Protein 7ANT (pdb70)

Structure (mmCIF, N/CA/C/O backbone):
data_7ANT
#
_entry.id   7ANT
#
_cell.length_a   72.852
_cell.length_b   98.501
_cell.length_c   112.627
_cell.angle_alpha   90.000
_cell.angle_beta   90.000
_cell.angle_gamma   90.000
#
_symmetry.space_group_name_H-M   'P 21 21 21'
#
loop_
_entity.id
_entity.type
_entity.pdbx_description
1 polymer 'Cytochrome P450'
2 non-polymer 'HEME C'
3 non-polymer 1,2-ETHANEDIOL
4 water water
#
loop_
_atom_site.group_PDB
_atom_site.id
_atom_site.type_symbol
_atom_site.label_atom_id
_atom_site.label_alt_id
_atom_site.label_comp_id
_atom_site.label_asym_id
_atom_site.label_entity_id
_atom_site.label_seq_id
_atom_site.pdbx_PDB_ins_code
_atom_site.Cartn_x
_atom_site.Cartn_y
_atom_site.Cartn_z
_atom_site.occupancy
_atom_site.B_iso_or_equiv
_atom_site.auth_seq_id
_atom_site.auth_comp_id
_atom_site.auth_asym_id
_atom_site.auth_atom_id
_atom_site.pdbx_PDB_model_num
ATOM 1 N N . TYR A 1 17 ? 44.082 -22.717 45.044 1.00 35.73 17 TYR A N 1
ATOM 2 C CA . TYR A 1 17 ? 44.018 -24.229 44.937 1.00 35.03 17 TYR A CA 1
ATOM 3 C C . TYR A 1 17 ? 42.683 -24.768 44.392 1.00 36.75 17 TYR A C 1
ATOM 4 O O . TYR A 1 17 ? 42.669 -25.964 44.038 1.00 33.80 17 TYR A O 1
ATOM 13 N N . ALA A 1 18 ? 41.612 -23.971 44.275 1.00 34.06 18 ALA A N 1
ATOM 14 C CA . ALA A 1 18 ? 40.303 -24.468 43.782 1.00 33.38 18 ALA A CA 1
ATOM 15 C C . ALA A 1 18 ? 40.255 -24.347 42.261 1.00 34.79 18 ALA A C 1
ATOM 16 O O . ALA A 1 18 ? 39.214 -24.659 41.685 1.00 37.20 18 ALA A O 1
ATOM 18 N N . ILE A 1 19 ? 41.309 -23.839 41.628 1.00 30.29 19 ILE A N 1
ATOM 19 C CA . ILE A 1 19 ? 41.333 -23.796 40.140 1.00 32.22 19 ILE A CA 1
ATOM 20 C C . ILE A 1 19 ? 42.566 -24.539 39.636 1.00 27.47 19 ILE A C 1
ATOM 21 O O . ILE A 1 19 ? 43.566 -24.664 40.333 1.00 25.49 19 ILE A O 1
ATOM 26 N N . PRO A 1 20 ? 42.472 -25.057 38.404 1.00 26.18 20 PRO A N 1
ATOM 27 C CA . PRO A 1 20 ? 43.571 -25.747 37.753 1.00 24.25 20 PRO A CA 1
ATOM 28 C C . PRO A 1 20 ? 44.795 -24.823 37.656 1.00 24.36 20 PRO A C 1
ATOM 29 O O . PRO A 1 20 ? 44.640 -23.619 37.455 1.00 23.50 20 PRO A O 1
ATOM 33 N N . LEU A 1 21 ? 45.972 -25.424 37.799 1.00 23.30 21 LEU A N 1
ATOM 34 C CA . LEU A 1 21 ? 47.295 -24.757 37.698 1.00 23.41 21 LEU A CA 1
ATOM 35 C C . LEU A 1 21 ? 47.373 -23.992 36.372 1.00 21.76 21 LEU A C 1
ATOM 36 O O . LEU A 1 21 ? 47.748 -22.787 36.353 1.00 19.69 21 LEU A O 1
ATOM 41 N N . GLU A 1 22 ? 46.926 -24.635 35.295 1.00 21.31 22 GLU A N 1
ATOM 42 C CA . GLU A 1 22 ? 47.079 -24.121 33.916 1.00 23.57 22 GLU A CA 1
ATOM 43 C C . GLU A 1 22 ? 46.206 -22.881 33.693 1.00 25.21 22 GLU A C 1
ATOM 44 O O . GLU A 1 22 ? 46.475 -22.199 32.713 1.00 27.99 22 GLU A O 1
ATOM 50 N N . ASP A 1 23 ? 45.250 -22.590 34.586 1.00 22.72 23 ASP A N 1
ATOM 51 C CA . ASP A 1 23 ? 44.303 -21.440 34.508 1.00 23.78 23 ASP A CA 1
ATOM 52 C C . ASP A 1 23 ? 44.670 -20.261 35.427 1.00 21.66 23 ASP A C 1
ATOM 53 O O . ASP A 1 23 ? 43.881 -19.313 35.480 1.00 22.32 23 ASP A O 1
ATOM 58 N N . ILE A 1 24 ? 45.758 -20.329 36.183 1.00 18.01 24 ILE A N 1
ATOM 59 C CA . ILE A 1 24 ? 46.150 -19.213 37.097 1.00 18.41 24 ILE A CA 1
ATOM 60 C C . ILE A 1 24 ? 46.627 -18.009 36.267 1.00 17.28 24 ILE A C 1
ATOM 61 O O . ILE A 1 24 ? 47.596 -18.154 35.474 1.00 19.16 24 ILE A O 1
ATOM 66 N N . ASP A 1 25 ? 45.973 -16.867 36.486 1.00 16.01 25 ASP A N 1
ATOM 67 C CA . ASP A 1 25 ? 46.313 -15.544 35.892 1.00 14.11 25 ASP A CA 1
ATOM 68 C C . ASP A 1 25 ? 46.675 -14.560 37.013 1.00 13.60 25 ASP A C 1
ATOM 69 O O . ASP A 1 25 ? 45.802 -13.816 37.474 1.00 14.07 25 ASP A O 1
ATOM 74 N N . VAL A 1 26 ? 47.937 -14.520 37.410 1.00 13.89 26 VAL A N 1
ATOM 75 C CA . VAL A 1 26 ? 48.371 -13.636 38.535 1.00 13.27 26 VAL A CA 1
ATOM 76 C C . VAL A 1 26 ? 48.327 -12.146 38.134 1.00 12.50 26 VAL A C 1
ATOM 77 O O . VAL A 1 26 ? 48.386 -11.275 39.028 1.00 12.22 26 VAL A O 1
ATOM 81 N N . SER A 1 27 ? 48.166 -11.809 36.858 1.00 11.30 27 SER A N 1
ATOM 82 C CA . SER A 1 27 ? 48.133 -10.403 36.371 1.00 11.62 27 SER A CA 1
ATOM 83 C C . SER A 1 27 ? 46.745 -9.772 36.556 1.00 10.74 27 SER A C 1
ATOM 84 O O . SER A 1 27 ? 46.623 -8.562 36.368 1.00 11.36 27 SER A O 1
ATOM 87 N N . ASN A 1 28 ? 45.723 -10.530 36.923 1.00 12.61 28 ASN A N 1
ATOM 88 C CA . ASN A 1 28 ? 44.336 -9.978 37.073 1.00 12.14 28 ASN A CA 1
ATOM 89 C C . ASN A 1 28 ? 44.372 -8.820 38.091 1.00 11.82 28 ASN A C 1
ATOM 90 O O . ASN A 1 28 ? 44.735 -9.051 39.231 1.00 11.45 28 ASN A O 1
ATOM 95 N N . PRO A 1 29 ? 44.071 -7.575 37.694 1.00 11.82 29 PRO A N 1
ATOM 96 C CA . PRO A 1 29 ? 44.285 -6.415 38.582 1.00 12.40 29 PRO A CA 1
ATOM 97 C C . PRO A 1 29 ? 43.411 -6.497 39.839 1.00 13.38 29 PRO A C 1
ATOM 98 O O . PRO A 1 29 ? 43.796 -5.944 40.869 1.00 12.97 29 PRO A O 1
ATOM 102 N N . GLU A 1 30 ? 42.261 -7.201 39.777 1.00 13.95 30 GLU A N 1
ATOM 103 C CA . GLU A 1 30 ? 41.372 -7.341 40.961 1.00 15.95 30 GLU A CA 1
ATOM 104 C C . GLU A 1 30 ? 42.116 -8.045 42.104 1.00 15.15 30 GLU A C 1
ATOM 105 O O . GLU A 1 30 ? 41.819 -7.724 43.277 1.00 15.60 30 GLU A O 1
ATOM 111 N N . LEU A 1 31 ? 43.067 -8.959 41.824 1.00 14.01 31 LEU A N 1
ATOM 112 C CA . LEU A 1 31 ? 43.829 -9.697 42.874 1.00 14.86 31 LEU A CA 1
ATOM 113 C C . LEU A 1 31 ? 44.677 -8.699 43.679 1.00 14.16 31 LEU A C 1
ATOM 114 O O . LEU A 1 31 ? 44.850 -8.893 44.879 1.00 15.11 31 LEU A O 1
ATOM 119 N N . PHE A 1 32 ? 45.227 -7.683 43.019 1.00 13.99 32 PHE A N 1
ATOM 120 C CA . PHE A 1 32 ? 46.057 -6.646 43.681 1.00 14.47 32 PHE A CA 1
ATOM 121 C C . PHE A 1 32 ? 45.155 -5.685 44.478 1.00 15.32 32 PHE A C 1
ATOM 122 O O . PHE A 1 32 ? 45.526 -5.316 45.622 1.00 16.32 32 PHE A O 1
ATOM 130 N N . ARG A 1 33 ? 44.015 -5.277 43.924 1.00 16.29 33 ARG A N 1
ATOM 131 C CA . ARG A 1 33 ? 43.080 -4.358 44.626 1.00 17.96 33 ARG A CA 1
ATOM 132 C C . ARG A 1 33 ? 42.519 -5.057 45.870 1.00 16.12 33 ARG A C 1
ATOM 133 O O . ARG A 1 33 ? 42.359 -4.374 46.900 1.00 19.39 33 ARG A O 1
ATOM 141 N N . ASP A 1 34 ? 42.277 -6.360 45.803 1.00 16.61 34 ASP A N 1
ATOM 142 C CA . ASP A 1 34 ? 41.735 -7.173 46.920 1.00 19.07 34 ASP A CA 1
ATOM 143 C C . ASP A 1 34 ? 42.815 -7.716 47.861 1.00 18.12 34 ASP A C 1
ATOM 144 O O . ASP A 1 34 ? 42.448 -8.295 48.869 1.00 19.68 34 ASP A O 1
ATOM 149 N N . ASN A 1 35 ? 44.106 -7.591 47.537 1.00 15.33 35 ASN A N 1
ATOM 150 C CA . ASN A 1 35 ? 45.226 -8.123 48.359 1.00 15.99 35 ASN A CA 1
ATOM 151 C C . ASN A 1 35 ? 45.165 -9.661 48.475 1.00 16.20 35 ASN A C 1
ATOM 152 O O . ASN A 1 35 ? 45.621 -10.207 49.487 1.00 16.72 35 ASN A O 1
ATOM 157 N N . THR A 1 36 ? 44.707 -10.348 47.416 1.00 16.85 36 THR A N 1
ATOM 158 C CA . THR A 1 36 ? 44.597 -11.833 47.362 1.00 16.83 36 THR A CA 1
ATOM 159 C C . THR A 1 36 ? 45.655 -12.433 46.422 1.00 16.84 36 THR A C 1
ATOM 160 O O . THR A 1 36 ? 45.674 -13.661 46.294 1.00 21.59 36 THR A O 1
ATOM 164 N N . MET A 1 37 ? 46.508 -11.623 45.784 1.00 14.66 37 MET A N 1
ATOM 165 C CA . MET A 1 37 ? 47.483 -12.169 44.809 1.00 15.14 37 MET A CA 1
ATOM 166 C C . MET A 1 37 ? 48.543 -13.033 45.510 1.00 13.34 37 MET A C 1
ATOM 167 O O . MET A 1 37 ? 49.049 -13.964 44.840 1.00 13.80 37 MET A O 1
ATOM 172 N N . TRP A 1 38 ? 48.835 -12.822 46.800 1.00 14.83 38 TRP A N 1
ATOM 173 C CA . TRP A 1 38 ? 49.935 -13.520 47.517 1.00 15.25 38 TRP A CA 1
ATOM 174 C C . TRP A 1 38 ? 49.808 -15.050 47.374 1.00 15.17 38 TRP A C 1
ATOM 175 O O . TRP A 1 38 ? 50.835 -15.736 47.083 1.00 15.68 38 TRP A O 1
ATOM 186 N N . GLY A 1 39 ? 48.616 -15.590 47.625 1.00 15.80 39 GLY A N 1
ATOM 187 C CA . GLY A 1 39 ? 48.394 -17.050 47.624 1.00 14.55 39 GLY A CA 1
ATOM 188 C C . GLY A 1 39 ? 48.649 -17.685 46.252 1.00 13.98 39 GLY A C 1
ATOM 189 O O . GLY A 1 39 ? 49.165 -18.831 46.194 1.00 13.71 39 GLY A O 1
ATOM 190 N N . TYR A 1 40 ? 48.318 -16.972 45.174 1.00 14.51 40 TYR A N 1
ATOM 191 C CA . TYR A 1 40 ? 48.525 -17.433 43.770 1.00 14.87 40 TYR A CA 1
ATOM 192 C C . TYR A 1 40 ? 50.029 -17.473 43.458 1.00 13.73 40 TYR A C 1
ATOM 193 O O . TYR A 1 40 ? 50.532 -18.470 42.889 1.00 13.14 40 TYR A O 1
ATOM 202 N N . PHE A 1 41 ? 50.769 -16.432 43.833 1.00 12.64 41 PHE A N 1
ATOM 203 C CA . PHE A 1 41 ? 52.246 -16.413 43.677 1.00 12.96 41 PHE A CA 1
ATOM 204 C C . PHE A 1 41 ? 52.909 -17.518 44.520 1.00 12.81 41 PHE A C 1
ATOM 205 O O . PHE A 1 41 ? 53.831 -18.140 44.030 1.00 12.09 41 PHE A O 1
ATOM 213 N N . GLU A 1 42 ? 52.462 -17.760 45.753 1.00 14.53 42 GLU A N 1
ATOM 214 C CA . GLU A 1 42 ? 53.013 -18.870 46.578 1.00 14.67 42 GLU A CA 1
ATOM 215 C C . GLU A 1 42 ? 52.832 -20.230 45.873 1.00 15.23 42 GLU A C 1
ATOM 216 O O . GLU A 1 42 ? 53.812 -21.002 45.824 1.00 16.46 42 GLU A O 1
ATOM 218 N N . ARG A 1 43 ? 51.650 -20.509 45.329 1.00 14.21 43 ARG A N 1
ATOM 219 C CA . ARG A 1 43 ? 51.384 -21.787 44.611 1.00 15.72 43 ARG A CA 1
ATOM 220 C C . ARG A 1 43 ? 52.330 -21.912 43.392 1.00 13.48 43 ARG A C 1
ATOM 221 O O . ARG A 1 43 ? 52.911 -22.933 43.214 1.00 15.14 43 ARG A O 1
ATOM 229 N N . LEU A 1 44 ? 52.498 -20.846 42.611 1.00 12.98 44 LEU A N 1
ATOM 230 C CA . LEU A 1 44 ? 53.423 -20.909 41.441 1.00 13.44 44 LEU A CA 1
ATOM 231 C C . LEU A 1 44 ? 54.875 -21.155 41.892 1.00 13.76 44 LEU A C 1
ATOM 232 O O . LEU A 1 44 ? 55.556 -21.959 41.254 1.00 13.59 44 LEU A O 1
ATOM 237 N N . ARG A 1 45 ? 55.367 -20.478 42.938 1.00 15.08 45 ARG A N 1
ATOM 238 C CA . ARG A 1 45 ? 56.757 -20.702 43.423 1.00 13.95 45 ARG A CA 1
ATOM 239 C C . ARG A 1 45 ? 56.959 -22.193 43.761 1.00 15.29 45 ARG A C 1
ATOM 240 O O . ARG A 1 45 ? 58.035 -22.737 43.485 1.00 13.48 45 ARG A O 1
ATOM 248 N N . ARG A 1 46 ? 55.962 -22.832 44.365 1.00 16.75 46 ARG A N 1
ATOM 249 C CA . ARG A 1 46 ? 56.050 -24.243 44.806 1.00 18.73 46 ARG A CA 1
ATOM 250 C C . ARG A 1 46 ? 55.892 -25.221 43.630 1.00 18.08 46 ARG A C 1
ATOM 251 O O . ARG A 1 46 ? 56.579 -26.256 43.661 1.00 19.55 46 ARG A O 1
ATOM 259 N N . GLU A 1 47 ? 54.942 -24.986 42.725 1.00 17.36 47 GLU A N 1
ATOM 260 C CA . GLU A 1 47 ? 54.450 -26.005 41.750 1.00 17.59 47 GLU A CA 1
ATOM 261 C C . GLU A 1 47 ? 54.872 -25.674 40.311 1.00 17.01 47 GLU A C 1
ATOM 262 O O . GLU A 1 47 ? 54.928 -26.608 39.508 1.00 17.40 47 GLU A O 1
ATOM 268 N N . ASP A 1 48 ? 55.076 -24.402 39.931 1.00 15.52 48 ASP A N 1
ATOM 269 C CA . ASP A 1 48 ? 55.370 -24.068 38.505 1.00 15.38 48 ASP A CA 1
ATOM 270 C C . ASP A 1 48 ? 56.040 -22.697 38.448 1.00 14.94 48 ASP A C 1
ATOM 271 O O . ASP A 1 48 ? 55.389 -21.727 38.062 1.00 14.14 48 ASP A O 1
ATOM 276 N N . PRO A 1 49 ? 57.282 -22.575 38.945 1.00 14.78 49 PRO A N 1
ATOM 277 C CA . PRO A 1 49 ? 57.890 -21.269 39.199 1.00 14.39 49 PRO A CA 1
ATOM 278 C C . PRO A 1 49 ? 58.156 -20.403 37.951 1.00 14.31 49 PRO A C 1
ATOM 279 O O . PRO A 1 49 ? 58.187 -19.193 38.115 1.00 13.21 49 PRO A O 1
ATOM 283 N N . VAL A 1 50 ? 58.320 -21.010 36.775 1.00 13.45 50 VAL A N 1
ATOM 284 C CA . VAL A 1 50 ? 58.272 -20.283 35.469 1.00 12.97 50 VAL A CA 1
ATOM 285 C C . VAL A 1 50 ? 57.014 -20.755 34.760 1.00 14.61 50 VAL A C 1
ATOM 286 O O . VAL A 1 50 ? 57.012 -21.911 34.276 1.00 13.22 50 VAL A O 1
ATOM 290 N N . HIS A 1 51 ? 55.975 -19.922 34.770 1.00 12.19 51 HIS A N 1
ATOM 291 C CA . HIS A 1 51 ? 54.590 -20.324 34.456 1.00 13.50 51 HIS A CA 1
ATOM 292 C C . HIS A 1 51 ? 54.035 -19.631 33.195 1.00 12.64 51 HIS A C 1
ATOM 293 O O . HIS A 1 51 ? 54.062 -18.402 33.169 1.00 12.15 51 HIS A O 1
ATOM 300 N N . TYR A 1 52 ? 53.476 -20.390 32.252 1.00 11.54 52 TYR A N 1
ATOM 301 C CA . TYR A 1 52 ? 52.816 -19.867 31.018 1.00 11.73 52 TYR A CA 1
ATOM 302 C C . TYR A 1 52 ? 51.341 -19.661 31.332 1.00 12.74 52 TYR A C 1
ATOM 303 O O . TYR A 1 52 ? 50.634 -20.647 31.716 1.00 12.36 52 TYR A O 1
ATOM 312 N N . CYS A 1 53 ? 50.851 -18.466 31.032 1.00 12.24 53 CYS A N 1
ATOM 313 C CA . CYS A 1 53 ? 49.416 -18.094 31.107 1.00 13.26 53 CYS A CA 1
ATOM 314 C C . CYS A 1 53 ? 48.887 -17.839 29.685 1.00 12.82 53 CYS A C 1
ATOM 315 O O . CYS A 1 53 ? 49.347 -16.906 29.033 1.00 12.32 53 CYS A O 1
ATOM 318 N N . LYS A 1 54 ? 47.930 -18.638 29.183 1.00 13.50 54 LYS A N 1
ATOM 319 C CA . LYS A 1 54 ? 47.456 -18.472 27.786 1.00 16.48 54 LYS A CA 1
ATOM 320 C C . LYS A 1 54 ? 46.404 -17.359 27.654 1.00 16.90 54 LYS A C 1
ATOM 321 O O . LYS A 1 54 ? 46.330 -16.803 26.570 1.00 17.32 54 LYS A O 1
ATOM 327 N N . ASP A 1 55 ? 45.683 -17.016 28.726 1.00 17.38 55 ASP A N 1
ATOM 328 C CA . ASP A 1 55 ? 44.461 -16.175 28.704 1.00 20.03 55 ASP A CA 1
ATOM 329 C C . ASP A 1 55 ? 44.561 -15.121 29.829 1.00 15.32 55 ASP A C 1
ATOM 330 O O . ASP A 1 55 ? 44.532 -15.520 30.993 1.00 16.43 55 ASP A O 1
ATOM 335 N N . SER A 1 56 ? 44.564 -13.831 29.490 1.00 14.96 56 SER A N 1
ATOM 336 C CA . SER A 1 56 ? 44.573 -12.720 30.491 1.00 13.75 56 SER A CA 1
ATOM 337 C C . SER A 1 56 ? 44.045 -11.447 29.825 1.00 13.40 56 SER A C 1
ATOM 338 O O . SER A 1 56 ? 43.816 -11.441 28.566 1.00 14.44 56 SER A O 1
ATOM 341 N N . LEU A 1 57 ? 43.912 -10.352 30.582 1.00 12.88 57 LEU A N 1
ATOM 342 C CA . LEU A 1 57 ? 43.544 -9.039 29.997 1.00 13.28 57 LEU A CA 1
ATOM 343 C C . LEU A 1 57 ? 44.686 -8.519 29.126 1.00 11.94 57 LEU A C 1
ATOM 344 O O . LEU A 1 57 ? 44.441 -7.549 28.372 1.00 12.31 57 LEU A O 1
ATOM 349 N N . PHE A 1 58 ? 45.878 -9.129 29.207 1.00 11.74 58 PHE A N 1
ATOM 350 C CA . PHE A 1 58 ? 47.102 -8.617 28.534 1.00 12.13 58 PHE A CA 1
ATOM 351 C C . PHE A 1 58 ? 47.609 -9.634 27.500 1.00 13.23 58 PHE A C 1
ATOM 352 O O . PHE A 1 58 ? 48.755 -9.512 27.040 1.00 14.39 58 PHE A O 1
ATOM 360 N N . GLY A 1 59 ? 46.790 -10.615 27.126 1.00 12.85 59 GLY A N 1
ATOM 361 C CA . GLY A 1 59 ? 47.207 -11.699 26.224 1.00 12.90 59 GLY A CA 1
ATOM 362 C C . GLY A 1 59 ? 48.139 -12.677 26.930 1.00 12.49 59 GLY A C 1
ATOM 363 O O . GLY A 1 59 ? 48.240 -12.651 28.165 1.00 13.22 59 GLY A O 1
ATOM 364 N N . PRO A 1 60 ? 48.765 -13.631 26.189 1.00 12.10 60 PRO A N 1
ATOM 365 C CA . PRO A 1 60 ? 49.649 -14.611 26.816 1.00 11.78 60 PRO A CA 1
ATOM 366 C C . PRO A 1 60 ? 50.999 -14.046 27.305 1.00 11.03 60 PRO A C 1
ATOM 367 O O . PRO A 1 60 ? 51.557 -13.084 26.718 1.00 12.06 60 PRO A O 1
ATOM 371 N N . TYR A 1 61 ? 51.522 -14.646 28.356 1.00 11.13 61 TYR A N 1
ATOM 372 C CA . TYR A 1 61 ? 52.781 -14.201 29.004 1.00 11.09 61 TYR A CA 1
ATOM 373 C C . TYR A 1 61 ? 53.337 -15.306 29.906 1.00 11.32 61 TYR A C 1
ATOM 374 O O . TYR A 1 61 ? 52.597 -16.132 30.468 1.00 11.04 61 TYR A O 1
ATOM 383 N N . TRP A 1 62 ? 54.642 -15.190 30.175 1.00 10.52 62 TRP A N 1
ATOM 384 C CA . TRP A 1 62 ? 55.367 -15.961 31.213 1.00 11.04 62 TRP A CA 1
ATOM 385 C C . TRP A 1 62 ? 55.439 -15.179 32.532 1.00 10.72 62 TRP A C 1
ATOM 386 O O . TRP A 1 62 ? 55.804 -13.987 32.475 1.00 10.18 62 TRP A O 1
ATOM 397 N N . SER A 1 63 ? 55.279 -15.889 33.647 1.00 10.51 63 SER A N 1
ATOM 398 C CA . SER A 1 63 ? 55.489 -15.390 35.025 1.00 10.90 63 SER A CA 1
ATOM 399 C C . SER A 1 63 ? 56.816 -15.938 35.544 1.00 11.22 63 SER A C 1
ATOM 400 O O . SER A 1 63 ? 56.930 -17.171 35.677 1.00 12.50 63 SER A O 1
ATOM 403 N N . VAL A 1 64 ? 57.738 -15.064 35.951 1.00 10.24 64 VAL A N 1
ATOM 404 C CA . VAL A 1 64 ? 59.003 -15.474 36.623 1.00 11.21 64 VAL A CA 1
ATOM 405 C C . VAL A 1 64 ? 58.854 -15.097 38.101 1.00 11.71 64 VAL A C 1
ATOM 406 O O . VAL A 1 64 ? 58.813 -13.890 38.422 1.00 12.58 64 VAL A O 1
ATOM 410 N N . THR A 1 65 ? 58.731 -16.085 38.991 1.00 11.24 65 THR A N 1
ATOM 411 C CA . THR A 1 65 ? 58.257 -15.916 40.400 1.00 11.91 65 THR A CA 1
ATOM 412 C C . THR A 1 65 ? 59.373 -16.081 41.450 1.00 12.04 65 THR A C 1
ATOM 413 O O . THR A 1 65 ? 59.176 -15.632 42.621 1.00 12.48 65 THR A O 1
ATOM 417 N N . LYS A 1 66 ? 60.525 -16.656 41.074 1.00 13.94 66 LYS A N 1
ATOM 418 C CA . LYS A 1 66 ? 61.657 -16.884 42.019 1.00 14.78 66 LYS A CA 1
ATOM 419 C C . LYS A 1 66 ? 62.754 -15.826 41.877 1.00 14.07 66 LYS A C 1
ATOM 420 O O . LYS A 1 66 ? 63.074 -15.419 40.721 1.00 12.97 66 LYS A O 1
ATOM 426 N N . PHE A 1 67 ? 63.398 -15.512 42.993 1.00 14.50 67 PHE A N 1
ATOM 427 C CA . PHE A 1 67 ? 64.477 -14.500 43.095 1.00 15.00 67 PHE A CA 1
ATOM 428 C C . PHE A 1 67 ? 65.607 -14.837 42.099 1.00 16.21 67 PHE A C 1
ATOM 429 O O . PHE A 1 67 ? 66.023 -13.963 41.320 1.00 14.13 67 PHE A O 1
ATOM 437 N N . LYS A 1 68 ? 66.104 -16.083 42.080 1.00 16.71 68 LYS A N 1
ATOM 438 C CA . LYS A 1 68 ? 67.298 -16.449 41.256 1.00 17.27 68 LYS A CA 1
ATOM 439 C C . LYS A 1 68 ? 66.948 -16.377 39.760 1.00 15.83 68 LYS A C 1
ATOM 440 O O . LYS A 1 68 ? 67.822 -16.017 38.959 1.00 15.40 68 LYS A O 1
ATOM 446 N N . ASP A 1 69 ? 65.708 -16.691 39.384 1.00 13.70 69 ASP A N 1
ATOM 447 C CA . ASP A 1 69 ? 65.283 -16.686 37.957 1.00 12.48 69 ASP A CA 1
ATOM 448 C C . ASP A 1 69 ? 65.059 -15.233 37.486 1.00 12.58 69 ASP A C 1
ATOM 449 O O . ASP A 1 69 ? 65.442 -14.929 36.334 1.00 13.38 69 ASP A O 1
ATOM 454 N N . ILE A 1 70 ? 64.583 -14.324 38.363 1.00 12.31 70 ILE A N 1
ATOM 455 C CA . ILE A 1 70 ? 64.506 -12.876 37.992 1.00 12.04 70 ILE A CA 1
ATOM 456 C C . ILE A 1 70 ? 65.930 -12.343 37.770 1.00 13.72 70 ILE A C 1
ATOM 457 O O . ILE A 1 70 ? 66.146 -11.578 36.787 1.00 13.58 70 ILE A O 1
ATOM 462 N N . MET A 1 71 ? 66.872 -12.711 38.656 1.00 14.17 71 MET A N 1
ATOM 463 C CA . MET A 1 71 ? 68.290 -12.304 38.527 1.00 14.77 71 MET A CA 1
ATOM 464 C C . MET A 1 71 ? 68.874 -12.760 37.185 1.00 15.01 71 MET A C 1
ATOM 465 O O . MET A 1 71 ? 69.572 -11.939 36.558 1.00 14.88 71 MET A O 1
ATOM 470 N N . GLN A 1 72 ? 68.564 -13.983 36.750 1.00 16.47 72 GLN A N 1
ATOM 471 C CA . GLN A 1 72 ? 69.009 -14.551 35.451 1.00 16.52 72 GLN A CA 1
ATOM 472 C C . GLN A 1 72 ? 68.463 -13.681 34.302 1.00 15.72 72 GLN A C 1
ATOM 473 O O . GLN A 1 72 ? 69.244 -13.285 33.409 1.00 17.18 72 GLN A O 1
ATOM 479 N N . VAL A 1 73 ? 67.191 -13.291 34.339 1.00 13.01 73 VAL A N 1
ATOM 480 C CA . VAL A 1 73 ? 66.606 -12.416 33.274 1.00 11.79 73 VAL A CA 1
ATOM 481 C C . VAL A 1 73 ? 67.280 -11.017 33.293 1.00 11.89 73 VAL A C 1
ATOM 482 O O . VAL A 1 73 ? 67.666 -10.530 32.190 1.00 13.20 73 VAL A O 1
ATOM 486 N N . GLU A 1 74 ? 67.358 -10.371 34.466 1.00 11.83 74 GLU A N 1
ATOM 487 C CA . GLU A 1 74 ? 67.918 -8.997 34.622 1.00 12.24 74 GLU A CA 1
ATOM 488 C C . GLU A 1 74 ? 69.329 -8.945 34.019 1.00 13.62 74 GLU A C 1
ATOM 489 O O . GLU A 1 74 ? 69.670 -7.933 33.364 1.00 14.42 74 GLU A O 1
ATOM 495 N N . THR A 1 75 ? 70.141 -9.955 34.299 1.00 13.87 75 THR A N 1
ATOM 496 C CA . THR A 1 75 ? 71.598 -9.970 33.943 1.00 14.35 75 THR A CA 1
ATOM 497 C C . THR A 1 75 ? 71.847 -10.414 32.498 1.00 15.75 75 THR A C 1
ATOM 498 O O . THR A 1 75 ? 73.059 -10.432 32.129 1.00 16.65 75 THR A O 1
ATOM 502 N N . HIS A 1 76 ? 70.822 -10.737 31.687 1.00 14.77 76 HIS A N 1
ATOM 503 C CA . HIS A 1 76 ? 70.990 -11.151 30.264 1.00 14.11 76 HIS A CA 1
ATOM 504 C C . HIS A 1 76 ? 70.145 -10.267 29.342 1.00 14.67 76 HIS A C 1
ATOM 505 O O . HIS A 1 76 ? 69.254 -10.759 28.611 1.00 12.62 76 HIS A O 1
ATOM 512 N N . PRO A 1 77 ? 70.445 -8.943 29.238 1.00 14.79 77 PRO A N 1
ATOM 513 C CA . PRO A 1 77 ? 69.723 -8.053 28.318 1.00 14.07 77 PRO A CA 1
ATOM 514 C C . PRO A 1 77 ? 69.930 -8.386 26.824 1.00 14.40 77 PRO A C 1
ATOM 515 O O . PRO A 1 77 ? 69.121 -7.978 26.024 1.00 16.43 77 PRO A O 1
ATOM 519 N N . GLU A 1 78 ? 70.975 -9.169 26.485 1.00 15.28 78 GLU A N 1
ATOM 520 C CA . GLU A 1 78 ? 71.232 -9.656 25.104 1.00 16.98 78 GLU A CA 1
ATOM 521 C C . GLU A 1 78 ? 70.215 -10.749 24.721 1.00 17.69 78 GLU A C 1
ATOM 522 O O . GLU A 1 78 ? 70.030 -10.984 23.520 1.00 17.06 78 GLU A O 1
ATOM 528 N N . ILE A 1 79 ? 69.531 -11.372 25.703 1.00 15.32 79 ILE A N 1
ATOM 529 C CA . ILE A 1 79 ? 68.436 -12.364 25.452 1.00 15.18 79 ILE A CA 1
ATOM 530 C C . ILE A 1 79 ? 67.062 -11.714 25.754 1.00 13.33 79 ILE A C 1
ATOM 531 O O . ILE A 1 79 ? 66.097 -11.938 25.030 1.00 13.27 79 ILE A O 1
ATOM 536 N N . PHE A 1 80 ? 66.973 -10.958 26.831 1.00 12.06 80 PHE A N 1
ATOM 537 C CA . PHE A 1 80 ? 65.698 -10.426 27.374 1.00 12.40 80 PHE A CA 1
ATOM 538 C C . PHE A 1 80 ? 65.720 -8.889 27.212 1.00 12.03 80 PHE A C 1
ATOM 539 O O . PHE A 1 80 ? 66.281 -8.200 28.073 1.00 13.83 80 PHE A O 1
ATOM 547 N N . SER A 1 81 ? 65.084 -8.412 26.158 1.00 12.09 81 SER A N 1
ATOM 548 C CA . SER A 1 81 ? 65.114 -6.997 25.682 1.00 12.66 81 SER A CA 1
ATOM 549 C C . SER A 1 81 ? 64.133 -6.114 26.466 1.00 12.08 81 SER A C 1
ATOM 550 O O . SER A 1 81 ? 62.974 -6.564 26.784 1.00 12.03 81 SER A O 1
ATOM 553 N N . SER A 1 82 ? 64.530 -4.839 26.679 1.00 11.88 82 SER A N 1
ATOM 554 C CA . SER A 1 82 ? 63.675 -3.752 27.234 1.00 11.73 82 SER A CA 1
ATOM 555 C C . SER A 1 82 ? 63.179 -2.809 26.137 1.00 13.05 82 SER A C 1
ATOM 556 O O . SER A 1 82 ? 62.506 -1.821 26.490 1.00 13.66 82 SER A O 1
ATOM 559 N N . GLU A 1 83 ? 63.470 -3.049 24.841 1.00 14.33 83 GLU A N 1
ATOM 560 C CA . GLU A 1 83 ? 63.268 -2.001 23.796 1.00 18.15 83 GLU A CA 1
ATOM 561 C C . GLU A 1 83 ? 61.770 -1.750 23.639 1.00 16.91 83 GLU A C 1
ATOM 562 O O . GLU A 1 83 ? 61.057 -2.722 23.408 1.00 19.53 83 GLU A O 1
ATOM 568 N N . GLY A 1 84 ? 61.299 -0.503 23.785 1.00 15.36 84 GLY A N 1
ATOM 569 C CA . GLY A 1 84 ? 59.921 -0.136 23.402 1.00 16.44 84 GLY A CA 1
ATOM 570 C C . GLY A 1 84 ? 58.854 -0.344 24.478 1.00 17.26 84 GLY A C 1
ATOM 571 O O . GLY A 1 84 ? 57.930 0.444 24.447 1.00 21.49 84 GLY A O 1
ATOM 572 N N . ASN A 1 85 ? 58.938 -1.327 25.385 1.00 16.64 85 ASN A N 1
ATOM 573 C CA . ASN A 1 85 ? 57.871 -1.530 26.412 1.00 17.80 85 ASN A CA 1
ATOM 574 C C . ASN A 1 85 ? 58.436 -2.326 27.590 1.00 14.82 85 ASN A C 1
ATOM 575 O O . ASN A 1 85 ? 59.095 -3.329 27.345 1.00 15.63 8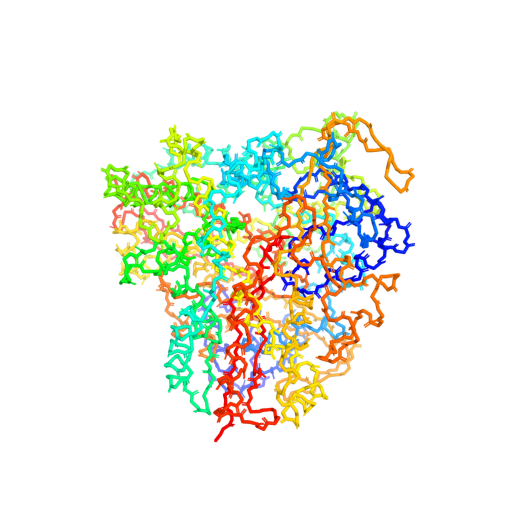5 ASN A O 1
ATOM 580 N N . ILE A 1 86 ? 58.297 -1.804 28.805 1.00 13.84 86 ILE A N 1
ATOM 581 C CA . ILE A 1 86 ? 58.830 -2.471 30.023 1.00 13.06 86 ILE A CA 1
ATOM 582 C C . ILE A 1 86 ? 57.678 -2.783 30.988 1.00 12.08 86 ILE A C 1
ATOM 583 O O . ILE A 1 86 ? 57.970 -3.130 32.169 1.00 9.99 86 ILE A O 1
ATOM 588 N N . THR A 1 87 ? 56.408 -2.780 30.544 1.00 11.95 87 THR A N 1
ATOM 589 C CA . THR A 1 87 ? 55.269 -3.251 31.402 1.00 11.79 87 THR A CA 1
ATOM 590 C C . THR A 1 87 ? 54.503 -4.360 30.674 1.00 12.24 87 THR A C 1
ATOM 591 O O . THR A 1 87 ? 54.745 -4.597 29.481 1.00 12.54 87 THR A O 1
ATOM 595 N N . ILE A 1 88 ? 53.611 -5.057 31.381 1.00 11.32 88 ILE A N 1
ATOM 596 C CA . ILE A 1 88 ? 52.740 -6.123 30.803 1.00 11.46 88 ILE A CA 1
ATOM 597 C C . ILE A 1 88 ? 51.679 -5.500 29.873 1.00 12.89 88 ILE A C 1
ATOM 598 O O . ILE A 1 88 ? 51.125 -6.218 29.026 1.00 12.86 88 ILE A O 1
ATOM 603 N N . MET A 1 89 ? 51.327 -4.229 30.104 1.00 13.75 89 MET A N 1
ATOM 604 C CA . MET A 1 89 ? 50.265 -3.495 29.349 1.00 17.60 89 MET A CA 1
ATOM 605 C C . MET A 1 89 ? 50.815 -3.196 27.947 1.00 22.56 89 MET A C 1
ATOM 606 O O . MET A 1 89 ? 51.947 -2.731 27.818 1.00 25.54 89 MET A O 1
ATOM 611 N N . GLU A 1 90 ? 50.067 -3.423 26.880 1.00 27.56 90 GLU A N 1
ATOM 612 C CA . GLU A 1 90 ? 50.710 -3.337 25.532 1.00 32.76 90 GLU A CA 1
ATOM 613 C C . GLU A 1 90 ? 50.655 -1.892 25.003 1.00 32.28 90 GLU A C 1
ATOM 614 O O . GLU A 1 90 ? 49.528 -1.429 24.808 1.00 38.18 90 GLU A O 1
ATOM 620 N N . LEU A 1 97 ? 56.886 8.612 23.431 1.00 28.62 97 LEU A N 1
ATOM 621 C CA . LEU A 1 97 ? 58.259 9.165 23.329 1.00 28.39 97 LEU A CA 1
ATOM 622 C C . LEU A 1 97 ? 59.300 8.093 23.653 1.00 24.82 97 LEU A C 1
ATOM 623 O O . LEU A 1 97 ? 59.135 7.341 24.613 1.00 25.35 97 LEU A O 1
ATOM 628 N N . PRO A 1 98 ? 60.461 8.112 22.970 1.00 23.67 98 PRO A N 1
ATOM 629 C CA . PRO A 1 98 ? 61.582 7.276 23.382 1.00 22.66 98 PRO A CA 1
ATOM 630 C C . PRO A 1 98 ? 62.115 7.635 24.785 1.00 22.11 98 PRO A C 1
ATOM 631 O O . PRO A 1 98 ? 62.127 8.793 25.181 1.00 21.26 98 PRO A O 1
ATOM 635 N N . MET A 1 99 ? 62.549 6.639 25.552 1.00 18.47 99 MET A N 1
ATOM 636 C CA . MET A 1 99 ? 63.159 6.916 26.888 1.00 16.68 99 MET A CA 1
ATOM 637 C C . MET A 1 99 ? 64.089 5.747 27.240 1.00 15.14 99 MET A C 1
ATOM 638 O O . MET A 1 99 ? 63.790 4.632 26.817 1.00 12.90 99 MET A O 1
ATOM 643 N N . PHE A 1 100 ? 65.192 6.012 27.956 1.00 13.14 100 PHE A N 1
ATOM 644 C CA . PHE A 1 100 ? 66.302 5.033 28.076 1.00 12.97 100 PHE A CA 1
ATOM 645 C C . PHE A 1 100 ? 65.942 3.824 28.954 1.00 12.25 100 PHE A C 1
ATOM 646 O O . PHE A 1 100 ? 66.636 2.791 28.837 1.00 11.72 100 PHE A O 1
ATOM 654 N N . ILE A 1 101 ? 64.878 3.863 29.755 1.00 11.81 101 ILE A N 1
ATOM 655 C CA . ILE A 1 101 ? 64.424 2.621 30.437 1.00 12.17 101 ILE A CA 1
ATOM 656 C C . ILE A 1 101 ? 63.964 1.614 29.362 1.00 11.22 101 ILE A C 1
ATOM 657 O O . ILE A 1 101 ? 64.078 0.384 29.604 1.00 11.24 101 ILE A O 1
ATOM 662 N N . ALA A 1 102 ? 63.402 2.088 28.235 1.00 11.94 102 ALA A N 1
ATOM 663 C CA . ALA A 1 102 ? 62.828 1.226 27.181 1.00 13.06 102 ALA A CA 1
ATOM 664 C C . ALA A 1 102 ? 63.777 1.208 25.990 1.00 14.28 102 ALA A C 1
ATOM 665 O O . ALA A 1 102 ? 63.333 1.326 24.842 1.00 14.34 102 ALA A O 1
ATOM 667 N N . MET A 1 103 ? 65.052 0.999 26.266 1.00 15.50 103 MET A N 1
ATOM 668 C CA . MET A 1 103 ? 66.136 0.942 25.263 1.00 14.48 103 MET A CA 1
ATOM 669 C C . MET A 1 103 ? 67.110 -0.156 25.682 1.00 14.00 103 MET A C 1
ATOM 670 O O . MET A 1 103 ? 67.326 -0.369 26.912 1.00 12.09 103 MET A O 1
ATOM 675 N N . ASP A 1 104 ? 67.734 -0.815 24.713 1.00 14.47 104 ASP A N 1
ATOM 676 C CA . ASP A 1 104 ? 68.858 -1.749 24.954 1.00 14.11 104 ASP A CA 1
ATOM 677 C C . ASP A 1 104 ? 70.212 -1.070 24.707 1.00 14.77 104 ASP A C 1
ATOM 678 O O . ASP A 1 104 ? 70.276 0.007 24.113 1.00 15.78 104 ASP A O 1
ATOM 683 N N . PRO A 1 105 ? 71.336 -1.665 25.160 1.00 15.87 105 PRO A N 1
ATOM 684 C CA . PRO A 1 105 ? 72.666 -1.162 24.773 1.00 16.69 105 PRO A CA 1
ATOM 685 C C . PRO A 1 105 ? 72.818 -1.235 23.250 1.00 19.03 105 PRO A C 1
ATOM 686 O O . PRO A 1 105 ? 72.171 -2.070 22.620 1.00 18.95 105 PRO A O 1
ATOM 690 N N . PRO A 1 106 ? 73.655 -0.382 22.597 1.00 21.69 106 PRO A N 1
ATOM 691 C CA . PRO A 1 106 ? 74.455 0.639 23.275 1.00 21.45 106 PRO A CA 1
ATOM 692 C C . PRO A 1 106 ? 73.748 1.947 23.677 1.00 19.40 106 PRO A C 1
ATOM 693 O O . PRO A 1 106 ? 74.222 2.627 24.570 1.00 18.79 106 PRO A O 1
ATOM 697 N N . LYS A 1 107 ? 72.675 2.335 23.007 1.00 16.65 107 LYS A N 1
ATOM 698 C CA . LYS A 1 107 ? 72.027 3.641 23.265 1.00 18.24 107 LYS A CA 1
ATOM 699 C C . LYS A 1 107 ? 71.588 3.763 24.738 1.00 16.77 107 LYS A C 1
ATOM 700 O O . LYS A 1 107 ? 71.748 4.838 25.322 1.00 17.24 107 LYS A O 1
ATOM 706 N N . HIS A 1 108 ? 71.094 2.693 25.356 1.00 15.32 108 HIS A N 1
ATOM 707 C CA . HIS A 1 108 ? 70.785 2.706 26.815 1.00 13.33 108 HIS A CA 1
ATOM 708 C C . HIS A 1 108 ? 71.966 3.250 27.625 1.00 13.20 108 HIS A C 1
ATOM 709 O O . HIS A 1 108 ? 71.751 4.077 28.583 1.00 14.59 108 HIS A O 1
ATOM 716 N N . ASP A 1 109 ? 73.156 2.688 27.371 1.00 13.95 109 ASP A N 1
ATOM 717 C CA . ASP A 1 109 ? 74.362 2.934 28.199 1.00 15.71 109 ASP A CA 1
ATOM 718 C C . ASP A 1 109 ? 74.858 4.380 28.031 1.00 16.30 109 ASP A C 1
ATOM 719 O O . ASP A 1 109 ? 75.243 4.972 29.061 1.00 16.70 109 ASP A O 1
ATOM 724 N N . VAL A 1 110 ? 74.784 4.923 26.825 1.00 17.15 110 VAL A N 1
ATOM 725 C CA . VAL A 1 110 ? 75.186 6.325 26.501 1.00 17.99 110 VAL A CA 1
ATOM 726 C C . VAL A 1 110 ? 74.258 7.263 27.286 1.00 17.38 110 VAL A C 1
ATOM 727 O O . VAL A 1 110 ? 74.743 8.219 27.925 1.00 16.14 110 VAL A O 1
ATOM 731 N N . GLN A 1 111 ? 72.941 7.002 27.244 1.00 14.22 111 GLN A N 1
ATOM 732 C CA . GLN A 1 111 ? 71.947 7.920 27.834 1.00 14.55 111 GLN A CA 1
ATOM 733 C C . GLN A 1 111 ? 71.990 7.827 29.356 1.00 12.61 111 GLN A C 1
ATOM 734 O O . GLN A 1 111 ? 71.859 8.867 29.997 1.00 14.04 111 GLN A O 1
ATOM 740 N N . ARG A 1 112 ? 72.178 6.622 29.908 1.00 13.12 112 ARG A N 1
ATOM 741 C CA . ARG A 1 112 ? 72.331 6.464 31.376 1.00 12.18 112 ARG A CA 1
ATOM 742 C C . ARG A 1 112 ? 73.575 7.225 31.862 1.00 11.92 112 ARG A C 1
ATOM 743 O O . ARG A 1 112 ? 73.495 7.860 32.882 1.00 11.23 112 ARG A O 1
ATOM 751 N N . MET A 1 113 ? 74.688 7.171 31.143 1.00 13.26 113 MET A N 1
ATOM 752 C CA . MET A 1 113 ? 75.912 7.885 31.597 1.00 14.40 113 MET A CA 1
ATOM 753 C C . MET A 1 113 ? 75.676 9.409 31.635 1.00 13.21 113 MET A C 1
ATOM 754 O O . MET A 1 113 ? 76.148 10.068 32.580 1.00 13.77 113 MET A O 1
ATOM 759 N N . ALA A 1 114 ? 74.858 9.970 30.736 1.00 14.14 114 ALA A N 1
ATOM 760 C CA . ALA A 1 114 ? 74.463 11.396 30.768 1.00 14.04 114 ALA A CA 1
ATOM 761 C C . ALA A 1 114 ? 73.535 11.678 31.952 1.00 13.49 114 ALA A C 1
ATOM 762 O O . ALA A 1 114 ? 73.644 12.754 32.590 1.00 12.39 114 ALA A O 1
ATOM 764 N N . VAL A 1 115 ? 72.573 10.797 32.218 1.00 12.84 115 VAL A N 1
ATOM 765 C CA . VAL A 1 115 ? 71.468 11.109 33.176 1.00 13.66 115 VAL A CA 1
ATOM 766 C C . VAL A 1 115 ? 71.849 10.807 34.632 1.00 13.04 115 VAL A C 1
ATOM 767 O O . VAL A 1 115 ? 71.364 11.559 35.559 1.00 12.45 115 VAL A O 1
ATOM 771 N N . SER A 1 116 ? 72.726 9.833 34.877 1.00 13.58 116 SER A N 1
ATOM 772 C CA . SER A 1 116 ? 73.075 9.340 36.240 1.00 14.87 116 SER A CA 1
ATOM 773 C C . SER A 1 116 ? 73.514 10.506 37.140 1.00 14.38 116 SER A C 1
ATOM 774 O O . SER A 1 116 ? 73.099 10.594 38.290 1.00 13.05 116 SER A O 1
ATOM 777 N N . PRO A 1 117 ? 74.408 11.434 36.711 1.00 13.23 117 PRO A N 1
ATOM 778 C CA . PRO A 1 117 ? 74.846 12.516 37.609 1.00 13.27 117 PRO A CA 1
ATOM 779 C C . PRO A 1 117 ? 73.751 13.517 38.018 1.00 14.67 117 PRO A C 1
ATOM 780 O O . PRO A 1 117 ? 73.882 14.101 39.082 1.00 14.98 117 PRO A O 1
ATOM 784 N N . ILE A 1 118 ? 72.691 13.665 37.218 1.00 14.27 118 ILE A N 1
ATOM 785 C CA . ILE A 1 118 ? 71.538 14.602 37.449 1.00 15.79 118 ILE A CA 1
ATOM 786 C C . ILE A 1 118 ? 70.761 14.226 38.710 1.00 14.93 118 ILE A C 1
ATOM 787 O O . ILE A 1 118 ? 70.237 15.142 39.379 1.00 15.93 118 ILE A O 1
ATOM 792 N N . VAL A 1 119 ? 70.663 12.930 39.025 1.00 13.05 119 VAL A N 1
ATOM 793 C CA . VAL A 1 119 ? 69.860 12.440 40.182 1.00 12.21 119 VAL A CA 1
ATOM 794 C C . VAL A 1 119 ? 70.734 11.853 41.286 1.00 11.85 119 VAL A C 1
ATOM 795 O O . VAL A 1 119 ? 70.191 11.165 42.178 1.00 12.26 119 VAL A O 1
ATOM 799 N N . ALA A 1 120 ? 72.043 12.109 41.265 1.00 10.56 120 ALA A N 1
ATOM 800 C CA . ALA A 1 120 ? 72.966 11.610 42.326 1.00 11.34 120 ALA A CA 1
ATOM 801 C C . ALA A 1 120 ? 72.908 12.543 43.526 1.00 12.15 120 ALA A C 1
ATOM 802 O O . ALA A 1 120 ? 73.009 13.741 43.343 1.00 13.13 120 ALA A O 1
ATOM 804 N N . PRO A 1 121 ? 72.770 12.038 44.781 1.00 11.61 121 PRO A N 1
ATOM 805 C CA . PRO A 1 121 ? 72.742 12.919 45.953 1.00 12.49 121 PRO A CA 1
ATOM 806 C C . PRO A 1 121 ? 73.928 13.908 46.066 1.00 12.62 121 PRO A C 1
ATOM 807 O O . PRO A 1 121 ? 73.746 15.023 46.524 1.00 13.26 121 PRO A O 1
ATOM 811 N N . GLU A 1 122 ? 75.103 13.494 45.602 1.00 14.08 122 GLU A N 1
ATOM 812 C CA . GLU A 1 122 ? 76.350 14.312 45.620 1.00 14.05 122 GLU A CA 1
ATOM 813 C C . GLU A 1 122 ? 76.149 15.630 44.870 1.00 13.88 122 GLU A C 1
ATOM 814 O O . GLU A 1 122 ? 76.814 16.650 45.255 1.00 15.79 122 GLU A O 1
ATOM 820 N N . ASN A 1 123 ? 75.210 15.689 43.922 1.00 12.04 123 ASN A N 1
ATOM 821 C CA . ASN A 1 123 ? 74.937 16.893 43.102 1.00 12.34 123 ASN A CA 1
ATOM 822 C C . ASN A 1 123 ? 73.688 17.648 43.597 1.00 13.42 123 ASN A C 1
ATOM 823 O O . ASN A 1 123 ? 73.320 18.612 42.907 1.00 14.77 123 ASN A O 1
ATOM 828 N N . LEU A 1 124 ? 73.078 17.275 44.732 1.00 13.62 124 LEU A N 1
ATOM 829 C CA . LEU A 1 124 ? 71.711 17.795 45.106 1.00 14.66 124 LEU A CA 1
ATOM 830 C C . LEU A 1 124 ? 71.643 18.315 46.550 1.00 15.27 124 LEU A C 1
ATOM 831 O O . LEU A 1 124 ? 70.510 18.401 47.098 1.00 14.40 124 LEU A O 1
ATOM 836 N N . ALA A 1 125 ? 72.759 18.661 47.197 1.00 16.17 125 ALA A N 1
ATOM 837 C CA . ALA A 1 125 ? 72.760 18.860 48.665 1.00 18.08 125 ALA A CA 1
ATOM 838 C C . ALA A 1 125 ? 71.894 20.070 49.023 1.00 16.92 125 ALA A C 1
ATOM 839 O O . ALA A 1 125 ? 71.114 19.967 50.020 1.00 16.50 125 ALA A O 1
ATOM 841 N N . LYS A 1 126 ? 71.988 21.165 48.264 1.00 17.37 126 LYS A N 1
ATOM 842 C CA . LYS A 1 126 ? 71.211 22.392 48.560 1.00 19.93 126 LYS A CA 1
ATOM 843 C C . LYS A 1 126 ? 69.715 22.104 48.359 1.00 16.26 126 LYS A C 1
ATOM 844 O O . LYS A 1 126 ? 68.908 22.547 49.209 1.00 15.52 126 LYS A O 1
ATOM 850 N N . LEU A 1 127 ? 69.323 21.412 47.286 1.00 14.37 127 LEU A N 1
ATOM 851 C CA . LEU A 1 127 ? 67.875 21.166 47.047 1.00 14.15 127 LEU A CA 1
ATOM 852 C C . LEU A 1 127 ? 67.361 20.196 48.111 1.00 13.67 127 LEU A C 1
ATOM 853 O O . LEU A 1 127 ? 66.177 20.346 48.496 1.00 14.10 127 LEU A O 1
ATOM 858 N N . GLU A 1 128 ? 68.164 19.240 48.573 1.00 12.97 128 GLU A N 1
ATOM 859 C CA . GLU A 1 128 ? 67.728 18.266 49.630 1.00 14.11 128 GLU A CA 1
ATOM 860 C C . GLU A 1 128 ? 67.561 18.979 50.984 1.00 14.58 128 GLU A C 1
ATOM 861 O O . GLU A 1 128 ? 66.637 18.614 51.754 1.00 13.04 128 GLU A O 1
ATOM 867 N N . GLY A 1 129 ? 68.378 19.991 51.294 1.00 16.33 129 GLY A N 1
ATOM 868 C CA . GLY A 1 129 ? 68.179 20.767 52.542 1.00 15.01 129 GLY A CA 1
ATOM 869 C C . GLY A 1 129 ? 66.869 21.552 52.478 1.00 13.72 129 GLY A C 1
ATOM 870 O O . GLY A 1 129 ? 66.099 21.596 53.450 1.00 13.96 129 GLY A O 1
ATOM 871 N N . LEU A 1 130 ? 66.544 22.058 51.306 1.00 14.14 130 LEU A N 1
ATOM 872 C CA . LEU A 1 130 ? 65.259 22.759 51.082 1.00 13.95 130 LEU A CA 1
ATOM 873 C C . LEU A 1 130 ? 64.083 21.772 51.179 1.00 13.63 130 LEU A C 1
ATOM 874 O O . LEU A 1 130 ? 63.065 22.158 51.771 1.00 12.96 130 LEU A O 1
ATOM 879 N N . ILE A 1 131 ? 64.197 20.551 50.640 1.00 13.08 131 ILE A N 1
ATOM 880 C CA . ILE A 1 131 ? 63.155 19.502 50.835 1.00 12.75 131 ILE A CA 1
ATOM 881 C C . ILE A 1 131 ? 62.924 19.226 52.320 1.00 12.29 131 ILE A C 1
ATOM 882 O O . ILE A 1 131 ? 61.738 19.080 52.750 1.00 13.08 131 ILE A O 1
ATOM 887 N N . ARG A 1 132 ? 63.974 19.125 53.131 1.00 12.68 132 ARG A N 1
ATOM 888 C CA . ARG A 1 132 ? 63.807 18.871 54.595 1.00 12.14 132 ARG A CA 1
ATOM 889 C C . ARG A 1 132 ? 63.004 20.027 55.226 1.00 13.03 132 ARG A C 1
ATOM 890 O O . ARG A 1 132 ? 62.079 19.720 55.992 1.00 13.12 132 ARG A O 1
ATOM 898 N N . GLU A 1 133 ? 63.296 21.293 54.889 1.00 14.26 133 GLU A N 1
ATOM 899 C CA . GLU A 1 133 ? 62.576 22.465 55.477 1.00 14.05 133 GLU A CA 1
ATOM 900 C C . GLU A 1 133 ? 61.095 22.409 55.068 1.00 13.30 133 GLU A C 1
ATOM 901 O O . GLU A 1 133 ? 60.204 22.606 55.944 1.00 13.65 133 GLU A O 1
ATOM 907 N N . ARG A 1 134 ? 60.828 22.147 53.782 1.00 12.23 134 ARG A N 1
ATOM 908 C CA . ARG A 1 134 ? 59.439 22.102 53.254 1.00 12.57 134 ARG A CA 1
ATOM 909 C C . ARG A 1 134 ? 58.710 20.908 53.887 1.00 12.58 134 ARG A C 1
ATOM 910 O O . ARG A 1 134 ? 57.479 21.050 54.199 1.00 13.58 134 ARG A O 1
ATOM 918 N N . THR A 1 135 ? 59.382 19.773 54.070 1.00 12.54 135 THR A N 1
ATOM 919 C CA . THR A 1 135 ? 58.790 18.567 54.721 1.00 12.60 135 THR A CA 1
ATOM 920 C C . THR A 1 135 ? 58.333 18.932 56.149 1.00 13.18 135 THR A C 1
ATOM 921 O O . THR A 1 135 ? 57.157 18.609 56.519 1.00 12.40 135 THR A O 1
ATOM 925 N N . GLY A 1 136 ? 59.210 19.543 56.935 1.00 13.21 136 GLY A N 1
ATOM 926 C CA . GLY A 1 136 ? 58.887 19.919 58.331 1.00 14.47 136 GLY A CA 1
ATOM 927 C C . GLY A 1 136 ? 57.644 20.808 58.392 1.00 14.68 136 GLY A C 1
ATOM 928 O O . GLY A 1 136 ? 56.774 20.582 59.283 1.00 14.97 136 GLY A O 1
ATOM 929 N N . ARG A 1 137 ? 57.580 21.816 57.516 1.00 14.75 137 ARG A N 1
ATOM 930 C CA . ARG A 1 137 ? 56.442 22.775 57.489 1.00 16.95 137 ARG A CA 1
ATOM 931 C C . ARG A 1 137 ? 55.140 22.023 57.191 1.00 15.36 137 ARG A C 1
ATOM 932 O O . ARG A 1 137 ? 54.126 22.309 57.859 1.00 14.13 137 ARG A O 1
ATOM 934 N N . ALA A 1 138 ? 55.179 21.102 56.225 1.00 13.92 138 ALA A N 1
ATOM 935 C CA . ALA A 1 138 ? 53.990 20.321 55.834 1.00 13.94 138 ALA A CA 1
ATOM 936 C C . ALA A 1 138 ? 53.522 19.498 57.042 1.00 13.34 138 ALA A C 1
ATOM 937 O O . ALA A 1 138 ? 52.275 19.450 57.313 1.00 13.86 138 ALA A O 1
ATOM 939 N N . LEU A 1 139 ? 54.425 18.821 57.739 1.00 11.69 139 LEU A N 1
ATOM 940 C CA . LEU A 1 139 ? 54.044 17.981 58.901 1.00 12.88 139 LEU A CA 1
ATOM 941 C C . LEU A 1 139 ? 53.484 18.878 60.035 1.00 13.93 139 LEU A C 1
ATOM 942 O O . LEU A 1 139 ? 52.544 18.442 60.712 1.00 15.32 139 LEU A O 1
ATOM 947 N N . ASP A 1 140 ? 54.008 20.097 60.201 1.00 15.02 140 ASP A N 1
ATOM 948 C CA . ASP A 1 140 ? 53.508 21.048 61.220 1.00 15.84 140 ASP A CA 1
ATOM 949 C C . ASP A 1 140 ? 52.043 21.443 60.938 1.00 17.92 140 ASP A C 1
ATOM 950 O O . ASP A 1 140 ? 51.384 21.865 61.891 1.00 20.60 140 ASP A O 1
ATOM 955 N N . GLY A 1 141 ? 51.549 21.308 59.699 1.00 16.00 141 GLY A N 1
ATOM 956 C CA . GLY A 1 141 ? 50.160 21.635 59.324 1.00 16.47 141 GLY A CA 1
ATOM 957 C C . GLY A 1 141 ? 49.187 20.466 59.402 1.00 14.80 141 GLY A C 1
ATOM 958 O O . GLY A 1 141 ? 47.949 20.688 59.075 1.00 17.33 141 GLY A O 1
ATOM 959 N N . LEU A 1 142 ? 49.594 19.266 59.810 1.00 15.25 142 LEU A N 1
ATOM 960 C CA . LEU A 1 142 ? 48.661 18.102 59.849 1.00 15.14 142 LEU A CA 1
ATOM 961 C C . LEU A 1 142 ? 47.673 18.222 61.014 1.00 17.16 142 LEU A C 1
ATOM 962 O O . LEU A 1 142 ? 48.018 18.680 62.114 1.00 17.84 142 LEU A O 1
ATOM 967 N N . PRO A 1 143 ? 46.447 17.699 60.857 1.00 18.23 143 PRO A N 1
ATOM 968 C CA . PRO A 1 143 ? 45.507 17.641 61.983 1.00 17.35 143 PRO A CA 1
ATOM 969 C C . PRO A 1 143 ? 45.978 16.624 63.018 1.00 16.94 143 PRO A C 1
ATOM 970 O O . PRO A 1 143 ? 46.608 15.649 62.656 1.00 16.63 143 PRO A O 1
ATOM 974 N N . ILE A 1 144 ? 45.667 16.908 64.276 1.00 17.60 144 ILE A N 1
ATOM 975 C CA . ILE A 1 144 ? 46.113 16.140 65.467 1.00 18.47 144 ILE A CA 1
ATOM 976 C C . ILE A 1 144 ? 44.860 15.636 66.191 1.00 17.17 144 ILE A C 1
ATOM 977 O O . ILE A 1 144 ? 43.922 16.426 66.344 1.00 19.91 144 ILE A O 1
ATOM 982 N N . ASN A 1 145 ? 44.871 14.384 66.634 1.00 16.50 145 ASN A N 1
ATOM 983 C CA . ASN A 1 145 ? 43.766 13.712 67.372 1.00 16.08 145 ASN A CA 1
ATOM 984 C C . ASN A 1 145 ? 42.498 13.698 66.493 1.00 18.40 145 ASN A C 1
ATOM 985 O O . ASN A 1 145 ? 41.359 13.755 67.037 1.00 19.82 145 ASN A O 1
ATOM 990 N N . GLU A 1 146 ? 42.654 13.660 65.156 1.00 17.57 146 GLU A N 1
ATOM 991 C CA . GLU A 1 146 ? 41.546 13.730 64.168 1.00 18.94 146 GLU A CA 1
ATOM 992 C C . GLU A 1 146 ? 41.886 12.760 63.020 1.00 19.48 146 GLU A C 1
ATOM 993 O O . GLU A 1 146 ? 43.021 12.781 62.529 1.00 22.44 146 GLU A O 1
ATOM 999 N N . THR A 1 147 ? 40.958 11.916 62.611 1.00 16.23 147 THR A N 1
ATOM 1000 C CA . THR A 1 147 ? 41.221 10.936 61.525 1.00 15.03 147 THR A CA 1
ATOM 1001 C C . THR A 1 147 ? 41.298 11.691 60.191 1.00 14.36 147 THR A C 1
ATOM 1002 O O . THR A 1 147 ? 40.462 12.567 59.910 1.00 13.02 147 THR A O 1
ATOM 1006 N N . PHE A 1 148 ? 42.326 11.415 59.386 1.00 13.70 148 PHE A N 1
ATOM 1007 C CA . PHE A 1 148 ? 42.497 12.026 58.053 1.00 13.01 148 PHE A CA 1
ATOM 1008 C C . PHE A 1 148 ? 43.030 10.949 57.115 1.00 12.46 148 PHE A C 1
ATOM 1009 O O . PHE A 1 148 ? 43.461 9.864 57.608 1.00 11.80 148 PHE A O 1
ATOM 1017 N N . ASP A 1 149 ? 43.033 11.275 55.830 1.00 13.74 149 ASP A N 1
ATOM 1018 C CA . ASP A 1 149 ? 43.560 10.372 54.769 1.00 13.88 149 ASP A CA 1
ATOM 1019 C C . ASP A 1 149 ? 45.056 10.655 54.612 1.00 13.26 149 ASP A C 1
ATOM 1020 O O . ASP A 1 149 ? 45.364 11.694 54.049 1.00 13.06 149 ASP A O 1
ATOM 1025 N N . TRP A 1 150 ? 45.904 9.752 55.086 1.00 12.91 150 TRP A N 1
ATOM 1026 C CA . TRP A 1 150 ? 47.385 9.870 55.001 1.00 12.98 150 TRP A CA 1
ATOM 1027 C C . TRP A 1 150 ? 47.836 10.005 53.541 1.00 13.00 150 TRP A C 1
ATOM 1028 O O . TRP A 1 150 ? 48.822 10.719 53.275 1.00 11.42 150 TRP A O 1
ATOM 1039 N N . VAL A 1 151 ? 47.185 9.306 52.614 1.00 11.46 151 VAL A N 1
ATOM 1040 C CA . VAL A 1 151 ? 47.635 9.307 51.198 1.00 11.96 151 VAL A CA 1
ATOM 1041 C C . VAL A 1 151 ? 47.493 10.720 50.615 1.00 11.88 151 VAL A C 1
ATOM 1042 O O . VAL A 1 151 ? 48.405 11.192 49.951 1.00 12.64 151 VAL A O 1
ATOM 1046 N N . LYS A 1 152 ? 46.395 11.401 50.917 1.00 12.23 152 LYS A N 1
ATOM 1047 C CA . LYS A 1 152 ? 46.168 12.777 50.432 1.00 14.30 152 LYS A CA 1
ATOM 1048 C C . LYS A 1 152 ? 47.065 13.767 51.190 1.00 14.13 152 LYS A C 1
ATOM 1049 O O . LYS A 1 152 ? 47.762 14.542 50.506 1.00 15.14 152 LYS A O 1
ATOM 1055 N N . LEU A 1 153 ? 47.019 13.803 52.524 1.00 12.59 153 LEU A N 1
ATOM 1056 C CA . LEU A 1 153 ? 47.635 14.930 53.277 1.00 14.70 153 LEU A CA 1
ATOM 1057 C C . LEU A 1 153 ? 49.137 14.759 53.447 1.00 13.08 153 LEU A C 1
ATOM 1058 O O . LEU A 1 153 ? 49.797 15.792 53.672 1.00 11.44 153 LEU A O 1
ATOM 1063 N N . VAL A 1 154 ? 49.673 13.534 53.346 1.00 12.03 154 VAL A N 1
ATOM 1064 C CA . VAL A 1 154 ? 51.140 13.293 53.563 1.00 11.80 154 VAL A CA 1
ATOM 1065 C C . VAL A 1 154 ? 51.760 12.742 52.271 1.00 12.36 154 VAL A C 1
ATOM 1066 O O . VAL A 1 154 ? 52.585 13.444 51.668 1.00 12.59 154 VAL A O 1
ATOM 1070 N N . SER A 1 155 ? 51.378 11.565 51.818 1.00 10.91 155 SER A N 1
ATOM 1071 C CA . SER A 1 155 ? 52.181 10.883 50.752 1.00 10.45 155 SER A CA 1
ATOM 1072 C C . SER A 1 155 ? 52.129 11.661 49.413 1.00 10.90 155 SER A C 1
ATOM 1073 O O . SER A 1 155 ? 53.186 11.982 48.826 1.00 11.44 155 SER A O 1
ATOM 1076 N N . ILE A 1 156 ? 50.937 11.957 48.902 1.00 10.62 156 ILE A N 1
ATOM 1077 C CA . ILE A 1 156 ? 50.803 12.721 47.630 1.00 11.17 156 ILE A CA 1
ATOM 1078 C C . ILE A 1 156 ? 51.362 14.138 47.874 1.00 11.40 156 ILE A C 1
ATOM 1079 O O . ILE A 1 156 ? 52.137 14.670 47.015 1.00 12.36 156 ILE A O 1
ATOM 1084 N N . ASN A 1 157 ? 50.978 14.781 48.962 1.00 11.05 157 ASN A N 1
ATOM 1085 C CA . ASN A 1 157 ? 51.406 16.176 49.257 1.00 11.95 157 ASN A CA 1
ATOM 1086 C C . ASN A 1 157 ? 52.946 16.278 49.203 1.00 11.54 157 ASN A C 1
ATOM 1087 O O . ASN A 1 157 ? 53.488 17.090 48.420 1.00 11.56 157 ASN A O 1
ATOM 1092 N N . LEU A 1 158 ? 53.643 15.532 50.052 1.00 12.55 158 LEU A N 1
ATOM 1093 C CA . LEU A 1 158 ? 55.122 15.605 50.196 1.00 14.03 158 LEU A CA 1
ATOM 1094 C C . LEU A 1 158 ? 55.823 15.161 48.896 1.00 14.37 158 LEU A C 1
ATOM 1095 O O . LEU A 1 158 ? 56.833 15.780 48.544 1.00 11.79 158 LEU A O 1
ATOM 1100 N N . THR A 1 159 ? 55.378 14.094 48.231 1.00 12.83 159 THR A N 1
ATOM 1101 C CA . THR A 1 159 ? 56.053 13.607 46.990 1.00 11.97 159 THR A CA 1
ATOM 1102 C C . THR A 1 159 ? 55.967 14.698 45.913 1.00 12.09 159 THR A C 1
ATOM 1103 O O . THR A 1 159 ? 56.952 14.935 45.211 1.00 11.93 159 THR A O 1
ATOM 1107 N N . THR A 1 160 ? 54.815 15.339 45.756 1.00 11.85 160 THR A N 1
ATOM 1108 C CA . THR A 1 160 ? 54.595 16.444 44.795 1.00 13.25 160 THR A CA 1
ATOM 1109 C C . THR A 1 160 ? 55.502 17.633 45.190 1.00 12.70 160 THR A C 1
ATOM 1110 O O . THR A 1 160 ? 56.144 18.224 44.304 1.00 12.76 160 THR A O 1
ATOM 1114 N N . GLN A 1 161 ? 55.591 17.977 46.476 1.00 12.46 161 GLN A N 1
ATOM 1115 C CA . GLN A 1 161 ? 56.465 19.114 46.913 1.00 12.94 161 GLN A CA 1
ATOM 1116 C C . GLN A 1 161 ? 57.935 18.779 46.595 1.00 11.94 161 GLN A C 1
ATOM 1117 O O . GLN A 1 161 ? 58.666 19.671 46.103 1.00 12.80 161 GLN A O 1
ATOM 1123 N N . MET A 1 162 ? 58.356 17.531 46.803 1.00 10.90 162 MET A N 1
ATOM 1124 C CA . MET A 1 162 ? 59.762 17.105 46.500 1.00 12.70 162 MET A CA 1
ATOM 1125 C C . MET A 1 162 ? 60.050 17.213 44.987 1.00 13.06 162 MET A C 1
ATOM 1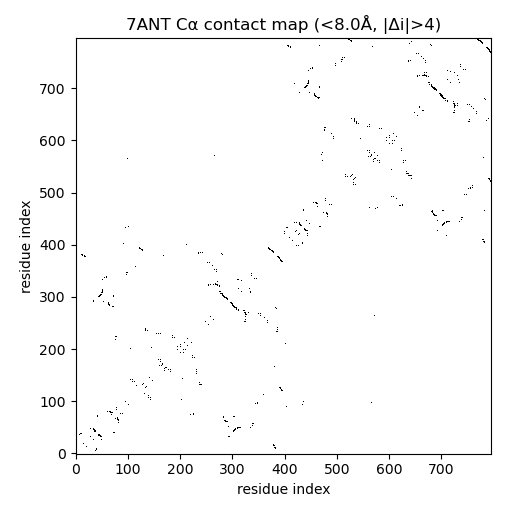126 O O . MET A 1 162 ? 61.066 17.824 44.616 1.00 13.37 162 MET A O 1
ATOM 1131 N N . LEU A 1 163 ? 59.184 16.682 44.121 1.00 12.57 163 LEU A N 1
ATOM 1132 C CA . LEU A 1 163 ? 59.366 16.757 42.644 1.00 14.33 163 LEU A CA 1
ATOM 1133 C C . LEU A 1 163 ? 59.343 18.224 42.199 1.00 12.98 163 LEU A C 1
ATOM 1134 O O . LEU A 1 163 ? 60.190 18.646 41.396 1.00 13.37 163 LEU A O 1
ATOM 1139 N N . ALA A 1 164 ? 58.406 19.013 42.727 1.00 13.15 164 ALA A N 1
ATOM 1140 C CA . ALA A 1 164 ? 58.304 20.437 42.329 1.00 12.70 164 ALA A CA 1
ATOM 1141 C C . ALA A 1 164 ? 59.591 21.161 42.758 1.00 13.08 164 ALA A C 1
ATOM 1142 O O . ALA A 1 164 ? 60.020 22.077 42.015 1.00 13.56 164 ALA A O 1
ATOM 1144 N N . THR A 1 165 ? 60.162 20.836 43.924 1.00 11.60 165 THR A N 1
ATOM 1145 C CA . THR A 1 165 ? 61.449 21.431 44.378 1.00 12.09 165 THR A CA 1
ATOM 1146 C C . THR A 1 165 ? 62.600 21.014 43.425 1.00 12.00 165 THR A C 1
ATOM 1147 O O . THR A 1 165 ? 63.327 21.919 42.926 1.00 14.17 165 THR A O 1
ATOM 1151 N N . LEU A 1 166 ? 62.752 19.708 43.148 1.00 12.28 166 LEU A N 1
ATOM 1152 C CA . LEU A 1 166 ? 63.907 19.229 42.323 1.00 12.93 166 LEU A CA 1
ATOM 1153 C C . LEU A 1 166 ? 63.831 19.851 40.922 1.00 13.84 166 LEU A C 1
ATOM 1154 O O . LEU A 1 166 ? 64.902 20.158 40.333 1.00 12.76 166 LEU A O 1
ATOM 1159 N N . PHE A 1 167 ? 62.627 19.991 40.355 1.00 13.20 167 PHE A N 1
ATOM 1160 C CA . PHE A 1 167 ? 62.447 20.431 38.949 1.00 14.93 167 PHE A CA 1
ATOM 1161 C C . PHE A 1 167 ? 62.124 21.930 38.872 1.00 14.46 167 PHE A C 1
ATOM 1162 O O . PHE A 1 167 ? 61.927 22.414 37.751 1.00 14.79 167 PHE A O 1
ATOM 1170 N N . ASP A 1 168 ? 62.124 22.657 40.002 1.00 15.07 168 ASP A N 1
ATOM 1171 C CA . ASP A 1 168 ? 61.610 24.061 40.094 1.00 15.65 168 ASP A CA 1
ATOM 1172 C C . ASP A 1 168 ? 60.350 24.192 39.210 1.00 14.65 168 ASP A C 1
ATOM 1173 O O . ASP A 1 168 ? 60.298 25.072 38.318 1.00 16.38 168 ASP A O 1
ATOM 1178 N N . PHE A 1 169 ? 59.366 23.324 39.433 1.00 13.63 169 PHE A N 1
ATOM 1179 C CA . PHE A 1 169 ? 58.100 23.279 38.666 1.00 15.22 169 PHE A CA 1
ATOM 1180 C C . PHE A 1 169 ? 57.205 24.421 39.182 1.00 16.26 169 PHE A C 1
ATOM 1181 O O . PHE A 1 169 ? 57.103 24.605 40.393 1.00 17.88 169 PHE A O 1
ATOM 1189 N N . PRO A 1 170 ? 56.494 25.186 38.303 1.00 16.14 170 PRO A N 1
ATOM 1190 C CA . PRO A 1 170 ? 55.596 26.254 38.769 1.00 16.27 170 PRO A CA 1
ATOM 1191 C C . PRO A 1 170 ? 54.646 25.773 39.883 1.00 17.48 170 PRO A C 1
ATOM 1192 O O . PRO A 1 170 ? 53.824 24.892 39.667 1.00 16.01 170 PRO A O 1
ATOM 1196 N N . TRP A 1 171 ? 54.790 26.351 41.076 1.00 16.22 171 TRP A N 1
ATOM 1197 C CA . TRP A 1 171 ? 54.206 25.819 42.323 1.00 16.27 171 TRP A CA 1
ATOM 1198 C C . TRP A 1 171 ? 52.672 25.753 42.229 1.00 17.07 171 TRP A C 1
ATOM 1199 O O . TRP A 1 171 ? 52.100 24.763 42.710 1.00 16.96 171 TRP A O 1
ATOM 1210 N N . GLU A 1 172 ? 52.016 26.726 41.599 1.00 16.59 172 GLU A N 1
ATOM 1211 C CA . GLU A 1 172 ? 50.534 26.750 41.522 1.00 20.22 172 GLU A CA 1
ATOM 1212 C C . GLU A 1 172 ? 50.007 25.618 40.625 1.00 19.92 172 GLU A C 1
ATOM 1213 O O . GLU A 1 172 ? 48.796 25.265 40.761 1.00 18.24 172 GLU A O 1
ATOM 1219 N N . ASP A 1 173 ? 50.853 25.100 39.728 1.00 18.86 173 ASP A N 1
ATOM 1220 C CA . ASP A 1 173 ? 50.495 24.023 38.771 1.00 18.77 173 ASP A CA 1
ATOM 1221 C C . ASP A 1 173 ? 50.965 22.642 39.262 1.00 18.18 173 ASP A C 1
ATOM 1222 O O . ASP A 1 173 ? 50.867 21.688 38.472 1.00 16.34 173 ASP A O 1
ATOM 1227 N N . ARG A 1 174 ? 51.393 22.471 40.511 1.00 17.54 174 ARG A N 1
ATOM 1228 C CA . ARG A 1 174 ? 52.077 21.207 40.939 1.00 18.42 174 ARG A CA 1
ATOM 1229 C C . ARG A 1 174 ? 51.142 19.979 40.888 1.00 17.17 174 ARG A C 1
ATOM 1230 O O . ARG A 1 174 ? 51.667 18.843 40.690 1.00 17.97 174 ARG A O 1
ATOM 1238 N N . ALA A 1 175 ? 49.820 20.136 41.025 1.00 17.42 175 ALA A N 1
ATOM 1239 C CA . ALA A 1 175 ? 48.857 19.005 40.920 1.00 18.28 175 ALA A CA 1
ATOM 1240 C C . ALA A 1 175 ? 48.950 18.340 39.538 1.00 18.08 175 ALA A C 1
ATOM 1241 O O . ALA A 1 175 ? 48.524 17.174 39.432 1.00 16.96 175 ALA A O 1
ATOM 1243 N N . LYS A 1 176 ? 49.424 19.043 38.508 1.00 15.87 176 LYS A N 1
ATOM 1244 C CA . LYS A 1 176 ? 49.614 18.469 37.144 1.00 17.04 176 LYS A CA 1
ATOM 1245 C C . LYS A 1 176 ? 50.611 17.302 37.191 1.00 17.34 176 LYS A C 1
ATOM 1246 O O . LYS A 1 176 ? 50.431 16.339 36.418 1.00 16.00 176 LYS A O 1
ATOM 1252 N N . LEU A 1 177 ? 51.589 17.337 38.107 1.00 16.40 177 LEU A N 1
ATOM 1253 C CA . LEU A 1 177 ? 52.560 16.217 38.292 1.00 16.92 177 LEU A CA 1
ATOM 1254 C C . LEU A 1 177 ? 51.830 14.926 38.692 1.00 17.89 177 LEU A C 1
ATOM 1255 O O . LEU A 1 177 ? 52.127 13.852 38.067 1.00 19.61 177 LEU A O 1
ATOM 1260 N N . THR A 1 178 ? 50.932 14.997 39.680 1.00 20.04 178 THR A N 1
ATOM 1261 C CA . THR A 1 178 ? 50.092 13.841 40.107 1.00 22.49 178 THR A CA 1
ATOM 1262 C C . THR A 1 178 ? 49.246 13.335 38.925 1.00 20.16 178 THR A C 1
ATOM 1263 O O . THR A 1 178 ? 49.164 12.106 38.723 1.00 19.20 178 THR A O 1
ATOM 1267 N N . ARG A 1 179 ? 48.598 14.247 38.194 1.00 19.08 179 ARG A N 1
ATOM 1268 C CA . ARG A 1 179 ? 47.697 13.884 37.081 1.00 18.13 179 ARG A CA 1
ATOM 1269 C C . ARG A 1 179 ? 48.503 13.141 36.017 1.00 17.05 179 ARG A C 1
ATOM 1270 O O . ARG A 1 179 ? 48.038 12.069 35.522 1.00 15.73 179 ARG A O 1
ATOM 1278 N N . TRP A 1 180 ? 49.654 13.689 35.616 1.00 17.19 180 TRP A N 1
ATOM 1279 C CA . TRP A 1 180 ? 50.482 13.081 34.550 1.00 17.53 180 TRP A CA 1
ATOM 1280 C C . TRP A 1 180 ? 50.943 11.694 34.997 1.00 18.36 180 TRP A C 1
ATOM 1281 O O . TRP A 1 180 ? 50.953 10.779 34.119 1.00 15.40 180 TRP A O 1
ATOM 1292 N N . SER A 1 181 ? 51.343 11.535 36.271 1.00 16.56 181 SER A N 1
ATOM 1293 C CA . SER A 1 181 ? 51.705 10.228 36.879 1.00 17.04 181 SER A CA 1
ATOM 1294 C C . SER A 1 181 ? 50.545 9.237 36.710 1.00 17.85 181 SER A C 1
ATOM 1295 O O . SER A 1 181 ? 50.775 8.098 36.228 1.00 18.42 181 SER A O 1
ATOM 1298 N N . ASP A 1 182 ? 49.330 9.616 37.126 1.00 17.43 182 ASP A N 1
ATOM 1299 C CA . ASP A 1 182 ? 48.140 8.734 37.050 1.00 16.90 182 ASP A CA 1
ATOM 1300 C C . ASP A 1 182 ? 47.927 8.337 35.580 1.00 15.84 182 ASP A C 1
ATOM 1301 O O . ASP A 1 182 ? 47.661 7.137 35.282 1.00 19.09 182 ASP A O 1
ATOM 1306 N N . VAL A 1 183 ? 48.016 9.281 34.663 1.00 15.50 183 VAL A N 1
ATOM 1307 C CA . VAL A 1 183 ? 47.640 9.018 33.257 1.00 18.42 183 VAL A CA 1
ATOM 1308 C C . VAL A 1 183 ? 48.672 8.070 32.637 1.00 18.27 183 VAL A C 1
ATOM 1309 O O . VAL A 1 183 ? 48.286 7.253 31.760 1.00 19.54 183 VAL A O 1
ATOM 1313 N N . ALA A 1 184 ? 49.941 8.189 33.025 1.00 17.59 184 ALA A N 1
ATOM 1314 C CA . ALA A 1 184 ? 51.032 7.375 32.453 1.00 19.45 184 ALA A CA 1
ATOM 1315 C C . ALA A 1 184 ? 50.789 5.877 32.687 1.00 20.46 184 ALA A C 1
ATOM 1316 O O . ALA A 1 184 ? 51.071 5.120 31.768 1.00 23.08 184 ALA A O 1
ATOM 1318 N N . THR A 1 185 ? 50.280 5.468 33.853 1.00 20.78 185 THR A N 1
ATOM 1319 C CA . THR A 1 185 ? 50.235 4.046 34.280 1.00 22.14 185 THR A CA 1
ATOM 1320 C C . THR A 1 185 ? 48.804 3.499 34.252 1.00 20.74 185 THR A C 1
ATOM 1321 O O . THR A 1 185 ? 48.652 2.287 34.272 1.00 20.42 185 THR A O 1
ATOM 1325 N N . ALA A 1 186 ? 47.769 4.337 34.218 1.00 19.93 186 ALA A N 1
ATOM 1326 C CA . ALA A 1 186 ? 46.387 3.876 34.493 1.00 20.67 186 ALA A CA 1
ATOM 1327 C C . ALA A 1 186 ? 45.896 2.898 33.419 1.00 20.73 186 ALA A C 1
ATOM 1328 O O . ALA A 1 186 ? 46.174 3.094 32.222 1.00 20.58 186 ALA A O 1
ATOM 1330 N N . LEU A 1 187 ? 45.146 1.889 33.845 1.00 22.04 187 LEU A N 1
ATOM 1331 C CA . LEU A 1 187 ? 44.331 1.062 32.910 1.00 19.84 187 LEU A CA 1
ATOM 1332 C C . LEU A 1 187 ? 43.156 1.936 32.442 1.00 23.61 187 LEU A C 1
ATOM 1333 O O . LEU A 1 187 ? 42.680 2.798 33.233 1.00 20.81 187 LEU A O 1
ATOM 1338 N N . VAL A 1 188 ? 42.628 1.713 31.238 1.00 23.96 188 VAL A N 1
ATOM 1339 C CA . VAL A 1 188 ? 41.360 2.394 30.806 1.00 25.68 188 VAL A CA 1
ATOM 1340 C C . VAL A 1 188 ? 40.201 1.975 31.721 1.00 23.28 188 VAL A C 1
ATOM 1341 O O . VAL A 1 188 ? 40.157 0.784 32.098 1.00 25.35 188 VAL A O 1
ATOM 1345 N N . GLY A 1 189 ? 39.297 2.910 32.051 1.00 24.31 189 GLY A N 1
ATOM 1346 C CA . GLY A 1 189 ? 38.022 2.641 32.746 1.00 24.72 189 GLY A CA 1
ATOM 1347 C C . GLY A 1 189 ? 38.168 2.465 34.252 1.00 29.95 189 GLY A C 1
ATOM 1348 O O . GLY A 1 189 ? 37.265 1.828 34.841 1.00 32.43 189 GLY A O 1
ATOM 1349 N N . THR A 1 190 ? 39.213 3.002 34.888 1.00 29.49 190 THR A N 1
ATOM 1350 C CA . THR A 1 190 ? 39.356 2.972 36.372 1.00 30.03 190 THR A CA 1
ATOM 1351 C C . THR A 1 190 ? 39.002 4.321 37.010 1.00 31.75 190 THR A C 1
ATOM 1352 O O . THR A 1 190 ? 39.136 4.424 38.257 1.00 33.63 190 THR A O 1
ATOM 1356 N N . GLY A 1 191 ? 38.637 5.325 36.209 1.00 29.60 191 GLY A N 1
ATOM 1357 C CA . GLY A 1 191 ? 38.295 6.675 36.700 1.00 32.40 191 GLY A CA 1
ATOM 1358 C C . GLY A 1 191 ? 39.329 7.745 36.364 1.00 27.91 191 GLY A C 1
ATOM 1359 O O . GLY A 1 191 ? 39.091 8.912 36.743 1.00 29.04 191 GLY A O 1
ATOM 1360 N N . ILE A 1 192 ? 40.441 7.383 35.712 1.00 24.98 192 ILE A N 1
ATOM 1361 C CA . ILE A 1 192 ? 41.507 8.334 35.274 1.00 25.69 192 ILE A CA 1
ATOM 1362 C C . ILE A 1 192 ? 41.338 8.696 33.783 1.00 25.32 192 ILE A C 1
ATOM 1363 O O . ILE A 1 192 ? 41.232 9.908 33.479 1.00 24.08 192 ILE A O 1
ATOM 1368 N N . ILE A 1 193 ? 41.340 7.707 32.885 1.00 23.04 193 ILE A N 1
ATOM 1369 C CA . ILE A 1 193 ? 41.081 7.889 31.423 1.00 24.09 193 ILE A CA 1
ATOM 1370 C C . ILE A 1 193 ? 39.918 6.987 30.993 1.00 27.46 193 ILE A C 1
ATOM 1371 O O . ILE A 1 193 ? 39.775 5.866 31.550 1.00 26.83 193 ILE A O 1
ATOM 1376 N N . ASP A 1 194 ? 39.164 7.453 29.999 1.00 29.96 194 ASP A N 1
ATOM 1377 C CA . ASP A 1 194 ? 38.033 6.721 29.377 1.00 31.79 194 ASP A CA 1
ATOM 1378 C C . ASP A 1 194 ? 38.448 5.951 28.138 1.00 31.19 194 ASP A C 1
ATOM 1379 O O . ASP A 1 194 ? 37.608 5.166 27.669 1.00 35.18 194 ASP A O 1
ATOM 1384 N N . SER A 1 195 ? 39.625 6.236 27.581 1.00 30.49 195 SER A N 1
ATOM 1385 C CA . SER A 1 195 ? 40.105 5.714 26.276 1.00 31.05 195 SER A CA 1
ATOM 1386 C C . SER A 1 195 ? 41.604 5.971 26.138 1.00 31.36 195 SER A C 1
ATOM 1387 O O . SER A 1 195 ? 42.141 6.867 26.850 1.00 29.08 195 SER A O 1
ATOM 1390 N N . GLU A 1 196 ? 42.234 5.262 25.211 1.00 27.88 196 GLU A N 1
ATOM 1391 C CA . GLU A 1 196 ? 43.634 5.517 24.811 1.00 31.66 196 GLU A CA 1
ATOM 1392 C C . GLU A 1 196 ? 43.726 6.873 24.096 1.00 33.77 196 GLU A C 1
ATOM 1393 O O . GLU A 1 196 ? 44.779 7.486 24.166 1.00 32.48 196 GLU A O 1
ATOM 1399 N N . GLU A 1 197 ? 42.663 7.324 23.434 1.00 35.49 197 GLU A N 1
ATOM 1400 C CA . GLU A 1 197 ? 42.619 8.659 22.775 1.00 37.08 197 GLU A CA 1
ATOM 1401 C C . GLU A 1 197 ? 42.780 9.758 23.843 1.00 31.52 197 GLU A C 1
ATOM 1402 O O . GLU A 1 197 ? 43.584 10.713 23.641 1.00 30.26 197 GLU A O 1
ATOM 1408 N N . GLN A 1 198 ? 42.059 9.647 24.962 1.00 28.79 198 GLN A N 1
ATOM 1409 C CA . GLN A 1 198 ? 42.175 10.592 26.096 1.00 27.82 198 GLN A CA 1
ATOM 1410 C C . GLN A 1 198 ? 43.603 10.504 26.665 1.00 29.42 198 GLN A C 1
ATOM 1411 O O . GLN A 1 198 ? 44.149 11.558 27.012 1.00 30.28 198 GLN A O 1
ATOM 1417 N N . ARG A 1 199 ? 44.175 9.311 26.815 1.00 24.79 199 ARG A N 1
ATOM 1418 C CA . ARG A 1 199 ? 45.543 9.163 27.400 1.00 24.73 199 ARG A CA 1
ATOM 1419 C C . ARG A 1 199 ? 46.537 9.947 26.532 1.00 29.17 199 ARG A C 1
ATOM 1420 O O . ARG A 1 199 ? 47.367 10.699 27.080 1.00 25.98 199 ARG A O 1
ATOM 1428 N N . MET A 1 200 ? 46.464 9.791 25.215 1.00 31.99 200 MET A N 1
ATOM 1429 C CA . MET A 1 200 ? 47.370 10.451 24.238 1.00 34.80 200 MET A CA 1
ATOM 1430 C C . MET A 1 200 ? 47.161 11.981 24.258 1.00 30.66 200 MET A C 1
ATOM 1431 O O . MET A 1 200 ? 48.171 12.718 24.175 1.00 30.90 200 MET A O 1
ATOM 1436 N N . GLU A 1 201 ? 45.913 12.454 24.380 1.00 29.87 201 GLU A N 1
ATOM 1437 C CA . GLU A 1 201 ? 45.610 13.916 24.405 1.00 27.63 201 GLU A CA 1
ATOM 1438 C C . GLU A 1 201 ? 46.224 14.503 25.691 1.00 27.03 201 GLU A C 1
ATOM 1439 O O . GLU A 1 201 ? 46.838 15.592 25.650 1.00 26.01 201 GLU A O 1
ATOM 1441 N N . GLU A 1 202 ? 46.104 13.811 26.824 1.00 24.09 202 GLU A N 1
ATOM 1442 C CA . GLU A 1 202 ? 46.675 14.362 28.087 1.00 23.97 202 GLU A CA 1
ATOM 1443 C C . GLU A 1 202 ? 48.199 14.320 28.025 1.00 24.16 202 GLU A C 1
ATOM 1444 O O . GLU A 1 202 ? 48.840 15.276 28.492 1.00 23.95 202 GLU A O 1
ATOM 1450 N N . LEU A 1 203 ? 48.804 13.283 27.453 1.00 25.09 203 LEU A N 1
ATOM 1451 C CA . LEU A 1 203 ? 50.290 13.195 27.480 1.00 28.14 203 LEU A CA 1
ATOM 1452 C C . LEU A 1 203 ? 50.886 14.180 26.463 1.00 25.73 203 LEU A C 1
ATOM 1453 O O . LEU A 1 203 ? 51.977 14.711 26.738 1.00 20.31 203 LEU A O 1
ATOM 1458 N N . LYS A 1 204 ? 50.133 14.516 25.409 1.00 25.82 204 LYS A N 1
ATOM 1459 C CA . LYS A 1 204 ? 50.492 15.622 24.495 1.00 27.55 204 LYS A CA 1
ATOM 1460 C C . LYS A 1 204 ? 50.610 16.912 25.308 1.00 24.41 204 LYS A C 1
ATOM 1461 O O . LYS A 1 204 ? 51.571 17.673 25.050 1.00 24.26 204 LYS A O 1
ATOM 1467 N N . GLY A 1 205 ? 49.670 17.162 26.228 1.00 21.27 205 GLY A N 1
ATOM 1468 C CA . GLY A 1 205 ? 49.656 18.354 27.098 1.00 22.42 205 GLY A CA 1
ATOM 1469 C C . GLY A 1 205 ? 50.914 18.402 27.953 1.00 21.20 205 GLY A C 1
ATOM 1470 O O . GLY A 1 205 ? 51.505 19.504 28.139 1.00 23.27 205 GLY A O 1
ATOM 1471 N N . CYS A 1 206 ? 51.315 17.243 28.481 1.00 21.86 206 CYS A N 1
ATOM 1472 C CA . CYS A 1 206 ? 52.533 17.095 29.321 1.00 18.93 206 CYS A CA 1
ATOM 1473 C C . CYS A 1 206 ? 53.764 17.499 28.497 1.00 18.57 206 CYS A C 1
ATOM 1474 O O . CYS A 1 206 ? 54.589 18.329 28.962 1.00 17.03 206 CYS A O 1
ATOM 1477 N N . VAL A 1 207 ? 53.907 16.940 27.302 1.00 18.06 207 VAL A N 1
ATOM 1478 C CA . VAL A 1 207 ? 55.065 17.227 26.404 1.00 17.46 207 VAL A CA 1
ATOM 1479 C C . VAL A 1 207 ? 55.073 18.736 26.094 1.00 18.02 207 VAL A C 1
ATOM 1480 O O . VAL A 1 207 ? 56.152 19.362 26.152 1.00 18.18 207 VAL A O 1
ATOM 1484 N N . GLN A 1 208 ? 53.908 19.333 25.842 1.00 18.35 208 GLN A N 1
ATOM 1485 C CA . GLN A 1 208 ? 53.799 20.782 25.494 1.00 17.89 208 GLN A CA 1
ATOM 1486 C C . GLN A 1 208 ? 54.270 21.646 26.680 1.00 17.12 208 GLN A C 1
ATOM 1487 O O . GLN A 1 208 ? 55.041 22.575 26.475 1.00 17.88 208 GLN A O 1
ATOM 1493 N N . TYR A 1 209 ? 53.844 21.321 27.897 1.00 14.70 209 TYR A N 1
ATOM 1494 C CA . TYR A 1 209 ? 54.211 22.044 29.138 1.00 15.48 209 TYR A CA 1
ATOM 1495 C C . TYR A 1 209 ? 55.738 21.950 29.370 1.00 16.66 209 TYR A C 1
ATOM 1496 O O . TYR A 1 209 ? 56.404 22.982 29.541 1.00 17.15 209 TYR A O 1
ATOM 1505 N N . MET A 1 210 ? 56.314 20.746 29.346 1.00 16.38 210 MET A N 1
ATOM 1506 C CA . MET A 1 210 ? 57.774 20.519 29.565 1.00 17.58 210 MET A CA 1
ATOM 1507 C C . MET A 1 210 ? 58.594 21.213 28.465 1.00 17.25 210 MET A C 1
ATOM 1508 O O . MET A 1 210 ? 59.729 21.721 28.791 1.00 18.34 210 MET A O 1
ATOM 1513 N N . THR A 1 211 ? 58.081 21.261 27.228 1.00 17.36 211 THR A N 1
ATOM 1514 C CA . THR A 1 211 ? 58.769 21.965 26.104 1.00 17.92 211 THR A CA 1
ATOM 1515 C C . THR A 1 211 ? 58.887 23.472 26.439 1.00 18.25 211 THR A C 1
ATOM 1516 O O . THR A 1 211 ? 59.967 24.067 26.194 1.00 21.08 211 THR A O 1
ATOM 1520 N N . ARG A 1 212 ? 57.828 24.079 27.003 1.00 20.03 212 ARG A N 1
ATOM 1521 C CA . ARG A 1 212 ? 57.853 25.513 27.382 1.00 21.07 212 ARG A CA 1
ATOM 1522 C C . ARG A 1 212 ? 58.924 25.707 28.458 1.00 21.46 212 ARG A C 1
ATOM 1523 O O . ARG A 1 212 ? 59.688 26.682 28.375 1.00 19.18 212 ARG A O 1
ATOM 1531 N N . LEU A 1 213 ? 59.010 24.793 29.437 1.00 19.00 213 LEU A N 1
ATOM 1532 C CA . LEU A 1 213 ? 59.995 24.942 30.536 1.00 19.08 213 LEU A CA 1
ATOM 1533 C C . LEU A 1 213 ? 61.406 24.798 29.954 1.00 18.33 213 LEU A C 1
ATOM 1534 O O . LEU A 1 213 ? 62.325 25.573 30.383 1.00 18.99 213 LEU A O 1
ATOM 1539 N N . TRP A 1 214 ? 61.599 23.838 29.041 1.00 18.24 214 TRP A N 1
ATOM 1540 C CA . TRP A 1 214 ? 62.911 23.646 28.369 1.00 19.04 214 TRP A CA 1
ATOM 1541 C C . TRP A 1 214 ? 63.316 24.960 27.674 1.00 20.43 214 TRP A C 1
ATOM 1542 O O . TRP A 1 214 ? 64.418 25.496 27.929 1.00 20.59 214 TRP A O 1
ATOM 1553 N N . ASN A 1 215 ? 62.391 25.520 26.911 1.00 22.60 215 ASN A N 1
ATOM 1554 C CA . ASN A 1 215 ? 62.626 26.764 26.120 1.00 24.55 215 ASN A CA 1
ATOM 1555 C C . ASN A 1 215 ? 62.917 27.954 27.043 1.00 27.00 215 ASN A C 1
ATOM 1556 O O . ASN A 1 215 ? 63.752 28.773 26.662 1.00 26.95 215 ASN A O 1
ATOM 1561 N N . GLU A 1 216 ? 62.300 28.017 28.220 1.00 26.09 216 GLU A N 1
ATOM 1562 C CA . GLU A 1 216 ? 62.509 29.129 29.186 1.00 25.36 216 GLU A CA 1
ATOM 1563 C C . GLU A 1 216 ? 63.847 28.978 29.902 1.00 27.53 216 GLU A C 1
ATOM 1564 O O . GLU A 1 216 ? 64.312 29.989 30.431 1.00 28.92 216 GLU A O 1
ATOM 1570 N N . ARG A 1 217 ? 64.485 27.807 29.871 1.00 24.71 217 ARG A N 1
ATOM 1571 C CA . ARG A 1 217 ? 65.705 27.583 30.684 1.00 24.38 217 ARG A CA 1
ATOM 1572 C C . ARG A 1 217 ? 66.948 27.411 29.815 1.00 25.10 217 ARG A C 1
ATOM 1573 O O . ARG A 1 217 ? 68.024 27.615 30.369 1.00 26.08 217 ARG A O 1
ATOM 1581 N N . VAL A 1 218 ? 66.820 27.142 28.510 1.00 27.38 218 VAL A N 1
ATOM 1582 C CA . VAL A 1 218 ? 68.010 26.815 27.667 1.00 30.39 218 VAL A CA 1
ATOM 1583 C C . VAL A 1 218 ? 68.783 28.093 27.269 1.00 31.35 218 VAL A C 1
ATOM 1584 O O . VAL A 1 218 ? 70.013 28.012 27.175 1.00 31.85 218 VAL A O 1
ATOM 1588 N N . ASN A 1 219 ? 68.114 29.237 27.096 1.00 35.82 219 ASN A N 1
ATOM 1589 C CA . ASN A 1 219 ? 68.750 30.482 26.567 1.00 41.71 219 ASN A CA 1
ATOM 1590 C C . ASN A 1 219 ? 69.096 31.455 27.705 1.00 43.76 219 ASN A C 1
ATOM 1591 O O . ASN A 1 219 ? 69.489 32.597 27.409 1.00 42.07 219 ASN A O 1
ATOM 1596 N N . VAL A 1 220 ? 68.996 31.004 28.957 1.00 39.64 220 VAL A N 1
ATOM 1597 C CA . VAL A 1 220 ? 69.282 31.788 30.191 1.00 42.06 220 VAL A CA 1
ATOM 1598 C C . VAL A 1 220 ? 70.354 31.016 30.966 1.00 40.86 220 VAL A C 1
ATOM 1599 O O . VAL A 1 220 ? 70.557 29.837 30.684 1.00 35.38 220 VAL A O 1
ATOM 1603 N N . PRO A 1 221 ? 71.123 31.650 31.886 1.00 43.04 221 PRO A N 1
ATOM 1604 C CA . PRO A 1 221 ? 72.052 30.916 32.754 1.00 48.46 221 PRO A CA 1
ATOM 1605 C C . PRO A 1 221 ? 71.360 29.835 33.588 1.00 47.84 221 PRO A C 1
ATOM 1606 O O . PRO A 1 221 ? 70.211 30.021 33.986 1.00 41.84 221 PRO A O 1
ATOM 1610 N N . PRO A 1 222 ? 72.038 28.709 33.926 1.00 47.19 222 PRO A N 1
ATOM 1611 C CA . PRO A 1 222 ? 71.355 27.535 34.459 1.00 52.00 222 PRO A CA 1
ATOM 1612 C C . PRO A 1 222 ? 70.650 27.872 35.778 1.00 57.13 222 PRO A C 1
ATOM 1613 O O . PRO A 1 222 ? 69.488 28.228 35.711 1.00 66.57 222 PRO A O 1
ATOM 1617 N N . GLY A 1 223 ? 71.329 27.769 36.917 1.00 53.20 223 GLY A N 1
ATOM 1618 C CA . GLY A 1 223 ? 70.647 27.734 38.220 1.00 48.06 223 GLY A CA 1
ATOM 1619 C C . GLY A 1 223 ? 70.176 26.335 38.573 1.00 41.98 223 GLY A C 1
ATOM 1620 O O . GLY A 1 223 ? 70.299 25.404 37.759 1.00 35.15 223 GLY A O 1
ATOM 1621 N N . ASN A 1 224 ? 69.636 26.202 39.773 1.00 35.64 224 ASN A N 1
ATOM 1622 C CA . ASN A 1 224 ? 69.691 24.940 40.538 1.00 34.68 224 ASN A CA 1
ATOM 1623 C C . ASN A 1 224 ? 68.324 24.274 40.414 1.00 27.95 224 ASN A C 1
ATOM 1624 O O . ASN A 1 224 ? 67.468 24.478 41.288 1.00 25.55 224 ASN A O 1
ATOM 1629 N N . ASP A 1 225 ? 68.123 23.518 39.341 1.00 20.47 225 ASP A N 1
ATOM 1630 C CA . ASP A 1 225 ? 66.990 22.573 39.191 1.00 18.03 225 ASP A CA 1
ATOM 1631 C C . ASP A 1 225 ? 67.365 21.577 38.095 1.00 15.84 225 ASP A C 1
ATOM 1632 O O . ASP A 1 225 ? 68.260 21.907 37.310 1.00 16.21 225 ASP A O 1
ATOM 1637 N N . LEU A 1 226 ? 66.683 20.442 38.006 1.00 15.78 226 LEU A N 1
ATOM 1638 C CA . LEU A 1 226 ? 67.052 19.336 37.075 1.00 15.32 226 LEU A CA 1
ATOM 1639 C C . LEU A 1 226 ? 66.781 19.720 35.627 1.00 16.40 226 LEU A C 1
ATOM 1640 O O . LEU A 1 226 ? 67.487 19.155 34.759 1.00 15.21 226 LEU A O 1
ATOM 1645 N N . ILE A 1 227 ? 65.778 20.568 35.340 1.00 14.54 227 ILE A N 1
ATOM 1646 C CA . ILE A 1 227 ? 65.487 20.969 33.925 1.00 16.05 227 ILE A CA 1
ATOM 1647 C C . ILE A 1 227 ? 66.646 21.845 33.426 1.00 14.85 227 ILE A C 1
ATOM 1648 O O . ILE A 1 227 ? 67.173 21.539 32.327 1.00 16.22 227 ILE A O 1
ATOM 1653 N N . SER A 1 228 ? 67.099 22.825 34.217 1.00 17.00 228 SER A N 1
ATOM 1654 C CA . SER A 1 228 ? 68.273 23.681 33.883 1.00 18.93 228 SER A CA 1
ATOM 1655 C C . SER A 1 228 ? 69.518 22.822 33.703 1.00 18.35 228 SER A C 1
ATOM 1656 O O . SER A 1 228 ? 70.262 23.026 32.725 1.00 19.08 228 SER A O 1
ATOM 1659 N N . MET A 1 229 ? 69.750 21.878 34.606 1.00 18.83 229 MET A N 1
ATOM 1660 C CA . MET A 1 229 ? 70.943 20.993 34.522 1.00 19.62 229 MET A CA 1
ATOM 1661 C C . MET A 1 229 ? 70.898 20.217 33.201 1.00 18.41 229 MET A C 1
ATOM 1662 O O . MET A 1 229 ? 71.951 20.169 32.519 1.00 19.20 229 MET A O 1
ATOM 1667 N N . MET A 1 230 ? 69.778 19.581 32.847 1.00 16.04 230 MET A N 1
ATOM 1668 C CA . MET A 1 230 ? 69.710 18.778 31.602 1.00 17.44 230 MET A CA 1
ATOM 1669 C C . MET A 1 230 ? 69.886 19.711 30.380 1.00 17.04 230 MET A C 1
ATOM 1670 O O . MET A 1 230 ? 70.639 19.311 29.445 1.00 17.34 230 MET A O 1
ATOM 1675 N N . ALA A 1 231 ? 69.269 20.899 30.388 1.00 16.55 231 ALA A N 1
ATOM 1676 C CA . ALA A 1 231 ? 69.264 21.855 29.258 1.00 16.93 231 ALA A CA 1
ATOM 1677 C C . ALA A 1 231 ? 70.681 22.375 28.966 1.00 20.50 231 ALA A C 1
ATOM 1678 O O . ALA A 1 231 ? 70.907 22.820 27.835 1.00 19.44 231 ALA A O 1
ATOM 1680 N N . HIS A 1 232 ? 71.564 22.356 29.958 1.00 17.90 232 HIS A N 1
ATOM 1681 C CA . HIS A 1 232 ? 72.949 22.886 29.840 1.00 20.55 232 HIS A CA 1
ATOM 1682 C C . HIS A 1 232 ? 73.990 21.771 29.833 1.00 23.19 232 HIS A C 1
ATOM 1683 O O . HIS A 1 232 ? 75.199 22.121 29.841 1.00 23.24 232 HIS A O 1
ATOM 1690 N N . THR A 1 233 ? 73.585 20.499 29.857 1.00 17.84 233 THR A N 1
ATOM 1691 C CA . THR A 1 233 ? 74.560 19.376 29.848 1.00 18.61 233 THR A CA 1
ATOM 1692 C C . THR A 1 233 ? 74.992 19.082 28.406 1.00 17.25 233 THR A C 1
ATOM 1693 O O . THR A 1 233 ? 74.148 18.657 27.611 1.00 16.92 233 THR A O 1
ATOM 1697 N N . GLU A 1 234 ? 76.287 19.244 28.119 1.00 17.24 234 GLU A N 1
ATOM 1698 C CA . GLU A 1 234 ? 76.810 19.141 26.730 1.00 19.74 234 GLU A CA 1
ATOM 1699 C C . GLU A 1 234 ? 76.435 17.775 26.149 1.00 18.87 234 GLU A C 1
ATOM 1700 O O . GLU A 1 234 ? 76.009 17.711 24.969 1.00 18.28 234 GLU A O 1
ATOM 1706 N N . SER A 1 235 ? 76.552 16.696 26.928 1.00 17.16 235 SER A N 1
ATOM 1707 C CA . SER A 1 235 ? 76.343 15.320 26.396 1.00 18.54 235 SER A CA 1
ATOM 1708 C C . SER A 1 235 ? 74.892 15.118 25.926 1.00 19.67 235 SER A C 1
ATOM 1709 O O . SER A 1 235 ? 74.643 14.257 25.024 1.00 22.05 235 SER A O 1
ATOM 1712 N N . MET A 1 236 ? 73.955 15.902 26.454 1.00 18.71 236 MET A N 1
ATOM 1713 C CA . MET A 1 236 ? 72.525 15.710 26.099 1.00 19.63 236 MET A CA 1
ATOM 1714 C C . MET A 1 236 ? 72.170 16.399 24.778 1.00 23.17 236 MET A C 1
ATOM 1715 O O . MET A 1 236 ? 71.038 16.183 24.336 1.00 20.39 236 MET A O 1
ATOM 1720 N N . ARG A 1 237 ? 73.122 17.079 24.122 1.00 26.54 237 ARG A N 1
ATOM 1721 C CA . ARG A 1 237 ? 72.946 17.599 22.732 1.00 32.42 237 ARG A CA 1
ATOM 1722 C C . ARG A 1 237 ? 72.940 16.449 21.732 1.00 30.62 237 ARG A C 1
ATOM 1723 O O . ARG A 1 237 ? 72.410 16.655 20.652 1.00 32.90 237 ARG A O 1
ATOM 1727 N N . ASN A 1 238 ? 73.445 15.277 22.107 1.00 30.11 238 ASN A N 1
ATOM 1728 C CA . ASN A 1 238 ? 73.492 14.074 21.240 1.00 32.26 238 ASN A CA 1
ATOM 1729 C C . ASN A 1 238 ? 72.198 13.245 21.363 1.00 33.40 238 ASN A C 1
ATOM 1730 O O . ASN A 1 238 ? 72.111 12.247 20.640 1.00 43.94 238 ASN A O 1
ATOM 1735 N N . MET A 1 239 ? 71.227 13.633 22.211 1.00 29.21 239 MET A N 1
ATOM 1736 C CA . MET A 1 239 ? 69.843 13.093 22.214 1.00 25.15 239 MET A CA 1
ATOM 1737 C C . MET A 1 239 ? 69.047 13.869 21.156 1.00 24.60 239 MET A C 1
ATOM 1738 O O . MET A 1 239 ? 69.309 15.091 20.974 1.00 23.93 239 MET A O 1
ATOM 1743 N N . THR A 1 240 ? 68.092 13.219 20.497 1.00 24.81 240 THR A N 1
ATOM 1744 C CA . THR A 1 240 ? 67.053 13.931 19.710 1.00 25.55 240 THR A CA 1
ATOM 1745 C C . THR A 1 240 ? 66.144 14.705 20.665 1.00 24.75 240 THR A C 1
ATOM 1746 O O . THR A 1 240 ? 66.083 14.395 21.865 1.00 19.99 240 THR A O 1
ATOM 1750 N N . PRO A 1 241 ? 65.399 15.739 20.187 1.00 21.48 241 PRO A N 1
ATOM 1751 C CA . PRO A 1 241 ? 64.438 16.421 21.051 1.00 22.27 241 PRO A CA 1
ATOM 1752 C C . PRO A 1 241 ? 63.406 15.443 21.636 1.00 20.20 241 PRO A C 1
ATOM 1753 O O . PRO A 1 241 ? 63.006 15.623 22.758 1.00 17.38 241 PRO A O 1
ATOM 1757 N N . GLU A 1 242 ? 62.985 14.436 20.851 1.00 20.93 242 GLU A N 1
ATOM 1758 C CA . GLU A 1 242 ? 62.029 13.375 21.304 1.00 21.45 242 GLU A CA 1
ATOM 1759 C C . GLU A 1 242 ? 62.615 12.582 22.498 1.00 20.41 242 GLU A C 1
ATOM 1760 O O . GLU A 1 242 ? 61.871 12.347 23.478 1.00 18.47 242 GLU A O 1
ATOM 1766 N N . GLU A 1 243 ? 63.885 12.187 22.416 1.00 19.74 243 GLU A N 1
ATOM 1767 C CA . GLU A 1 243 ? 64.583 11.418 23.479 1.00 18.59 243 GLU A CA 1
ATOM 1768 C C . GLU A 1 243 ? 64.785 12.317 24.713 1.00 18.37 243 GLU A C 1
ATOM 1769 O O . GLU A 1 243 ? 64.612 11.829 25.836 1.00 18.36 243 GLU A O 1
ATOM 1775 N N . PHE A 1 244 ? 65.205 13.570 24.527 1.00 16.77 244 PHE A N 1
ATOM 1776 C CA . PHE A 1 244 ? 65.402 14.557 25.626 1.00 17.46 244 PHE A CA 1
ATOM 1777 C C . PHE A 1 244 ? 64.093 14.714 26.399 1.00 17.36 244 PHE A C 1
ATOM 1778 O O . PHE A 1 244 ? 64.093 14.538 27.632 1.00 18.39 244 PHE A O 1
ATOM 1786 N N . LEU A 1 245 ? 62.979 14.992 25.706 1.00 17.73 245 LEU A N 1
ATOM 1787 C CA . LEU A 1 245 ? 61.642 15.141 26.352 1.00 18.10 245 LEU A CA 1
ATOM 1788 C C . LEU A 1 245 ? 61.200 13.811 26.999 1.00 17.04 245 LEU A C 1
ATOM 1789 O O . LEU A 1 245 ? 60.668 13.841 28.137 1.00 17.13 245 LEU A O 1
ATOM 1794 N N . GLY A 1 246 ? 61.387 12.682 26.313 1.00 17.10 246 GLY A N 1
ATOM 1795 C CA . GLY A 1 246 ? 61.051 11.352 26.861 1.00 15.09 246 GLY A CA 1
ATOM 1796 C C . GLY A 1 246 ? 61.796 11.077 28.151 1.00 14.72 246 GLY A C 1
ATOM 1797 O O . GLY A 1 246 ? 61.150 10.637 29.147 1.00 13.94 246 GLY A O 1
ATOM 1798 N N . ASN A 1 247 ? 63.089 11.415 28.200 1.00 14.93 247 ASN A N 1
ATOM 1799 C CA . ASN A 1 247 ? 63.935 11.184 29.404 1.00 14.20 247 ASN A CA 1
ATOM 1800 C C . ASN A 1 247 ? 63.515 12.157 30.524 1.00 14.65 247 ASN A C 1
ATOM 1801 O O . ASN A 1 247 ? 63.489 11.726 31.696 1.00 14.69 247 ASN A O 1
ATOM 1806 N N . LEU A 1 248 ? 63.203 13.416 30.194 1.00 16.10 248 LEU A N 1
ATOM 1807 C CA . LEU A 1 248 ? 62.719 14.408 31.199 1.00 16.81 248 LEU A CA 1
ATOM 1808 C C . LEU A 1 248 ? 61.428 13.907 31.847 1.00 16.12 248 LEU A C 1
ATOM 1809 O O . LEU A 1 248 ? 61.314 13.912 33.106 1.00 15.85 248 LEU A O 1
ATOM 1814 N N . ILE A 1 249 ? 60.475 13.432 31.049 1.00 14.92 249 ILE A N 1
ATOM 1815 C CA . ILE A 1 249 ? 59.173 12.950 31.575 1.00 16.22 249 ILE A CA 1
ATOM 1816 C C . ILE A 1 249 ? 59.371 11.644 32.362 1.00 14.52 249 ILE A C 1
ATOM 1817 O O . ILE A 1 249 ? 58.714 11.517 33.412 1.00 15.33 249 ILE A O 1
ATOM 1822 N N . LEU A 1 250 ? 60.271 10.731 31.924 1.00 12.49 250 LEU A N 1
ATOM 1823 C CA . LEU A 1 250 ? 60.606 9.529 32.726 1.00 12.69 250 LEU A CA 1
ATOM 1824 C C . LEU A 1 250 ? 61.054 9.955 34.132 1.00 13.77 250 LEU A C 1
ATOM 1825 O O . LEU A 1 250 ? 60.633 9.319 35.130 1.00 11.64 250 LEU A O 1
ATOM 1830 N N . LEU A 1 251 ? 61.887 10.987 34.233 1.00 16.01 251 LEU A N 1
ATOM 1831 C CA . LEU A 1 251 ? 62.434 11.426 35.541 1.00 17.80 251 LEU A CA 1
ATOM 1832 C C . LEU A 1 251 ? 61.330 12.002 36.434 1.00 21.90 251 LEU A C 1
ATOM 1833 O O . LEU A 1 251 ? 61.361 11.706 37.663 1.00 23.66 251 LEU A O 1
ATOM 1838 N N . ILE A 1 252 ? 60.378 12.758 35.893 1.00 24.25 252 ILE A N 1
ATOM 1839 C CA . ILE A 1 252 ? 59.245 13.244 36.748 1.00 32.21 252 ILE A CA 1
ATOM 1840 C C . ILE A 1 252 ? 58.365 12.067 37.206 1.00 31.85 252 ILE A C 1
ATOM 1841 O O . ILE A 1 252 ? 58.121 11.933 38.429 1.00 38.20 252 ILE A O 1
ATOM 1846 N N . VAL A 1 253 ? 57.914 11.222 36.284 1.00 28.13 253 VAL A N 1
ATOM 1847 C CA . VAL A 1 253 ? 56.970 10.111 36.600 1.00 26.71 253 VAL A CA 1
ATOM 1848 C C . VAL A 1 253 ? 57.661 8.994 37.416 1.00 26.53 253 VAL A C 1
ATOM 1849 O O . VAL A 1 253 ? 57.000 8.396 38.293 1.00 23.47 253 VAL A O 1
ATOM 1853 N N . GLY A 1 254 ? 58.907 8.630 37.113 1.00 22.22 254 GLY A N 1
ATOM 1854 C CA . GLY A 1 254 ? 59.582 7.465 37.726 1.00 20.58 254 GLY A CA 1
ATOM 1855 C C . GLY A 1 254 ? 59.679 7.534 39.236 1.00 20.43 254 GLY A C 1
ATOM 1856 O O . GLY A 1 254 ? 59.741 6.433 39.874 1.00 21.89 254 GLY A O 1
ATOM 1857 N N . GLY A 1 255 ? 59.814 8.743 39.801 1.00 17.17 255 GLY A N 1
ATOM 1858 C CA . GLY A 1 255 ? 59.987 8.889 41.258 1.00 17.99 255 GLY A CA 1
ATOM 1859 C C . GLY A 1 255 ? 58.701 9.277 41.963 1.00 18.07 255 GLY A C 1
ATOM 1860 O O . GLY A 1 255 ? 58.751 9.546 43.190 1.00 22.36 255 GLY A O 1
ATOM 1861 N N . ASN A 1 256 ? 57.562 9.293 41.261 1.00 14.02 256 ASN A N 1
ATOM 1862 C CA . ASN A 1 256 ? 56.323 9.834 41.884 1.00 11.90 256 ASN A CA 1
ATOM 1863 C C . ASN A 1 256 ? 55.610 8.706 42.611 1.00 11.85 256 ASN A C 1
ATOM 1864 O O . ASN A 1 256 ? 55.696 8.619 43.867 1.00 12.09 256 ASN A O 1
ATOM 1869 N N . ASP A 1 257 ? 54.919 7.804 41.902 1.00 11.47 257 ASP A N 1
ATOM 1870 C CA . ASP A 1 257 ? 54.057 6.843 42.636 1.00 11.03 257 ASP A CA 1
ATOM 1871 C C . ASP A 1 257 ? 54.910 5.938 43.520 1.00 10.71 257 ASP A C 1
ATOM 1872 O O . ASP A 1 257 ? 54.406 5.481 44.587 1.00 10.25 257 ASP A O 1
ATOM 1877 N N . THR A 1 258 ? 56.129 5.603 43.118 1.00 10.53 258 THR A N 1
ATOM 1878 C CA . THR A 1 258 ? 57.039 4.737 43.934 1.00 10.53 258 THR A CA 1
ATOM 1879 C C . THR A 1 258 ? 57.360 5.310 45.326 1.00 10.13 258 THR A C 1
ATOM 1880 O O . THR A 1 258 ? 57.206 4.580 46.310 1.00 10.60 258 THR A O 1
ATOM 1884 N N . THR A 1 259 ? 57.740 6.581 45.407 1.00 10.90 259 THR A N 1
ATOM 1885 C CA . THR A 1 259 ? 58.008 7.282 46.685 1.00 10.15 259 THR A CA 1
ATOM 1886 C C . THR A 1 259 ? 56.694 7.375 47.476 1.00 10.41 259 THR A C 1
ATOM 1887 O O . THR A 1 259 ? 56.689 7.112 48.710 1.00 11.42 259 THR A O 1
ATOM 1891 N N . ARG A 1 260 ? 55.620 7.758 46.789 1.00 10.82 260 ARG A N 1
ATOM 1892 C CA . ARG A 1 260 ? 54.288 7.959 47.406 1.00 10.87 260 ARG A CA 1
ATOM 1893 C C . ARG A 1 260 ? 53.878 6.676 48.138 1.00 10.66 260 ARG A C 1
ATOM 1894 O O . ARG A 1 260 ? 53.530 6.687 49.336 1.00 11.16 260 ARG A O 1
ATOM 1902 N N . ASN A 1 261 ? 53.907 5.549 47.439 1.00 10.39 261 ASN A N 1
ATOM 1903 C CA . ASN A 1 261 ? 53.432 4.269 48.017 1.00 10.15 261 ASN A CA 1
ATOM 1904 C C . ASN A 1 261 ? 54.437 3.668 49.006 1.00 10.51 261 ASN A C 1
ATOM 1905 O O . ASN A 1 261 ? 53.971 2.935 49.928 1.00 11.20 261 ASN A O 1
ATOM 1910 N N . SER A 1 262 ? 55.726 4.028 48.959 1.00 10.86 262 SER A N 1
ATOM 1911 C CA . SER A 1 262 ? 56.697 3.709 50.040 1.00 11.04 262 SER A CA 1
ATOM 1912 C C . SER A 1 262 ? 56.400 4.537 51.311 1.00 11.55 262 SER A C 1
ATOM 1913 O O . SER A 1 262 ? 56.509 3.993 52.430 1.00 12.30 262 SER A O 1
ATOM 1916 N N . MET A 1 263 ? 56.039 5.807 51.177 1.00 12.22 263 MET A N 1
ATOM 1917 C CA . MET A 1 263 ? 55.634 6.661 52.322 1.00 12.57 263 MET A CA 1
ATOM 1918 C C . MET A 1 263 ? 54.408 6.041 53.022 1.00 12.66 263 MET A C 1
ATOM 1919 O O . MET A 1 263 ? 54.380 5.953 54.287 1.00 13.32 263 MET A O 1
ATOM 1924 N N . THR A 1 264 ? 53.406 5.618 52.262 1.00 11.69 264 THR A N 1
ATOM 1925 C CA . THR A 1 264 ? 52.166 5.048 52.833 1.00 11.77 264 THR A CA 1
ATOM 1926 C C . THR A 1 264 ? 52.470 3.670 53.446 1.00 11.29 264 THR A C 1
ATOM 1927 O O . THR A 1 264 ? 52.079 3.410 54.635 1.00 11.36 264 THR A O 1
ATOM 1931 N N . GLY A 1 265 ? 53.158 2.789 52.693 1.00 11.94 265 GLY A N 1
ATOM 1932 C CA . GLY A 1 265 ? 53.468 1.409 53.113 1.00 11.24 265 GLY A CA 1
ATOM 1933 C C . GLY A 1 265 ? 54.178 1.334 54.466 1.00 11.60 265 GLY A C 1
ATOM 1934 O O . GLY A 1 265 ? 53.873 0.429 55.258 1.00 11.79 265 GLY A O 1
ATOM 1935 N N . GLY A 1 266 ? 55.153 2.228 54.721 1.00 11.88 266 GLY A N 1
ATOM 1936 C CA . GLY A 1 266 ? 55.913 2.172 55.983 1.00 11.97 266 GLY A CA 1
ATOM 1937 C C . GLY A 1 266 ? 55.023 2.342 57.211 1.00 12.63 266 GLY A C 1
ATOM 1938 O O . GLY A 1 266 ? 55.213 1.630 58.205 1.00 12.67 266 GLY A O 1
ATOM 1939 N N . VAL A 1 267 ? 54.094 3.269 57.146 1.00 12.80 267 VAL A N 1
ATOM 1940 C CA . VAL A 1 267 ? 53.140 3.510 58.271 1.00 12.43 267 VAL A CA 1
ATOM 1941 C C . VAL A 1 267 ? 52.292 2.251 58.463 1.00 12.82 267 VAL A C 1
ATOM 1942 O O . VAL A 1 267 ? 52.083 1.795 59.630 1.00 12.28 267 VAL A O 1
ATOM 1946 N N . LEU A 1 268 ? 51.801 1.649 57.377 1.00 11.98 268 LEU A N 1
ATOM 1947 C CA . LEU A 1 268 ? 50.975 0.430 57.536 1.00 13.03 268 LEU A CA 1
ATOM 1948 C C . LEU A 1 268 ? 51.821 -0.707 58.156 1.00 13.03 268 LEU A C 1
ATOM 1949 O O . LEU A 1 268 ? 51.314 -1.395 59.103 1.00 15.32 268 LEU A O 1
ATOM 1954 N N . ALA A 1 269 ? 53.036 -0.943 57.668 1.00 12.06 269 ALA A N 1
ATOM 1955 C CA . ALA A 1 269 ? 53.911 -2.042 58.125 1.00 12.58 269 ALA A CA 1
ATOM 1956 C C . ALA A 1 269 ? 54.190 -1.892 59.631 1.00 11.52 269 ALA A C 1
ATOM 1957 O O . ALA A 1 269 ? 54.125 -2.927 60.350 1.00 13.27 269 ALA A O 1
ATOM 1959 N N . LEU A 1 270 ? 54.469 -0.678 60.108 1.00 12.23 270 LEU A N 1
ATOM 1960 C CA . LEU A 1 270 ? 54.737 -0.403 61.555 1.00 12.64 270 LEU A CA 1
ATOM 1961 C C . LEU A 1 270 ? 53.486 -0.649 62.409 1.00 12.98 270 LEU A C 1
ATOM 1962 O O . LEU A 1 270 ? 53.655 -1.208 63.503 1.00 14.88 270 LEU A O 1
ATOM 1967 N N . ASN A 1 271 ? 52.289 -0.327 61.911 1.00 14.70 271 ASN A N 1
ATOM 1968 C CA . ASN A 1 271 ? 51.006 -0.617 62.601 1.00 15.36 271 ASN A CA 1
ATOM 1969 C C . ASN A 1 271 ? 50.691 -2.128 62.639 1.00 17.15 271 ASN A C 1
ATOM 1970 O O . ASN A 1 271 ? 50.191 -2.636 63.710 1.00 19.88 271 ASN A O 1
ATOM 1975 N N . GLU A 1 272 ? 50.988 -2.879 61.578 1.00 14.38 272 GLU A N 1
ATOM 1976 C CA . GLU A 1 272 ? 50.713 -4.333 61.520 1.00 15.84 272 GLU A CA 1
ATOM 1977 C C . GLU A 1 272 ? 51.769 -5.066 62.357 1.00 16.97 272 GLU A C 1
ATOM 1978 O O . GLU A 1 272 ? 51.536 -6.261 62.715 1.00 17.74 272 GLU A O 1
ATOM 1984 N N . ASN A 1 273 ? 52.884 -4.393 62.697 1.00 18.00 273 ASN A N 1
ATOM 1985 C CA . ASN A 1 273 ? 54.026 -5.033 63.385 1.00 17.46 273 ASN A CA 1
ATOM 1986 C C . ASN A 1 273 ? 54.456 -4.188 64.573 1.00 18.92 273 ASN A C 1
ATOM 1987 O O . ASN A 1 273 ? 55.554 -3.632 64.581 1.00 18.60 273 ASN A O 1
ATOM 1992 N N . PRO A 1 274 ? 53.636 -4.092 65.645 1.00 20.01 274 PRO A N 1
ATOM 1993 C CA . PRO A 1 274 ? 53.931 -3.185 66.759 1.00 19.39 274 PRO A CA 1
ATOM 1994 C C . PRO A 1 274 ? 55.273 -3.415 67.482 1.00 17.68 274 PRO A C 1
ATOM 1995 O O . PRO A 1 274 ? 55.779 -2.424 67.978 1.00 17.45 274 PRO A O 1
ATOM 1999 N N . ASP A 1 275 ? 55.843 -4.623 67.496 1.00 19.36 275 ASP A N 1
ATOM 2000 C CA . ASP A 1 275 ? 57.185 -4.834 68.127 1.00 20.15 275 ASP A CA 1
ATOM 2001 C C . ASP A 1 275 ? 58.235 -4.076 67.304 1.00 19.09 275 ASP A C 1
ATOM 2002 O O . ASP A 1 275 ? 59.222 -3.591 67.896 1.00 20.35 275 ASP A O 1
ATOM 2007 N N . GLU A 1 276 ? 58.028 -3.916 65.986 1.00 18.44 276 GLU A N 1
ATOM 2008 C CA . GLU A 1 276 ? 58.994 -3.147 65.144 1.00 16.79 276 GLU A CA 1
ATOM 2009 C C . GLU A 1 276 ? 58.825 -1.653 65.412 1.00 16.15 276 GLU A C 1
ATOM 2010 O O . GLU A 1 276 ? 59.832 -0.917 65.378 1.00 18.36 276 GLU A O 1
ATOM 2016 N N . TYR A 1 277 ? 57.618 -1.170 65.662 1.00 16.52 277 TYR A N 1
ATOM 2017 C CA . TYR A 1 277 ? 57.362 0.256 65.988 1.00 15.00 277 TYR A CA 1
ATOM 2018 C C . TYR A 1 277 ? 58.069 0.566 67.327 1.00 16.24 277 TYR A C 1
ATOM 2019 O O . TYR A 1 277 ? 58.775 1.572 67.475 1.00 14.61 277 TYR A O 1
ATOM 2028 N N . ARG A 1 278 ? 57.985 -0.336 68.303 1.00 18.35 278 ARG A N 1
ATOM 2029 C CA . ARG A 1 278 ? 58.708 -0.136 69.586 1.00 19.95 278 ARG A CA 1
ATOM 2030 C C . ARG A 1 278 ? 60.229 -0.099 69.361 1.00 20.60 278 ARG A C 1
ATOM 2031 O O . ARG A 1 278 ? 60.906 0.782 69.971 1.00 21.38 278 ARG A O 1
ATOM 2039 N N . LYS A 1 279 ? 60.772 -1.037 68.570 1.00 20.01 279 LYS A N 1
ATOM 2040 C CA . LYS A 1 279 ? 62.232 -1.103 68.242 1.00 19.59 279 LYS A CA 1
ATOM 2041 C C . LYS A 1 279 ? 62.692 0.226 67.628 1.00 19.18 279 LYS A C 1
ATOM 2042 O O . LYS A 1 279 ? 63.743 0.750 68.066 1.00 17.16 279 LYS A O 1
ATOM 2048 N N . LEU A 1 280 ? 61.923 0.782 66.678 1.00 18.57 280 LEU A N 1
ATOM 2049 C CA . LEU A 1 280 ? 62.268 2.060 65.991 1.00 18.56 280 LEU A CA 1
ATOM 2050 C C . LEU A 1 280 ? 62.374 3.199 67.015 1.00 17.10 280 LEU A C 1
ATOM 2051 O O . LEU A 1 280 ? 63.364 3.943 66.986 1.00 18.38 280 LEU A O 1
ATOM 2056 N N . CYS A 1 281 ? 61.340 3.379 67.844 1.00 16.36 281 CYS A N 1
ATOM 2057 C CA . CYS A 1 281 ? 61.250 4.519 68.776 1.00 17.02 281 CYS A CA 1
ATOM 2058 C C . CYS A 1 281 ? 62.377 4.431 69.819 1.00 17.96 281 CYS A C 1
ATOM 2059 O O . CYS A 1 281 ? 62.900 5.528 70.235 1.00 17.86 281 CYS A O 1
ATOM 2062 N N . ALA A 1 282 ? 62.766 3.215 70.222 1.00 19.63 282 ALA A N 1
ATOM 2063 C CA . ALA A 1 282 ? 63.840 3.003 71.223 1.00 20.88 282 ALA A CA 1
ATOM 2064 C C . ALA A 1 282 ? 65.209 3.299 70.611 1.00 23.59 282 ALA A C 1
ATOM 2065 O O . ALA A 1 282 ? 66.127 3.682 71.357 1.00 21.73 282 ALA A O 1
ATOM 2067 N N . ASN A 1 283 ? 65.357 3.125 69.304 1.00 20.73 283 ASN A N 1
ATOM 2068 C CA . ASN A 1 283 ? 66.636 3.352 68.585 1.00 20.97 283 ASN A CA 1
ATOM 2069 C C . ASN A 1 283 ? 66.358 3.968 67.207 1.00 19.57 283 ASN A C 1
ATOM 2070 O O . ASN A 1 283 ? 66.406 3.264 66.191 1.00 15.67 283 ASN A O 1
ATOM 2075 N N . PRO A 1 284 ? 66.131 5.301 67.131 1.00 19.00 284 PRO A N 1
ATOM 2076 C CA . PRO A 1 284 ? 65.867 5.977 65.847 1.00 18.07 284 PRO A CA 1
ATOM 2077 C C . PRO A 1 284 ? 66.954 5.839 64.764 1.00 19.19 284 PRO A C 1
ATOM 2078 O O . PRO A 1 284 ? 66.684 6.061 63.569 1.00 15.07 284 PRO A O 1
ATOM 2082 N N . ALA A 1 285 ? 68.186 5.450 65.144 1.00 18.11 285 ALA A N 1
ATOM 2083 C CA . ALA A 1 285 ? 69.241 5.204 64.146 1.00 18.46 285 ALA A CA 1
ATOM 2084 C C . ALA A 1 285 ? 68.827 4.019 63.246 1.00 16.98 285 ALA A C 1
ATOM 2085 O O . ALA A 1 285 ? 69.389 3.926 62.139 1.00 17.15 285 ALA A O 1
ATOM 2087 N N . LEU A 1 286 ? 67.865 3.170 63.658 1.00 14.53 286 LEU A N 1
ATOM 2088 C CA . LEU A 1 286 ? 67.385 2.031 62.822 1.00 15.25 286 LEU A CA 1
ATOM 2089 C C . LEU A 1 286 ? 66.624 2.527 61.578 1.00 14.96 286 LEU A C 1
ATOM 2090 O O . LEU A 1 286 ? 66.368 1.662 60.720 1.00 14.02 286 LEU A O 1
ATOM 2095 N N . ILE A 1 287 ? 66.342 3.819 61.428 1.00 14.42 287 ILE A N 1
ATOM 2096 C CA . ILE A 1 287 ? 65.880 4.370 60.118 1.00 14.99 287 ILE A CA 1
ATOM 2097 C C . ILE A 1 287 ? 66.793 3.846 58.987 1.00 15.70 287 ILE A C 1
ATOM 2098 O O . ILE A 1 287 ? 66.271 3.531 57.882 1.00 14.22 287 ILE A O 1
ATOM 2103 N N . ALA A 1 288 ? 68.112 3.761 59.214 1.00 14.07 288 ALA A N 1
ATOM 2104 C CA . ALA A 1 288 ? 69.083 3.299 58.196 1.00 15.76 288 ALA A CA 1
ATOM 2105 C C . ALA A 1 288 ? 68.724 1.918 57.627 1.00 15.58 288 ALA A C 1
ATOM 2106 O O . ALA A 1 288 ? 68.831 1.774 56.401 1.00 17.81 288 ALA A O 1
ATOM 2108 N N . SER A 1 289 ? 68.372 0.940 58.475 1.00 15.32 289 SER A N 1
ATOM 2109 C CA . SER A 1 289 ? 68.037 -0.450 58.068 1.00 14.04 289 SER A CA 1
ATOM 2110 C C . SER A 1 289 ? 66.517 -0.579 57.788 1.00 14.34 289 SER A C 1
ATOM 2111 O O . SER A 1 289 ? 66.147 -1.511 57.058 1.00 13.80 289 SER A O 1
ATOM 2114 N N . MET A 1 290 ? 65.693 0.325 58.308 1.00 12.99 290 MET A N 1
ATOM 2115 C CA . MET A 1 290 ? 64.211 0.253 58.126 1.00 14.02 290 MET A CA 1
ATOM 2116 C C . MET A 1 290 ? 63.842 0.671 56.697 1.00 12.60 290 MET A C 1
ATOM 2117 O O . MET A 1 290 ? 62.965 0.000 56.115 1.00 12.43 290 MET A O 1
ATOM 2122 N N . VAL A 1 291 ? 64.398 1.765 56.164 1.00 12.59 291 VAL A N 1
ATOM 2123 C CA . VAL A 1 291 ? 63.946 2.298 54.846 1.00 13.04 291 VAL A CA 1
ATOM 2124 C C . VAL A 1 291 ? 64.104 1.244 53.745 1.00 12.75 291 VAL A C 1
ATOM 2125 O O . VAL A 1 291 ? 63.122 1.020 53.010 1.00 12.83 291 VAL A O 1
ATOM 2129 N N . PRO A 1 292 ? 65.266 0.564 53.537 1.00 11.28 292 PRO A N 1
ATOM 2130 C CA . PRO A 1 292 ? 65.362 -0.530 52.572 1.00 12.20 292 PRO A CA 1
ATOM 2131 C C . PRO A 1 292 ? 64.352 -1.658 52.813 1.00 12.89 292 PRO A C 1
ATOM 2132 O O . PRO A 1 292 ? 63.795 -2.165 51.813 1.00 12.12 292 PRO A O 1
ATOM 2136 N N . GLU A 1 293 ? 64.022 -1.965 54.074 1.00 13.73 293 GLU A N 1
ATOM 2137 C CA . GLU A 1 293 ? 63.026 -3.018 54.409 1.00 13.41 293 GLU A CA 1
ATOM 2138 C C . GLU A 1 293 ? 61.598 -2.559 54.040 1.00 13.95 293 GLU A C 1
ATOM 2139 O O . GLU A 1 293 ? 60.816 -3.391 53.552 1.00 12.91 293 GLU A O 1
ATOM 2145 N N . ILE A 1 294 ? 61.258 -1.283 54.224 1.00 12.17 294 ILE A N 1
ATOM 2146 C CA . ILE A 1 294 ? 59.957 -0.721 53.735 1.00 11.67 294 ILE A CA 1
ATOM 2147 C C . ILE A 1 294 ? 59.885 -0.906 52.206 1.00 11.48 294 ILE A C 1
ATOM 2148 O O . ILE A 1 294 ? 58.820 -1.340 51.700 1.00 10.51 294 ILE A O 1
ATOM 2153 N N . VAL A 1 295 ? 60.960 -0.601 51.475 1.00 11.80 295 VAL A N 1
ATOM 2154 C CA . VAL A 1 295 ? 60.926 -0.712 49.993 1.00 12.21 295 VAL A CA 1
ATOM 2155 C C . VAL A 1 295 ? 60.798 -2.190 49.581 1.00 11.39 295 VAL A C 1
ATOM 2156 O O . VAL A 1 295 ? 59.996 -2.470 48.654 1.00 11.01 295 VAL A O 1
ATOM 2160 N N . ARG A 1 296 ? 61.448 -3.128 50.281 1.00 11.29 296 ARG A N 1
ATOM 2161 C CA . ARG A 1 296 ? 61.277 -4.574 49.991 1.00 11.26 296 ARG A CA 1
ATOM 2162 C C . ARG A 1 296 ? 59.825 -5.002 50.295 1.00 11.36 296 ARG A C 1
ATOM 2163 O O . ARG A 1 296 ? 59.190 -5.619 49.402 1.00 11.26 296 ARG A O 1
ATOM 2171 N N . TRP A 1 297 ? 59.342 -4.695 51.514 1.00 11.60 297 TRP A N 1
ATOM 2172 C CA . TRP A 1 297 ? 58.006 -5.143 52.004 1.00 11.23 297 TRP A CA 1
ATOM 2173 C C . TRP A 1 297 ? 56.910 -4.589 51.086 1.00 11.74 297 TRP A C 1
ATOM 2174 O O . TRP A 1 297 ? 55.978 -5.353 50.766 1.00 11.63 297 TRP A O 1
ATOM 2185 N N . GLN A 1 298 ? 57.021 -3.315 50.696 1.00 10.99 298 GLN A N 1
ATOM 2186 C CA . GLN A 1 298 ? 56.006 -2.653 49.822 1.00 11.21 298 GLN A CA 1
ATOM 2187 C C . GLN A 1 298 ? 56.070 -3.186 48.379 1.00 11.26 298 GLN A C 1
ATOM 2188 O O . GLN A 1 298 ? 55.002 -3.395 47.769 1.00 11.76 298 GLN A O 1
ATOM 2194 N N . THR A 1 299 ? 57.251 -3.289 47.782 1.00 11.38 299 THR A N 1
ATOM 2195 C CA . THR A 1 299 ? 57.469 -3.599 46.343 1.00 10.84 299 THR A CA 1
ATOM 2196 C C . THR A 1 299 ? 56.590 -2.681 45.493 1.00 11.00 299 THR A C 1
ATOM 2197 O O . THR A 1 299 ? 55.654 -3.176 44.830 1.00 11.73 299 THR A O 1
ATOM 2201 N N . PRO A 1 300 ? 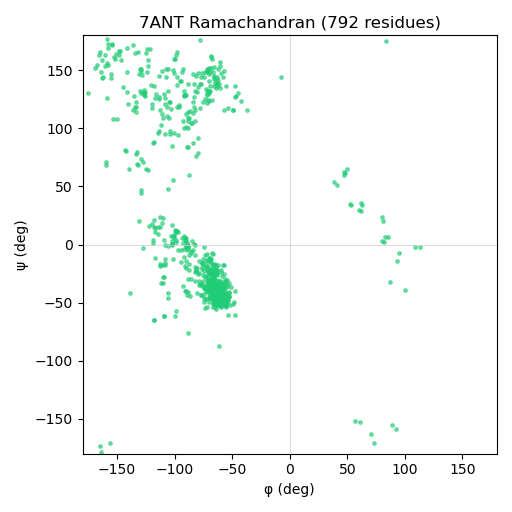56.838 -1.339 45.509 1.00 10.85 300 PRO A N 1
ATOM 2202 C CA . PRO A 1 300 ? 55.949 -0.356 44.862 1.00 11.35 300 PRO A CA 1
ATOM 2203 C C . PRO A 1 300 ? 55.664 -0.602 43.372 1.00 10.48 300 PRO A C 1
ATOM 2204 O O . PRO A 1 300 ? 54.543 -0.262 42.901 1.00 10.45 300 PRO A O 1
ATOM 2208 N N . LEU A 1 301 ? 56.618 -1.179 42.624 1.00 9.53 301 LEU A N 1
ATOM 2209 C CA . LEU A 1 301 ? 56.347 -1.681 41.248 1.00 9.92 301 LEU A CA 1
ATOM 2210 C C . LEU A 1 301 ? 56.422 -3.207 41.309 1.00 9.53 301 LEU A C 1
ATOM 2211 O O . LEU A 1 301 ? 57.493 -3.781 41.607 1.00 9.11 301 LEU A O 1
ATOM 2216 N N . ALA A 1 302 ? 55.290 -3.866 41.118 1.00 9.45 302 ALA A N 1
ATOM 2217 C CA . ALA A 1 302 ? 55.127 -5.323 41.321 1.00 10.01 302 ALA A CA 1
ATOM 2218 C C . ALA A 1 302 ? 55.905 -6.123 40.266 1.00 9.97 302 ALA A C 1
ATOM 2219 O O . ALA A 1 302 ? 56.263 -7.270 40.566 1.00 11.40 302 ALA A O 1
ATOM 2221 N N . HIS A 1 303 ? 56.097 -5.573 39.080 1.00 9.20 303 HIS A N 1
ATOM 2222 C CA . HIS A 1 303 ? 56.885 -6.229 38.013 1.00 8.36 303 HIS A CA 1
ATOM 2223 C C . HIS A 1 303 ? 57.639 -5.223 37.122 1.00 8.82 303 HIS A C 1
ATOM 2224 O O . HIS A 1 303 ? 57.316 -4.044 37.087 1.00 8.41 303 HIS A O 1
ATOM 2231 N N . MET A 1 304 ? 58.561 -5.762 36.336 1.00 8.94 304 MET A N 1
ATOM 2232 C CA . MET A 1 304 ? 59.021 -5.164 35.048 1.00 9.23 304 MET A CA 1
ATOM 2233 C C . MET A 1 304 ? 58.962 -6.257 33.973 1.00 8.77 304 MET A C 1
ATOM 2234 O O . MET A 1 304 ? 59.032 -7.451 34.328 1.00 10.31 304 MET A O 1
ATOM 2239 N N . ARG A 1 305 ? 58.742 -5.848 32.725 1.00 8.93 305 ARG A N 1
ATOM 2240 C CA . ARG A 1 305 ? 58.583 -6.736 31.554 1.00 8.87 305 ARG A CA 1
ATOM 2241 C C . ARG A 1 305 ? 59.805 -6.721 30.648 1.00 9.32 305 ARG A C 1
ATOM 2242 O O . ARG A 1 305 ? 60.481 -5.677 30.505 1.00 9.18 305 ARG A O 1
ATOM 2250 N N . ARG A 1 306 ? 60.012 -7.864 29.975 1.00 8.88 306 ARG A N 1
ATOM 2251 C CA . ARG A 1 306 ? 61.044 -8.043 28.924 1.00 9.26 306 ARG A CA 1
ATOM 2252 C C . ARG A 1 306 ? 60.373 -8.759 27.753 1.00 9.90 306 ARG A C 1
ATOM 2253 O O . ARG A 1 306 ? 59.235 -9.266 27.884 1.00 10.90 306 ARG A O 1
ATOM 2261 N N . THR A 1 307 ? 61.046 -8.738 26.598 1.00 10.67 307 THR A N 1
ATOM 2262 C CA . THR A 1 307 ? 60.620 -9.488 25.388 1.00 10.94 307 THR A CA 1
ATOM 2263 C C . THR A 1 307 ? 61.809 -10.341 24.907 1.00 11.43 307 THR A C 1
ATOM 2264 O O . THR A 1 307 ? 62.932 -9.788 24.747 1.00 10.74 307 THR A O 1
ATOM 2268 N N . ALA A 1 308 ? 61.587 -11.642 24.658 1.00 10.60 308 ALA A N 1
ATOM 2269 C CA . ALA A 1 308 ? 62.710 -12.550 24.311 1.00 11.40 308 ALA A CA 1
ATOM 2270 C C . ALA A 1 308 ? 63.209 -12.226 22.894 1.00 11.21 308 ALA A C 1
ATOM 2271 O O . ALA A 1 308 ? 62.389 -12.145 21.966 1.00 12.93 308 ALA A O 1
ATOM 2273 N N . LEU A 1 309 ? 64.529 -12.027 22.725 1.00 13.15 309 LEU A N 1
ATOM 2274 C CA . LEU A 1 309 ? 65.152 -11.779 21.392 1.00 14.62 309 LEU A CA 1
ATOM 2275 C C . LEU A 1 309 ? 65.577 -13.091 20.723 1.00 15.10 309 LEU A C 1
ATOM 2276 O O . LEU A 1 309 ? 65.924 -13.058 19.520 1.00 16.93 309 LEU A O 1
ATOM 2281 N N . GLN A 1 310 ? 65.628 -14.186 21.478 1.00 15.44 310 GLN A N 1
ATOM 2282 C CA . GLN A 1 310 ? 66.031 -15.514 20.972 1.00 18.04 310 GLN A CA 1
ATOM 2283 C C . GLN A 1 310 ? 65.239 -16.564 21.737 1.00 16.90 310 GLN A C 1
ATOM 2284 O O . GLN A 1 310 ? 64.863 -16.299 22.903 1.00 17.18 310 GLN A O 1
ATOM 2290 N N . ASP A 1 311 ? 65.119 -17.751 21.158 1.00 16.37 311 ASP A N 1
ATOM 2291 C CA . ASP A 1 311 ? 64.625 -18.930 21.901 1.00 16.45 311 ASP A CA 1
ATOM 2292 C C . ASP A 1 311 ? 65.647 -19.187 23.011 1.00 17.27 311 ASP A C 1
ATOM 2293 O O . ASP A 1 311 ? 66.829 -19.130 22.758 1.00 17.09 311 ASP A O 1
ATOM 2298 N N . THR A 1 312 ? 65.176 -19.464 24.209 1.00 14.98 312 THR A N 1
ATOM 2299 C CA . THR A 1 312 ? 66.056 -19.652 25.391 1.00 16.00 312 THR A CA 1
ATOM 2300 C C . THR A 1 312 ? 65.412 -20.621 26.401 1.00 15.99 312 THR A C 1
ATOM 2301 O O . THR A 1 312 ? 64.208 -20.842 26.352 1.00 19.06 312 THR A O 1
ATOM 2305 N N . GLU A 1 313 ? 66.195 -21.139 27.339 1.00 15.25 313 GLU A N 1
ATOM 2306 C CA . GLU A 1 313 ? 65.732 -21.949 28.495 1.00 15.12 313 GLU A CA 1
ATOM 2307 C C . GLU A 1 313 ? 65.792 -21.112 29.771 1.00 14.98 313 GLU A C 1
ATOM 2308 O O . GLU A 1 313 ? 66.846 -20.479 30.003 1.00 15.60 313 GLU A O 1
ATOM 2314 N N . LEU A 1 314 ? 64.732 -21.106 30.585 1.00 13.79 314 LEU A N 1
ATOM 2315 C CA . LEU A 1 314 ? 64.686 -20.349 31.870 1.00 15.25 314 LEU A CA 1
ATOM 2316 C C . LEU A 1 314 ? 63.959 -21.228 32.900 1.00 14.51 314 LEU A C 1
ATOM 2317 O O . LEU A 1 314 ? 62.796 -21.557 32.650 1.00 14.86 314 LEU A O 1
ATOM 2322 N N . GLY A 1 315 ? 64.601 -21.571 34.016 1.00 17.45 315 GLY A N 1
ATOM 2323 C CA . GLY A 1 315 ? 63.958 -22.355 35.094 1.00 20.47 315 GLY A CA 1
ATOM 2324 C C . GLY A 1 315 ? 63.301 -23.638 34.610 1.00 22.61 315 GLY A C 1
ATOM 2325 O O . GLY A 1 315 ? 62.212 -23.980 35.138 1.00 25.50 315 GLY A O 1
ATOM 2326 N N . GLY A 1 316 ? 63.880 -24.294 33.610 1.00 21.74 316 GLY A N 1
ATOM 2327 C CA . GLY A 1 316 ? 63.353 -25.552 33.058 1.00 22.40 316 GLY A CA 1
ATOM 2328 C C . GLY A 1 316 ? 62.288 -25.365 31.989 1.00 21.82 316 GLY A C 1
ATOM 2329 O O . GLY A 1 316 ? 61.724 -26.397 31.571 1.00 24.41 316 GLY A O 1
ATOM 2330 N N . LYS A 1 317 ? 62.004 -24.134 31.532 1.00 16.46 317 LYS A N 1
ATOM 2331 C CA . LYS A 1 317 ? 60.961 -23.876 30.511 1.00 15.62 317 LYS A CA 1
ATOM 2332 C C . LYS A 1 317 ? 61.583 -23.372 29.210 1.00 13.88 317 LYS A C 1
ATOM 2333 O O . LYS A 1 317 ? 62.577 -22.663 29.255 1.00 14.26 317 LYS A O 1
ATOM 2339 N N . SER A 1 318 ? 60.999 -23.764 28.087 1.00 13.63 318 SER A N 1
ATOM 2340 C CA . SER A 1 318 ? 61.333 -23.301 26.724 1.00 14.96 318 SER A CA 1
ATOM 2341 C C . SER A 1 318 ? 60.630 -21.960 26.438 1.00 15.39 318 SER A C 1
ATOM 2342 O O . SER A 1 318 ? 59.406 -21.954 26.222 1.00 16.42 318 SER A O 1
ATOM 2345 N N . ILE A 1 319 ? 61.391 -20.875 26.436 1.00 14.81 319 ILE A N 1
ATOM 2346 C CA . ILE A 1 319 ? 60.880 -19.528 26.043 1.00 13.69 319 ILE A CA 1
ATOM 2347 C C . ILE A 1 319 ? 61.119 -19.304 24.537 1.00 13.69 319 ILE A C 1
ATOM 2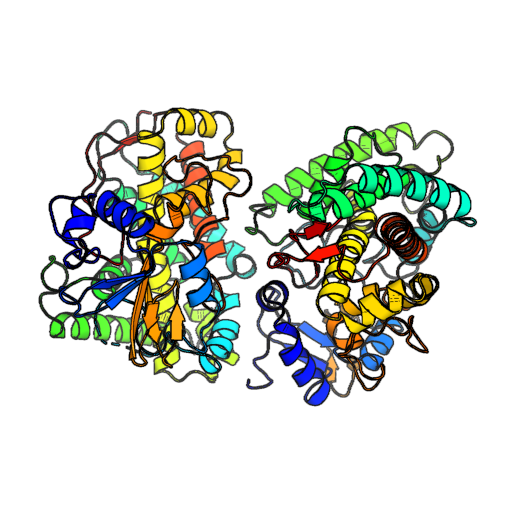348 O O . ILE A 1 319 ? 62.267 -19.513 24.091 1.00 13.60 319 ILE A O 1
ATOM 2353 N N . ARG A 1 320 ? 60.110 -18.856 23.802 1.00 13.59 320 ARG A N 1
ATOM 2354 C CA . ARG A 1 320 ? 60.286 -18.585 22.359 1.00 15.64 320 ARG A CA 1
ATOM 2355 C C . ARG A 1 320 ? 60.643 -17.101 22.102 1.00 15.20 320 ARG A C 1
ATOM 2356 O O . ARG A 1 320 ? 60.208 -16.256 22.799 1.00 11.64 320 ARG A O 1
ATOM 2364 N N . LYS A 1 321 ? 61.429 -16.858 21.055 1.00 15.49 321 LYS A N 1
ATOM 2365 C CA . LYS A 1 321 ? 61.652 -15.490 20.517 1.00 14.49 321 LYS A CA 1
ATOM 2366 C C . LYS A 1 321 ? 60.313 -14.768 20.348 1.00 14.52 321 LYS A C 1
ATOM 2367 O O . LYS A 1 321 ? 59.386 -15.362 19.751 1.00 14.27 321 LYS A O 1
ATOM 2373 N N . GLY A 1 322 ? 60.202 -13.561 20.920 1.00 12.39 322 GLY A N 1
ATOM 2374 C CA . GLY A 1 322 ? 59.017 -12.709 20.852 1.00 11.99 322 GLY A CA 1
ATOM 2375 C C . GLY A 1 322 ? 58.103 -12.877 22.059 1.00 11.32 322 GLY A C 1
ATOM 2376 O O . GLY A 1 322 ? 57.184 -12.047 22.186 1.00 11.83 322 GLY A O 1
ATOM 2377 N N . ASP A 1 323 ? 58.357 -13.835 22.955 1.00 11.22 323 ASP A N 1
ATOM 2378 C CA . ASP A 1 323 ? 57.451 -14.044 24.116 1.00 10.64 323 ASP A CA 1
ATOM 2379 C C . ASP A 1 323 ? 57.564 -12.870 25.110 1.00 10.49 323 ASP A C 1
ATOM 2380 O O . ASP A 1 323 ? 58.670 -12.302 25.309 1.00 9.13 323 ASP A O 1
ATOM 2385 N N . LYS A 1 324 ? 56.438 -12.562 25.761 1.00 10.29 324 LYS A N 1
ATOM 2386 C CA . LYS A 1 324 ? 56.381 -11.565 26.884 1.00 10.79 324 LYS A CA 1
ATOM 2387 C C . LYS A 1 324 ? 56.770 -12.240 28.197 1.00 10.11 324 LYS A C 1
ATOM 2388 O O . LYS A 1 324 ? 56.142 -13.266 28.563 1.00 11.70 324 LYS A O 1
ATOM 2394 N N . VAL A 1 325 ? 57.803 -11.712 28.859 1.00 9.58 325 VAL A N 1
ATOM 2395 C CA . VAL A 1 325 ? 58.414 -12.328 30.074 1.00 9.68 325 VAL A CA 1
ATOM 2396 C C . VAL A 1 325 ? 58.279 -11.322 31.218 1.00 9.81 325 VAL A C 1
ATOM 2397 O O . VAL A 1 325 ? 58.907 -10.212 31.160 1.00 10.51 325 VAL A O 1
ATOM 2401 N N . ILE A 1 326 ? 57.536 -11.711 32.248 1.00 9.88 326 ILE A N 1
ATOM 2402 C CA . ILE A 1 326 ? 57.214 -10.827 33.397 1.00 9.15 326 ILE A CA 1
ATOM 2403 C C . ILE A 1 326 ? 58.067 -11.199 34.612 1.00 10.16 326 ILE A C 1
ATOM 2404 O O . ILE A 1 326 ? 57.917 -12.317 35.180 1.00 9.32 326 ILE A O 1
ATOM 2409 N N . MET A 1 327 ? 58.926 -10.261 35.044 1.00 10.94 327 MET A N 1
ATOM 2410 C CA . MET A 1 327 ? 59.678 -10.398 36.301 1.00 10.07 327 MET A CA 1
ATOM 2411 C C . MET A 1 327 ? 58.824 -9.906 37.490 1.00 10.35 327 MET A C 1
ATOM 2412 O O . MET A 1 327 ? 58.748 -8.665 37.729 1.00 9.09 327 MET A O 1
ATOM 2417 N N . TRP A 1 328 ? 58.292 -10.834 38.287 1.00 9.53 328 TRP A N 1
ATOM 2418 C CA . TRP A 1 328 ? 57.398 -10.482 39.411 1.00 9.60 328 TRP A CA 1
ATOM 2419 C C . TRP A 1 328 ? 58.220 -10.228 40.683 1.00 9.81 328 TRP A C 1
ATOM 2420 O O . TRP A 1 328 ? 58.305 -11.116 41.552 1.00 9.90 328 TRP A O 1
ATOM 2431 N N . TYR A 1 329 ? 58.739 -9.028 40.834 1.00 9.74 329 TYR A N 1
ATOM 2432 C CA . TYR A 1 329 ? 59.434 -8.605 42.076 1.00 9.49 329 TYR A CA 1
ATOM 2433 C C . TYR A 1 329 ? 58.547 -8.837 43.307 1.00 10.09 329 TYR A C 1
ATOM 2434 O O . TYR A 1 329 ? 59.080 -9.160 44.349 1.00 10.61 329 TYR A O 1
ATOM 2443 N N . VAL A 1 330 ? 57.227 -8.645 43.180 1.00 10.03 330 VAL A N 1
ATOM 2444 C CA . VAL A 1 330 ? 56.291 -8.895 44.310 1.00 10.47 330 VAL A CA 1
ATOM 2445 C C . VAL A 1 330 ? 56.458 -10.341 44.840 1.00 10.76 330 VAL A C 1
ATOM 2446 O O . VAL A 1 330 ? 56.343 -10.529 46.077 1.00 11.83 330 VAL A O 1
ATOM 2450 N N . SER A 1 331 ? 56.759 -11.318 43.974 1.00 10.07 331 SER A N 1
ATOM 2451 C CA . SER A 1 331 ? 56.960 -12.729 44.400 1.00 10.97 331 SER A CA 1
ATOM 2452 C C . SER A 1 331 ? 58.421 -12.976 44.798 1.00 11.59 331 SER A C 1
ATOM 2453 O O . SER A 1 331 ? 58.676 -13.661 45.816 1.00 11.54 331 SER A O 1
ATOM 2456 N N . GLY A 1 332 ? 59.381 -12.427 44.051 1.00 10.32 332 GLY A N 1
ATOM 2457 C CA . GLY A 1 332 ? 60.799 -12.636 44.348 1.00 10.63 332 GLY A CA 1
ATOM 2458 C C . GLY A 1 332 ? 61.191 -12.107 45.729 1.00 11.64 332 GLY A C 1
ATOM 2459 O O . GLY A 1 332 ? 62.051 -12.786 46.440 1.00 12.61 332 GLY A O 1
ATOM 2460 N N . ASN A 1 333 ? 60.603 -10.982 46.148 1.00 10.57 333 ASN A N 1
ATOM 2461 C CA . ASN A 1 333 ? 60.862 -10.360 47.484 1.00 12.23 333 ASN A CA 1
ATOM 2462 C C . ASN A 1 333 ? 60.280 -11.206 48.631 1.00 12.55 333 ASN A C 1
ATOM 2463 O O . ASN A 1 333 ? 60.587 -10.881 49.795 1.00 15.42 333 ASN A O 1
ATOM 2468 N N . ARG A 1 334 ? 59.431 -12.184 48.324 1.00 13.56 334 ARG A N 1
ATOM 2469 C CA . ARG A 1 334 ? 58.856 -13.134 49.332 1.00 15.30 334 ARG A CA 1
ATOM 2470 C C . ARG A 1 334 ? 59.398 -14.565 49.156 1.00 16.99 334 ARG A C 1
ATOM 2471 O O . ARG A 1 334 ? 58.768 -15.496 49.705 1.00 16.02 334 ARG A O 1
ATOM 2479 N N . ASP A 1 335 ? 60.516 -14.746 48.468 1.00 16.16 335 ASP A N 1
ATOM 2480 C CA . ASP A 1 335 ? 61.096 -16.077 48.118 1.00 16.70 335 ASP A CA 1
ATOM 2481 C C . ASP A 1 335 ? 62.013 -16.523 49.253 1.00 17.34 335 ASP A C 1
ATOM 2482 O O . ASP A 1 335 ? 63.108 -15.968 49.407 1.00 16.32 335 ASP A O 1
ATOM 2487 N N . PRO A 1 336 ? 61.624 -17.549 50.064 1.00 18.85 336 PRO A N 1
ATOM 2488 C CA . PRO A 1 336 ? 62.443 -17.950 51.213 1.00 22.02 336 PRO A CA 1
ATOM 2489 C C . PRO A 1 336 ? 63.762 -18.617 50.843 1.00 23.32 336 PRO A C 1
ATOM 2490 O O . PRO A 1 336 ? 64.606 -18.742 51.733 1.00 23.80 336 PRO A O 1
ATOM 2494 N N . GLU A 1 337 ? 63.923 -18.986 49.563 1.00 21.35 337 GLU A N 1
ATOM 2495 C CA . GLU A 1 337 ? 65.205 -19.499 49.041 1.00 24.63 337 GLU A CA 1
ATOM 2496 C C . GLU A 1 337 ? 66.272 -18.396 49.078 1.00 23.39 337 GLU A C 1
ATOM 2497 O O . GLU A 1 337 ? 67.476 -18.746 49.163 1.00 23.45 337 GLU A O 1
ATOM 2503 N N . ALA A 1 338 ? 65.873 -17.121 48.971 1.00 19.19 338 ALA A N 1
ATOM 2504 C CA . ALA A 1 338 ? 66.798 -15.980 48.853 1.00 20.12 338 ALA A CA 1
ATOM 2505 C C . ALA A 1 338 ? 66.789 -15.119 50.118 1.00 17.83 338 ALA A C 1
ATOM 2506 O O . ALA A 1 338 ? 67.819 -14.526 50.429 1.00 20.94 338 ALA A O 1
ATOM 2508 N N . ILE A 1 339 ? 65.651 -15.002 50.812 1.00 17.77 339 ILE A N 1
ATOM 2509 C CA . ILE A 1 339 ? 65.468 -14.067 51.957 1.00 18.76 339 ILE A CA 1
ATOM 2510 C C . ILE A 1 339 ? 64.958 -14.876 53.157 1.00 19.20 339 ILE A C 1
ATOM 2511 O O . ILE A 1 339 ? 63.909 -15.526 53.021 1.00 19.64 339 ILE A O 1
ATOM 2516 N N . GLU A 1 340 ? 65.595 -14.751 54.320 1.00 21.77 340 GLU A N 1
ATOM 2517 C CA . GLU A 1 340 ? 65.175 -15.443 55.569 1.00 23.73 340 GLU A CA 1
ATOM 2518 C C . GLU A 1 340 ? 63.859 -14.826 56.085 1.00 22.96 340 GLU A C 1
ATOM 2519 O O . GLU A 1 340 ? 63.766 -13.567 56.198 1.00 20.08 340 GLU A O 1
ATOM 2525 N N . ASN A 1 341 ? 62.869 -15.664 56.392 1.00 21.57 341 ASN A N 1
ATOM 2526 C CA . ASN A 1 341 ? 61.559 -15.228 56.959 1.00 22.65 341 ASN A CA 1
ATOM 2527 C C . ASN A 1 341 ? 61.025 -14.056 56.126 1.00 23.63 341 ASN A C 1
ATOM 2528 O O . ASN A 1 341 ? 60.716 -12.975 56.621 1.00 21.53 341 ASN A O 1
ATOM 2533 N N . PRO A 1 342 ? 60.771 -14.303 54.827 1.00 18.65 342 PRO A N 1
ATOM 2534 C CA . PRO A 1 342 ? 60.526 -13.221 53.867 1.00 19.85 342 PRO A CA 1
ATOM 2535 C C . PRO A 1 342 ? 59.185 -12.499 54.083 1.00 19.45 342 PRO A C 1
ATOM 2536 O O . PRO A 1 342 ? 59.028 -11.368 53.682 1.00 18.70 342 PRO A O 1
ATOM 2540 N N . ASP A 1 343 ? 58.195 -13.142 54.698 1.00 19.30 343 ASP A N 1
ATOM 2541 C CA . ASP A 1 343 ? 56.861 -12.501 54.880 1.00 20.55 343 ASP A CA 1
ATOM 2542 C C . ASP A 1 343 ? 56.805 -11.728 56.206 1.00 21.51 343 ASP A C 1
ATOM 2543 O O . ASP A 1 343 ? 55.757 -11.116 56.440 1.00 21.73 343 ASP A O 1
ATOM 2548 N N . ALA A 1 344 ? 57.902 -11.662 56.977 1.00 19.32 344 ALA A N 1
ATOM 2549 C CA . ALA A 1 344 ? 58.004 -10.809 58.186 1.00 20.23 344 ALA A CA 1
ATOM 2550 C C . ALA A 1 344 ? 58.658 -9.454 57.844 1.00 20.05 344 ALA A C 1
ATOM 2551 O O . ALA A 1 344 ? 59.651 -9.422 57.092 1.00 21.16 344 ALA A O 1
ATOM 2553 N N . PHE A 1 345 ? 58.144 -8.394 58.450 1.00 17.53 345 PHE A N 1
ATOM 2554 C CA . PHE A 1 345 ? 58.703 -7.023 58.427 1.00 17.02 345 PHE A CA 1
ATOM 2555 C C . PHE A 1 345 ? 59.687 -6.913 59.597 1.00 17.34 345 PHE A C 1
ATOM 2556 O O . PHE A 1 345 ? 59.234 -7.008 60.776 1.00 18.29 345 PHE A O 1
ATOM 2564 N N . ILE A 1 346 ? 60.980 -6.757 59.302 1.00 16.50 346 ILE A N 1
ATOM 2565 C CA . ILE A 1 346 ? 62.072 -6.764 60.324 1.00 17.08 346 ILE A CA 1
ATOM 2566 C C . ILE A 1 346 ? 62.991 -5.580 60.022 1.00 16.10 346 ILE A C 1
ATOM 2567 O O . ILE A 1 346 ? 63.596 -5.570 58.936 1.00 14.95 346 ILE A O 1
ATOM 2572 N N . ILE A 1 347 ? 63.043 -4.593 60.911 1.00 15.19 347 ILE A N 1
ATOM 2573 C CA . ILE A 1 347 ? 63.656 -3.273 60.570 1.00 15.90 347 ILE A CA 1
ATOM 2574 C C . ILE A 1 347 ? 65.167 -3.281 60.859 1.00 16.40 347 ILE A C 1
ATOM 2575 O O . ILE A 1 347 ? 65.805 -2.267 60.515 1.00 15.74 347 ILE A O 1
ATOM 2580 N N . ASP A 1 348 ? 65.722 -4.371 61.407 1.00 16.09 348 ASP A N 1
ATOM 2581 C CA . ASP A 1 348 ? 67.183 -4.470 61.706 1.00 17.17 348 ASP A CA 1
ATOM 2582 C C . ASP A 1 348 ? 67.759 -5.769 61.118 1.00 19.51 348 ASP A C 1
ATOM 2583 O O . ASP A 1 348 ? 68.573 -6.426 61.810 1.00 19.13 348 ASP A O 1
ATOM 2588 N N . ARG A 1 349 ? 67.422 -6.127 59.871 1.00 16.99 349 ARG A N 1
ATOM 2589 C CA . ARG A 1 349 ? 68.046 -7.267 59.152 1.00 19.01 349 ARG A CA 1
ATOM 2590 C C . ARG A 1 349 ? 69.546 -6.996 58.971 1.00 19.61 349 ARG A C 1
ATOM 2591 O O . ARG A 1 349 ? 69.951 -5.816 58.875 1.00 18.40 349 ARG A O 1
ATOM 2599 N N . ALA A 1 350 ? 70.363 -8.058 58.911 1.00 23.55 350 ALA A N 1
ATOM 2600 C CA . ALA A 1 350 ? 71.836 -7.963 58.741 1.00 24.71 350 ALA A CA 1
ATOM 2601 C C . ALA A 1 350 ? 72.169 -7.394 57.357 1.00 25.67 350 ALA A C 1
ATOM 2602 O O . ALA A 1 350 ? 73.098 -6.542 57.276 1.00 25.26 350 ALA A O 1
ATOM 2604 N N . LYS A 1 351 ? 71.397 -7.770 56.325 1.00 24.77 351 LYS A N 1
ATOM 2605 C CA . LYS A 1 351 ? 71.621 -7.279 54.940 1.00 26.06 351 LYS A CA 1
ATOM 2606 C C . LYS A 1 351 ? 70.315 -6.738 54.357 1.00 23.61 351 LYS A C 1
ATOM 2607 O O . LYS A 1 351 ? 69.712 -7.347 53.461 1.00 22.60 351 LYS A O 1
ATOM 2613 N N . PRO A 1 352 ? 69.867 -5.553 54.820 1.00 19.90 352 PRO A N 1
ATOM 2614 C CA . PRO A 1 352 ? 68.545 -5.040 54.451 1.00 18.33 352 PRO A CA 1
ATOM 2615 C C . PRO A 1 352 ? 68.419 -4.640 52.969 1.00 17.47 352 PRO A C 1
ATOM 2616 O O . PRO A 1 352 ? 67.288 -4.458 52.476 1.00 16.26 352 PRO A O 1
ATOM 2620 N N . ARG A 1 353 ? 69.528 -4.495 52.256 1.00 17.58 353 ARG A N 1
ATOM 2621 C CA . ARG A 1 353 ? 69.490 -4.091 50.816 1.00 18.61 353 ARG A CA 1
ATOM 2622 C C . ARG A 1 353 ? 69.418 -5.314 49.885 1.00 16.12 353 ARG A C 1
ATOM 2623 O O . ARG A 1 353 ? 69.395 -5.085 48.647 1.00 14.76 353 ARG A O 1
ATOM 2631 N N . HIS A 1 354 ? 69.290 -6.528 50.432 1.00 15.06 354 HIS A N 1
ATOM 2632 C CA . HIS A 1 354 ? 69.112 -7.784 49.652 1.00 16.38 354 HIS A CA 1
ATOM 2633 C C . HIS A 1 354 ? 67.650 -7.936 49.186 1.00 14.01 354 HIS A C 1
ATOM 2634 O O . HIS A 1 354 ? 66.918 -8.729 49.756 1.00 14.98 354 HIS A O 1
ATOM 2641 N N . HIS A 1 355 ? 67.251 -7.234 48.115 1.00 11.80 355 HIS A N 1
ATOM 2642 C CA . HIS A 1 355 ? 65.856 -7.263 47.582 1.00 12.00 355 HIS A CA 1
ATOM 2643 C C . HIS A 1 355 ? 65.858 -6.827 46.111 1.00 12.08 355 HIS A C 1
ATOM 2644 O O . HIS A 1 355 ? 66.911 -6.278 45.652 1.00 12.11 355 HIS A O 1
ATOM 2651 N N . LEU A 1 356 ? 64.699 -6.953 45.460 1.00 11.21 356 LEU A N 1
ATOM 2652 C CA . LEU A 1 356 ? 64.552 -6.739 43.994 1.00 12.46 356 LEU A CA 1
ATOM 2653 C C . LEU A 1 356 ? 63.618 -5.552 43.694 1.00 9.73 356 LEU A C 1
ATOM 2654 O O . LEU A 1 356 ? 63.318 -5.333 42.522 1.00 9.65 356 LEU A O 1
ATOM 2659 N N . SER A 1 357 ? 63.290 -4.691 44.647 1.00 9.50 357 SER A N 1
ATOM 2660 C CA . SER A 1 357 ? 62.338 -3.567 44.377 1.00 9.98 357 SER A CA 1
ATOM 2661 C C . SER A 1 357 ? 62.902 -2.502 43.414 1.00 9.55 357 SER A C 1
ATOM 2662 O O . SER A 1 357 ? 62.101 -1.794 42.754 1.00 10.40 357 SER A O 1
ATOM 2665 N N . PHE A 1 358 ? 64.228 -2.339 43.381 1.00 10.15 358 PHE A N 1
ATOM 2666 C CA . PHE A 1 358 ? 64.930 -1.463 42.407 1.00 11.14 358 PHE A CA 1
ATOM 2667 C C . PHE A 1 358 ? 65.483 -2.262 41.210 1.00 10.63 358 PHE A C 1
ATOM 2668 O O . PHE A 1 358 ? 66.230 -1.692 40.421 1.00 10.76 358 PHE A O 1
ATOM 2676 N N . GLY A 1 359 ? 65.095 -3.522 41.058 1.00 10.76 359 GLY A N 1
ATOM 2677 C CA . GLY A 1 359 ? 65.687 -4.417 40.059 1.00 12.05 359 GLY A CA 1
ATOM 2678 C C . GLY A 1 359 ? 67.156 -4.629 40.276 1.00 12.40 359 GLY A C 1
ATOM 2679 O O . GLY A 1 359 ? 67.641 -4.574 41.432 1.00 12.74 359 GLY A O 1
ATOM 2680 N N . PHE A 1 360 ? 67.849 -4.913 39.190 1.00 12.08 360 PHE A N 1
ATOM 2681 C CA . PHE A 1 360 ? 69.254 -5.368 39.212 1.00 14.74 360 PHE A CA 1
ATOM 2682 C C . PHE A 1 360 ? 69.814 -5.307 37.797 1.00 14.35 360 PHE A C 1
ATOM 2683 O O . PHE A 1 360 ? 69.047 -5.347 36.830 1.00 14.08 360 PHE A O 1
ATOM 2691 N N . GLY A 1 361 ? 71.137 -5.160 37.670 1.00 15.87 361 GLY A N 1
ATOM 2692 C CA . GLY A 1 361 ? 71.781 -5.138 36.338 1.00 16.31 361 GLY A CA 1
ATOM 2693 C C . GLY A 1 361 ? 71.861 -3.740 35.731 1.00 15.11 361 GLY A C 1
ATOM 2694 O O . GLY A 1 361 ? 71.877 -2.743 36.489 1.00 14.58 361 GLY A O 1
ATOM 2695 N N . ILE A 1 362 ? 71.932 -3.653 34.390 1.00 13.46 362 ILE A N 1
ATOM 2696 C CA . ILE A 1 362 ? 72.205 -2.360 33.694 1.00 14.54 362 ILE A CA 1
ATOM 2697 C C . ILE A 1 362 ? 71.045 -1.388 33.923 1.00 14.05 362 ILE A C 1
ATOM 2698 O O . ILE A 1 362 ? 71.314 -0.181 33.790 1.00 13.71 362 ILE A O 1
ATOM 2703 N N . HIS A 1 363 ? 69.817 -1.872 34.181 1.00 12.89 363 HIS A N 1
ATOM 2704 C CA . HIS A 1 363 ? 68.639 -0.967 34.350 1.00 13.88 363 HIS A CA 1
ATOM 2705 C C . HIS A 1 363 ? 68.323 -0.711 35.834 1.00 14.23 363 HIS A C 1
ATOM 2706 O O . HIS A 1 363 ? 67.297 -0.031 36.077 1.00 14.10 363 HIS A O 1
ATOM 2713 N N . ARG A 1 364 ? 69.106 -1.240 36.788 1.00 12.42 364 ARG A N 1
ATOM 2714 C CA . ARG A 1 364 ? 68.867 -1.024 38.247 1.00 14.23 364 ARG A CA 1
ATOM 2715 C C . ARG A 1 364 ? 68.571 0.464 38.497 1.00 12.87 364 ARG A C 1
ATOM 2716 O O . ARG A 1 364 ? 69.296 1.341 37.953 1.00 11.03 364 ARG A O 1
ATOM 2724 N N . CYS A 1 365 ? 67.497 0.769 39.225 1.00 11.44 365 CYS A N 1
ATOM 2725 C CA . CYS A 1 365 ? 67.022 2.155 39.457 1.00 10.94 365 CYS A CA 1
ATOM 2726 C C . CYS A 1 365 ? 68.169 3.170 39.624 1.00 11.42 365 CYS A C 1
ATOM 2727 O O . CYS A 1 365 ? 68.912 3.116 40.616 1.00 11.64 365 CYS A O 1
ATOM 2730 N N . VAL A 1 366 ? 68.261 4.117 38.689 1.00 10.94 366 VAL A N 1
ATOM 2731 C CA . VAL A 1 366 ? 69.303 5.183 38.692 1.00 12.11 366 VAL A CA 1
ATOM 2732 C C . VAL A 1 366 ? 69.024 6.193 39.817 1.00 10.83 366 VAL A C 1
ATOM 2733 O O . VAL A 1 366 ? 69.975 6.838 40.277 1.00 12.43 366 VAL A O 1
ATOM 2737 N N . GLY A 1 367 ? 67.764 6.299 40.266 1.00 10.72 367 GLY A N 1
ATOM 2738 C CA . GLY A 1 367 ? 67.296 7.156 41.369 1.00 10.74 367 GLY A CA 1
ATOM 2739 C C . GLY A 1 367 ? 67.295 6.514 42.754 1.00 10.62 367 GLY A C 1
ATOM 2740 O O . GLY A 1 367 ? 66.798 7.144 43.666 1.00 11.59 367 GLY A O 1
ATOM 2741 N N . ASN A 1 368 ? 67.792 5.306 42.952 1.00 11.65 368 ASN A N 1
ATOM 2742 C CA . ASN A 1 368 ? 67.565 4.538 44.197 1.00 12.17 368 ASN A CA 1
ATOM 2743 C C . ASN A 1 368 ? 68.145 5.294 45.418 1.00 10.42 368 ASN A C 1
ATOM 2744 O O . ASN A 1 368 ? 67.486 5.311 46.471 1.00 10.12 368 ASN A O 1
ATOM 2749 N N . ARG A 1 369 ? 69.347 5.864 45.326 1.00 10.23 369 ARG A N 1
ATOM 2750 C CA . ARG A 1 369 ? 69.962 6.507 46.521 1.00 10.61 369 ARG A CA 1
ATOM 2751 C C . ARG A 1 369 ? 69.199 7.807 46.834 1.00 10.98 369 ARG A C 1
ATOM 2752 O O . ARG A 1 369 ? 68.966 8.124 48.031 1.00 10.37 369 ARG A O 1
ATOM 2760 N N . LEU A 1 370 ? 68.748 8.545 45.812 1.00 11.01 370 LEU A N 1
ATOM 2761 C CA . LEU A 1 370 ? 67.912 9.750 46.056 1.00 11.55 370 LEU A CA 1
ATOM 2762 C C . LEU A 1 370 ? 66.557 9.364 46.695 1.00 11.62 370 LEU A C 1
ATOM 2763 O O . LEU A 1 370 ? 66.100 10.075 47.631 1.00 11.62 370 LEU A O 1
ATOM 2768 N N . ALA A 1 371 ? 65.938 8.285 46.199 1.00 10.89 371 ALA A N 1
ATOM 2769 C CA . ALA A 1 371 ? 64.616 7.852 46.705 1.00 11.34 371 ALA A CA 1
ATOM 2770 C C . ALA A 1 371 ? 64.720 7.463 48.175 1.00 11.14 371 ALA A C 1
ATOM 2771 O O . ALA A 1 371 ? 63.886 7.946 48.989 1.00 11.46 371 ALA A O 1
ATOM 2773 N N . GLU A 1 372 ? 65.733 6.674 48.541 1.00 11.33 372 GLU A N 1
ATOM 2774 C CA . GLU A 1 372 ? 65.905 6.295 49.951 1.00 11.55 372 GLU A CA 1
ATOM 2775 C C . GLU A 1 372 ? 66.244 7.534 50.807 1.00 11.90 372 GLU A C 1
ATOM 2776 O O . GLU A 1 372 ? 65.838 7.564 51.966 1.00 11.63 372 GLU A O 1
ATOM 2782 N N . LEU A 1 373 ? 67.011 8.488 50.303 1.00 12.09 373 LEU A N 1
ATOM 2783 C CA . LEU A 1 373 ? 67.324 9.698 51.110 1.00 13.52 373 LEU A CA 1
ATOM 2784 C C . LEU A 1 373 ? 66.018 10.440 51.463 1.00 13.11 373 LEU A C 1
ATOM 2785 O O . LEU A 1 373 ? 65.907 10.925 52.529 1.00 12.24 373 LEU A O 1
ATOM 2790 N N . GLN A 1 374 ? 65.128 10.571 50.500 1.00 12.50 374 GLN A N 1
ATOM 2791 C CA . GLN A 1 374 ? 63.829 11.262 50.733 1.00 12.64 374 GLN A CA 1
ATOM 2792 C C . GLN A 1 374 ? 63.067 10.532 51.851 1.00 11.28 374 GLN A C 1
ATOM 2793 O O . GLN A 1 374 ? 62.471 11.213 52.751 1.00 10.71 374 GLN A O 1
ATOM 2799 N N . LEU A 1 375 ? 63.011 9.209 51.792 1.00 10.45 375 LEU A N 1
ATOM 2800 C CA . LEU A 1 375 ? 62.264 8.388 52.796 1.00 10.77 375 LEU A CA 1
ATOM 2801 C C . LEU A 1 375 ? 62.927 8.477 54.186 1.00 11.73 375 LEU A C 1
ATOM 2802 O O . LEU A 1 375 ? 62.211 8.569 55.204 1.00 12.35 375 LEU A O 1
ATOM 2807 N N . ARG A 1 376 ? 64.245 8.569 54.244 1.00 10.65 376 ARG A N 1
ATOM 2808 C CA . ARG A 1 376 ? 64.891 8.800 55.560 1.00 10.96 376 ARG A CA 1
ATOM 2809 C C . ARG A 1 376 ? 64.580 10.218 56.089 1.00 11.34 376 ARG A C 1
ATOM 2810 O O . ARG A 1 376 ? 64.368 10.344 57.265 1.00 11.03 376 ARG A O 1
ATOM 2818 N N . ILE A 1 377 ? 64.609 11.244 55.240 1.00 11.24 377 ILE A N 1
ATOM 2819 C CA . ILE A 1 377 ? 64.270 12.640 55.673 1.00 11.52 377 ILE A CA 1
ATOM 2820 C C . ILE A 1 377 ? 62.862 12.611 56.306 1.00 12.38 377 ILE A C 1
ATOM 2821 O O . ILE A 1 377 ? 62.673 13.168 57.401 1.00 10.96 377 ILE A O 1
ATOM 2826 N N . VAL A 1 378 ? 61.891 11.977 55.646 1.00 11.25 378 VAL A N 1
ATOM 2827 C CA . VAL A 1 378 ? 60.497 11.928 56.156 1.00 10.36 378 VAL A CA 1
ATOM 2828 C C . VAL A 1 378 ? 60.466 11.264 57.543 1.00 10.68 378 VAL A C 1
ATOM 2829 O O . VAL A 1 378 ? 59.805 11.847 58.442 1.00 11.99 378 VAL A O 1
ATOM 2833 N N . TRP A 1 379 ? 61.082 10.094 57.729 1.00 11.35 379 TRP A N 1
ATOM 2834 C CA . TRP A 1 379 ? 61.088 9.367 59.034 1.00 12.23 379 TRP A CA 1
ATOM 2835 C C . TRP A 1 379 ? 61.827 10.184 60.106 1.00 14.43 379 TRP A C 1
ATOM 2836 O O . TRP A 1 379 ? 61.349 10.210 61.244 1.00 13.88 379 TRP A O 1
ATOM 2847 N N . GLU A 1 380 ? 62.919 10.880 59.769 1.00 13.81 380 GLU A N 1
ATOM 2848 C CA . GLU A 1 380 ? 63.621 11.716 60.780 1.00 14.67 380 GLU A CA 1
ATOM 2849 C C . GLU A 1 380 ? 62.674 12.805 61.264 1.00 13.87 380 GLU A C 1
ATOM 2850 O O . GLU A 1 380 ? 62.579 12.983 62.493 1.00 14.01 380 GLU A O 1
ATOM 2856 N N . GLU A 1 381 ? 61.976 13.476 60.348 1.00 12.89 381 GLU A N 1
ATOM 2857 C CA . GLU A 1 381 ? 61.085 14.614 60.675 1.00 13.02 381 GLU A CA 1
ATOM 2858 C C . GLU A 1 381 ? 59.811 14.115 61.386 1.00 13.16 381 GLU A C 1
ATOM 2859 O O . GLU A 1 381 ? 59.261 14.847 62.232 1.00 13.58 381 GLU A O 1
ATOM 2865 N N . LEU A 1 382 ? 59.300 12.939 61.061 1.00 13.21 382 LEU A N 1
ATOM 2866 C CA . LEU A 1 382 ? 58.124 12.352 61.775 1.00 13.82 382 LEU A CA 1
ATOM 2867 C C . LEU A 1 382 ? 58.504 12.072 63.251 1.00 14.82 382 LEU A C 1
ATOM 2868 O O . LEU A 1 382 ? 57.738 12.461 64.172 1.00 14.99 382 LEU A O 1
ATOM 2873 N N . LEU A 1 383 ? 59.642 11.424 63.495 1.00 15.16 383 LEU A N 1
ATOM 2874 C CA . LEU A 1 383 ? 60.036 10.990 64.868 1.00 16.28 383 LEU A CA 1
ATOM 2875 C C . LEU A 1 383 ? 60.455 12.219 65.689 1.00 15.94 383 LEU A C 1
ATOM 2876 O O . LEU A 1 383 ? 60.348 12.170 66.958 1.00 16.48 383 LEU A O 1
ATOM 2881 N N . LYS A 1 384 ? 60.935 13.281 65.041 1.00 15.64 384 LYS A N 1
ATOM 2882 C CA . LYS A 1 384 ? 61.250 14.559 65.745 1.00 17.70 384 LYS A CA 1
ATOM 2883 C C . LYS A 1 384 ? 59.972 15.089 66.420 1.00 19.21 384 LYS A C 1
ATOM 2884 O O . LYS A 1 384 ? 60.057 15.641 67.520 1.00 19.43 384 LYS A O 1
ATOM 2890 N N . ARG A 1 385 ? 58.818 14.963 65.766 1.00 16.02 385 ARG A N 1
ATOM 2891 C CA . ARG A 1 385 ? 57.543 15.549 66.247 1.00 15.51 385 ARG A CA 1
ATOM 2892 C C . ARG A 1 385 ? 56.777 14.531 67.090 1.00 15.66 385 ARG A C 1
ATOM 2893 O O . ARG A 1 385 ? 56.076 14.960 68.042 1.00 15.46 385 ARG A O 1
ATOM 2901 N N . TRP A 1 386 ? 56.845 13.253 66.739 1.00 13.90 386 TRP A N 1
ATOM 2902 C CA . TRP A 1 386 ? 56.038 12.150 67.311 1.00 15.71 386 TRP A CA 1
ATOM 2903 C C . TRP A 1 386 ? 56.953 10.985 67.630 1.00 16.20 386 TRP A C 1
ATOM 2904 O O . TRP A 1 386 ? 57.057 10.019 66.863 1.00 14.40 386 TRP A O 1
ATOM 2915 N N . PRO A 1 387 ? 57.702 11.062 68.760 1.00 16.17 387 PRO A N 1
ATOM 2916 C CA . PRO A 1 387 ? 58.758 10.089 69.032 1.00 16.11 387 PRO A CA 1
ATOM 2917 C C . PRO A 1 387 ? 58.372 8.751 69.684 1.00 17.70 387 PRO A C 1
ATOM 2918 O O . PRO A 1 387 ? 59.226 7.893 69.766 1.00 19.07 387 PRO A O 1
ATOM 2922 N N . ASN A 1 388 ? 57.106 8.562 70.071 1.00 18.40 388 ASN A N 1
ATOM 2923 C CA . ASN A 1 388 ? 56.683 7.433 70.948 1.00 18.29 388 ASN A CA 1
ATOM 2924 C C . ASN A 1 388 ? 55.910 6.397 70.138 1.00 19.17 388 ASN A C 1
ATOM 2925 O O . ASN A 1 388 ? 55.210 6.733 69.186 1.00 19.06 388 ASN A O 1
ATOM 2930 N N . PRO A 1 389 ? 55.962 5.113 70.543 1.00 17.71 389 PRO A N 1
ATOM 2931 C CA . PRO A 1 389 ? 55.337 4.044 69.768 1.00 19.78 389 PRO A CA 1
ATOM 2932 C C . PRO A 1 389 ? 53.810 4.182 69.742 1.00 19.16 389 PRO A C 1
ATOM 2933 O O . PRO A 1 389 ? 53.194 4.468 70.762 1.00 22.33 389 PRO A O 1
ATOM 2937 N N . GLY A 1 390 ? 53.218 3.984 68.560 1.00 19.82 390 GLY A N 1
ATOM 2938 C CA . GLY A 1 390 ? 51.760 4.045 68.340 1.00 18.72 390 GLY A CA 1
ATOM 2939 C C . GLY A 1 390 ? 51.198 5.444 68.168 1.00 17.84 390 GLY A C 1
ATOM 2940 O O . GLY A 1 390 ? 49.970 5.536 68.053 1.00 19.08 390 GLY A O 1
ATOM 2941 N N . GLN A 1 391 ? 51.987 6.531 68.168 1.00 15.60 391 GLN A N 1
ATOM 2942 C CA . GLN A 1 391 ? 51.431 7.897 67.963 1.00 14.87 391 GLN A CA 1
ATOM 2943 C C . GLN A 1 391 ? 50.881 8.062 66.539 1.00 15.44 391 GLN A C 1
ATOM 2944 O O . GLN A 1 391 ? 49.864 8.786 66.365 1.00 15.40 391 GLN A O 1
ATOM 2950 N N . ILE A 1 392 ? 51.499 7.415 65.546 1.00 13.70 392 ILE A N 1
ATOM 2951 C CA . ILE A 1 392 ? 50.984 7.432 64.145 1.00 14.83 392 ILE A CA 1
ATOM 2952 C C . ILE A 1 392 ? 50.157 6.158 63.906 1.00 14.08 392 ILE A C 1
ATOM 2953 O O . ILE A 1 392 ? 50.751 5.084 63.621 1.00 15.37 392 ILE A O 1
ATOM 2958 N N . GLU A 1 393 ? 48.843 6.263 64.098 1.00 13.15 393 GLU A N 1
ATOM 2959 C CA . GLU A 1 393 ? 47.940 5.097 64.237 1.00 14.49 393 GLU A CA 1
ATOM 2960 C C . GLU A 1 393 ? 47.042 4.932 63.000 1.00 13.42 393 GLU A C 1
ATOM 2961 O O . GLU A 1 393 ? 46.258 5.827 62.683 1.00 12.82 393 GLU A O 1
ATOM 2967 N N . VAL A 1 394 ? 47.149 3.781 62.345 1.00 13.35 394 VAL A N 1
ATOM 2968 C CA . VAL A 1 394 ? 46.195 3.380 61.272 1.00 13.90 394 VAL A CA 1
ATOM 2969 C C . VAL A 1 394 ? 44.893 2.998 61.987 1.00 13.73 394 VAL A C 1
ATOM 2970 O O . VAL A 1 394 ? 44.940 2.207 62.956 1.00 13.85 394 VAL A O 1
ATOM 2974 N N . VAL A 1 395 ? 43.792 3.629 61.581 1.00 13.90 395 VAL A N 1
ATOM 2975 C CA . VAL A 1 395 ? 42.461 3.419 62.217 1.00 14.27 395 VAL A CA 1
ATOM 2976 C C . VAL A 1 395 ? 41.446 2.870 61.217 1.00 15.88 395 VAL A C 1
ATOM 2977 O O . VAL A 1 395 ? 40.287 2.610 61.676 1.00 17.66 395 VAL A O 1
ATOM 2981 N N . GLY A 1 396 ? 41.817 2.615 59.958 1.00 16.68 396 GLY A N 1
ATOM 2982 C CA . GLY A 1 396 ? 40.875 1.996 59.006 1.00 17.06 396 GLY A CA 1
ATOM 2983 C C . GLY A 1 396 ? 41.587 1.239 57.895 1.00 17.72 396 GLY A C 1
ATOM 2984 O O . GLY A 1 396 ? 42.821 1.298 57.822 1.00 17.76 396 GLY A O 1
ATOM 2985 N N . ALA A 1 397 ? 40.866 0.502 57.061 1.00 17.16 397 ALA A N 1
ATOM 2986 C CA . ALA A 1 397 ? 41.521 -0.345 56.041 1.00 18.80 397 ALA A CA 1
ATOM 2987 C C . ALA A 1 397 ? 41.995 0.548 54.896 1.00 19.28 397 ALA A C 1
ATOM 2988 O O . ALA A 1 397 ? 41.336 1.533 54.561 1.00 17.35 397 ALA A O 1
ATOM 2990 N N . PRO A 1 398 ? 43.150 0.261 54.268 1.00 17.23 398 PRO A N 1
ATOM 2991 C CA . PRO A 1 398 ? 43.509 0.969 53.047 1.00 19.32 398 PRO A CA 1
ATOM 2992 C C . PRO A 1 398 ? 42.648 0.561 51.846 1.00 16.28 398 PRO A C 1
ATOM 2993 O O . PRO A 1 398 ? 42.172 -0.538 51.810 1.00 17.73 398 PRO A O 1
ATOM 2997 N N . GLU A 1 399 ? 42.403 1.482 50.930 1.00 17.78 399 GLU A N 1
ATOM 2998 C CA . GLU A 1 399 ? 41.912 1.153 49.572 1.00 18.27 399 GLU A CA 1
ATOM 2999 C C . GLU A 1 399 ? 43.136 0.995 48.667 1.00 16.97 399 GLU A C 1
ATOM 3000 O O . GLU A 1 399 ? 44.002 1.875 48.696 1.00 15.03 399 GLU A O 1
ATOM 3006 N N . ARG A 1 400 ? 43.231 -0.116 47.959 1.00 15.90 400 ARG A N 1
ATOM 3007 C CA . ARG A 1 400 ? 44.429 -0.410 47.120 1.00 15.34 400 ARG A CA 1
ATOM 3008 C C . ARG A 1 400 ? 44.155 -0.078 45.649 1.00 15.54 400 ARG A C 1
ATOM 3009 O O . ARG A 1 400 ? 42.985 -0.058 45.223 1.00 16.41 400 ARG A O 1
ATOM 3017 N N . VAL A 1 401 ? 45.215 0.117 44.870 1.00 14.28 401 VAL A N 1
ATOM 3018 C CA . VAL A 1 401 ? 45.179 0.511 43.437 1.00 13.73 401 VAL A CA 1
ATOM 3019 C C . VAL A 1 401 ? 44.825 -0.707 42.570 1.00 12.70 401 VAL A C 1
ATOM 3020 O O . VAL A 1 401 ? 45.356 -1.807 42.824 1.00 13.95 401 VAL A O 1
ATOM 3024 N N . LEU A 1 402 ? 43.971 -0.499 41.580 1.00 12.56 402 LEU A N 1
ATOM 3025 C CA . LEU A 1 402 ? 43.624 -1.526 40.556 1.00 11.74 402 LEU A CA 1
ATOM 3026 C C . LEU A 1 402 ? 44.664 -1.531 39.404 1.00 11.35 402 LEU A C 1
ATOM 3027 O O . LEU A 1 402 ? 44.492 -0.862 38.332 1.00 12.33 402 LEU A O 1
ATOM 3032 N N . SER A 1 403 ? 45.729 -2.305 39.592 1.00 10.98 403 SER A N 1
ATOM 3033 C CA . SER A 1 403 ? 46.888 -2.362 38.672 1.00 11.35 403 SER A CA 1
ATOM 3034 C C . SER A 1 403 ? 47.699 -3.624 38.966 1.00 11.88 403 SER A C 1
ATOM 3035 O O . SER A 1 403 ? 47.880 -3.965 40.130 1.00 12.88 403 SER A O 1
ATOM 3038 N N . PRO A 1 404 ? 48.275 -4.293 37.931 1.00 11.13 404 PRO A N 1
ATOM 3039 C CA . PRO A 1 404 ? 49.274 -5.329 38.131 1.00 11.70 404 PRO A CA 1
ATOM 3040 C C . PRO A 1 404 ? 50.709 -4.773 38.151 1.00 11.29 404 PRO A C 1
ATOM 3041 O O . PRO A 1 404 ? 51.652 -5.532 38.369 1.00 11.18 404 PRO A O 1
ATOM 3045 N N . PHE A 1 405 ? 50.858 -3.465 37.956 1.00 10.43 405 PHE A N 1
ATOM 3046 C CA . PHE A 1 405 ? 52.163 -2.752 37.858 1.00 9.64 405 PHE A CA 1
ATOM 3047 C C . PHE A 1 405 ? 52.398 -1.884 39.089 1.00 9.97 405 PHE A C 1
ATOM 3048 O O . PHE A 1 405 ? 53.365 -2.081 39.825 1.00 9.70 405 PHE A O 1
ATOM 3056 N N . VAL A 1 406 ? 51.532 -0.923 39.320 1.00 11.26 406 VAL A N 1
ATOM 3057 C CA . VAL A 1 406 ? 51.611 -0.052 40.522 1.00 10.81 406 VAL A CA 1
ATOM 3058 C C . VAL A 1 406 ? 50.963 -0.792 41.686 1.00 11.11 406 VAL A C 1
ATOM 3059 O O . VAL A 1 406 ? 49.741 -1.033 41.653 1.00 11.66 406 VAL A O 1
ATOM 3063 N N . LYS A 1 407 ? 51.762 -1.103 42.703 1.00 11.56 407 LYS A N 1
ATOM 3064 C CA . LYS A 1 407 ? 51.309 -1.793 43.925 1.00 11.02 407 LYS A CA 1
ATOM 3065 C C . LYS A 1 407 ? 51.218 -0.740 45.038 1.00 11.24 407 LYS A C 1
ATOM 3066 O O . LYS A 1 407 ? 52.259 -0.354 45.615 1.00 11.08 407 LYS A O 1
ATOM 3072 N N . GLY A 1 408 ? 50.031 -0.203 45.242 1.00 11.54 408 GLY A N 1
ATOM 3073 C CA . GLY A 1 408 ? 49.910 1.031 46.033 1.00 11.21 408 GLY A CA 1
ATOM 3074 C C . GLY A 1 408 ? 48.537 1.231 46.664 1.00 11.51 408 GLY A C 1
ATOM 3075 O O . GLY A 1 408 ? 47.700 0.311 46.684 1.00 11.32 408 GLY A O 1
ATOM 3076 N N . TYR A 1 409 ? 48.353 2.422 47.224 1.00 11.27 409 TYR A N 1
ATOM 3077 C CA . TYR A 1 409 ? 47.182 2.778 48.064 1.00 11.77 409 TYR A CA 1
ATOM 3078 C C . TYR A 1 409 ? 46.545 4.083 47.586 1.00 12.52 409 TYR A C 1
ATOM 3079 O O . TYR A 1 409 ? 47.227 5.061 47.431 1.00 11.74 409 TYR A O 1
ATOM 3088 N N . GLU A 1 410 ? 45.217 4.060 47.411 1.00 12.57 410 GLU A N 1
ATOM 3089 C CA . GLU A 1 410 ? 44.389 5.227 47.052 1.00 13.37 410 GLU A CA 1
ATOM 3090 C C . GLU A 1 410 ? 44.082 6.014 48.339 1.00 12.68 410 GLU A C 1
ATOM 3091 O O . GLU A 1 410 ? 43.843 7.215 48.236 1.00 13.25 410 GLU A O 1
ATOM 3097 N N . SER A 1 411 ? 43.972 5.339 49.486 1.00 13.47 411 SER A N 1
ATOM 3098 C CA . SER A 1 411 ? 43.645 5.986 50.779 1.00 13.53 411 SER A CA 1
ATOM 3099 C C . SER A 1 411 ? 44.121 5.118 51.946 1.00 12.69 411 SER A C 1
ATOM 3100 O O . SER A 1 411 ? 44.294 3.900 51.801 1.00 13.48 411 SER A O 1
ATOM 3103 N N . LEU A 1 412 ? 44.370 5.772 53.084 1.00 12.73 412 LEU A N 1
ATOM 3104 C CA . LEU A 1 412 ? 44.711 5.117 54.373 1.00 12.31 412 LEU A CA 1
ATOM 3105 C C . LEU A 1 412 ? 44.290 6.021 55.522 1.00 12.96 412 LEU A C 1
ATOM 3106 O O . LEU A 1 412 ? 44.946 7.045 55.769 1.00 13.56 412 LEU A O 1
ATOM 3111 N N . PRO A 1 413 ? 43.229 5.683 56.272 1.00 13.14 413 PRO A N 1
ATOM 3112 C CA . PRO A 1 413 ? 42.832 6.483 57.444 1.00 12.63 413 PRO A CA 1
ATOM 3113 C C . PRO A 1 413 ? 43.828 6.331 58.612 1.00 11.99 413 PRO A C 1
ATOM 3114 O O . PRO A 1 413 ? 44.119 5.225 59.082 1.00 12.59 413 PRO A O 1
ATOM 3118 N N . VAL A 1 414 ? 44.333 7.493 59.043 1.00 12.66 414 VAL A N 1
ATOM 3119 C CA . VAL A 1 414 ? 45.338 7.634 60.131 1.00 13.78 414 VAL A CA 1
ATOM 3120 C C . VAL A 1 414 ? 44.844 8.702 61.119 1.00 13.86 414 VAL A C 1
ATOM 3121 O O . VAL A 1 414 ? 44.264 9.694 60.674 1.00 15.32 414 VAL A O 1
ATOM 3125 N N . ARG A 1 415 ? 45.175 8.501 62.399 1.00 14.50 415 ARG A N 1
ATOM 3126 C CA . ARG A 1 415 ? 45.034 9.505 63.479 1.00 15.16 415 ARG A CA 1
ATOM 3127 C C . ARG A 1 415 ? 46.385 9.680 64.177 1.00 15.83 415 ARG A C 1
ATOM 3128 O O . ARG A 1 415 ? 47.013 8.666 64.518 1.00 16.62 415 ARG A O 1
ATOM 3136 N N . ILE A 1 416 ? 46.825 10.928 64.360 1.00 15.30 416 ILE A N 1
ATOM 3137 C CA . ILE A 1 416 ? 48.076 11.180 65.129 1.00 15.72 416 ILE A CA 1
ATOM 3138 C C . ILE A 1 416 ? 47.673 11.503 66.576 1.00 15.68 416 ILE A C 1
ATOM 3139 O O . ILE A 1 416 ? 46.943 12.489 66.771 1.00 16.35 416 ILE A O 1
ATOM 3144 N N . ASN A 1 417 ? 48.117 10.676 67.517 1.00 17.45 417 ASN A N 1
ATOM 3145 C CA . ASN A 1 417 ? 47.776 10.795 68.967 1.00 17.32 417 ASN A CA 1
ATOM 3146 C C . ASN A 1 417 ? 48.879 11.653 69.619 1.00 18.09 417 ASN A C 1
ATOM 3147 O O . ASN A 1 417 ? 49.993 11.121 69.806 1.00 19.99 417 ASN A O 1
ATOM 3152 N N . ALA A 1 418 ? 48.644 12.941 69.864 1.00 16.14 418 ALA A N 1
ATOM 3153 C CA . ALA A 1 418 ? 49.702 13.841 70.406 1.00 17.41 418 ALA A CA 1
ATOM 3154 C C . ALA A 1 418 ? 49.147 14.975 71.299 1.00 19.12 418 ALA A C 1
ATOM 3155 O O . ALA A 1 418 ? 47.900 14.955 71.397 1.00 20.73 418 ALA A O 1
ATOM 3157 N N . ILE B 1 19 ? 79.735 7.454 23.908 1.00 46.34 19 ILE B N 1
ATOM 3158 C CA . ILE B 1 19 ? 80.240 6.956 22.592 1.00 46.63 19 ILE B CA 1
ATOM 3159 C C . ILE B 1 19 ? 80.782 8.111 21.740 1.00 44.27 19 ILE B C 1
ATOM 3160 O O . ILE B 1 19 ? 81.814 7.921 21.103 1.00 40.00 19 ILE B O 1
ATOM 3165 N N . PRO B 1 20 ? 80.221 9.345 21.696 1.00 34.60 20 PRO B N 1
ATOM 3166 C CA . PRO B 1 20 ? 81.073 10.507 21.419 1.00 30.16 20 PRO B CA 1
ATOM 3167 C C . PRO B 1 20 ? 82.105 10.650 22.555 1.00 30.02 20 PRO B C 1
ATOM 3168 O O . PRO B 1 20 ? 81.765 10.421 23.713 1.00 26.72 20 PRO B O 1
ATOM 3172 N N . LEU B 1 21 ? 83.346 10.972 22.177 1.00 28.06 21 LEU B N 1
ATOM 3173 C CA . LEU B 1 21 ? 84.540 11.002 23.067 1.00 32.72 21 LEU B CA 1
ATOM 3174 C C . LEU B 1 21 ? 84.220 11.994 24.192 1.00 33.81 21 LEU B C 1
ATOM 3175 O O . LEU B 1 21 ? 84.434 11.684 25.408 1.00 30.31 21 LEU B O 1
ATOM 3180 N N . GLU B 1 22 ? 83.646 13.135 23.802 1.00 34.07 22 GLU B N 1
ATOM 3181 C CA . GLU B 1 22 ? 83.426 14.314 24.666 1.00 37.62 22 GLU B CA 1
ATOM 3182 C C . GLU B 1 22 ? 82.428 13.967 25.774 1.00 36.43 22 GLU B C 1
ATOM 3183 O O . GLU B 1 22 ? 82.405 14.734 26.751 1.00 43.51 22 GLU B O 1
ATOM 3185 N N . ASP B 1 23 ? 81.649 12.879 25.631 1.00 35.14 23 ASP B N 1
ATOM 3186 C CA . ASP B 1 23 ? 80.573 12.440 26.556 1.00 32.15 23 ASP B CA 1
ATOM 3187 C C . ASP B 1 23 ? 80.961 11.260 27.480 1.00 27.35 23 ASP B C 1
ATOM 3188 O O . ASP B 1 23 ? 80.088 10.662 28.116 1.00 27.95 23 ASP B O 1
ATOM 3193 N N . ILE B 1 24 ? 82.202 10.831 27.505 1.00 22.87 24 ILE B N 1
ATOM 3194 C CA . ILE B 1 24 ? 82.588 9.692 28.390 1.00 19.79 24 ILE B CA 1
ATOM 3195 C C . ILE B 1 24 ? 82.786 10.224 29.825 1.00 16.29 24 ILE B C 1
ATOM 3196 O O . ILE B 1 24 ? 83.584 11.191 29.952 1.00 15.31 24 ILE B O 1
ATOM 3201 N N . ASP B 1 25 ? 82.197 9.568 30.840 1.00 14.92 25 ASP B N 1
ATOM 3202 C CA . ASP B 1 25 ? 82.471 9.856 32.295 1.00 12.89 25 ASP B CA 1
ATOM 3203 C C . ASP B 1 25 ? 83.044 8.606 32.977 1.00 12.50 25 ASP B C 1
ATOM 3204 O O . ASP B 1 25 ? 82.257 7.821 33.562 1.00 11.79 25 ASP B O 1
ATOM 3209 N N . VAL B 1 26 ? 84.371 8.428 32.934 1.00 11.83 26 VAL B N 1
ATOM 3210 C CA . VAL B 1 26 ? 85.021 7.202 33.477 1.00 12.28 26 VAL B CA 1
ATOM 3211 C C . VAL B 1 26 ? 84.902 7.109 35.012 1.00 12.19 26 VAL B C 1
ATOM 3212 O O . VAL B 1 26 ? 85.100 5.981 35.549 1.00 12.31 26 VAL B O 1
ATOM 3216 N N . SER B 1 27 ? 84.588 8.206 35.692 1.00 11.78 27 SER B N 1
ATOM 3217 C CA . SER B 1 27 ? 84.520 8.259 37.168 1.00 10.59 27 SER B CA 1
ATOM 3218 C C . SER B 1 27 ? 83.209 7.659 37.702 1.00 10.97 27 SER B C 1
ATOM 3219 O O . SER B 1 27 ? 83.099 7.532 38.926 1.00 11.05 27 SER B O 1
ATOM 3222 N N . ASN B 1 28 ? 82.194 7.442 36.872 1.00 10.47 28 ASN B N 1
ATOM 3223 C CA . ASN B 1 28 ? 80.873 6.964 37.360 1.00 11.97 28 ASN B CA 1
ATOM 3224 C C . ASN B 1 28 ? 81.073 5.693 38.195 1.00 11.06 28 ASN B C 1
ATOM 3225 O O . ASN B 1 28 ? 81.618 4.721 37.694 1.00 11.12 28 ASN B O 1
ATOM 3230 N N . PRO B 1 29 ? 80.738 5.704 39.501 1.00 11.17 29 PRO B N 1
ATOM 3231 C CA . PRO B 1 29 ? 81.066 4.571 40.374 1.00 12.03 29 PRO B CA 1
ATOM 3232 C C . PRO B 1 29 ? 80.324 3.290 39.956 1.00 12.47 29 PRO B C 1
ATOM 3233 O O . PRO B 1 29 ? 80.757 2.250 40.308 1.00 12.58 29 PRO B O 1
ATOM 3237 N N . GLU B 1 30 ? 79.201 3.385 39.220 1.00 13.92 30 GLU B N 1
ATOM 3238 C CA . GLU B 1 30 ? 78.502 2.162 38.708 1.00 16.26 30 GLU B CA 1
ATOM 3239 C C . GLU B 1 30 ? 79.438 1.344 37.817 1.00 15.93 30 GLU B C 1
ATOM 3240 O O . GLU B 1 30 ? 79.320 0.100 37.819 1.00 16.48 30 GLU B O 1
ATOM 3246 N N . LEU B 1 31 ? 80.335 1.987 37.049 1.00 15.63 31 LEU B N 1
ATOM 3247 C CA . LEU B 1 31 ? 81.303 1.280 36.169 1.00 15.88 31 LEU B CA 1
ATOM 3248 C C . LEU B 1 31 ? 82.229 0.399 37.007 1.00 15.74 31 LEU B C 1
ATOM 3249 O O . LEU B 1 31 ? 82.628 -0.684 36.523 1.00 15.62 31 LEU B O 1
ATOM 3254 N N . PHE B 1 32 ? 82.585 0.834 38.207 1.00 14.41 32 PHE B N 1
ATOM 3255 C CA . PHE B 1 32 ? 83.465 0.071 39.124 1.00 13.98 32 PHE B CA 1
ATOM 3256 C C . PHE B 1 32 ? 82.659 -1.054 39.785 1.00 15.66 32 PHE B C 1
ATOM 3257 O O . PHE B 1 32 ? 83.175 -2.184 39.865 1.00 18.14 32 PHE B O 1
ATOM 3265 N N . ARG B 1 33 ? 81.438 -0.783 40.230 1.00 17.27 33 ARG B N 1
ATOM 3266 C CA . ARG B 1 33 ? 80.598 -1.834 40.866 1.00 18.61 33 ARG B CA 1
ATOM 3267 C C . ARG B 1 33 ? 80.284 -2.940 39.847 1.00 20.13 33 ARG B C 1
ATOM 3268 O O . ARG B 1 33 ? 80.222 -4.130 40.242 1.00 17.63 33 ARG B O 1
ATOM 3276 N N . ASP B 1 34 ? 80.112 -2.576 38.573 1.00 16.79 34 ASP B N 1
ATOM 3277 C CA . ASP B 1 34 ? 79.709 -3.546 37.519 1.00 18.65 34 ASP B CA 1
ATOM 3278 C C . ASP B 1 34 ? 80.915 -4.106 36.791 1.00 19.56 34 ASP B C 1
ATOM 3279 O O . ASP B 1 34 ? 80.699 -5.009 35.979 1.00 21.81 34 ASP B O 1
ATOM 3284 N N . ASN B 1 35 ? 82.146 -3.639 37.067 1.00 18.24 35 ASN B N 1
ATOM 3285 C CA . ASN B 1 35 ? 83.378 -4.129 36.399 1.00 19.64 35 ASN B CA 1
ATOM 3286 C C . ASN B 1 35 ? 83.339 -3.860 34.873 1.00 19.11 35 ASN B C 1
ATOM 3287 O O . ASN B 1 35 ? 83.863 -4.702 34.084 1.00 18.29 35 ASN B O 1
ATOM 3292 N N . THR B 1 36 ? 82.762 -2.737 34.459 1.00 18.03 36 THR B N 1
ATOM 3293 C CA . THR B 1 36 ? 82.616 -2.330 33.026 1.00 19.85 36 THR B CA 1
ATOM 3294 C C . THR B 1 36 ? 83.437 -1.076 32.700 1.00 18.43 36 THR B C 1
ATOM 3295 O O . THR B 1 36 ? 83.264 -0.527 31.607 1.00 17.78 36 THR B O 1
ATOM 3299 N N . MET B 1 37 ? 84.297 -0.602 33.594 1.00 18.67 37 MET B N 1
ATOM 3300 C CA . MET B 1 37 ? 85.081 0.631 33.281 1.00 20.93 37 MET B CA 1
ATOM 3301 C C . MET B 1 37 ? 86.152 0.369 32.192 1.00 18.31 37 MET B C 1
ATOM 3302 O O . MET B 1 37 ? 86.565 1.327 31.510 1.00 16.16 37 MET B O 1
ATOM 3307 N N . TRP B 1 38 ? 86.582 -0.872 31.993 1.00 18.54 38 TRP B N 1
ATOM 3308 C CA . TRP B 1 38 ? 87.801 -1.202 31.186 1.00 19.51 38 TRP B CA 1
ATOM 3309 C C . TRP B 1 38 ? 87.706 -0.633 29.755 1.00 18.90 38 TRP B C 1
ATOM 3310 O O . TRP B 1 38 ? 88.688 -0.005 29.270 1.00 20.00 38 TRP B O 1
ATOM 3321 N N . GLY B 1 39 ? 86.563 -0.836 29.101 1.00 16.54 39 GLY B N 1
ATOM 3322 C CA . GLY B 1 39 ? 86.335 -0.384 27.713 1.00 16.34 39 GLY B CA 1
ATOM 3323 C C . GLY B 1 39 ? 86.462 1.122 27.528 1.00 17.19 39 GLY B C 1
ATOM 3324 O O . GLY B 1 39 ? 87.044 1.583 26.509 1.00 18.18 39 GLY B O 1
ATOM 3325 N N . TYR B 1 40 ? 85.965 1.895 28.490 1.00 15.67 40 TYR B N 1
ATOM 3326 C CA . TYR B 1 40 ? 85.992 3.383 28.446 1.00 14.88 40 TYR B CA 1
ATOM 3327 C C . TYR B 1 40 ? 87.452 3.858 28.602 1.00 14.63 40 TYR B C 1
ATOM 3328 O O . TYR B 1 40 ? 87.920 4.792 27.905 1.00 15.19 40 TYR B O 1
ATOM 3337 N N . PHE B 1 41 ? 88.190 3.270 29.552 1.00 12.69 41 PHE B N 1
ATOM 3338 C CA . PHE B 1 41 ? 89.627 3.601 29.745 1.00 13.00 41 PHE B CA 1
ATOM 3339 C C . PHE B 1 41 ? 90.440 3.240 28.496 1.00 14.35 41 PHE B C 1
ATOM 3340 O O . PHE B 1 41 ? 91.359 4.012 28.108 1.00 15.42 41 PHE B O 1
ATOM 3348 N N . GLU B 1 42 ? 90.181 2.098 27.882 1.00 15.74 42 GLU B N 1
ATOM 3349 C CA . GLU B 1 42 ? 90.898 1.725 26.631 1.00 17.23 42 GLU B CA 1
ATOM 3350 C C . GLU B 1 42 ? 90.656 2.766 25.530 1.00 17.93 42 GLU B C 1
ATOM 3351 O O . GLU B 1 42 ? 91.634 3.171 24.886 1.00 17.68 42 GLU B O 1
ATOM 3357 N N . ARG B 1 43 ? 89.423 3.205 25.332 1.00 17.21 43 ARG B N 1
ATOM 3358 C CA . ARG B 1 43 ? 89.109 4.226 24.288 1.00 20.97 43 ARG B CA 1
ATOM 3359 C C . ARG B 1 43 ? 89.863 5.532 24.583 1.00 18.84 43 ARG B C 1
ATOM 3360 O O . ARG B 1 43 ? 90.464 6.094 23.653 1.00 19.78 43 ARG B O 1
ATOM 3368 N N . LEU B 1 44 ? 89.944 5.990 25.840 1.00 15.47 44 LEU B N 1
ATOM 3369 C CA . LEU B 1 44 ? 90.698 7.239 26.152 1.00 15.39 44 LEU B CA 1
ATOM 3370 C C . LEU B 1 44 ? 92.199 7.047 25.891 1.00 15.04 44 LEU B C 1
ATOM 3371 O O . LEU B 1 44 ? 92.843 7.943 25.300 1.00 14.76 44 LEU B O 1
ATOM 3376 N N . ARG B 1 45 ? 92.789 5.941 26.334 1.00 15.47 45 ARG B N 1
ATOM 3377 C CA . ARG B 1 45 ? 94.241 5.669 26.096 1.00 17.02 45 ARG B CA 1
ATOM 3378 C C . ARG B 1 45 ? 94.561 5.789 24.588 1.00 17.92 45 ARG B C 1
ATOM 3379 O O . ARG B 1 45 ? 95.612 6.369 24.253 1.00 17.31 45 ARG B O 1
ATOM 3387 N N . ARG B 1 46 ? 93.696 5.268 23.727 1.00 17.68 46 ARG B N 1
ATOM 3388 C CA . ARG B 1 46 ? 93.942 5.206 22.263 1.00 22.07 46 ARG B CA 1
ATOM 3389 C C . ARG B 1 46 ? 93.641 6.530 21.568 1.00 19.92 46 ARG B C 1
ATOM 3390 O O . ARG B 1 46 ? 94.375 6.871 20.645 1.00 19.40 46 ARG B O 1
ATOM 3398 N N . GLU B 1 47 ? 92.551 7.208 21.932 1.00 18.40 47 GLU B N 1
ATOM 3399 C CA . GLU B 1 47 ? 91.979 8.362 21.173 1.00 22.16 47 GLU B CA 1
ATOM 3400 C C . GLU B 1 47 ? 92.173 9.705 21.889 1.00 23.14 47 GLU B C 1
ATOM 3401 O O . GLU B 1 47 ? 92.245 10.710 21.185 1.00 22.81 47 GLU B O 1
ATOM 3407 N N . ASP B 1 48 ? 92.265 9.763 23.227 1.00 19.76 48 ASP B N 1
ATOM 3408 C CA . ASP B 1 48 ? 92.387 11.082 23.920 1.00 18.50 48 ASP B CA 1
ATOM 3409 C C . ASP B 1 48 ? 92.975 10.862 25.306 1.00 17.64 48 ASP B C 1
ATOM 3410 O O . ASP B 1 48 ? 92.250 10.883 26.294 1.00 16.29 48 ASP B O 1
ATOM 3415 N N . PRO B 1 49 ? 94.270 10.508 25.399 1.00 16.54 49 PRO B N 1
ATOM 3416 C CA . PRO B 1 49 ? 94.835 9.998 26.652 1.00 15.76 49 PRO B CA 1
ATOM 3417 C C . PRO B 1 49 ? 94.889 10.983 27.821 1.00 15.64 49 PRO B C 1
ATOM 3418 O O . PRO B 1 49 ? 94.987 10.534 28.907 1.00 13.98 49 PRO B O 1
ATOM 3422 N N . VAL B 1 50 ? 94.877 12.276 27.540 1.00 14.16 50 VAL B N 1
ATOM 3423 C CA . VAL B 1 50 ? 94.725 13.364 28.562 1.00 13.97 50 VAL B CA 1
ATOM 3424 C C . VAL B 1 50 ? 93.381 14.042 28.248 1.00 13.88 50 VAL B C 1
ATOM 3425 O O . VAL B 1 50 ? 93.306 14.822 27.271 1.00 16.37 50 VAL B O 1
ATOM 3429 N N . HIS B 1 51 ? 92.327 13.630 28.937 1.00 12.09 51 HIS B N 1
ATOM 3430 C CA . HIS B 1 51 ? 90.912 13.849 28.546 1.00 12.20 51 HIS B CA 1
ATOM 3431 C C . HIS B 1 51 ? 90.180 14.714 29.587 1.00 13.57 51 HIS B C 1
ATOM 3432 O O . HIS B 1 51 ? 90.192 14.358 30.756 1.00 13.06 51 HIS B O 1
ATOM 3439 N N . TYR B 1 52 ? 89.564 15.814 29.133 1.00 12.62 52 TYR B N 1
ATOM 3440 C CA . TYR B 1 52 ? 88.741 16.689 29.995 1.00 11.98 52 TYR B CA 1
ATOM 3441 C C . TYR B 1 52 ? 87.285 16.209 29.982 1.00 12.05 52 TYR B C 1
ATOM 3442 O O . TYR B 1 52 ? 86.676 16.039 28.886 1.00 14.82 52 TYR B O 1
ATOM 3451 N N . CYS B 1 53 ? 86.709 16.028 31.184 1.00 12.44 53 CYS B N 1
ATOM 3452 C CA . CYS B 1 53 ? 85.279 15.691 31.398 1.00 12.53 53 CYS B CA 1
ATOM 3453 C C . CYS B 1 53 ? 84.564 16.860 32.101 1.00 13.87 53 CYS B C 1
ATOM 3454 O O . CYS B 1 53 ? 85.029 17.287 33.162 1.00 12.05 53 CYS B O 1
ATOM 3457 N N . LYS B 1 54 ? 83.447 17.365 31.554 1.00 13.40 54 LYS B N 1
ATOM 3458 C CA . LYS B 1 54 ? 82.771 18.550 32.112 1.00 13.58 54 LYS B CA 1
ATOM 3459 C C . LYS B 1 54 ? 81.755 18.181 33.195 1.00 12.91 54 LYS B C 1
ATOM 3460 O O . LYS B 1 54 ? 81.543 19.038 34.066 1.00 15.19 54 LYS B O 1
ATOM 3466 N N . ASP B 1 55 ? 81.139 17.004 33.146 1.00 12.83 55 ASP B N 1
ATOM 3467 C CA . ASP B 1 55 ? 79.959 16.653 33.978 1.00 13.68 55 ASP B CA 1
ATOM 3468 C C . ASP B 1 55 ? 80.125 15.254 34.567 1.00 12.14 55 ASP B C 1
ATOM 3469 O O . ASP B 1 55 ? 80.392 14.282 33.819 1.00 12.82 55 ASP B O 1
ATOM 3474 N N . SER B 1 56 ? 79.960 15.142 35.882 1.00 11.23 56 SER B N 1
ATOM 3475 C CA . SER B 1 56 ? 80.117 13.871 36.621 1.00 10.30 56 SER B CA 1
ATOM 3476 C C . SER B 1 56 ? 79.479 13.988 38.010 1.00 10.70 56 SER B C 1
ATOM 3477 O O . SER B 1 56 ? 78.943 15.070 38.317 1.00 11.51 56 SER B O 1
ATOM 3480 N N . LEU B 1 57 ? 79.547 12.945 38.829 1.00 10.65 57 LEU B N 1
ATOM 3481 C CA . LEU B 1 57 ? 79.170 13.052 40.271 1.00 10.87 57 LEU B CA 1
ATOM 3482 C C . LEU B 1 57 ? 80.094 14.045 41.008 1.00 11.51 57 LEU B C 1
ATOM 3483 O O . LEU B 1 57 ? 79.759 14.461 42.129 1.00 11.66 57 LEU B O 1
ATOM 3488 N N . PHE B 1 58 ? 81.256 14.370 40.420 1.00 11.25 58 PHE B N 1
ATOM 3489 C CA . PHE B 1 58 ? 82.411 15.002 41.094 1.00 10.25 58 PHE B CA 1
ATOM 3490 C C . PHE B 1 58 ? 82.795 16.317 40.420 1.00 10.67 58 PHE B C 1
ATOM 3491 O O . PHE B 1 58 ? 83.907 16.836 40.641 1.00 9.96 58 PHE B O 1
ATOM 3499 N N . GLY B 1 59 ? 81.918 16.873 39.592 1.00 10.40 59 GLY B N 1
ATOM 3500 C CA . GLY B 1 59 ? 82.266 18.059 38.787 1.00 11.49 59 GLY B CA 1
ATOM 3501 C C . GLY B 1 59 ? 83.269 17.777 37.661 1.00 11.21 59 GLY B C 1
ATOM 3502 O O . GLY B 1 59 ? 83.525 16.626 37.309 1.00 12.47 59 GLY B O 1
ATOM 3503 N N . PRO B 1 60 ? 83.908 18.837 37.101 1.00 11.07 60 PRO B N 1
ATOM 3504 C CA . PRO B 1 60 ? 84.874 18.659 35.999 1.00 10.94 60 PRO B CA 1
ATOM 3505 C C . PRO B 1 60 ? 86.245 18.133 36.438 1.00 10.11 60 PRO B C 1
ATOM 3506 O O . PRO B 1 60 ? 86.723 18.465 37.526 1.00 10.11 60 PRO B O 1
ATOM 3510 N N . TYR B 1 61 ? 86.894 17.347 35.584 1.00 10.56 61 TYR B N 1
ATOM 3511 C CA . TYR B 1 61 ? 88.241 16.799 35.897 1.00 11.10 61 TYR B CA 1
ATOM 3512 C C . TYR B 1 61 ? 88.959 16.364 34.627 1.00 10.98 61 TYR B C 1
ATOM 3513 O O . TYR B 1 61 ? 88.322 15.936 33.643 1.00 10.41 61 TYR B O 1
ATOM 3522 N N . TRP B 1 62 ? 90.289 16.392 34.699 1.00 11.12 62 TRP B N 1
ATOM 3523 C CA . TRP B 1 62 ? 91.192 15.759 33.699 1.00 11.17 62 TRP B CA 1
ATOM 3524 C C . TRP B 1 62 ? 91.453 14.306 34.093 1.00 11.60 62 TRP B C 1
ATOM 3525 O O . TRP B 1 62 ? 91.663 14.033 35.288 1.00 12.61 62 TRP B O 1
ATOM 3536 N N . SER B 1 63 ? 91.447 13.415 33.110 1.00 10.99 63 SER B N 1
ATOM 3537 C CA . SER B 1 63 ? 91.828 11.986 33.242 1.00 11.15 63 SER B CA 1
ATOM 3538 C C . SER B 1 63 ? 93.212 11.795 32.618 1.00 11.71 63 SER B C 1
ATOM 3539 O O . SER B 1 63 ? 93.338 12.044 31.382 1.00 12.42 63 SER B O 1
ATOM 3542 N N . VAL B 1 64 ? 94.172 11.289 33.394 1.00 10.54 64 VAL B N 1
ATOM 3543 C CA . VAL B 1 64 ? 95.513 10.871 32.905 1.00 12.50 64 VAL B CA 1
ATOM 3544 C C . VAL B 1 64 ? 95.542 9.333 32.853 1.00 11.33 64 VAL B C 1
ATOM 3545 O O . VAL B 1 64 ? 95.445 8.691 33.906 1.00 12.08 64 VAL B O 1
ATOM 3549 N N . THR B 1 65 ? 95.539 8.750 31.650 1.00 11.33 65 THR B N 1
ATOM 3550 C CA . THR B 1 65 ? 95.159 7.320 31.416 1.00 13.26 65 THR B CA 1
ATOM 3551 C C . THR B 1 65 ? 96.347 6.435 31.004 1.00 13.79 65 THR B C 1
ATOM 3552 O O . THR B 1 65 ? 96.211 5.192 31.145 1.00 15.18 65 THR B O 1
ATOM 3556 N N . LYS B 1 66 ? 97.463 7.013 30.558 1.00 13.00 66 LYS B N 1
ATOM 3557 C CA . LYS B 1 66 ? 98.677 6.284 30.109 1.00 13.81 66 LYS B CA 1
ATOM 3558 C C . LYS B 1 66 ? 99.710 6.224 31.238 1.00 13.02 66 LYS B C 1
ATOM 3559 O O . LYS B 1 66 ? 99.916 7.237 31.972 1.00 13.13 66 LYS B O 1
ATOM 3565 N N . PHE B 1 67 ? 100.423 5.102 31.298 1.00 13.60 67 PHE B N 1
ATOM 3566 C CA . PHE B 1 67 ? 101.503 4.839 32.261 1.00 14.25 67 PHE B CA 1
ATOM 3567 C C . PHE B 1 67 ? 102.525 5.991 32.247 1.00 15.39 67 PHE B C 1
ATOM 3568 O O . PHE B 1 67 ? 102.878 6.528 33.329 1.00 13.99 67 PHE B O 1
ATOM 3576 N N . LYS B 1 68 ? 103.057 6.374 31.075 1.00 17.03 68 LYS B N 1
ATOM 3577 C CA . LYS B 1 68 ? 104.140 7.403 30.993 1.00 17.36 68 LYS B CA 1
ATOM 3578 C C . LYS B 1 68 ? 103.655 8.775 31.484 1.00 16.21 68 LYS B C 1
ATOM 3579 O O . LYS B 1 68 ? 104.484 9.506 32.112 1.00 15.22 68 LYS B O 1
ATOM 3585 N N . ASP B 1 69 ? 102.384 9.118 31.227 1.00 14.27 69 ASP B N 1
ATOM 3586 C CA . ASP B 1 69 ? 101.808 10.445 31.560 1.00 14.35 69 ASP B CA 1
ATOM 3587 C C . ASP B 1 69 ? 101.551 10.469 33.075 1.00 13.20 69 ASP B C 1
ATOM 3588 O O . ASP B 1 69 ? 101.811 11.522 33.696 1.00 13.43 69 ASP B O 1
ATOM 3593 N N . ILE B 1 70 ? 101.147 9.338 33.690 1.00 12.25 70 ILE B N 1
ATOM 3594 C CA . ILE B 1 70 ? 100.994 9.259 35.173 1.00 11.50 70 ILE B CA 1
ATOM 3595 C C . ILE B 1 70 ? 102.367 9.509 35.824 1.00 12.42 70 ILE B C 1
ATOM 3596 O O . ILE B 1 70 ? 102.431 10.286 36.830 1.00 11.14 70 ILE B O 1
ATOM 3601 N N . MET B 1 71 ? 103.417 8.839 35.317 1.00 13.12 71 MET B N 1
ATOM 3602 C CA . MET B 1 71 ? 104.805 9.010 35.841 1.00 14.11 71 MET B CA 1
ATOM 3603 C C . MET B 1 71 ? 105.240 10.484 35.758 1.00 13.11 71 MET B C 1
ATOM 3604 O O . MET B 1 71 ? 105.849 10.977 36.754 1.00 12.74 71 MET B O 1
ATOM 3609 N N . GLN B 1 72 ? 104.932 11.167 34.664 1.00 12.97 72 GLN B N 1
ATOM 3610 C CA . GLN B 1 72 ? 105.233 12.612 34.465 1.00 14.34 72 GLN B CA 1
ATOM 3611 C C . GLN B 1 72 ? 104.532 13.447 35.558 1.00 12.69 72 GLN B C 1
ATOM 3612 O O . GLN B 1 72 ? 105.184 14.276 36.193 1.00 13.01 72 GLN B O 1
ATOM 3618 N N . VAL B 1 73 ? 103.259 13.173 35.853 1.00 12.08 73 VAL B N 1
ATOM 3619 C CA . VAL B 1 73 ? 102.547 13.925 36.937 1.00 11.84 73 VAL B CA 1
ATOM 3620 C C . VAL B 1 73 ? 103.161 13.607 38.306 1.00 11.68 73 VAL B C 1
ATOM 3621 O O . VAL B 1 73 ? 103.406 14.576 39.099 1.00 12.56 73 VAL B O 1
ATOM 3625 N N . GLU B 1 74 ? 103.344 12.321 38.644 1.00 11.56 74 GLU B N 1
ATOM 3626 C CA . GLU B 1 74 ? 103.879 11.869 39.965 1.00 11.85 74 GLU B CA 1
ATOM 3627 C C . GLU B 1 74 ? 105.207 12.594 40.271 1.00 11.60 74 GLU B C 1
ATOM 3628 O O . GLU B 1 74 ? 105.423 13.028 41.402 1.00 13.04 74 GLU B O 1
ATOM 3634 N N . THR B 1 75 ? 106.083 12.672 39.274 1.00 12.70 75 THR B N 1
ATOM 3635 C CA . THR B 1 75 ? 107.478 13.208 39.430 1.00 14.33 75 THR B CA 1
ATOM 3636 C C . THR B 1 75 ? 107.574 14.735 39.303 1.00 15.73 75 THR B C 1
ATOM 3637 O O . THR B 1 75 ? 108.716 15.240 39.452 1.00 15.36 75 THR B O 1
ATOM 3641 N N . HIS B 1 76 ? 106.461 15.476 39.126 1.00 14.50 76 HIS B N 1
ATOM 3642 C CA . HIS B 1 76 ? 106.455 16.959 39.114 1.00 14.89 76 HIS B CA 1
ATOM 3643 C C . HIS B 1 76 ? 105.495 17.532 40.165 1.00 13.96 76 HIS B C 1
ATOM 3644 O O . HIS B 1 76 ? 104.544 18.250 39.825 1.00 12.74 76 HIS B O 1
ATOM 3651 N N . PRO B 1 77 ? 105.758 17.310 41.473 1.00 14.09 77 PRO B N 1
ATOM 3652 C CA . PRO B 1 77 ? 104.935 17.897 42.543 1.00 13.88 77 PRO B CA 1
ATOM 3653 C C . PRO B 1 77 ? 104.987 19.438 42.635 1.00 15.87 77 PRO B C 1
ATOM 3654 O O . PRO B 1 77 ? 104.077 20.020 43.225 1.00 16.31 77 PRO B O 1
ATOM 3658 N N . GLU B 1 78 ? 105.987 20.084 42.015 1.00 15.55 78 GLU B N 1
ATOM 3659 C CA . GLU B 1 78 ? 106.122 21.570 41.951 1.00 17.65 78 GLU B CA 1
ATOM 3660 C C . GLU B 1 78 ? 105.066 22.145 40.990 1.00 17.29 78 GLU B C 1
ATOM 3661 O O . GLU B 1 78 ? 104.755 23.358 41.114 1.00 17.91 78 GLU B O 1
ATOM 3667 N N . ILE B 1 79 ? 104.496 21.322 40.098 1.00 14.88 79 ILE B N 1
ATOM 3668 C CA . ILE B 1 79 ? 103.383 21.728 39.193 1.00 14.96 79 ILE B CA 1
ATOM 3669 C C . ILE B 1 79 ? 102.070 21.098 39.684 1.00 13.49 79 ILE B C 1
ATOM 3670 O O . ILE B 1 79 ? 101.035 21.810 39.708 1.00 14.01 79 ILE B O 1
ATOM 3675 N N . PHE B 1 80 ? 102.105 19.797 40.012 1.00 13.19 80 PHE B N 1
ATOM 3676 C CA . PHE B 1 80 ? 100.885 19.007 40.317 1.00 11.95 80 PHE B CA 1
ATOM 3677 C C . PHE B 1 80 ? 100.880 18.736 41.828 1.00 11.11 80 PHE B C 1
ATOM 3678 O O . PHE B 1 80 ? 101.515 17.769 42.295 1.00 12.35 80 PHE B O 1
ATOM 3686 N N . SER B 1 81 ? 100.164 19.592 42.579 1.00 10.65 81 SER B N 1
ATOM 3687 C CA . SER B 1 81 ? 100.144 19.679 44.060 1.00 11.52 81 SER B CA 1
ATOM 3688 C C . SER B 1 81 ? 99.247 18.594 44.647 1.00 11.08 81 SER B C 1
ATOM 3689 O O . SER B 1 81 ? 98.235 18.254 43.997 1.00 11.72 81 SER B O 1
ATOM 3692 N N . SER B 1 82 ? 99.613 18.112 45.847 1.00 11.30 82 SER B N 1
ATOM 3693 C CA . SER B 1 82 ? 98.790 17.170 46.638 1.00 11.40 82 SER B CA 1
ATOM 3694 C C . SER B 1 82 ? 97.938 17.895 47.707 1.00 10.99 82 SER B C 1
ATOM 3695 O O . SER B 1 82 ? 97.120 17.227 48.383 1.00 11.03 82 SER B O 1
ATOM 3698 N N . GLU B 1 83 ? 98.089 19.205 47.861 1.00 12.39 83 GLU B N 1
ATOM 3699 C CA . GLU B 1 83 ? 97.499 19.947 48.999 1.00 13.16 83 GLU B CA 1
ATOM 3700 C C . GLU B 1 83 ? 95.970 19.877 48.935 1.00 13.17 83 GLU B C 1
ATOM 3701 O O . GLU B 1 83 ? 95.417 20.144 47.870 1.00 13.44 83 GLU B O 1
ATOM 3707 N N . GLY B 1 84 ? 95.332 19.614 50.063 1.00 13.18 84 GLY B N 1
ATOM 3708 C CA . GLY B 1 84 ? 93.880 19.850 50.202 1.00 13.20 84 GLY B CA 1
ATOM 3709 C C . GLY B 1 84 ? 93.045 18.587 50.051 1.00 12.75 84 GLY B C 1
ATOM 3710 O O . GLY B 1 84 ? 92.033 18.494 50.780 1.00 15.36 84 GLY B O 1
ATOM 3711 N N . ASN B 1 85 ? 93.392 17.684 49.126 1.00 12.21 85 ASN B N 1
ATOM 3712 C CA . ASN B 1 85 ? 92.582 16.479 48.796 1.00 10.81 85 ASN B CA 1
ATOM 3713 C C . ASN B 1 85 ? 93.380 15.645 47.792 1.00 10.51 85 ASN B C 1
ATOM 3714 O O . ASN B 1 85 ? 93.837 16.253 46.781 1.00 11.19 85 ASN B O 1
ATOM 3719 N N . ILE B 1 86 ? 93.539 14.330 48.045 1.00 9.82 86 ILE B N 1
ATOM 3720 C CA . ILE B 1 86 ? 94.167 13.457 46.995 1.00 9.33 86 ILE B CA 1
ATOM 3721 C C . ILE B 1 86 ? 93.172 12.439 46.412 1.00 9.33 86 ILE B C 1
ATOM 3722 O O . ILE B 1 86 ? 93.578 11.462 45.738 1.00 7.66 86 ILE B O 1
ATOM 3727 N N . THR B 1 87 ? 91.870 12.731 46.490 1.00 9.52 87 THR B N 1
ATOM 3728 C CA . THR B 1 87 ? 90.804 11.943 45.834 1.00 8.90 87 THR B CA 1
ATOM 3729 C C . THR B 1 87 ? 89.996 12.846 44.868 1.00 8.88 87 THR B C 1
ATOM 3730 O O . THR B 1 87 ? 90.031 14.096 44.971 1.00 8.90 87 THR B O 1
ATOM 3734 N N . ILE B 1 88 ? 89.176 12.222 44.050 1.00 8.62 88 ILE B N 1
ATOM 3735 C CA . ILE B 1 88 ? 88.238 12.932 43.126 1.00 8.93 88 ILE B CA 1
ATOM 3736 C C . ILE B 1 88 ? 87.025 13.478 43.906 1.00 9.54 88 ILE B C 1
ATOM 3737 O O . ILE B 1 88 ? 86.366 14.378 43.345 1.00 9.45 88 ILE B O 1
ATOM 3742 N N . MET B 1 89 ? 86.724 12.970 45.116 1.00 9.31 89 MET B N 1
ATOM 3743 C CA . MET B 1 89 ? 85.420 13.265 45.816 1.00 9.47 89 MET B CA 1
ATOM 3744 C C . MET B 1 89 ? 85.367 14.720 46.267 1.00 11.13 89 MET B C 1
ATOM 3745 O O . MET B 1 89 ? 86.376 15.234 46.799 1.00 10.54 89 MET B O 1
ATOM 3750 N N . GLU B 1 90 ? 84.221 15.391 46.071 1.00 11.08 90 GLU B N 1
ATOM 3751 C CA . GLU B 1 90 ? 84.074 16.819 46.468 1.00 11.56 90 GLU B CA 1
ATOM 3752 C C . GLU B 1 90 ? 83.069 17.011 47.624 1.00 12.29 90 GLU B C 1
ATOM 3753 O O . GLU B 1 90 ? 83.128 18.100 48.203 1.00 13.02 90 GLU B O 1
ATOM 3759 N N . SER B 1 91 ? 82.172 16.047 47.925 1.00 11.57 91 SER B N 1
ATOM 3760 C CA . SER B 1 91 ? 81.129 16.196 48.985 1.00 11.78 91 SER B CA 1
ATOM 3761 C C . SER B 1 91 ? 81.444 15.381 50.245 1.00 12.75 91 SER B C 1
ATOM 3762 O O . SER B 1 91 ? 80.751 15.595 51.300 1.00 13.46 91 SER B O 1
ATOM 3765 N N . ASN B 1 92 ? 82.557 14.653 50.227 1.00 12.22 92 ASN B N 1
ATOM 3766 C CA . ASN B 1 92 ? 83.012 13.802 51.364 1.00 11.41 92 ASN B CA 1
ATOM 3767 C C . ASN B 1 92 ? 83.767 14.741 52.329 1.00 12.18 92 ASN B C 1
ATOM 3768 O O . ASN B 1 92 ? 84.834 15.261 51.944 1.00 12.60 92 ASN B O 1
ATOM 3773 N N . ALA B 1 93 ? 83.226 14.982 53.538 1.00 11.66 93 ALA B N 1
ATOM 3774 C CA . ALA B 1 93 ? 83.822 15.910 54.534 1.00 13.05 93 ALA B CA 1
ATOM 3775 C C . ALA B 1 93 ? 85.082 15.374 55.245 1.00 12.86 93 ALA B C 1
ATOM 3776 O O . ALA B 1 93 ? 85.761 16.178 55.926 1.00 14.89 93 ALA B O 1
ATOM 3778 N N . ALA B 1 94 ? 85.441 14.107 55.073 1.00 12.00 94 ALA B N 1
ATOM 3779 C CA . ALA B 1 94 ? 86.617 13.480 55.722 1.00 11.37 94 ALA B CA 1
ATOM 3780 C C . ALA B 1 94 ? 87.865 13.628 54.839 1.00 11.19 94 ALA B C 1
ATOM 3781 O O . ALA B 1 94 ? 89.002 13.798 55.389 1.00 10.52 94 ALA B O 1
ATOM 3783 N N . VAL B 1 95 ? 87.733 13.473 53.525 1.00 11.84 95 VAL B N 1
ATOM 3784 C CA . VAL B 1 95 ? 88.939 13.446 52.623 1.00 12.36 95 VAL B CA 1
ATOM 3785 C C . VAL B 1 95 ? 89.563 14.855 52.477 1.00 13.63 95 VAL B C 1
ATOM 3786 O O . VAL B 1 95 ? 90.762 14.955 52.012 1.00 11.49 95 VAL B O 1
ATOM 3790 N N . THR B 1 96 ? 88.865 15.931 52.903 1.00 13.11 96 THR B N 1
ATOM 3791 C CA . THR B 1 96 ? 89.438 17.297 52.935 1.00 13.33 96 THR B CA 1
ATOM 3792 C C . THR B 1 96 ? 90.048 17.633 54.315 1.00 13.01 96 THR B C 1
ATOM 3793 O O . THR B 1 96 ? 90.514 18.774 54.480 1.00 14.03 96 THR B O 1
ATOM 3797 N N . LEU B 1 97 ? 90.116 16.698 55.262 1.00 10.71 97 LEU B N 1
ATOM 3798 C CA . LEU B 1 97 ? 90.788 16.962 56.574 1.00 11.38 97 LEU B CA 1
ATOM 3799 C C . LEU B 1 97 ? 92.278 17.031 56.300 1.00 11.34 97 LEU B C 1
ATOM 3800 O O . LEU B 1 97 ? 92.767 16.369 55.382 1.00 10.74 97 LEU B O 1
ATOM 3805 N N . PRO B 1 98 ? 93.061 17.815 57.071 1.00 11.23 98 PRO B N 1
ATOM 3806 C CA . PRO B 1 98 ? 94.513 17.829 56.874 1.00 11.44 98 PRO B CA 1
ATOM 3807 C C . PRO B 1 98 ? 95.203 16.470 57.107 1.00 11.07 98 PRO B C 1
ATOM 3808 O O . PRO B 1 98 ? 94.892 15.784 58.084 1.00 10.19 98 PRO B O 1
ATOM 3812 N N . MET B 1 99 ? 96.165 16.090 56.245 1.00 10.59 99 MET B N 1
ATOM 3813 C CA . MET B 1 99 ? 96.834 14.757 56.374 1.00 10.22 99 MET B CA 1
ATOM 3814 C C . MET B 1 99 ? 98.120 14.807 55.514 1.00 9.91 99 MET B C 1
ATOM 3815 O O . MET B 1 99 ? 98.133 15.563 54.490 1.00 10.04 99 MET B O 1
ATOM 3820 N N . PHE B 1 100 ? 99.201 14.104 55.875 1.00 10.61 100 PHE B N 1
ATOM 3821 C CA . PHE B 1 100 ? 100.518 14.348 55.225 1.00 10.65 100 PHE B CA 1
ATOM 3822 C C . PHE B 1 100 ? 100.519 13.837 53.777 1.00 10.58 100 PHE B C 1
ATOM 3823 O O . PHE B 1 100 ? 101.360 14.285 52.988 1.00 10.40 100 PHE B O 1
ATOM 3831 N N . ILE B 1 101 ? 99.617 12.892 53.405 1.00 9.95 101 ILE B N 1
ATOM 3832 C CA . ILE B 1 101 ? 99.525 12.482 51.974 1.00 9.48 101 ILE B CA 1
ATOM 3833 C C . ILE B 1 101 ? 99.044 13.683 51.152 1.00 9.21 101 ILE B C 1
ATOM 3834 O O . ILE B 1 101 ? 99.493 13.826 50.025 1.00 9.47 101 ILE B O 1
ATOM 3839 N N . ALA B 1 102 ? 98.213 14.582 51.716 1.00 8.88 102 ALA B N 1
ATOM 3840 C CA . ALA B 1 102 ? 97.623 15.731 50.979 1.00 10.32 102 ALA B CA 1
ATOM 3841 C C . ALA B 1 102 ? 98.414 17.003 51.327 1.00 10.85 102 ALA B C 1
ATOM 3842 O O . ALA B 1 102 ? 97.837 18.006 51.832 1.00 10.67 102 ALA B O 1
ATOM 3844 N N . MET B 1 103 ? 99.716 16.928 51.109 1.00 11.73 103 MET B N 1
ATOM 3845 C CA . MET B 1 103 ? 100.662 17.964 51.595 1.00 13.15 103 MET B CA 1
ATOM 3846 C C . MET B 1 103 ? 101.903 17.927 50.711 1.00 13.16 103 MET B C 1
ATOM 3847 O O . MET B 1 103 ? 102.265 16.853 50.190 1.00 13.98 103 MET B O 1
ATOM 3852 N N . ASP B 1 104 ? 102.456 19.100 50.449 1.00 13.34 104 ASP B N 1
ATOM 3853 C CA . ASP B 1 104 ? 103.669 19.283 49.624 1.00 13.49 104 ASP B CA 1
ATOM 3854 C C . ASP B 1 104 ? 104.887 19.435 50.556 1.00 14.64 104 ASP B C 1
ATOM 3855 O O . ASP B 1 104 ? 104.766 19.673 51.773 1.00 15.22 104 ASP B O 1
ATOM 3860 N N . PRO B 1 105 ? 106.106 19.258 50.017 1.00 16.78 105 PRO B N 1
ATOM 3861 C CA . PRO B 1 105 ? 107.330 19.532 50.773 1.00 18.11 105 PRO B CA 1
ATOM 3862 C C . PRO B 1 105 ? 107.363 20.998 51.194 1.00 18.76 105 PRO B C 1
ATOM 3863 O O . PRO B 1 105 ? 106.744 21.808 50.537 1.00 19.44 105 PRO B O 1
ATOM 3867 N N . PRO B 1 106 ? 108.108 21.405 52.254 1.00 19.20 106 PRO B N 1
ATOM 3868 C CA . PRO B 1 106 ? 108.909 20.485 53.074 1.00 20.51 106 PRO B CA 1
ATOM 3869 C C . PRO B 1 106 ? 108.175 19.695 54.166 1.00 19.92 106 PRO B C 1
ATOM 3870 O O . PRO B 1 106 ? 108.686 18.651 54.618 1.00 20.21 106 PRO B O 1
ATOM 3874 N N . LYS B 1 107 ? 107.019 20.171 54.640 1.00 17.56 107 LYS B N 1
ATOM 3875 C CA . LYS B 1 107 ? 106.450 19.551 55.861 1.00 19.41 107 LYS B CA 1
ATOM 3876 C C . LYS B 1 107 ? 106.007 18.118 55.533 1.00 16.04 107 LYS B C 1
ATOM 3877 O O . LYS B 1 107 ? 106.087 17.217 56.449 1.00 16.34 107 LYS B O 1
ATOM 3883 N N . HIS B 1 108 ? 105.605 17.853 54.283 1.00 15.87 108 HIS B N 1
ATOM 3884 C CA . HIS B 1 108 ? 105.307 16.451 53.847 1.00 13.63 108 HIS B CA 1
ATOM 3885 C C . HIS B 1 108 ? 106.452 15.506 54.259 1.00 13.65 108 HIS B C 1
ATOM 3886 O O . HIS B 1 108 ? 106.206 14.406 54.801 1.00 12.74 108 HIS B O 1
ATOM 3893 N N . ASP B 1 109 ? 107.678 15.884 53.945 1.00 15.94 109 ASP B N 1
ATOM 3894 C CA . ASP B 1 109 ? 108.860 14.977 54.040 1.00 16.17 109 ASP B CA 1
ATOM 3895 C C . ASP B 1 109 ? 109.119 14.610 55.504 1.00 15.56 109 ASP B C 1
ATOM 3896 O O . ASP B 1 109 ? 109.441 13.404 55.802 1.00 17.49 109 ASP B O 1
ATOM 3901 N N . VAL B 1 110 ? 108.992 15.583 56.410 1.00 15.10 110 VAL B N 1
ATOM 3902 C CA . VAL B 1 110 ? 109.249 15.377 57.858 1.00 15.44 110 VAL B CA 1
ATOM 3903 C C . VAL B 1 110 ? 108.194 14.409 58.401 1.00 14.61 110 VAL B C 1
ATOM 3904 O O . VAL B 1 110 ? 108.563 13.500 59.188 1.00 12.82 110 VAL B O 1
ATOM 3908 N N . GLN B 1 111 ? 106.924 14.606 58.030 1.00 13.53 111 GLN B N 1
ATOM 3909 C CA . GLN B 1 111 ? 105.809 13.799 58.606 1.00 13.76 111 GLN B CA 1
ATOM 3910 C C . GLN B 1 111 ? 105.845 12.374 58.024 1.00 13.40 111 GLN B C 1
ATOM 3911 O O . GLN B 1 111 ? 105.612 11.412 58.800 1.00 13.54 111 GLN B O 1
ATOM 3917 N N . ARG B 1 112 ? 106.174 12.212 56.749 1.00 13.33 112 ARG B N 1
ATOM 3918 C CA . ARG B 1 112 ? 106.326 10.862 56.129 1.00 14.56 112 ARG B CA 1
ATOM 3919 C C . ARG B 1 112 ? 107.462 10.097 56.874 1.00 15.85 112 ARG B C 1
ATOM 3920 O O . ARG B 1 112 ? 107.267 8.911 57.250 1.00 14.72 112 ARG B O 1
ATOM 3928 N N . MET B 1 113 ? 108.607 10.749 57.090 1.00 13.99 113 MET B N 1
ATOM 3929 C CA . MET B 1 113 ? 109.762 10.051 57.735 1.00 16.41 113 MET B CA 1
ATOM 3930 C C . MET B 1 113 ? 109.415 9.653 59.179 1.00 15.63 113 MET B C 1
ATOM 3931 O O . MET B 1 113 ? 109.891 8.594 59.645 1.00 14.73 113 MET B O 1
ATOM 3936 N N . ALA B 1 114 ? 108.579 10.413 59.888 1.00 15.36 114 ALA B N 1
ATOM 3937 C CA . ALA B 1 114 ? 108.202 10.155 61.298 1.00 17.17 114 ALA B CA 1
ATOM 3938 C C . ALA B 1 114 ? 107.471 8.798 61.462 1.00 17.15 114 ALA B C 1
ATOM 3939 O O . ALA B 1 114 ? 107.733 8.074 62.439 1.00 17.55 114 ALA B O 1
ATOM 3941 N N . VAL B 1 115 ? 106.602 8.394 60.533 1.00 16.55 115 VAL B N 1
ATOM 3942 C CA . VAL B 1 115 ? 105.882 7.093 60.700 1.00 18.63 115 VAL B CA 1
ATOM 3943 C C . VAL B 1 115 ? 106.620 5.909 60.044 1.00 18.39 115 VAL B C 1
ATOM 3944 O O . VAL B 1 115 ? 106.271 4.757 60.374 1.00 15.87 115 VAL B O 1
ATOM 3948 N N . SER B 1 116 ? 107.670 6.140 59.234 1.00 19.55 116 SER B N 1
ATOM 3949 C CA . SER B 1 116 ? 108.368 5.079 58.464 1.00 19.75 116 SER B CA 1
ATOM 3950 C C . SER B 1 116 ? 108.947 3.994 59.368 1.00 19.14 116 SER B C 1
ATOM 3951 O O . SER B 1 116 ? 108.961 2.829 58.960 1.00 19.03 116 SER B O 1
ATOM 3954 N N . PRO B 1 117 ? 109.470 4.251 60.590 1.00 20.05 117 PRO B N 1
ATOM 3955 C CA . PRO B 1 117 ? 109.934 3.166 61.456 1.00 19.34 117 PRO B CA 1
ATOM 3956 C C . PRO B 1 117 ? 108.886 2.093 61.776 1.00 19.74 117 PRO B C 1
ATOM 3957 O O . PRO B 1 117 ? 109.277 0.938 62.018 1.00 20.72 117 PRO B O 1
ATOM 3961 N N . ILE B 1 118 ? 107.596 2.477 61.805 1.00 17.43 118 ILE B N 1
ATOM 3962 C CA . ILE B 1 118 ? 106.502 1.577 62.298 1.00 18.01 118 ILE B CA 1
ATOM 3963 C C . ILE B 1 118 ? 105.984 0.762 61.123 1.00 18.65 118 ILE B C 1
ATOM 3964 O O . ILE B 1 118 ? 105.775 -0.428 61.293 1.00 20.23 118 ILE B O 1
ATOM 3969 N N . VAL B 1 119 ? 105.790 1.397 59.969 1.00 18.51 119 VAL B N 1
ATOM 3970 C CA . VAL B 1 119 ? 105.173 0.697 58.797 1.00 21.05 119 VAL B CA 1
ATOM 3971 C C . VAL B 1 119 ? 106.240 0.045 57.903 1.00 20.21 119 VAL B C 1
ATOM 3972 O O . VAL B 1 119 ? 105.896 -0.840 57.101 1.00 20.04 119 VAL B O 1
ATOM 3976 N N . ALA B 1 120 ? 107.506 0.461 58.005 1.00 19.47 120 ALA B N 1
ATOM 3977 C CA . ALA B 1 120 ? 108.615 -0.084 57.195 1.00 19.88 120 ALA B CA 1
ATOM 3978 C C . ALA B 1 120 ? 109.839 -0.222 58.101 1.00 21.72 120 ALA B C 1
ATOM 3979 O O . ALA B 1 120 ? 110.843 0.486 57.947 1.00 19.14 120 ALA B O 1
ATOM 3981 N N . PRO B 1 121 ? 109.763 -1.110 59.110 1.00 22.48 121 PRO B N 1
ATOM 3982 C CA . PRO B 1 121 ? 110.835 -1.245 60.093 1.00 21.85 121 PRO B CA 1
ATOM 3983 C C . PRO B 1 121 ? 112.097 -1.845 59.454 1.00 20.99 121 PRO B C 1
ATOM 3984 O O . PRO B 1 121 ? 112.034 -2.383 58.348 1.00 21.48 121 PRO B O 1
ATOM 3988 N N . GLU B 1 122 ? 113.240 -1.676 60.112 1.00 21.33 122 GLU B N 1
ATOM 3989 C CA . GLU B 1 122 ? 114.556 -2.124 59.566 1.00 23.89 122 GLU B CA 1
ATOM 3990 C C . GLU B 1 122 ? 114.531 -3.630 59.285 1.00 24.47 122 GLU B C 1
ATOM 3991 O O . GLU B 1 122 ? 115.144 -4.066 58.283 1.00 25.67 122 GLU B O 1
ATOM 3997 N N . ASN B 1 123 ? 113.874 -4.398 60.152 1.00 25.27 123 ASN B N 1
ATOM 3998 C CA . ASN B 1 123 ? 113.873 -5.879 60.103 1.00 27.46 123 ASN B CA 1
ATOM 3999 C C . ASN B 1 123 ? 112.446 -6.422 60.269 1.00 26.38 123 ASN B C 1
ATOM 4000 O O . ASN B 1 123 ? 111.844 -6.171 61.332 1.00 26.79 123 ASN B O 1
ATOM 4005 N N . LEU B 1 124 ? 111.910 -7.140 59.272 1.00 30.74 124 LEU B N 1
ATOM 4006 C CA . LEU B 1 124 ? 110.502 -7.657 59.290 1.00 30.74 124 LEU B CA 1
ATOM 4007 C C . LEU B 1 124 ? 110.387 -9.059 59.893 1.00 34.15 124 LEU B C 1
ATOM 4008 O O . LEU B 1 124 ? 109.264 -9.568 59.924 1.00 31.50 124 LEU B O 1
ATOM 4013 N N . ALA B 1 125 ? 111.462 -9.655 60.411 1.00 33.38 125 ALA B N 1
ATOM 4014 C CA . ALA B 1 125 ? 111.446 -11.034 60.949 1.00 33.72 125 ALA B CA 1
ATOM 4015 C C . ALA B 1 125 ? 110.423 -11.157 62.082 1.00 28.74 125 ALA B C 1
ATOM 4016 O O . ALA B 1 125 ? 109.720 -12.149 62.076 1.00 26.35 125 ALA B O 1
ATOM 4018 N N . LYS B 1 126 ? 110.323 -10.191 63.003 1.00 30.37 126 LYS B N 1
ATOM 4019 C CA . LYS B 1 126 ? 109.374 -10.280 64.146 1.00 27.04 126 LYS B CA 1
ATOM 4020 C C . LYS B 1 126 ? 107.931 -10.274 63.610 1.00 26.52 126 LYS B C 1
ATOM 4021 O O . LYS B 1 126 ? 107.109 -11.123 64.057 1.00 25.98 126 LYS B O 1
ATOM 4023 N N . LEU B 1 127 ? 107.618 -9.358 62.681 1.00 26.19 127 LEU B N 1
ATOM 4024 C CA . LEU B 1 127 ? 106.227 -9.215 62.161 1.00 24.83 127 LEU B CA 1
ATOM 4025 C C . LEU B 1 127 ? 105.897 -10.470 61.346 1.00 21.42 127 LEU B C 1
ATOM 4026 O O . LEU B 1 127 ? 104.747 -10.890 61.431 1.00 21.62 127 LEU B O 1
ATOM 4031 N N . GLU B 1 128 ? 106.872 -11.056 60.635 1.00 21.42 128 GLU B N 1
ATOM 4032 C CA . GLU B 1 128 ? 106.669 -12.314 59.856 1.00 23.44 128 GLU B CA 1
ATOM 4033 C C . GLU B 1 128 ? 106.149 -13.429 60.792 1.00 21.20 128 GLU B C 1
ATOM 4034 O O . GLU B 1 128 ? 105.112 -14.055 60.460 1.00 19.69 128 GLU B O 1
ATOM 4040 N N . GLY B 1 129 ? 106.802 -13.687 61.923 1.00 21.26 129 GLY B N 1
ATOM 4041 C CA . GLY B 1 129 ? 106.379 -14.735 62.865 1.00 20.34 129 GLY B CA 1
ATOM 4042 C C . GLY B 1 129 ? 104.982 -14.483 63.415 1.00 20.98 129 GLY B C 1
ATOM 4043 O O . GLY B 1 129 ? 104.177 -15.422 63.509 1.00 19.94 129 GLY B O 1
ATOM 4044 N N . LEU B 1 130 ? 104.670 -13.238 63.751 1.00 20.58 130 LEU B N 1
ATOM 4045 C CA . LEU B 1 130 ? 103.341 -12.881 64.293 1.00 21.78 130 LEU B CA 1
ATOM 4046 C C . LEU B 1 130 ? 102.254 -13.120 63.228 1.00 19.65 130 LEU B C 1
ATOM 4047 O O . LEU B 1 130 ? 101.169 -13.702 63.536 1.00 18.47 130 LEU B O 1
ATOM 4052 N N . ILE B 1 131 ? 102.488 -12.590 62.036 1.00 17.67 131 ILE B N 1
ATOM 4053 C CA . ILE B 1 131 ? 101.487 -12.637 60.931 1.00 17.15 131 ILE B CA 1
ATOM 4054 C C . ILE B 1 131 ? 101.241 -14.106 60.577 1.00 16.89 131 ILE B C 1
ATOM 4055 O O . ILE B 1 131 ? 100.110 -14.503 60.347 1.00 16.73 131 ILE B O 1
ATOM 4060 N N . ARG B 1 132 ? 102.302 -14.895 60.528 1.00 17.68 132 ARG B N 1
ATOM 4061 C CA . ARG B 1 132 ? 102.196 -16.330 60.176 1.00 18.92 132 ARG B CA 1
ATOM 4062 C C . ARG B 1 132 ? 101.370 -17.050 61.223 1.00 17.44 132 ARG B C 1
ATOM 4063 O O . ARG B 1 132 ? 100.522 -17.841 60.783 1.00 15.82 132 ARG B O 1
ATOM 4071 N N . GLU B 1 133 ? 101.572 -16.823 62.539 1.00 19.28 133 GLU B N 1
ATOM 4072 C CA . GLU B 1 133 ? 100.766 -17.496 63.605 1.00 21.38 133 GLU B CA 1
ATOM 4073 C C . GLU B 1 133 ? 99.290 -17.130 63.410 1.00 19.82 133 GLU B C 1
ATOM 4074 O O . GLU B 1 133 ? 98.395 -18.022 63.468 1.00 17.34 133 GLU B O 1
ATOM 4076 N N . ARG B 1 134 ? 99.000 -15.835 63.194 1.00 18.24 134 ARG B N 1
ATOM 4077 C CA . ARG B 1 134 ? 97.604 -15.353 63.090 1.00 17.28 134 ARG B CA 1
ATOM 4078 C C . ARG B 1 134 ? 96.985 -15.930 61.805 1.00 15.28 134 ARG B C 1
ATOM 4079 O O . ARG B 1 134 ? 95.785 -16.295 61.840 1.00 16.08 134 ARG B O 1
ATOM 4087 N N . THR B 1 135 ? 97.746 -15.964 60.712 1.00 16.68 135 THR B N 1
ATOM 4088 C CA . THR B 1 135 ? 97.273 -16.482 59.404 1.00 16.83 135 THR B CA 1
ATOM 4089 C C . THR B 1 135 ? 96.889 -17.964 59.561 1.00 18.77 135 THR B C 1
ATOM 4090 O O . THR B 1 135 ? 95.759 -18.363 59.162 1.00 18.01 135 THR B O 1
ATOM 4094 N N . GLY B 1 136 ? 97.779 -18.767 60.127 1.00 19.06 136 GLY B N 1
ATOM 4095 C CA . GLY B 1 136 ? 97.513 -20.205 60.352 1.00 18.60 136 GLY B CA 1
ATOM 4096 C C . GLY B 1 136 ? 96.246 -20.428 61.149 1.00 20.16 136 GLY B C 1
ATOM 4097 O O . GLY B 1 136 ? 95.418 -21.276 60.747 1.00 19.84 136 GLY B O 1
ATOM 4098 N N . ARG B 1 137 ? 96.077 -19.707 62.257 1.00 20.02 137 ARG B N 1
ATOM 4099 C CA . ARG B 1 137 ? 94.899 -19.823 63.145 1.00 21.26 137 ARG B CA 1
ATOM 4100 C C . ARG B 1 137 ? 93.625 -19.477 62.364 1.00 20.95 137 ARG B C 1
ATOM 4101 O O . ARG B 1 137 ? 92.616 -20.193 62.489 1.00 18.56 137 ARG B O 1
ATOM 4109 N N . ALA B 1 138 ? 93.639 -18.402 61.572 1.00 20.03 138 ALA B N 1
ATOM 4110 C CA . ALA B 1 138 ? 92.471 -18.023 60.758 1.00 18.35 138 ALA B CA 1
ATOM 4111 C C . ALA B 1 138 ? 92.120 -19.152 59.765 1.00 18.47 138 ALA B C 1
ATOM 4112 O O . ALA B 1 138 ? 90.916 -19.493 59.636 1.00 19.05 138 ALA B O 1
ATOM 4114 N N . LEU B 1 139 ? 93.094 -19.703 59.054 1.00 17.70 139 LEU B N 1
ATOM 4115 C CA . LEU B 1 139 ? 92.795 -20.720 58.006 1.00 18.95 139 LEU B CA 1
ATOM 4116 C C . LEU B 1 139 ? 92.342 -22.038 58.677 1.00 19.55 139 LEU B C 1
ATOM 4117 O O . LEU B 1 139 ? 91.439 -22.701 58.129 1.00 22.28 139 LEU B O 1
ATOM 4122 N N . ASP B 1 140 ? 92.882 -22.364 59.849 1.00 21.08 140 ASP B N 1
ATOM 4123 C CA . ASP B 1 140 ? 92.499 -23.616 60.566 1.00 22.83 140 ASP B CA 1
ATOM 4124 C C . ASP B 1 140 ? 91.044 -23.512 61.030 1.00 22.98 140 ASP B C 1
ATOM 4125 O O . ASP B 1 140 ? 90.419 -24.603 61.211 1.00 24.63 140 ASP B O 1
ATOM 4130 N N . GLY B 1 141 ? 90.487 -22.292 61.148 1.00 19.73 141 GLY B N 1
ATOM 4131 C CA . GLY B 1 141 ? 89.092 -22.064 61.559 1.00 19.60 141 GLY B CA 1
ATOM 4132 C C . GLY B 1 141 ? 88.073 -22.016 60.429 1.00 20.38 141 GLY B C 1
ATOM 4133 O O . GLY B 1 141 ? 86.867 -21.899 60.747 1.00 20.99 141 GLY B O 1
ATOM 4134 N N . LEU B 1 142 ? 88.472 -22.126 59.150 1.00 19.76 142 LEU B N 1
ATOM 4135 C CA . LEU B 1 142 ? 87.513 -22.010 58.021 1.00 20.41 142 LEU B CA 1
ATOM 4136 C C . LEU B 1 142 ? 86.655 -23.265 57.914 1.00 21.16 142 LEU B C 1
ATOM 4137 O O . LEU B 1 142 ? 87.155 -24.378 58.054 1.00 20.70 142 LEU B O 1
ATOM 4142 N N . PRO B 1 143 ? 85.375 -23.133 57.548 1.00 22.76 143 PRO B N 1
ATOM 4143 C CA . PRO B 1 143 ? 84.561 -24.313 57.266 1.00 23.96 143 PRO B CA 1
ATOM 4144 C C . PRO B 1 143 ? 85.062 -24.992 55.981 1.00 26.40 143 PRO B C 1
ATOM 4145 O O . PRO B 1 143 ? 85.637 -24.323 55.121 1.00 22.85 143 PRO B O 1
ATOM 4149 N N . ILE B 1 144 ? 84.860 -26.306 55.888 1.00 25.22 144 ILE B N 1
ATOM 4150 C CA . ILE B 1 144 ? 85.335 -27.156 54.763 1.00 26.22 144 ILE B CA 1
ATOM 4151 C C . ILE B 1 144 ? 84.112 -27.768 54.076 1.00 27.65 144 ILE B C 1
ATOM 4152 O O . ILE B 1 144 ? 83.200 -28.220 54.801 1.00 27.24 144 ILE B O 1
ATOM 4157 N N . ASN B 1 145 ? 84.103 -27.777 52.743 1.00 25.66 145 ASN B N 1
ATOM 4158 C CA . ASN B 1 145 ? 82.982 -28.299 51.909 1.00 25.97 145 ASN B CA 1
ATOM 4159 C C . ASN B 1 145 ? 81.712 -27.490 52.181 1.00 25.27 145 ASN B C 1
ATOM 4160 O O . ASN B 1 145 ? 80.625 -28.069 52.041 1.00 29.66 145 ASN B O 1
ATOM 4165 N N . GLU B 1 146 ? 81.837 -26.207 52.560 1.00 23.40 146 GLU B N 1
ATOM 4166 C CA . GLU B 1 146 ? 80.700 -25.329 52.936 1.00 24.20 146 GLU B CA 1
ATOM 4167 C C . GLU B 1 146 ? 80.995 -23.891 52.465 1.00 22.66 146 GLU B C 1
ATOM 4168 O O . GLU B 1 146 ? 82.116 -23.410 52.686 1.00 22.96 146 GLU B O 1
ATOM 4174 N N . THR B 1 147 ? 80.017 -23.230 51.867 1.00 20.53 147 THR B N 1
ATOM 4175 C CA . THR B 1 147 ? 80.175 -21.864 51.303 1.00 19.89 147 THR B CA 1
ATOM 4176 C C . THR B 1 147 ? 80.291 -20.886 52.482 1.00 19.59 147 THR B C 1
ATOM 4177 O O . THR B 1 147 ? 79.490 -20.964 53.422 1.00 17.48 147 THR B O 1
ATOM 4181 N N . PHE B 1 148 ? 81.304 -20.034 52.465 1.00 18.38 148 PHE B N 1
ATOM 4182 C CA . PHE B 1 148 ? 81.452 -18.936 53.452 1.00 16.66 148 PHE B CA 1
ATOM 4183 C C . PHE B 1 148 ? 81.869 -17.670 52.683 1.00 16.53 148 PHE B C 1
ATOM 4184 O O . PHE B 1 148 ? 82.204 -17.755 51.462 1.00 16.28 148 PHE B O 1
ATOM 4192 N N . ASP B 1 149 ? 81.880 -16.543 53.395 1.00 17.08 149 ASP B N 1
ATOM 4193 C CA . ASP B 1 149 ? 82.252 -15.232 52.828 1.00 17.63 149 ASP B CA 1
ATOM 4194 C C . ASP B 1 149 ? 83.735 -15.025 53.062 1.00 16.14 149 ASP B C 1
ATOM 4195 O O . ASP B 1 149 ? 84.075 -14.755 54.234 1.00 15.98 149 ASP B O 1
ATOM 4200 N N . TRP B 1 150 ? 84.551 -15.131 52.017 1.00 13.84 150 TRP B N 1
ATOM 4201 C CA . TRP B 1 150 ? 86.025 -14.955 52.123 1.00 13.90 150 TRP B CA 1
ATOM 4202 C C . TRP B 1 150 ? 86.362 -13.569 52.724 1.00 13.29 150 TRP B C 1
ATOM 4203 O O . TRP B 1 150 ? 87.381 -13.455 53.484 1.00 13.04 150 TRP B O 1
ATOM 4214 N N . VAL B 1 151 ? 85.602 -12.529 52.371 1.00 13.40 151 VAL B N 1
ATOM 4215 C CA . VAL B 1 151 ? 85.942 -11.129 52.774 1.00 13.91 151 VAL B CA 1
ATOM 4216 C C . VAL B 1 151 ? 85.840 -11.047 54.302 1.00 15.31 151 VAL B C 1
ATOM 4217 O O . VAL B 1 151 ? 86.750 -10.443 54.935 1.00 15.06 151 VAL B O 1
ATOM 4221 N N . LYS B 1 152 ? 84.786 -11.643 54.890 1.00 15.96 152 LYS B N 1
ATOM 4222 C CA . LYS B 1 152 ? 84.582 -11.597 56.366 1.00 15.66 152 LYS B CA 1
ATOM 4223 C C . LYS B 1 152 ? 85.609 -12.499 57.062 1.00 14.87 152 LYS B C 1
ATOM 4224 O O . LYS B 1 152 ? 86.336 -12.010 57.978 1.00 17.53 152 LYS B O 1
ATOM 4226 N N . LEU B 1 153 ? 85.722 -13.780 56.697 1.00 15.93 153 LEU B N 1
ATOM 4227 C CA . LEU B 1 153 ? 86.490 -14.755 57.519 1.00 15.38 153 LEU B CA 1
ATOM 4228 C C . LEU B 1 153 ? 87.991 -14.723 57.263 1.00 16.37 153 LEU B C 1
ATOM 4229 O O . LEU B 1 153 ? 88.756 -15.209 58.170 1.00 15.83 153 LEU B O 1
ATOM 4234 N N . VAL B 1 154 ? 88.448 -14.180 56.119 1.00 14.15 154 VAL B N 1
ATOM 4235 C CA . VAL B 1 154 ? 89.904 -14.170 55.810 1.00 13.62 154 VAL B CA 1
ATOM 4236 C C . VAL B 1 154 ? 90.391 -12.714 55.700 1.00 13.66 154 VAL B C 1
ATOM 4237 O O . VAL B 1 154 ? 91.198 -12.251 56.543 1.00 12.47 154 VAL B O 1
ATOM 4241 N N . SER B 1 155 ? 89.905 -11.968 54.704 1.00 13.73 155 SER B N 1
ATOM 4242 C CA . SER B 1 155 ? 90.512 -10.669 54.331 1.00 12.91 155 SER B CA 1
ATOM 4243 C C . SER B 1 155 ? 90.384 -9.639 55.468 1.00 13.13 155 SER B C 1
ATOM 4244 O O . SER B 1 155 ? 91.428 -9.057 55.908 1.00 13.45 155 SER B O 1
ATOM 4247 N N . ILE B 1 156 ? 89.167 -9.383 55.931 1.00 12.35 156 ILE B N 1
ATOM 4248 C CA . ILE B 1 156 ? 88.940 -8.363 57.002 1.00 12.35 156 ILE B CA 1
ATOM 4249 C C . ILE B 1 156 ? 89.641 -8.889 58.274 1.00 13.37 156 ILE B C 1
ATOM 4250 O O . ILE B 1 156 ? 90.333 -8.142 58.970 1.00 12.50 156 ILE B O 1
ATOM 4255 N N . ASN B 1 157 ? 89.419 -10.152 58.609 1.00 12.87 157 ASN B N 1
ATOM 4256 C CA . ASN B 1 157 ? 89.958 -10.784 59.835 1.00 13.82 157 ASN B CA 1
ATOM 4257 C C . ASN B 1 157 ? 91.458 -10.483 60.021 1.00 13.08 157 ASN B C 1
ATOM 4258 O O . ASN B 1 157 ? 91.849 -9.823 61.032 1.00 12.67 157 ASN B O 1
ATOM 4263 N N . LEU B 1 158 ? 92.272 -10.895 59.069 1.00 13.04 158 LEU B N 1
ATOM 4264 C CA . LEU B 1 158 ? 93.745 -10.797 59.145 1.00 12.78 158 LEU B CA 1
ATOM 4265 C C . LEU B 1 158 ? 94.200 -9.326 59.058 1.00 13.70 158 LEU B C 1
ATOM 4266 O O . LEU B 1 158 ? 95.137 -8.896 59.824 1.00 15.19 158 LEU B O 1
ATOM 4271 N N . THR B 1 159 ? 93.653 -8.549 58.128 1.00 12.36 159 THR B N 1
ATOM 4272 C CA . THR B 1 159 ? 94.197 -7.182 57.884 1.00 12.11 159 THR B CA 1
ATOM 4273 C C . THR B 1 159 ? 93.844 -6.250 59.065 1.00 11.03 159 THR B C 1
ATOM 4274 O O . THR B 1 159 ? 94.657 -5.357 59.352 1.00 11.68 159 THR B O 1
ATOM 4278 N N . THR B 1 160 ? 92.695 -6.454 59.714 1.00 10.95 160 THR B N 1
ATOM 4279 C CA . THR B 1 160 ? 92.279 -5.651 60.892 1.00 11.16 160 THR B CA 1
ATOM 4280 C C . THR B 1 160 ? 93.225 -6.030 62.051 1.00 11.99 160 THR B C 1
ATOM 4281 O O . THR B 1 160 ? 93.614 -5.153 62.835 1.00 12.44 160 THR B O 1
ATOM 4285 N N . GLN B 1 161 ? 93.597 -7.302 62.205 1.00 13.56 161 GLN B N 1
ATOM 4286 C CA . GLN B 1 161 ? 94.541 -7.708 63.298 1.00 14.75 161 GLN B CA 1
ATOM 4287 C C . GLN B 1 161 ? 95.889 -7.008 63.064 1.00 14.52 161 GLN B C 1
ATOM 4288 O O . GLN B 1 161 ? 96.478 -6.485 64.043 1.00 15.83 161 GLN B O 1
ATOM 4294 N 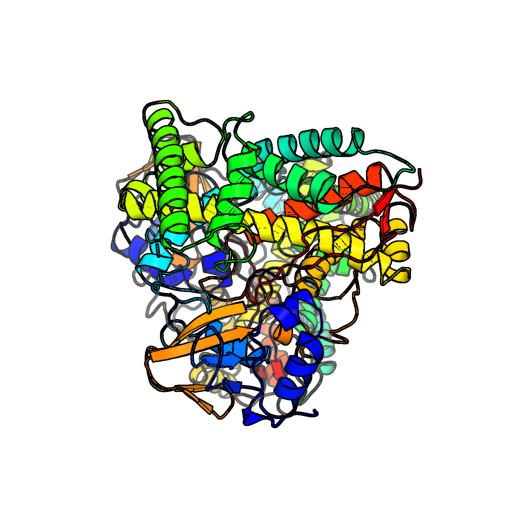N . MET B 1 162 ? 96.350 -6.924 61.823 1.00 14.36 162 MET B N 1
ATOM 4295 C CA . MET B 1 162 ? 97.638 -6.232 61.533 1.00 13.97 162 MET B CA 1
ATOM 4296 C C . MET B 1 162 ? 97.543 -4.726 61.870 1.00 14.08 162 MET B C 1
ATOM 4297 O O . MET B 1 162 ? 98.463 -4.200 62.455 1.00 14.47 162 MET B O 1
ATOM 4302 N N . LEU B 1 163 ? 96.483 -4.060 61.440 1.00 12.44 163 LEU B N 1
ATOM 4303 C CA . LEU B 1 163 ? 96.313 -2.616 61.735 1.00 12.49 163 LEU B CA 1
ATOM 4304 C C . LEU B 1 163 ? 96.277 -2.411 63.255 1.00 12.91 163 LEU B C 1
ATOM 4305 O O . LEU B 1 163 ? 96.870 -1.425 63.739 1.00 12.22 163 LEU B O 1
ATOM 4310 N N . ALA B 1 164 ? 95.602 -3.272 64.010 1.00 12.64 164 ALA B N 1
ATOM 4311 C CA . ALA B 1 164 ? 95.563 -3.132 65.483 1.00 13.93 164 ALA B CA 1
ATOM 4312 C C . ALA B 1 164 ? 97.004 -3.158 66.047 1.00 14.10 164 ALA B C 1
ATOM 4313 O O . ALA B 1 164 ? 97.294 -2.307 66.885 1.00 14.46 164 ALA B O 1
ATOM 4315 N N . THR B 1 165 ? 97.890 -4.038 65.547 1.00 14.95 165 THR B N 1
ATOM 4316 C CA . THR B 1 165 ? 99.328 -4.094 65.962 1.00 14.57 165 THR B CA 1
ATOM 4317 C C . THR B 1 165 ? 100.042 -2.768 65.651 1.00 15.87 165 THR B C 1
ATOM 4318 O O . THR B 1 165 ? 100.728 -2.267 66.526 1.00 17.50 165 THR B O 1
ATOM 4322 N N . LEU B 1 166 ? 99.863 -2.164 64.483 1.00 14.80 166 LEU B N 1
ATOM 4323 C CA . LEU B 1 166 ? 100.520 -0.876 64.111 1.00 14.74 166 LEU B CA 1
ATOM 4324 C C . LEU B 1 166 ? 100.120 0.219 65.119 1.00 14.78 166 LEU B C 1
ATOM 4325 O O . LEU B 1 166 ? 100.964 1.122 65.400 1.00 13.82 166 LEU B O 1
ATOM 4330 N N . PHE B 1 167 ? 98.877 0.212 65.608 1.00 13.76 167 PHE B N 1
ATOM 4331 C CA . PHE B 1 167 ? 98.339 1.252 66.523 1.00 14.86 167 PHE B CA 1
ATOM 4332 C C . PHE B 1 167 ? 98.530 0.888 68.007 1.00 14.61 167 PHE B C 1
ATOM 4333 O O . PHE B 1 167 ? 98.140 1.705 68.858 1.00 14.51 167 PHE B O 1
ATOM 4341 N N . ASP B 1 168 ? 99.055 -0.303 68.319 1.00 16.60 168 ASP B N 1
ATOM 4342 C CA . ASP B 1 168 ? 98.907 -0.926 69.669 1.00 18.55 168 ASP B CA 1
ATOM 4343 C C . ASP B 1 168 ? 97.481 -0.704 70.196 1.00 18.23 168 ASP B C 1
ATOM 4344 O O . ASP B 1 168 ? 97.288 -0.164 71.318 1.00 17.82 168 ASP B O 1
ATOM 4349 N N . PHE B 1 169 ? 96.496 -1.050 69.379 1.00 16.36 169 PHE B N 1
ATOM 4350 C CA . PHE B 1 169 ? 95.069 -0.739 69.588 1.00 16.97 169 PHE B CA 1
ATOM 4351 C C . PHE B 1 169 ? 94.485 -1.790 70.526 1.00 17.39 169 PHE B C 1
ATOM 4352 O O . PHE B 1 169 ? 94.743 -2.974 70.332 1.00 19.71 169 PHE B O 1
ATOM 4360 N N . PRO B 1 170 ? 93.640 -1.429 71.515 1.00 18.35 170 PRO B N 1
ATOM 4361 C CA . PRO B 1 170 ? 93.011 -2.430 72.399 1.00 18.53 170 PRO B CA 1
ATOM 4362 C C . PRO B 1 170 ? 92.370 -3.583 71.609 1.00 19.44 170 PRO B C 1
ATOM 4363 O O . PRO B 1 170 ? 91.429 -3.363 70.824 1.00 19.86 170 PRO B O 1
ATOM 4367 N N . TRP B 1 171 ? 92.916 -4.786 71.804 1.00 19.14 171 TRP B N 1
ATOM 4368 C CA . TRP B 1 171 ? 92.671 -5.951 70.917 1.00 18.89 171 TRP B CA 1
ATOM 4369 C C . TRP B 1 171 ? 91.176 -6.264 70.794 1.00 18.87 171 TRP B C 1
ATOM 4370 O O . TRP B 1 171 ? 90.707 -6.521 69.639 1.00 19.00 171 TRP B O 1
ATOM 4381 N N . GLU B 1 172 ? 90.426 -6.244 71.901 1.00 20.44 172 GLU B N 1
ATOM 4382 C CA . GLU B 1 172 ? 88.992 -6.615 71.919 1.00 21.23 172 GLU B CA 1
ATOM 4383 C C . GLU B 1 172 ? 88.129 -5.603 71.139 1.00 19.06 172 GLU B C 1
ATOM 4384 O O . GLU B 1 172 ? 86.986 -5.955 70.778 1.00 19.10 172 GLU B O 1
ATOM 4390 N N . ASP B 1 173 ? 88.620 -4.382 70.926 1.00 19.00 173 ASP B N 1
ATOM 4391 C CA . ASP B 1 173 ? 87.889 -3.292 70.228 1.00 18.36 173 ASP B CA 1
ATOM 4392 C C . ASP B 1 173 ? 88.327 -3.166 68.747 1.00 16.34 173 ASP B C 1
ATOM 4393 O O . ASP B 1 173 ? 87.924 -2.174 68.101 1.00 15.69 173 ASP B O 1
ATOM 4398 N N . ARG B 1 174 ? 89.071 -4.118 68.184 1.00 15.58 174 ARG B N 1
ATOM 4399 C CA . ARG B 1 174 ? 89.722 -3.930 66.839 1.00 14.30 174 ARG B CA 1
ATOM 4400 C C . ARG B 1 174 ? 88.684 -3.780 65.708 1.00 13.94 174 ARG B C 1
ATOM 4401 O O . ARG B 1 174 ? 89.032 -3.137 64.692 1.00 12.89 174 ARG B O 1
ATOM 4409 N N . ALA B 1 175 ? 87.462 -4.300 65.845 1.00 13.64 175 ALA B N 1
ATOM 4410 C CA . ALA B 1 175 ? 86.420 -4.164 64.798 1.00 13.25 175 ALA B CA 1
ATOM 4411 C C . ALA B 1 175 ? 86.043 -2.686 64.602 1.00 13.98 175 ALA B C 1
ATOM 4412 O O . ALA B 1 175 ? 85.515 -2.357 63.518 1.00 13.22 175 ALA B O 1
ATOM 4414 N N . LYS B 1 176 ? 86.295 -1.805 65.585 1.00 12.38 176 LYS B N 1
ATOM 4415 C CA . LYS B 1 176 ? 86.081 -0.345 65.431 1.00 13.81 176 LYS B CA 1
ATOM 4416 C C . LYS B 1 176 ? 86.943 0.198 64.283 1.00 11.89 176 LYS B C 1
ATOM 4417 O O . LYS B 1 176 ? 86.474 1.122 63.557 1.00 12.46 176 LYS B O 1
ATOM 4423 N N . LEU B 1 177 ? 88.169 -0.300 64.148 1.00 11.95 177 LEU B N 1
ATOM 4424 C CA . LEU B 1 177 ? 89.108 0.093 63.041 1.00 12.26 177 LEU B CA 1
ATOM 4425 C C . LEU B 1 177 ? 88.484 -0.229 61.663 1.00 12.34 177 LEU B C 1
ATOM 4426 O O . LEU B 1 177 ? 88.474 0.654 60.764 1.00 12.74 177 LEU B O 1
ATOM 4431 N N . THR B 1 178 ? 87.915 -1.417 61.477 1.00 11.61 178 THR B N 1
ATOM 4432 C CA . THR B 1 178 ? 87.236 -1.814 60.208 1.00 11.99 178 THR B CA 1
ATOM 4433 C C . THR B 1 178 ? 86.092 -0.829 59.902 1.00 11.48 178 THR B C 1
ATOM 4434 O O . THR B 1 178 ? 85.991 -0.304 58.729 1.00 10.73 178 THR B O 1
ATOM 4438 N N . ARG B 1 179 ? 85.283 -0.518 60.913 1.00 10.20 179 ARG B N 1
ATOM 4439 C CA . ARG B 1 179 ? 84.094 0.349 60.736 1.00 11.90 179 ARG B CA 1
ATOM 4440 C C . ARG B 1 179 ? 84.583 1.752 60.356 1.00 11.37 179 ARG B C 1
ATOM 4441 O O . ARG B 1 179 ? 84.068 2.356 59.382 1.00 12.36 179 ARG B O 1
ATOM 4449 N N . TRP B 1 180 ? 85.539 2.320 61.111 1.00 10.67 180 TRP B N 1
ATOM 4450 C CA . TRP B 1 180 ? 86.036 3.705 60.811 1.00 10.56 180 TRP B CA 1
ATOM 4451 C C . TRP B 1 180 ? 86.596 3.768 59.375 1.00 10.49 180 TRP B C 1
ATOM 4452 O O . TRP B 1 180 ? 86.412 4.797 58.678 1.00 10.22 180 TRP B O 1
ATOM 4463 N N . SER B 1 181 ? 87.309 2.718 58.941 1.00 10.80 181 SER B N 1
ATOM 4464 C CA . SER B 1 181 ? 87.898 2.622 57.570 1.00 10.80 181 SER B CA 1
ATOM 4465 C C . SER B 1 181 ? 86.775 2.758 56.526 1.00 10.08 181 SER B C 1
ATOM 4466 O O . SER B 1 181 ? 86.865 3.587 55.588 1.00 9.36 181 SER B O 1
ATOM 4469 N N . ASP B 1 182 ? 85.734 1.971 56.705 1.00 10.56 182 ASP B N 1
ATOM 4470 C CA . ASP B 1 182 ? 84.604 1.939 55.745 1.00 10.22 182 ASP B CA 1
ATOM 4471 C C . ASP B 1 182 ? 83.882 3.291 55.720 1.00 10.43 182 ASP B C 1
ATOM 4472 O O . ASP B 1 182 ? 83.544 3.763 54.670 1.00 10.81 182 ASP B O 1
ATOM 4477 N N . VAL B 1 183 ? 83.717 3.889 56.879 1.00 10.36 183 VAL B N 1
ATOM 4478 C CA . VAL B 1 183 ? 83.031 5.192 57.032 1.00 11.05 183 VAL B CA 1
ATOM 4479 C C . VAL B 1 183 ? 83.829 6.279 56.305 1.00 10.15 183 VAL B C 1
ATOM 4480 O O . VAL B 1 183 ? 83.209 7.188 55.756 1.00 11.56 183 VAL B O 1
ATOM 4484 N N . ALA B 1 184 ? 85.160 6.238 56.346 1.00 10.46 184 ALA B N 1
ATOM 4485 C CA . ALA B 1 184 ? 85.983 7.326 55.783 1.00 10.62 184 ALA B CA 1
ATOM 4486 C C . ALA B 1 184 ? 85.792 7.417 54.263 1.00 10.25 184 ALA B C 1
ATOM 4487 O O . ALA B 1 184 ? 85.787 8.572 53.772 1.00 12.16 184 ALA B O 1
ATOM 4489 N N . THR B 1 185 ? 85.627 6.301 53.526 1.00 11.24 185 THR B N 1
ATOM 4490 C CA . THR B 1 185 ? 85.661 6.328 52.034 1.00 12.67 185 THR B CA 1
ATOM 4491 C C . THR B 1 185 ? 84.273 6.118 51.396 1.00 12.45 185 THR B C 1
ATOM 4492 O O . THR B 1 185 ? 84.131 6.355 50.156 1.00 13.50 185 THR B O 1
ATOM 4496 N N . ALA B 1 186 ? 83.258 5.696 52.143 1.00 13.23 186 ALA B N 1
ATOM 4497 C CA . ALA B 1 186 ? 81.989 5.281 51.507 1.00 12.64 186 ALA B CA 1
ATOM 4498 C C . ALA B 1 186 ? 81.293 6.468 50.827 1.00 12.15 186 ALA B C 1
ATOM 4499 O O . ALA B 1 186 ? 81.303 7.605 51.356 1.00 12.64 186 ALA B O 1
ATOM 4501 N N . LEU B 1 187 ? 80.644 6.203 49.685 1.00 11.17 187 LEU B N 1
ATOM 4502 C CA . LEU B 1 187 ? 79.587 7.132 49.179 1.00 11.67 187 LEU B CA 1
ATOM 4503 C C . LEU B 1 187 ? 78.371 7.008 50.121 1.00 11.81 187 LEU B C 1
ATOM 4504 O O . LEU B 1 187 ? 78.126 5.936 50.688 1.00 11.91 187 LEU B O 1
ATOM 4509 N N . VAL B 1 188 ? 77.592 8.064 50.240 1.00 11.92 188 VAL B N 1
ATOM 4510 C CA . VAL B 1 188 ? 76.320 8.023 51.027 1.00 13.97 188 VAL B CA 1
ATOM 4511 C C . VAL B 1 188 ? 75.331 7.041 50.383 1.00 12.87 188 VAL B C 1
ATOM 4512 O O . VAL B 1 188 ? 75.282 6.964 49.128 1.00 12.07 188 VAL B O 1
ATOM 4516 N N . GLY B 1 189 ? 74.570 6.312 51.212 1.00 13.18 189 GLY B N 1
ATOM 4517 C CA . GLY B 1 189 ? 73.428 5.503 50.751 1.00 13.24 189 GLY B CA 1
ATOM 4518 C C . GLY B 1 189 ? 73.823 4.143 50.169 1.00 14.67 189 GLY B C 1
ATOM 4519 O O . GLY B 1 189 ? 72.972 3.536 49.447 1.00 16.28 189 GLY B O 1
ATOM 4520 N N . THR B 1 190 ? 75.013 3.622 50.476 1.00 14.50 190 THR B N 1
ATOM 4521 C CA . THR B 1 190 ? 75.427 2.271 50.015 1.00 15.07 190 THR B CA 1
ATOM 4522 C C . THR B 1 190 ? 75.307 1.228 51.123 1.00 17.18 190 THR B C 1
ATOM 4523 O O . THR B 1 190 ? 75.611 0.068 50.848 1.00 21.04 190 THR B O 1
ATOM 4527 N N . GLY B 1 191 ? 74.867 1.618 52.315 1.00 16.97 191 GLY B N 1
ATOM 4528 C CA . GLY B 1 191 ? 74.684 0.690 53.453 1.00 17.41 191 GLY B CA 1
ATOM 4529 C C . GLY B 1 191 ? 75.656 0.954 54.597 1.00 19.17 191 GLY B C 1
ATOM 4530 O O . GLY B 1 191 ? 75.532 0.262 55.620 1.00 19.38 191 GLY B O 1
ATOM 4531 N N . ILE B 1 192 ? 76.574 1.913 54.467 1.00 16.68 192 ILE B N 1
ATOM 4532 C CA . ILE B 1 192 ? 77.536 2.296 55.556 1.00 15.63 192 ILE B CA 1
ATOM 4533 C C . ILE B 1 192 ? 77.076 3.567 56.302 1.00 15.30 192 ILE B C 1
ATOM 4534 O O . ILE B 1 192 ? 76.790 3.476 57.536 1.00 15.66 192 ILE B O 1
ATOM 4539 N N . ILE B 1 193 ? 76.955 4.715 55.624 1.00 16.71 193 ILE B N 1
ATOM 4540 C CA . ILE B 1 193 ? 76.504 6.019 56.219 1.00 17.62 193 ILE B CA 1
ATOM 4541 C C . ILE B 1 193 ? 75.394 6.609 55.368 1.00 18.69 193 ILE B C 1
ATOM 4542 O O . ILE B 1 193 ? 75.398 6.377 54.133 1.00 19.10 193 ILE B O 1
ATOM 4547 N N . ASP B 1 194 ? 74.513 7.370 56.006 1.00 17.01 194 ASP B N 1
ATOM 4548 C CA . ASP B 1 194 ? 73.318 7.947 55.334 1.00 19.67 194 ASP B CA 1
ATOM 4549 C C . ASP B 1 194 ? 73.514 9.407 54.982 1.00 15.57 194 ASP B C 1
ATOM 4550 O O . ASP B 1 194 ? 72.663 9.936 54.259 1.00 15.89 194 ASP B O 1
ATOM 4555 N N . SER B 1 195 ? 74.547 10.067 55.499 1.00 13.99 195 SER B N 1
ATOM 4556 C CA . SER B 1 195 ? 74.772 11.532 55.335 1.00 13.45 195 SER B CA 1
ATOM 4557 C C . SER B 1 195 ? 76.210 11.887 55.716 1.00 13.35 195 SER B C 1
ATOM 4558 O O . SER B 1 195 ? 76.839 11.067 56.426 1.00 12.23 195 SER B O 1
ATOM 4561 N N . GLU B 1 196 ? 76.652 13.081 55.345 1.00 14.22 196 GLU B N 1
ATOM 4562 C CA . GLU B 1 196 ? 77.964 13.623 55.818 1.00 13.12 196 GLU B CA 1
ATOM 4563 C C . GLU B 1 196 ? 77.899 13.903 57.330 1.00 15.55 196 GLU B C 1
ATOM 4564 O O . GLU B 1 196 ? 78.921 13.777 57.995 1.00 13.54 196 GLU B O 1
ATOM 4570 N N . GLU B 1 197 ? 76.732 14.268 57.862 1.00 16.04 197 GLU B N 1
ATOM 4571 C CA . GLU B 1 197 ? 76.559 14.464 59.326 1.00 18.12 197 GLU B CA 1
ATOM 4572 C C . GLU B 1 197 ? 76.828 13.149 60.082 1.00 17.06 197 GLU B C 1
ATOM 4573 O O . GLU B 1 197 ? 77.599 13.175 61.070 1.00 15.86 197 GLU B O 1
ATOM 4579 N N . GLN B 1 198 ? 76.291 12.022 59.615 1.00 14.53 198 GLN B N 1
ATOM 4580 C CA . GLN B 1 198 ? 76.549 10.692 60.216 1.00 15.01 198 GLN B CA 1
ATOM 4581 C C . GLN B 1 198 ? 78.040 10.355 60.061 1.00 14.01 198 GLN B C 1
ATOM 4582 O O . GLN B 1 198 ? 78.620 9.828 61.037 1.00 13.77 198 GLN B O 1
ATOM 4588 N N . ARG B 1 199 ? 78.627 10.597 58.872 1.00 12.97 199 ARG B N 1
ATOM 4589 C CA . ARG B 1 199 ? 80.075 10.285 58.651 1.00 11.49 199 ARG B CA 1
ATOM 4590 C C . ARG B 1 199 ? 80.926 10.985 59.743 1.00 11.76 199 ARG B C 1
ATOM 4591 O O . ARG B 1 199 ? 81.784 10.333 60.365 1.00 11.96 199 ARG B O 1
ATOM 4599 N N . MET B 1 200 ? 80.709 12.268 59.945 1.00 12.28 200 MET B N 1
ATOM 4600 C CA . MET B 1 200 ? 81.588 13.067 60.833 1.00 12.11 200 MET B CA 1
ATOM 4601 C C . MET B 1 200 ? 81.216 12.804 62.301 1.00 13.09 200 MET B C 1
ATOM 4602 O O . MET B 1 200 ? 82.113 12.892 63.115 1.00 14.85 200 MET B O 1
ATOM 4607 N N . GLU B 1 201 ? 79.981 12.382 62.644 1.00 15.01 201 GLU B N 1
ATOM 4608 C CA . GLU B 1 201 ? 79.643 12.006 64.035 1.00 15.85 201 GLU B CA 1
ATOM 4609 C C . GLU B 1 201 ? 80.382 10.692 64.336 1.00 15.30 201 GLU B C 1
ATOM 4610 O O . GLU B 1 201 ? 80.956 10.527 65.465 1.00 17.50 201 GLU B O 1
ATOM 4616 N N . GLU B 1 202 ? 80.447 9.741 63.393 1.00 13.92 202 GLU B N 1
ATOM 4617 C CA . GLU B 1 202 ? 81.190 8.486 63.685 1.00 13.50 202 GLU B CA 1
ATOM 4618 C C . GLU B 1 202 ? 82.687 8.797 63.806 1.00 12.89 202 GLU B C 1
ATOM 4619 O O . GLU B 1 202 ? 83.371 8.198 64.697 1.00 15.01 202 GLU B O 1
ATOM 4625 N N . LEU B 1 203 ? 83.213 9.653 62.937 1.00 11.87 203 LEU B N 1
ATOM 4626 C CA . LEU B 1 203 ? 84.685 9.903 62.944 1.00 12.44 203 LEU B CA 1
ATOM 4627 C C . LEU B 1 203 ? 85.083 10.781 64.135 1.00 14.47 203 LEU B C 1
ATOM 4628 O O . LEU B 1 203 ? 86.233 10.642 64.612 1.00 13.54 203 LEU B O 1
ATOM 4633 N N . LYS B 1 204 ? 84.151 11.556 64.691 1.00 14.35 204 LYS B N 1
ATOM 4634 C CA . LYS B 1 204 ? 84.349 12.241 65.993 1.00 16.16 204 LYS B CA 1
ATOM 4635 C C . LYS B 1 204 ? 84.630 11.185 67.080 1.00 14.72 204 LYS B C 1
ATOM 4636 O O . LYS B 1 204 ? 85.502 11.427 67.904 1.00 14.64 204 LYS B O 1
ATOM 4642 N N . GLY B 1 205 ? 83.941 10.055 67.081 1.00 15.98 205 GLY B N 1
ATOM 4643 C CA . GLY B 1 205 ? 84.164 8.924 67.998 1.00 15.78 205 GLY B CA 1
ATOM 4644 C C . GLY B 1 205 ? 85.567 8.357 67.834 1.00 15.06 205 GLY B C 1
ATOM 4645 O O . GLY B 1 205 ? 86.245 8.054 68.854 1.00 16.02 205 GLY B O 1
ATOM 4646 N N . CYS B 1 206 ? 86.031 8.249 66.584 1.00 14.01 206 CYS B N 1
ATOM 4647 C CA . CYS B 1 206 ? 87.403 7.804 66.263 1.00 14.20 206 CYS B CA 1
ATOM 4648 C C . CYS B 1 206 ? 88.421 8.757 66.917 1.00 14.26 206 CYS B C 1
ATOM 4649 O O . CYS B 1 206 ? 89.323 8.247 67.629 1.00 13.61 206 CYS B O 1
ATOM 4652 N N . VAL B 1 207 ? 88.313 10.074 66.663 1.00 13.79 207 VAL B N 1
ATOM 4653 C CA . VAL B 1 207 ? 89.340 11.024 67.176 1.00 14.73 207 VAL B CA 1
ATOM 4654 C C . VAL B 1 207 ? 89.248 11.052 68.716 1.00 15.80 207 VAL B C 1
ATOM 4655 O O . VAL B 1 207 ? 90.314 11.068 69.325 1.00 15.93 207 VAL B O 1
ATOM 4659 N N . GLN B 1 208 ? 88.075 10.912 69.338 1.00 15.84 208 GLN B N 1
ATOM 4660 C CA . GLN B 1 208 ? 87.960 10.874 70.826 1.00 15.68 208 GLN B CA 1
ATOM 4661 C C . GLN B 1 208 ? 88.669 9.643 71.386 1.00 16.13 208 GLN B C 1
ATOM 4662 O O . GLN B 1 208 ? 89.432 9.798 72.382 1.00 16.39 208 GLN B O 1
ATOM 4668 N N . TYR B 1 209 ? 88.450 8.455 70.807 1.00 14.70 209 TYR B N 1
ATOM 4669 C CA . TYR B 1 209 ? 89.092 7.194 71.264 1.00 15.46 209 TYR B CA 1
ATOM 4670 C C . TYR B 1 209 ? 90.627 7.333 71.147 1.00 15.21 209 TYR B C 1
ATOM 4671 O O . TYR B 1 209 ? 91.394 7.093 72.145 1.00 17.11 209 TYR B O 1
ATOM 4680 N N . MET B 1 210 ? 91.126 7.713 69.952 1.00 14.08 210 MET B N 1
ATOM 4681 C CA . MET B 1 210 ? 92.582 7.824 69.684 1.00 13.99 210 MET B CA 1
ATOM 4682 C C . MET B 1 210 ? 93.240 8.906 70.561 1.00 14.65 210 MET B C 1
ATOM 4683 O O . MET B 1 210 ? 94.427 8.780 70.887 1.00 13.42 210 MET B O 1
ATOM 4688 N N . THR B 1 211 ? 92.505 9.951 70.913 1.00 15.36 211 THR B N 1
ATOM 4689 C CA . THR B 1 211 ? 93.011 11.036 71.812 1.00 15.76 211 THR B CA 1
ATOM 4690 C C . THR B 1 211 ? 93.259 10.467 73.217 1.00 18.37 211 THR B C 1
ATOM 4691 O O . THR B 1 211 ? 94.240 10.907 73.860 1.00 17.53 211 THR B O 1
ATOM 4695 N N . ARG B 1 212 ? 92.439 9.532 73.702 1.00 18.01 212 ARG B N 1
ATOM 4696 C CA . ARG B 1 212 ? 92.700 8.888 75.022 1.00 22.43 212 ARG B CA 1
ATOM 4697 C C . ARG B 1 212 ? 94.040 8.136 74.930 1.00 21.72 212 ARG B C 1
ATOM 4698 O O . ARG B 1 212 ? 94.860 8.260 75.895 1.00 20.75 212 ARG B O 1
ATOM 4706 N N . LEU B 1 213 ? 94.307 7.434 73.826 1.00 17.55 213 LEU B N 1
ATOM 4707 C CA . LEU B 1 213 ? 95.577 6.689 73.661 1.00 16.73 213 LEU B CA 1
ATOM 4708 C C . LEU B 1 213 ? 96.735 7.701 73.563 1.00 18.51 213 LEU B C 1
ATOM 4709 O O . LEU B 1 213 ? 97.833 7.482 74.156 1.00 18.10 213 LEU B O 1
ATOM 4714 N N . TRP B 1 214 ? 96.541 8.796 72.835 1.00 17.55 214 TRP B N 1
ATOM 4715 C CA . TRP B 1 214 ? 97.554 9.868 72.735 1.00 16.95 214 TRP B CA 1
ATOM 4716 C C . TRP B 1 214 ? 97.925 10.361 74.132 1.00 18.13 214 TRP B C 1
ATOM 4717 O O . TRP B 1 214 ? 99.124 10.458 74.409 1.00 18.29 214 TRP B O 1
ATOM 4728 N N . ASN B 1 215 ? 96.937 10.638 74.968 1.00 19.25 215 ASN B N 1
ATOM 4729 C CA . ASN B 1 215 ? 97.153 11.270 76.300 1.00 22.32 215 ASN B CA 1
ATOM 4730 C C . ASN B 1 215 ? 97.940 10.300 77.185 1.00 25.19 215 ASN B C 1
ATOM 4731 O O . ASN B 1 215 ? 98.743 10.768 77.983 1.00 28.30 215 ASN B O 1
ATOM 4736 N N . GLU B 1 216 ? 97.747 8.997 77.005 1.00 26.00 216 GLU B N 1
ATOM 4737 C CA . GLU B 1 216 ? 98.513 7.931 77.692 1.00 24.01 216 GLU B CA 1
ATOM 4738 C C . GLU B 1 216 ? 99.943 7.812 77.178 1.00 24.41 216 GLU B C 1
ATOM 4739 O O . GLU B 1 216 ? 100.757 7.293 77.931 1.00 29.80 216 GLU B O 1
ATOM 4745 N N . ARG B 1 217 ? 100.282 8.287 75.987 1.00 24.03 217 ARG B N 1
ATOM 4746 C CA . ARG B 1 217 ? 101.586 7.976 75.347 1.00 24.41 217 ARG B CA 1
ATOM 4747 C C . ARG B 1 217 ? 102.459 9.230 75.141 1.00 25.98 217 ARG B C 1
ATOM 4748 O O . ARG B 1 217 ? 103.652 9.061 74.813 1.00 22.80 217 ARG B O 1
ATOM 4756 N N . VAL B 1 218 ? 101.937 10.460 75.299 1.00 23.93 218 VAL B N 1
ATOM 4757 C CA . VAL B 1 218 ? 102.664 11.696 74.845 1.00 24.03 218 VAL B CA 1
ATOM 4758 C C . VAL B 1 218 ? 103.775 12.084 75.843 1.00 26.00 218 VAL B C 1
ATOM 4759 O O . VAL B 1 218 ? 104.810 12.605 75.376 1.00 26.72 218 VAL B O 1
ATOM 4763 N N . ASN B 1 219 ? 103.586 11.855 77.146 1.00 26.62 219 ASN B N 1
ATOM 4764 C CA . ASN B 1 219 ? 104.528 12.361 78.189 1.00 29.48 219 ASN B CA 1
ATOM 4765 C C . ASN B 1 219 ? 105.485 11.244 78.643 1.00 30.33 219 ASN B C 1
ATOM 4766 O O . ASN B 1 219 ? 106.142 11.444 79.682 1.00 31.59 219 ASN B O 1
ATOM 4771 N N . VAL B 1 220 ? 105.557 10.112 77.933 1.00 29.39 220 VAL B N 1
ATOM 4772 C CA . VAL B 1 220 ? 106.626 9.085 78.158 1.00 30.20 220 VAL B CA 1
ATOM 4773 C C . VAL B 1 220 ? 107.345 8.810 76.848 1.00 31.17 220 VAL B C 1
ATOM 4774 O O . VAL B 1 220 ? 106.886 9.251 75.806 1.00 30.87 220 VAL B O 1
ATOM 4778 N N . PRO B 1 221 ? 108.539 8.165 76.872 1.00 31.53 221 PRO B N 1
ATOM 4779 C CA . PRO B 1 221 ? 109.282 7.853 75.647 1.00 31.60 221 PRO B CA 1
ATOM 4780 C C . PRO B 1 221 ? 108.503 6.960 74.681 1.00 31.71 221 PRO B C 1
ATOM 4781 O O . PRO B 1 221 ? 107.717 6.120 75.122 1.00 27.73 221 PRO B O 1
ATOM 4785 N N . PRO B 1 222 ? 108.693 7.120 73.347 1.00 30.26 222 PRO B N 1
ATOM 4786 C CA . PRO B 1 222 ? 107.749 6.577 72.381 1.00 27.92 222 PRO B CA 1
ATOM 4787 C C . PRO B 1 222 ? 107.747 5.050 72.458 1.00 27.88 222 PRO B C 1
ATOM 4788 O O . PRO B 1 222 ? 108.798 4.464 72.629 1.00 30.28 222 PRO B O 1
ATOM 4792 N N . GLY B 1 223 ? 106.560 4.460 72.373 1.00 29.39 223 GLY B N 1
ATOM 4793 C CA . GLY B 1 223 ? 106.351 3.023 72.120 1.00 27.01 223 GLY B CA 1
ATOM 4794 C C . GLY B 1 223 ? 106.536 2.710 70.648 1.00 24.43 223 GLY B C 1
ATOM 4795 O O . GLY B 1 223 ? 106.738 3.648 69.815 1.00 27.31 223 GLY B O 1
ATOM 4796 N N . ASN B 1 224 ? 106.447 1.429 70.323 1.00 26.05 224 ASN B N 1
ATOM 4797 C CA . ASN B 1 224 ? 106.557 0.949 68.936 1.00 24.19 224 ASN B CA 1
ATOM 4798 C C . ASN B 1 224 ? 105.173 0.971 68.267 1.00 23.37 224 ASN B C 1
ATOM 4799 O O . ASN B 1 224 ? 104.741 -0.083 67.799 1.00 23.45 224 ASN B O 1
ATOM 4804 N N . ASP B 1 225 ? 104.537 2.140 68.184 1.00 20.38 225 ASP B N 1
ATOM 4805 C CA . ASP B 1 225 ? 103.189 2.273 67.587 1.00 19.60 225 ASP B CA 1
ATOM 4806 C C . ASP B 1 225 ? 103.058 3.651 66.939 1.00 20.89 225 ASP B C 1
ATOM 4807 O O . ASP B 1 225 ? 103.843 4.545 67.281 1.00 20.88 225 ASP B O 1
ATOM 4812 N N . LEU B 1 226 ? 102.050 3.815 66.070 1.00 16.74 226 LEU B N 1
ATOM 4813 C CA . LEU B 1 226 ? 101.889 5.044 65.253 1.00 18.09 226 LEU B CA 1
ATOM 4814 C C . LEU B 1 226 ? 101.515 6.265 66.119 1.00 16.47 226 LEU B C 1
ATOM 4815 O O . LEU B 1 226 ? 101.868 7.403 65.715 1.00 19.93 226 LEU B O 1
ATOM 4820 N N . ILE B 1 227 ? 100.764 6.054 67.204 1.00 19.54 227 ILE B N 1
ATOM 4821 C CA . ILE B 1 227 ? 100.321 7.185 68.081 1.00 20.35 227 ILE B CA 1
ATOM 4822 C C . ILE B 1 227 ? 101.549 7.737 68.820 1.00 23.67 227 ILE B C 1
ATOM 4823 O O . ILE B 1 227 ? 101.742 8.990 68.765 1.00 23.91 227 ILE B O 1
ATOM 4828 N N . SER B 1 228 ? 102.384 6.869 69.386 1.00 21.62 228 SER B N 1
ATOM 4829 C CA . SER B 1 228 ? 103.676 7.279 70.019 1.00 25.71 228 SER B CA 1
ATOM 4830 C C . SER B 1 228 ? 104.548 8.058 69.032 1.00 27.41 228 SER B C 1
ATOM 4831 O O . SER B 1 228 ? 105.108 9.120 69.420 1.00 27.61 228 SER B O 1
ATOM 4834 N N . MET B 1 229 ? 104.704 7.557 67.814 1.00 27.82 229 MET B N 1
ATOM 4835 C CA . MET B 1 229 ? 105.535 8.225 66.793 1.00 29.11 229 MET B CA 1
ATOM 4836 C C . MET B 1 229 ? 105.022 9.649 66.545 1.00 30.95 229 MET B C 1
ATOM 4837 O O . MET B 1 229 ? 105.855 10.584 66.510 1.00 30.24 229 MET B O 1
ATOM 4842 N N . MET B 1 230 ? 103.717 9.815 66.311 1.00 25.74 230 MET B N 1
ATOM 4843 C CA . MET B 1 230 ? 103.171 11.167 66.018 1.00 23.78 230 MET B CA 1
ATOM 4844 C C . MET B 1 230 ? 103.368 12.088 67.258 1.00 22.17 230 MET B C 1
ATOM 4845 O O . MET B 1 230 ? 103.764 13.284 67.056 1.00 24.40 230 MET B O 1
ATOM 4850 N N . ALA B 1 231 ? 103.090 11.578 68.457 1.00 23.19 231 ALA B N 1
ATOM 4851 C CA . ALA B 1 231 ? 103.104 12.351 69.724 1.00 24.01 231 ALA B CA 1
ATOM 4852 C C . ALA B 1 231 ? 104.516 12.870 70.042 1.00 27.63 231 ALA B C 1
ATOM 4853 O O . ALA B 1 231 ? 104.607 13.830 70.833 1.00 25.87 231 ALA B O 1
ATOM 4855 N N . HIS B 1 232 ? 105.559 12.247 69.482 1.00 25.21 232 HIS B N 1
ATOM 4856 C CA . HIS B 1 232 ? 106.983 12.558 69.783 1.00 24.86 232 HIS B CA 1
ATOM 4857 C C . HIS B 1 232 ? 107.686 13.136 68.568 1.00 27.96 232 HIS B C 1
ATOM 4858 O O . HIS B 1 232 ? 108.937 13.156 68.562 1.00 33.33 232 HIS B O 1
ATOM 4865 N N . THR B 1 233 ? 106.977 13.580 67.541 1.00 26.93 233 THR B N 1
ATOM 4866 C CA . THR B 1 233 ? 107.628 14.329 66.438 1.00 29.47 233 THR B CA 1
ATOM 4867 C C . THR B 1 233 ? 107.179 15.769 66.563 1.00 30.95 233 THR B C 1
ATOM 4868 O O . THR B 1 233 ? 105.945 16.007 66.661 1.00 23.88 233 THR B O 1
ATOM 4872 N N . GLU B 1 234 ? 108.131 16.695 66.555 1.00 29.93 234 GLU B N 1
ATOM 4873 C CA . GLU B 1 234 ? 107.810 18.111 66.876 1.00 31.49 234 GLU B CA 1
ATOM 4874 C C . GLU B 1 234 ? 106.781 18.638 65.865 1.00 25.45 234 GLU B C 1
ATOM 4875 O O . GLU B 1 234 ? 105.866 19.338 66.286 1.00 26.81 234 GLU B O 1
ATOM 4881 N N . SER B 1 235 ? 106.879 18.280 64.590 1.00 23.95 235 SER B N 1
ATOM 4882 C CA . SER B 1 235 ? 105.980 18.814 63.526 1.00 24.30 235 SER B CA 1
ATOM 4883 C C . SER B 1 235 ? 104.583 18.199 63.602 1.00 23.50 235 SER B C 1
ATOM 4884 O O . SER B 1 235 ? 103.773 18.570 62.734 1.00 24.21 235 SER B O 1
ATOM 4887 N N . MET B 1 236 ? 104.310 17.271 64.525 1.00 20.23 236 MET B N 1
ATOM 4888 C CA . MET B 1 236 ? 102.944 16.680 64.644 1.00 18.12 236 MET B CA 1
ATOM 4889 C C . MET B 1 236 ? 102.425 16.778 66.087 1.00 18.39 236 MET B C 1
ATOM 4890 O O . MET B 1 236 ? 101.274 16.425 66.309 1.00 16.12 236 MET B O 1
ATOM 4895 N N . ARG B 1 237 ? 103.231 17.291 67.031 1.00 18.63 237 ARG B N 1
ATOM 4896 C CA . ARG B 1 237 ? 102.903 17.279 68.484 1.00 22.47 237 ARG B CA 1
ATOM 4897 C C . ARG B 1 237 ? 101.738 18.220 68.828 1.00 19.83 237 ARG B C 1
ATOM 4898 O O . ARG B 1 237 ? 101.101 17.942 69.855 1.00 24.77 237 ARG B O 1
ATOM 4906 N N . ASN B 1 238 ? 101.455 19.223 68.006 1.00 19.97 238 ASN B N 1
ATOM 4907 C CA . ASN B 1 238 ? 100.509 20.324 68.313 1.00 21.09 238 ASN B CA 1
ATOM 4908 C C . ASN B 1 238 ? 99.235 20.195 67.446 1.00 19.81 238 ASN B C 1
ATOM 4909 O O . ASN B 1 238 ? 98.510 21.200 67.289 1.00 19.07 238 ASN B O 1
ATOM 4914 N N . MET B 1 239 ? 98.902 18.998 66.936 1.00 16.39 239 MET B N 1
ATOM 4915 C CA . MET B 1 239 ? 97.727 18.774 66.023 1.00 15.37 239 MET B CA 1
ATOM 4916 C C . MET B 1 239 ? 96.374 19.131 66.653 1.00 14.32 239 MET B C 1
ATOM 4917 O O . MET B 1 239 ? 96.096 18.769 67.826 1.00 16.64 239 MET B O 1
ATOM 4922 N N . THR B 1 240 ? 95.548 19.834 65.882 1.00 13.62 240 THR B N 1
ATOM 4923 C CA . THR B 1 240 ? 94.105 20.025 66.170 1.00 13.98 240 THR B CA 1
ATOM 4924 C C . THR B 1 240 ? 93.381 18.699 66.007 1.00 14.51 240 THR B C 1
ATOM 4925 O O . THR B 1 240 ? 93.932 17.772 65.389 1.00 13.47 240 THR B O 1
ATOM 4929 N N . PRO B 1 241 ? 92.152 18.540 66.549 1.00 15.04 241 PRO B N 1
ATOM 4930 C CA . PRO B 1 241 ? 91.379 17.323 66.346 1.00 15.54 241 PRO B CA 1
ATOM 4931 C C . PRO B 1 241 ? 91.253 16.992 64.847 1.00 15.67 241 PRO B C 1
ATOM 4932 O O . PRO B 1 241 ? 91.341 15.803 64.515 1.00 13.31 241 PRO B O 1
ATOM 4936 N N . GLU B 1 242 ? 91.043 17.979 63.986 1.00 15.46 242 GLU B N 1
ATOM 4937 C CA . GLU B 1 242 ? 90.841 17.735 62.533 1.00 14.28 242 GLU B CA 1
ATOM 4938 C C . GLU B 1 242 ? 92.150 17.257 61.873 1.00 13.64 242 GLU B C 1
ATOM 4939 O O . GLU B 1 242 ? 92.085 16.392 60.984 1.00 12.23 242 GLU B O 1
ATOM 4945 N N . GLU B 1 243 ? 93.290 17.839 62.240 1.00 12.85 243 GLU B N 1
ATOM 4946 C CA . GLU B 1 243 ? 94.613 17.422 61.691 1.00 12.03 243 GLU B CA 1
ATOM 4947 C C . GLU B 1 243 ? 94.917 15.987 62.185 1.00 11.16 243 GLU B C 1
ATOM 4948 O O . GLU B 1 243 ? 95.448 15.179 61.392 1.00 10.34 243 GLU B O 1
ATOM 4954 N N . PHE B 1 244 ? 94.707 15.707 63.473 1.00 11.67 244 PHE B N 1
ATOM 4955 C CA . PHE B 1 244 ? 94.908 14.351 64.065 1.00 11.70 244 PHE B CA 1
ATOM 4956 C C . PHE B 1 244 ? 94.014 13.330 63.328 1.00 12.74 244 PHE B C 1
ATOM 4957 O O . PHE B 1 244 ? 94.521 12.278 62.868 1.00 11.38 244 PHE B O 1
ATOM 4965 N N . LEU B 1 245 ? 92.726 13.657 63.144 1.00 12.14 245 LEU B N 1
ATOM 4966 C CA . LEU B 1 245 ? 91.750 12.748 62.463 1.00 11.59 245 LEU B CA 1
ATOM 4967 C C . LEU B 1 245 ? 92.146 12.546 61.003 1.00 11.50 245 LEU B C 1
ATOM 4968 O O . LEU B 1 245 ? 92.025 11.397 60.542 1.00 10.33 245 LEU B O 1
ATOM 4973 N N . GLY B 1 246 ? 92.585 13.574 60.259 1.00 10.72 246 GLY B N 1
ATOM 4974 C CA . GLY B 1 246 ? 92.988 13.348 58.855 1.00 10.44 246 GLY B CA 1
ATOM 4975 C C . GLY B 1 246 ? 94.112 12.302 58.724 1.00 11.16 246 GLY B C 1
ATOM 4976 O O . GLY B 1 246 ? 94.068 11.395 57.846 1.00 9.88 246 GLY B O 1
ATOM 4977 N N . ASN B 1 247 ? 95.127 12.405 59.582 1.00 10.88 247 ASN B N 1
ATOM 4978 C CA . ASN B 1 247 ? 96.269 11.457 59.585 1.00 10.50 247 ASN B CA 1
ATOM 4979 C C . ASN B 1 247 ? 95.818 10.084 60.091 1.00 11.39 247 ASN B C 1
ATOM 4980 O O . ASN B 1 247 ? 96.293 9.081 59.513 1.00 11.28 247 ASN B O 1
ATOM 4985 N N . LEU B 1 248 ? 94.906 10.024 61.074 1.00 10.72 248 LEU B N 1
ATOM 4986 C CA . LEU B 1 248 ? 94.360 8.749 61.558 1.00 10.99 248 LEU B CA 1
ATOM 4987 C C . LEU B 1 248 ? 93.632 8.032 60.404 1.00 11.35 248 LEU B C 1
ATOM 4988 O O . LEU B 1 248 ? 93.850 6.791 60.221 1.00 11.82 248 LEU B O 1
ATOM 4993 N N . ILE B 1 249 ? 92.789 8.720 59.629 1.00 9.78 249 ILE B N 1
ATOM 4994 C CA . ILE B 1 249 ? 92.080 7.983 58.543 1.00 10.73 249 ILE B CA 1
ATOM 4995 C C . ILE B 1 249 ? 93.019 7.611 57.391 1.00 10.05 249 ILE B C 1
ATOM 4996 O O . ILE B 1 249 ? 92.792 6.541 56.824 1.00 10.12 249 ILE B O 1
ATOM 5001 N N . LEU B 1 250 ? 94.060 8.380 57.087 1.00 9.10 250 LEU B N 1
ATOM 5002 C CA . LEU B 1 250 ? 95.128 7.972 56.126 1.00 9.28 250 LEU B CA 1
ATOM 5003 C C . LEU B 1 250 ? 95.717 6.615 56.580 1.00 9.39 250 LEU B C 1
ATOM 5004 O O . LEU B 1 250 ? 95.808 5.625 55.767 1.00 9.56 250 LEU B O 1
ATOM 5009 N N . LEU B 1 251 ? 96.125 6.545 57.855 1.00 10.15 251 LEU B N 1
ATOM 5010 C CA . LEU B 1 251 ? 96.856 5.361 58.375 1.00 10.49 251 LEU B CA 1
ATOM 5011 C C . LEU B 1 251 ? 95.899 4.177 58.515 1.00 11.65 251 LEU B C 1
ATOM 5012 O O . LEU B 1 251 ? 96.317 3.031 58.235 1.00 11.66 251 LEU B O 1
ATOM 5017 N N . ILE B 1 252 ? 94.645 4.419 58.905 1.00 11.16 252 ILE B N 1
ATOM 5018 C CA . ILE B 1 252 ? 93.629 3.311 58.990 1.00 11.38 252 ILE B CA 1
ATOM 5019 C C . ILE B 1 252 ? 93.343 2.741 57.591 1.00 11.54 252 ILE B C 1
ATOM 5020 O O . ILE B 1 252 ? 93.428 1.499 57.421 1.00 11.54 252 ILE B O 1
ATOM 5025 N N . VAL B 1 253 ? 92.979 3.586 56.608 1.00 11.37 253 VAL B N 1
ATOM 5026 C CA . VAL B 1 253 ? 92.556 3.051 55.273 1.00 11.20 253 VAL B CA 1
ATOM 5027 C C . VAL B 1 253 ? 93.743 2.379 54.555 1.00 10.74 253 VAL B C 1
ATOM 5028 O O . VAL B 1 253 ? 93.624 1.207 54.122 1.00 8.92 253 VAL B O 1
ATOM 5032 N N . GLY B 1 254 ? 94.914 3.032 54.511 1.00 11.49 254 GLY B N 1
ATOM 5033 C CA . GLY B 1 254 ? 96.096 2.435 53.882 1.00 11.70 254 GLY B CA 1
ATOM 5034 C C . GLY B 1 254 ? 96.522 1.189 54.632 1.00 11.62 254 GLY B C 1
ATOM 5035 O O . GLY B 1 254 ? 96.827 0.169 53.968 1.00 12.28 254 GLY B O 1
ATOM 5036 N N . GLY B 1 255 ? 96.379 1.209 55.955 1.00 12.10 255 GLY B N 1
ATOM 5037 C CA . GLY B 1 255 ? 96.842 0.119 56.848 1.00 13.28 255 GLY B CA 1
ATOM 5038 C C . GLY B 1 255 ? 95.983 -1.124 56.835 1.00 13.49 255 GLY B C 1
ATOM 5039 O O . GLY B 1 255 ? 96.414 -2.131 57.500 1.00 15.67 255 GLY B O 1
ATOM 5040 N N . ASN B 1 256 ? 94.777 -1.089 56.257 1.00 12.43 256 ASN B N 1
ATOM 5041 C CA . ASN B 1 256 ? 93.921 -2.317 56.184 1.00 13.48 256 ASN B CA 1
ATOM 5042 C C . ASN B 1 256 ? 93.201 -2.516 54.844 1.00 13.15 256 ASN B C 1
ATOM 5043 O O . ASN B 1 256 ? 93.108 -3.698 54.401 1.00 12.27 256 ASN B O 1
ATOM 5048 N N . ASP B 1 257 ? 92.648 -1.461 54.231 1.00 12.46 257 ASP B N 1
ATOM 5049 C CA . ASP B 1 257 ? 91.583 -1.673 53.208 1.00 13.01 257 ASP B CA 1
ATOM 5050 C C . ASP B 1 257 ? 92.267 -2.192 51.939 1.00 10.92 257 ASP B C 1
ATOM 5051 O O . ASP B 1 257 ? 91.675 -3.037 51.185 1.00 11.21 257 ASP B O 1
ATOM 5056 N N . THR B 1 258 ? 93.456 -1.670 51.642 1.00 10.35 258 THR B N 1
ATOM 5057 C CA . THR B 1 258 ? 94.187 -1.987 50.386 1.00 11.04 258 THR B CA 1
ATOM 5058 C C . THR B 1 258 ? 94.645 -3.450 50.388 1.00 11.34 258 THR B C 1
ATOM 5059 O O . THR B 1 258 ? 94.412 -4.172 49.388 1.00 11.52 258 THR B O 1
ATOM 5063 N N . THR B 1 259 ? 95.191 -3.924 51.505 1.00 11.94 259 THR B N 1
ATOM 5064 C CA . THR B 1 259 ? 95.587 -5.339 51.640 1.00 11.88 259 THR B CA 1
ATOM 5065 C C . THR B 1 259 ? 94.319 -6.198 51.717 1.00 11.20 259 THR B C 1
ATOM 5066 O O . THR B 1 259 ? 94.333 -7.322 51.122 1.00 10.93 259 THR B O 1
ATOM 5070 N N . ARG B 1 260 ? 93.216 -5.703 52.279 1.00 10.10 260 ARG B N 1
ATOM 5071 C CA . ARG B 1 260 ? 91.973 -6.492 52.408 1.00 10.53 260 ARG B CA 1
ATOM 5072 C C . ARG B 1 260 ? 91.489 -6.832 50.990 1.00 11.32 260 ARG B C 1
ATOM 5073 O O . ARG B 1 260 ? 91.221 -8.024 50.664 1.00 10.15 260 ARG B O 1
ATOM 5081 N N . ASN B 1 261 ? 91.412 -5.809 50.134 1.00 10.67 261 ASN B N 1
ATOM 5082 C CA . ASN B 1 261 ? 90.943 -6.013 48.736 1.00 9.87 261 ASN B CA 1
ATOM 5083 C C . ASN B 1 261 ? 91.926 -6.825 47.883 1.00 10.17 261 ASN B C 1
ATOM 5084 O O . ASN B 1 261 ? 91.459 -7.553 46.940 1.00 10.79 261 ASN B O 1
ATOM 5089 N N . SER B 1 262 ? 93.241 -6.709 48.138 1.00 10.46 262 SER B N 1
ATOM 5090 C CA . SER B 1 262 ? 94.266 -7.561 47.491 1.00 10.85 262 SER B CA 1
ATOM 5091 C C . SER B 1 262 ? 94.137 -9.038 47.913 1.00 10.73 262 SER B C 1
ATOM 5092 O O . SER B 1 262 ? 94.326 -9.952 47.043 1.00 11.17 262 SER B O 1
ATOM 5095 N N . MET B 1 263 ? 93.858 -9.288 49.193 1.00 12.05 263 MET B N 1
ATOM 5096 C CA . MET B 1 263 ? 93.684 -10.661 49.737 1.00 12.02 263 MET B CA 1
ATOM 5097 C C . MET B 1 263 ? 92.461 -11.328 49.076 1.00 11.89 263 MET B C 1
ATOM 5098 O O . MET B 1 263 ? 92.532 -12.488 48.718 1.00 13.82 263 MET B O 1
ATOM 5103 N N . THR B 1 264 ? 91.389 -10.581 48.853 1.00 11.75 264 THR B N 1
ATOM 5104 C CA . THR B 1 264 ? 90.161 -11.119 48.214 1.00 12.16 264 THR B CA 1
ATOM 5105 C C . THR B 1 264 ? 90.438 -11.305 46.716 1.00 12.55 264 THR B C 1
ATOM 5106 O O . THR B 1 264 ? 90.121 -12.387 46.146 1.00 11.07 264 THR B O 1
ATOM 5110 N N . GLY B 1 265 ? 90.979 -10.281 46.049 1.00 11.82 265 GLY B N 1
ATOM 5111 C CA . GLY B 1 265 ? 91.155 -10.296 44.582 1.00 12.66 265 GLY B CA 1
ATOM 5112 C C . GLY B 1 265 ? 91.997 -11.455 44.051 1.00 13.57 265 GLY B C 1
ATOM 5113 O O . GLY B 1 265 ? 91.705 -11.969 42.922 1.00 12.46 265 GLY B O 1
ATOM 5114 N N . GLY B 1 266 ? 93.044 -11.857 44.779 1.00 12.70 266 GLY B N 1
ATOM 5115 C CA . GLY B 1 266 ? 93.914 -12.953 44.323 1.00 11.88 266 GLY B CA 1
ATOM 5116 C C . GLY B 1 266 ? 93.119 -14.241 44.136 1.00 13.43 266 GLY B C 1
ATOM 5117 O O . GLY B 1 266 ? 93.422 -15.009 43.196 1.00 12.79 266 GLY B O 1
ATOM 5118 N N . VAL B 1 267 ? 92.187 -14.534 45.028 1.00 12.88 267 VAL B N 1
ATOM 5119 C CA . VAL B 1 267 ? 91.360 -15.767 44.923 1.00 13.90 267 VAL B CA 1
ATOM 5120 C C . VAL B 1 267 ? 90.533 -15.702 43.640 1.00 14.32 267 VAL B C 1
ATOM 5121 O O . VAL B 1 267 ? 90.477 -16.707 42.871 1.00 15.90 267 VAL B O 1
ATOM 5125 N N . LEU B 1 268 ? 89.894 -14.566 43.373 1.00 13.42 268 LEU B N 1
ATOM 5126 C CA . LEU B 1 268 ? 89.068 -14.396 42.153 1.00 13.07 268 LEU B CA 1
ATOM 5127 C C . LEU B 1 268 ? 89.967 -14.535 40.914 1.00 13.85 268 LEU B C 1
ATOM 5128 O O . LEU B 1 268 ? 89.578 -15.264 39.993 1.00 12.89 268 LEU B O 1
ATOM 5133 N N . ALA B 1 269 ? 91.132 -13.871 40.866 1.00 12.27 269 ALA B N 1
ATOM 5134 C CA . ALA B 1 269 ? 92.033 -13.915 39.695 1.00 12.67 269 ALA B CA 1
ATOM 5135 C C . ALA B 1 269 ? 92.434 -15.386 39.406 1.00 13.15 269 ALA B C 1
ATOM 5136 O O . ALA B 1 269 ? 92.490 -15.767 38.241 1.00 12.71 269 ALA B O 1
ATOM 5138 N N . LEU B 1 270 ? 92.761 -16.181 40.429 1.00 13.15 270 LEU B N 1
ATOM 5139 C CA . LEU B 1 270 ? 93.187 -17.594 40.210 1.00 14.31 270 LEU B CA 1
ATOM 5140 C C . LEU B 1 270 ? 91.996 -18.441 39.711 1.00 13.59 270 LEU B C 1
ATOM 5141 O O . LEU B 1 270 ? 92.239 -19.326 38.871 1.00 14.45 270 LEU B O 1
ATOM 5146 N N . ASN B 1 271 ? 90.774 -18.199 40.190 1.00 13.05 271 ASN B N 1
ATOM 5147 C CA . ASN B 1 271 ? 89.541 -18.877 39.690 1.00 14.93 271 ASN B CA 1
ATOM 5148 C C . ASN B 1 271 ? 89.210 -18.484 38.225 1.00 14.87 271 ASN B C 1
ATOM 5149 O O . ASN B 1 271 ? 88.808 -19.391 37.437 1.00 15.51 271 ASN B O 1
ATOM 5154 N N . GLU B 1 272 ? 89.423 -17.218 37.834 1.00 14.14 272 GLU B N 1
ATOM 5155 C CA . GLU B 1 272 ? 89.167 -16.717 36.460 1.00 16.19 272 GLU B CA 1
ATOM 5156 C C . GLU B 1 272 ? 90.275 -17.209 35.527 1.00 15.19 272 GLU B C 1
ATOM 5157 O O . GLU B 1 272 ? 90.060 -17.195 34.313 1.00 17.75 272 GLU B O 1
ATOM 5163 N N . ASN B 1 273 ? 91.399 -17.656 36.071 1.00 15.15 273 ASN B N 1
ATOM 5164 C CA . ASN B 1 273 ? 92.599 -18.015 35.266 1.00 15.63 273 ASN B CA 1
ATOM 5165 C C . ASN B 1 273 ? 93.132 -19.370 35.722 1.00 16.21 273 ASN B C 1
ATOM 5166 O O . ASN B 1 273 ? 94.235 -19.459 36.244 1.00 18.02 273 ASN B O 1
ATOM 5171 N N . PRO B 1 274 ? 92.413 -20.489 35.475 1.00 16.55 274 PRO B N 1
ATOM 5172 C CA . PRO B 1 274 ? 92.840 -21.771 36.036 1.00 17.13 274 PRO B CA 1
ATOM 5173 C C . PRO B 1 274 ? 94.206 -22.296 35.568 1.00 16.03 274 PRO B C 1
ATOM 5174 O O . PRO B 1 274 ? 94.764 -23.050 36.315 1.00 15.63 274 PRO B O 1
ATOM 5178 N N . ASP B 1 275 ? 94.710 -21.945 34.377 1.00 17.64 275 ASP B N 1
ATOM 5179 C CA . ASP B 1 275 ? 96.086 -22.321 33.959 1.00 19.16 275 ASP B CA 1
ATOM 5180 C C . ASP B 1 275 ? 97.104 -21.694 34.918 1.00 18.98 275 ASP B C 1
ATOM 5181 O O . ASP B 1 275 ? 98.151 -22.322 35.152 1.00 19.10 275 ASP B O 1
ATOM 5186 N N . GLU B 1 276 ? 96.821 -20.493 35.450 1.00 18.05 276 GLU B N 1
ATOM 5187 C CA . GLU B 1 276 ? 97.737 -19.862 36.436 1.00 16.93 276 GLU B CA 1
ATOM 5188 C C . GLU B 1 276 ? 97.642 -20.587 37.789 1.00 15.14 276 GLU B C 1
ATOM 5189 O O . GLU B 1 276 ? 98.666 -20.737 38.430 1.00 17.85 276 GLU B O 1
ATOM 5195 N N . TYR B 1 277 ? 96.459 -20.994 38.231 1.00 15.42 277 TYR B N 1
ATOM 5196 C CA . TYR B 1 277 ? 96.258 -21.784 39.466 1.00 14.50 277 TYR B CA 1
ATOM 5197 C C . TYR B 1 277 ? 97.046 -23.112 39.337 1.00 16.60 277 TYR B C 1
ATOM 5198 O O . TYR B 1 277 ? 97.768 -23.498 40.260 1.00 16.14 277 TYR B O 1
ATOM 5207 N N . ARG B 1 278 ? 97.023 -23.740 38.174 1.00 19.62 278 ARG B N 1
ATOM 5208 C CA . ARG B 1 278 ? 97.849 -24.964 37.996 1.00 23.28 278 ARG B CA 1
ATOM 5209 C C . ARG B 1 278 ? 99.347 -24.668 38.096 1.00 21.47 278 ARG B C 1
ATOM 5210 O O . ARG B 1 278 ? 100.004 -25.439 38.725 1.00 19.31 278 ARG B O 1
ATOM 5218 N N . LYS B 1 279 ? 99.828 -23.623 37.427 1.00 20.10 279 LYS B N 1
ATOM 5219 C CA . LYS B 1 279 ? 101.251 -23.204 37.480 1.00 20.15 279 LYS B CA 1
ATOM 5220 C C . LYS B 1 279 ? 101.678 -22.967 38.936 1.00 19.06 279 LYS B C 1
ATOM 5221 O O . LYS B 1 279 ? 102.787 -23.437 39.319 1.00 18.32 279 LYS B O 1
ATOM 5227 N N . LEU B 1 280 ? 100.859 -22.282 39.741 1.00 18.31 280 LEU B N 1
ATOM 5228 C CA . LEU B 1 280 ? 101.167 -21.970 41.169 1.00 18.48 280 LEU B CA 1
ATOM 5229 C C . LEU B 1 280 ? 101.336 -23.278 41.961 1.00 19.14 280 LEU B C 1
ATOM 5230 O O . LEU B 1 280 ? 102.308 -23.408 42.687 1.00 22.08 280 LEU B O 1
ATOM 5235 N N . CYS B 1 281 ? 100.362 -24.176 41.868 1.00 19.50 281 CYS B N 1
ATOM 5236 C CA . CYS B 1 281 ? 100.333 -25.437 42.657 1.00 20.82 281 CYS B CA 1
ATOM 5237 C C . CYS B 1 281 ? 101.537 -26.313 42.280 1.00 21.77 281 CYS B C 1
ATOM 5238 O O . CYS B 1 281 ? 102.098 -26.938 43.212 1.00 22.31 281 CYS B O 1
ATOM 5241 N N . ALA B 1 282 ? 101.938 -26.312 41.008 1.00 21.88 282 ALA B N 1
ATOM 5242 C CA . ALA B 1 282 ? 103.096 -27.098 40.509 1.00 23.21 282 ALA B CA 1
ATOM 5243 C C . ALA B 1 282 ? 104.411 -26.517 41.022 1.00 23.76 282 ALA B C 1
ATOM 5244 O O . ALA B 1 282 ? 105.365 -27.283 41.184 1.00 23.63 282 ALA B O 1
ATOM 5246 N N . ASN B 1 283 ? 104.476 -25.199 41.250 1.00 23.00 283 ASN B N 1
ATOM 5247 C CA . ASN B 1 283 ? 105.713 -24.525 41.724 1.00 23.93 283 ASN B CA 1
ATOM 5248 C C . ASN B 1 283 ? 105.359 -23.418 42.722 1.00 21.90 283 ASN B C 1
ATOM 5249 O O . ASN B 1 283 ? 105.335 -22.241 42.361 1.00 19.14 283 ASN B O 1
ATOM 5254 N N . PRO B 1 284 ? 105.094 -23.746 44.007 1.00 23.47 284 PRO B N 1
ATOM 5255 C CA . PRO B 1 284 ? 104.779 -22.724 45.011 1.00 22.45 284 PRO B CA 1
ATOM 5256 C C . PRO B 1 284 ? 105.811 -21.606 45.225 1.00 24.12 284 PRO B C 1
ATOM 5257 O O . PRO B 1 284 ? 105.441 -20.577 45.790 1.00 22.84 284 PRO B O 1
ATOM 5261 N N . ALA B 1 285 ? 107.061 -21.767 44.791 1.00 21.21 285 ALA B N 1
ATOM 5262 C CA . ALA B 1 285 ? 108.040 -20.658 44.848 1.00 23.44 285 ALA B CA 1
ATOM 5263 C C . ALA B 1 285 ? 107.542 -19.458 44.020 1.00 23.08 285 ALA B C 1
ATOM 5264 O O . ALA B 1 285 ? 108.035 -18.310 44.294 1.00 20.89 285 ALA B O 1
ATOM 5266 N N . LEU B 1 286 ? 106.631 -19.677 43.056 1.00 19.49 286 LEU B N 1
ATOM 5267 C CA . LEU B 1 286 ? 106.061 -18.583 42.211 1.00 19.80 286 LEU B CA 1
ATOM 5268 C C . LEU B 1 286 ? 105.201 -17.626 43.054 1.00 17.64 286 LEU B C 1
ATOM 5269 O O . LEU B 1 286 ? 104.813 -16.565 42.510 1.00 18.64 286 LEU B O 1
ATOM 5274 N N . ILE B 1 287 ? 104.922 -17.926 44.330 1.00 15.62 287 ILE B N 1
ATOM 5275 C CA . ILE B 1 287 ? 104.224 -16.933 45.198 1.00 15.79 287 ILE B CA 1
ATOM 5276 C C . ILE B 1 287 ? 104.973 -15.592 45.111 1.00 16.26 287 ILE B C 1
ATOM 5277 O O . ILE B 1 287 ? 104.323 -14.507 45.157 1.00 16.10 287 ILE B O 1
ATOM 5282 N N . ALA B 1 288 ? 106.298 -15.629 45.017 1.00 17.06 288 ALA B N 1
ATOM 5283 C CA . ALA B 1 288 ? 107.146 -14.418 45.018 1.00 17.72 288 ALA B CA 1
ATOM 5284 C C . ALA B 1 288 ? 106.803 -13.489 43.845 1.00 18.11 288 ALA B C 1
ATOM 5285 O O . ALA B 1 288 ? 106.722 -12.281 44.113 1.00 18.87 288 ALA B O 1
ATOM 5287 N N . SER B 1 289 ? 106.601 -14.004 42.630 1.00 17.97 289 SER B N 1
ATOM 5288 C CA . SER B 1 289 ? 106.255 -13.226 41.411 1.00 17.05 289 SER B CA 1
ATOM 5289 C C . SER B 1 289 ? 104.722 -13.054 41.303 1.00 14.11 289 SER B C 1
ATOM 5290 O O . SER B 1 289 ? 104.287 -12.085 40.617 1.00 12.68 289 SER B O 1
ATOM 5293 N N . MET B 1 290 ? 103.931 -13.915 41.948 1.00 12.65 290 MET B N 1
ATOM 5294 C CA . MET B 1 290 ? 102.447 -13.787 41.909 1.00 13.23 290 MET B CA 1
ATOM 5295 C C . MET B 1 290 ? 101.992 -12.561 42.719 1.00 12.80 290 MET B C 1
ATOM 5296 O O . MET B 1 290 ? 101.059 -11.875 42.262 1.00 13.22 290 MET B O 1
ATOM 5301 N N . VAL B 1 291 ? 102.523 -12.349 43.921 1.00 13.57 291 VAL B N 1
ATOM 5302 C CA . VAL B 1 291 ? 101.994 -11.285 44.835 1.00 13.04 291 VAL B CA 1
ATOM 5303 C C . VAL B 1 291 ? 102.006 -9.897 44.169 1.00 13.86 291 VAL B C 1
ATOM 5304 O O . VAL B 1 291 ? 100.960 -9.206 44.153 1.00 12.55 291 VAL B O 1
ATOM 5308 N N . PRO B 1 292 ? 103.114 -9.414 43.566 1.00 14.76 292 PRO B N 1
ATOM 5309 C CA . PRO B 1 292 ? 103.074 -8.143 42.837 1.00 13.53 292 PRO B CA 1
ATOM 5310 C C . PRO B 1 292 ? 102.075 -8.126 41.668 1.00 13.13 292 PRO B C 1
ATOM 5311 O O . PRO B 1 292 ? 101.439 -7.112 41.498 1.00 11.85 292 PRO B O 1
ATOM 5315 N N . GLU B 1 293 ? 101.891 -9.256 40.963 1.00 11.56 293 GLU B N 1
ATOM 5316 C CA . GLU B 1 293 ? 100.873 -9.374 39.890 1.00 11.86 293 GLU B CA 1
ATOM 5317 C C . GLU B 1 293 ? 99.435 -9.271 40.453 1.00 11.86 293 GLU B C 1
ATOM 5318 O O . GLU B 1 293 ? 98.586 -8.640 39.795 1.00 12.63 293 GLU B O 1
ATOM 5324 N N . ILE B 1 294 ? 99.149 -9.848 41.617 1.00 10.61 294 ILE B N 1
ATOM 5325 C CA . ILE B 1 294 ? 97.824 -9.648 42.287 1.00 10.24 294 ILE B CA 1
ATOM 5326 C C . ILE B 1 294 ? 97.597 -8.157 42.576 1.00 10.33 294 ILE B C 1
ATOM 5327 O O . ILE B 1 294 ? 96.474 -7.632 42.335 1.00 10.51 294 ILE B O 1
ATOM 5332 N N . VAL B 1 295 ? 98.617 -7.463 43.040 1.00 10.41 295 VAL B N 1
ATOM 5333 C CA . VAL B 1 295 ? 98.477 -6.008 43.343 1.00 10.87 295 VAL B CA 1
ATOM 5334 C C . VAL B 1 295 ? 98.282 -5.210 42.048 1.00 10.39 295 VAL B C 1
ATOM 5335 O O . VAL B 1 295 ? 97.432 -4.304 42.050 1.00 10.42 295 VAL B O 1
ATOM 5339 N N . ARG B 1 296 ? 98.974 -5.536 40.945 1.00 11.06 296 ARG B N 1
ATOM 5340 C CA . ARG B 1 296 ? 98.712 -4.871 39.639 1.00 10.08 296 ARG B CA 1
ATOM 5341 C C . ARG B 1 296 ? 97.275 -5.167 39.183 1.00 10.84 296 ARG B C 1
ATOM 5342 O O . ARG B 1 296 ? 96.549 -4.209 38.832 1.00 11.02 296 ARG B O 1
ATOM 5350 N N . TRP B 1 297 ? 96.893 -6.442 39.173 1.00 12.49 297 TRP B N 1
ATOM 5351 C CA . TRP B 1 297 ? 95.576 -6.883 38.638 1.00 12.58 297 TRP B CA 1
ATOM 5352 C C . TRP B 1 297 ? 94.439 -6.243 39.442 1.00 12.83 297 TRP B C 1
ATOM 5353 O O . TRP B 1 297 ? 93.427 -5.768 38.806 1.00 12.55 297 TRP B O 1
ATOM 5364 N N . GLN B 1 298 ? 94.566 -6.204 40.773 1.00 11.56 298 GLN B N 1
ATOM 5365 C CA . GLN B 1 298 ? 93.512 -5.653 41.660 1.00 11.42 298 GLN B CA 1
ATOM 5366 C C . GLN B 1 298 ? 93.467 -4.105 41.562 1.00 11.05 298 GLN B C 1
ATOM 5367 O O . GLN B 1 298 ? 92.352 -3.582 41.520 1.00 10.80 298 GLN B O 1
ATOM 5373 N N . THR B 1 299 ? 94.618 -3.409 41.633 1.00 11.10 299 THR B N 1
ATOM 5374 C CA . THR B 1 299 ? 94.714 -1.928 41.735 1.00 11.08 299 THR B CA 1
ATOM 5375 C C . THR B 1 299 ? 93.759 -1.409 42.806 1.00 11.17 299 THR B C 1
ATOM 5376 O O . THR B 1 299 ? 92.791 -0.715 42.492 1.00 11.08 299 THR B O 1
ATOM 5380 N N . PRO B 1 300 ? 93.947 -1.797 44.090 1.00 11.58 300 PRO B N 1
ATOM 5381 C CA . PRO B 1 300 ? 92.996 -1.520 45.178 1.00 10.64 300 PRO B CA 1
ATOM 5382 C C . PRO B 1 300 ? 92.604 -0.039 45.369 1.00 10.19 300 PRO B C 1
ATOM 5383 O O . PRO B 1 300 ? 91.450 0.232 45.816 1.00 9.73 300 PRO B O 1
ATOM 5387 N N . LEU B 1 301 ? 93.510 0.904 45.057 1.00 9.68 301 LEU B N 1
ATOM 5388 C CA . LEU B 1 301 ? 93.145 2.346 44.947 1.00 9.85 301 LEU B CA 1
ATOM 5389 C C . LEU B 1 301 ? 93.223 2.715 43.455 1.00 9.49 301 LEU B C 1
ATOM 5390 O O . LEU B 1 301 ? 94.345 2.669 42.876 1.00 10.06 301 LEU B O 1
ATOM 5395 N N . ALA B 1 302 ? 92.073 2.941 42.808 1.00 9.50 302 ALA B N 1
ATOM 5396 C CA . ALA B 1 302 ? 91.951 3.083 41.336 1.00 9.58 302 ALA B CA 1
ATOM 5397 C C . ALA B 1 302 ? 92.638 4.341 40.823 1.00 9.19 302 ALA B C 1
ATOM 5398 O O . ALA B 1 302 ? 93.023 4.380 39.680 1.00 9.82 302 ALA B O 1
ATOM 5400 N N . HIS B 1 303 ? 92.705 5.383 41.649 1.00 8.68 303 HIS B N 1
ATOM 5401 C CA . HIS B 1 303 ? 93.360 6.667 41.296 1.00 8.48 303 HIS B CA 1
ATOM 5402 C C . HIS B 1 303 ? 93.976 7.338 42.524 1.00 8.73 303 HIS B C 1
ATOM 5403 O O . HIS B 1 303 ? 93.624 6.962 43.661 1.00 9.10 303 HIS B O 1
ATOM 5410 N N . MET B 1 304 ? 94.811 8.337 42.254 1.00 8.37 304 MET B N 1
ATOM 5411 C CA . MET B 1 304 ? 95.169 9.458 43.150 1.00 8.28 304 MET B CA 1
ATOM 5412 C C . MET B 1 304 ? 94.994 10.776 42.383 1.00 8.80 304 MET B C 1
ATOM 5413 O O . MET B 1 304 ? 95.126 10.780 41.158 1.00 9.06 304 MET B O 1
ATOM 5418 N N . ARG B 1 305 ? 94.645 11.841 43.108 1.00 8.47 305 ARG B N 1
ATOM 5419 C CA . ARG B 1 305 ? 94.321 13.171 42.555 1.00 9.20 305 ARG B CA 1
ATOM 5420 C C . ARG B 1 305 ? 95.387 14.212 42.904 1.00 8.84 305 ARG B C 1
ATOM 5421 O O . ARG B 1 305 ? 96.011 14.100 43.903 1.00 8.67 305 ARG B O 1
ATOM 5429 N N . ARG B 1 306 ? 95.527 15.165 41.986 1.00 9.04 306 ARG B N 1
ATOM 5430 C CA . ARG B 1 306 ? 96.419 16.335 42.093 1.00 9.67 306 ARG B CA 1
ATOM 5431 C C . ARG B 1 306 ? 95.626 17.606 41.716 1.00 10.36 306 ARG B C 1
ATOM 5432 O O . ARG B 1 306 ? 94.482 17.500 41.178 1.00 9.52 306 ARG B O 1
ATOM 5440 N N . THR B 1 307 ? 96.183 18.787 42.037 1.00 10.61 307 THR B N 1
ATOM 5441 C CA . THR B 1 307 ? 95.620 20.099 41.630 1.00 10.86 307 THR B CA 1
ATOM 5442 C C . THR B 1 307 ? 96.745 20.888 40.940 1.00 11.78 307 THR B C 1
ATOM 5443 O O . THR B 1 307 ? 97.843 21.021 41.531 1.00 11.77 307 THR B O 1
ATOM 5447 N N . ALA B 1 308 ? 96.514 21.461 39.748 1.00 11.05 308 ALA B N 1
ATOM 5448 C CA . ALA B 1 308 ? 97.583 22.245 39.061 1.00 11.28 308 ALA B CA 1
ATOM 5449 C C . ALA B 1 308 ? 97.848 23.553 39.820 1.00 11.53 308 ALA B C 1
ATOM 5450 O O . ALA B 1 308 ? 96.875 24.285 40.095 1.00 11.94 308 ALA B O 1
ATOM 5452 N N . LEU B 1 309 ? 99.127 23.875 40.082 1.00 12.44 309 LEU B N 1
ATOM 5453 C CA . LEU B 1 309 ? 99.532 25.137 40.758 1.00 13.64 309 LEU B CA 1
ATOM 5454 C C . LEU B 1 309 ? 99.726 26.283 39.752 1.00 14.56 309 LEU B C 1
ATOM 5455 O O . LEU B 1 309 ? 99.746 27.466 40.203 1.00 14.88 309 LEU B O 1
ATOM 5460 N N . GLN B 1 310 ? 99.863 25.960 38.474 1.00 15.27 310 GLN B N 1
ATOM 5461 C CA . GLN B 1 310 ? 100.029 26.937 37.367 1.00 15.61 310 GLN B CA 1
ATOM 5462 C C . GLN B 1 310 ? 99.472 26.333 36.074 1.00 15.77 310 GLN B C 1
ATOM 5463 O O . GLN B 1 310 ? 99.340 25.136 35.981 1.00 14.39 310 GLN B O 1
ATOM 5469 N N . ASP B 1 311 ? 99.154 27.161 35.095 1.00 13.10 311 ASP B N 1
ATOM 5470 C CA . ASP B 1 311 ? 98.825 26.695 33.724 1.00 13.90 311 ASP B CA 1
ATOM 5471 C C . ASP B 1 311 ? 100.003 25.857 33.234 1.00 15.91 311 ASP B C 1
ATOM 5472 O O . ASP B 1 311 ? 101.168 26.294 33.464 1.00 15.69 311 ASP B O 1
ATOM 5477 N N . THR B 1 312 ? 99.724 24.709 32.610 1.00 15.15 312 THR B N 1
ATOM 5478 C CA . THR B 1 312 ? 100.771 23.742 32.183 1.00 16.43 312 THR B CA 1
ATOM 5479 C C . THR B 1 312 ? 100.302 22.929 30.961 1.00 16.76 312 THR B C 1
ATOM 5480 O O . THR B 1 312 ? 99.102 22.885 30.658 1.00 17.74 312 THR B O 1
ATOM 5484 N N . GLU B 1 313 ? 101.241 22.326 30.246 1.00 20.80 313 GLU B N 1
ATOM 5485 C CA . GLU B 1 313 ? 100.955 21.482 29.044 1.00 22.98 313 GLU B CA 1
ATOM 5486 C C . GLU B 1 313 ? 101.203 20.019 29.408 1.00 21.12 313 GLU B C 1
ATOM 5487 O O . GLU B 1 313 ? 102.313 19.761 29.840 1.00 22.70 313 GLU B O 1
ATOM 5493 N N . LEU B 1 314 ? 100.240 19.110 29.204 1.00 20.33 314 LEU B N 1
ATOM 5494 C CA . LEU B 1 314 ? 100.445 17.641 29.367 1.00 20.16 314 LEU B CA 1
ATOM 5495 C C . LEU B 1 314 ? 99.858 16.902 28.164 1.00 18.88 314 LEU B C 1
ATOM 5496 O O . LEU B 1 314 ? 98.685 17.088 27.879 1.00 18.02 314 LEU B O 1
ATOM 5501 N N . GLY B 1 315 ? 100.663 16.111 27.439 1.00 19.53 315 GLY B N 1
ATOM 5502 C CA . GLY B 1 315 ? 100.199 15.404 26.229 1.00 20.42 315 GLY B CA 1
ATOM 5503 C C . GLY B 1 315 ? 99.538 16.323 25.203 1.00 21.59 315 GLY B C 1
ATOM 5504 O O . GLY B 1 315 ? 98.585 15.901 24.537 1.00 24.66 315 GLY B O 1
ATOM 5505 N N . GLY B 1 316 ? 99.995 17.560 25.085 1.00 23.31 316 GLY B N 1
ATOM 5506 C CA . GLY B 1 316 ? 99.450 18.559 24.126 1.00 22.52 316 GLY B CA 1
ATOM 5507 C C . GLY B 1 316 ? 98.210 19.294 24.612 1.00 24.23 316 GLY B C 1
ATOM 5508 O O . GLY B 1 316 ? 97.620 20.034 23.823 1.00 26.07 316 GLY B O 1
ATOM 5509 N N . LYS B 1 317 ? 97.793 19.095 25.864 1.00 22.51 317 LYS B N 1
ATOM 5510 C CA . LYS B 1 317 ? 96.549 19.692 26.397 1.00 20.05 317 LYS B CA 1
ATOM 5511 C C . LYS B 1 317 ? 96.919 20.807 27.363 1.00 18.77 317 LYS B C 1
ATOM 5512 O O . LYS B 1 317 ? 97.943 20.669 28.079 1.00 17.30 317 LYS B O 1
ATOM 5518 N N . SER B 1 318 ? 96.101 21.861 27.360 1.00 18.92 318 SER B N 1
ATOM 5519 C CA . SER B 1 318 ? 96.299 23.058 28.206 1.00 18.48 318 SER B CA 1
ATOM 5520 C C . SER B 1 318 ? 95.575 22.831 29.527 1.00 15.19 318 SER B C 1
ATOM 5521 O O . SER B 1 318 ? 94.359 23.058 29.558 1.00 15.32 318 SER B O 1
ATOM 5524 N N . ILE B 1 319 ? 96.304 22.469 30.582 1.00 16.28 319 ILE B N 1
ATOM 5525 C CA . ILE B 1 319 ? 95.707 22.290 31.934 1.00 14.30 319 ILE B CA 1
ATOM 5526 C C . ILE B 1 319 ? 95.817 23.634 32.671 1.00 14.03 319 ILE B C 1
ATOM 5527 O O . ILE B 1 319 ? 96.910 24.244 32.672 1.00 15.87 319 ILE B O 1
ATOM 5532 N N . ARG B 1 320 ? 94.717 24.143 33.237 1.00 11.88 320 ARG B N 1
ATOM 5533 C CA . ARG B 1 320 ? 94.727 25.464 33.896 1.00 12.11 320 ARG B CA 1
ATOM 5534 C C . ARG B 1 320 ? 95.017 25.339 35.398 1.00 13.04 320 ARG B C 1
ATOM 5535 O O . ARG B 1 320 ? 94.592 24.363 36.035 1.00 11.61 320 ARG B O 1
ATOM 5543 N N . LYS B 1 321 ? 95.630 26.390 35.959 1.00 12.51 321 LYS B N 1
ATOM 5544 C CA . LYS B 1 321 ? 95.778 26.577 37.433 1.00 12.59 321 LYS B CA 1
ATOM 5545 C C . LYS B 1 321 ? 94.424 26.314 38.126 1.00 11.71 321 LYS B C 1
ATOM 5546 O O . LYS B 1 321 ? 93.392 26.853 37.704 1.00 11.17 321 LYS B O 1
ATOM 5552 N N . GLY B 1 322 ? 94.431 25.434 39.135 1.00 11.17 322 GLY B N 1
ATOM 5553 C CA . GLY B 1 322 ? 93.221 25.097 39.910 1.00 12.30 322 GLY B CA 1
ATOM 5554 C C . GLY B 1 322 ? 92.486 23.875 39.376 1.00 12.37 322 GLY B C 1
ATOM 5555 O O . GLY B 1 322 ? 91.600 23.340 40.105 1.00 11.79 322 GLY B O 1
ATOM 5556 N N . ASP B 1 323 ? 92.800 23.413 38.163 1.00 11.68 323 ASP B N 1
ATOM 5557 C CA . ASP B 1 323 ? 92.114 22.216 37.605 1.00 11.08 323 ASP B CA 1
ATOM 5558 C C . ASP B 1 323 ? 92.445 20.947 38.408 1.00 10.66 323 ASP B C 1
ATOM 5559 O O . ASP B 1 323 ? 93.589 20.756 38.825 1.00 9.92 323 ASP B O 1
ATOM 5564 N N . LYS B 1 324 ? 91.451 20.070 38.519 1.00 11.35 324 LYS B N 1
ATOM 5565 C CA . LYS B 1 324 ? 91.571 18.732 39.169 1.00 10.84 324 LYS B CA 1
ATOM 5566 C C . LYS B 1 324 ? 92.153 17.763 38.128 1.00 9.75 324 LYS B C 1
ATOM 5567 O O . LYS B 1 324 ? 91.597 17.625 37.024 1.00 10.94 324 LYS B O 1
ATOM 5573 N N . VAL B 1 325 ? 93.243 17.071 38.516 1.00 8.90 325 VAL B N 1
ATOM 5574 C CA . VAL B 1 325 ? 93.970 16.120 37.634 1.00 9.15 325 VAL B CA 1
ATOM 5575 C C . VAL B 1 325 ? 93.949 14.728 38.273 1.00 9.17 325 VAL B C 1
ATOM 5576 O O . VAL B 1 325 ? 94.515 14.537 39.375 1.00 9.17 325 VAL B O 1
ATOM 5580 N N . ILE B 1 326 ? 93.387 13.744 37.571 1.00 8.87 326 ILE B N 1
ATOM 5581 C CA . ILE B 1 326 ? 93.215 12.374 38.111 1.00 8.99 326 ILE B CA 1
ATOM 5582 C C . ILE B 1 326 ? 94.212 11.419 37.455 1.00 9.41 326 ILE B C 1
ATOM 5583 O O . ILE B 1 326 ? 94.108 11.167 36.229 1.00 10.00 326 ILE B O 1
ATOM 5588 N N . MET B 1 327 ? 95.091 10.831 38.273 1.00 9.58 327 MET B N 1
ATOM 5589 C CA . MET B 1 327 ? 95.981 9.723 37.835 1.00 9.22 327 MET B CA 1
ATOM 5590 C C . MET B 1 327 ? 95.246 8.379 37.966 1.00 8.76 327 MET B C 1
ATOM 5591 O O . MET B 1 327 ? 95.158 7.815 39.085 1.00 8.38 327 MET B O 1
ATOM 5596 N N . TRP B 1 328 ? 94.808 7.834 36.855 1.00 9.09 328 TRP B N 1
ATOM 5597 C CA . TRP B 1 328 ? 94.005 6.588 36.849 1.00 9.75 328 TRP B CA 1
ATOM 5598 C C . TRP B 1 328 ? 94.943 5.364 36.779 1.00 10.45 328 TRP B C 1
ATOM 5599 O O . TRP B 1 328 ? 95.171 4.800 35.657 1.00 10.63 328 TRP B O 1
ATOM 5610 N N . TYR B 1 329 ? 95.448 4.922 37.917 1.00 9.59 329 TYR B N 1
ATOM 5611 C CA . TYR B 1 329 ? 96.307 3.724 38.019 1.00 10.10 329 TYR B CA 1
ATOM 5612 C C . TYR B 1 329 ? 95.594 2.517 37.402 1.00 10.58 329 TYR B C 1
ATOM 5613 O O . TYR B 1 329 ? 96.271 1.669 36.790 1.00 11.39 329 TYR B O 1
ATOM 5622 N N . VAL B 1 330 ? 94.261 2.422 37.564 1.00 10.49 330 VAL B N 1
ATOM 5623 C CA . VAL B 1 330 ? 93.498 1.287 36.988 1.00 12.67 330 VAL B CA 1
ATOM 5624 C C . VAL B 1 330 ? 93.713 1.211 35.467 1.00 13.22 330 VAL B C 1
ATOM 5625 O O . VAL B 1 330 ? 93.765 0.065 34.936 1.00 13.97 330 VAL B O 1
ATOM 5629 N N . SER B 1 331 ? 93.903 2.336 34.772 1.00 12.17 331 SER B N 1
ATOM 5630 C CA . SER B 1 331 ? 94.146 2.406 33.299 1.00 12.78 331 SER B CA 1
ATOM 5631 C C . SER B 1 331 ? 95.644 2.241 33.007 1.00 11.68 331 SER B C 1
ATOM 5632 O O . SER B 1 331 ? 96.004 1.542 32.036 1.00 12.24 331 SER B O 1
ATOM 5635 N N . GLY B 1 332 ? 96.512 2.912 33.766 1.00 11.77 332 GLY B N 1
ATOM 5636 C CA . GLY B 1 332 ? 97.972 2.806 33.523 1.00 11.47 332 GLY B CA 1
ATOM 5637 C C . GLY B 1 332 ? 98.474 1.367 33.645 1.00 11.76 332 GLY B C 1
ATOM 5638 O O . GLY B 1 332 ? 99.402 0.973 32.869 1.00 11.97 332 GLY B O 1
ATOM 5639 N N . ASN B 1 333 ? 97.870 0.586 34.549 1.00 10.71 333 ASN B N 1
ATOM 5640 C CA . ASN B 1 333 ? 98.183 -0.852 34.803 1.00 10.90 333 ASN B CA 1
ATOM 5641 C C . ASN B 1 333 ? 97.690 -1.740 33.652 1.00 11.49 333 ASN B C 1
ATOM 5642 O O . ASN B 1 333 ? 98.022 -2.957 33.674 1.00 13.74 333 ASN B O 1
ATOM 5647 N N . ARG B 1 334 ? 96.932 -1.193 32.691 1.00 12.06 334 ARG B N 1
ATOM 5648 C CA . ARG B 1 334 ? 96.528 -1.988 31.494 1.00 13.42 334 ARG B CA 1
ATOM 5649 C C . ARG B 1 334 ? 97.089 -1.360 30.205 1.00 12.37 334 ARG B C 1
ATOM 5650 O O . ARG B 1 334 ? 96.563 -1.654 29.188 1.00 13.99 334 ARG B O 1
ATOM 5658 N N . ASP B 1 335 ? 98.136 -0.550 30.293 1.00 12.07 335 ASP B N 1
ATOM 5659 C CA . ASP B 1 335 ? 98.690 0.230 29.151 1.00 13.63 335 ASP B CA 1
ATOM 5660 C C . ASP B 1 335 ? 99.714 -0.625 28.402 1.00 13.00 335 ASP B C 1
ATOM 5661 O O . ASP B 1 335 ? 100.808 -0.822 28.899 1.00 12.08 335 ASP B O 1
ATOM 5666 N N . PRO B 1 336 ? 99.425 -1.114 27.169 1.00 13.22 336 PRO B N 1
ATOM 5667 C CA . PRO B 1 336 ? 100.366 -2.013 26.479 1.00 15.47 336 PRO B CA 1
ATOM 5668 C C . PRO B 1 336 ? 101.665 -1.348 26.002 1.00 16.15 336 PRO B C 1
ATOM 5669 O O . PRO B 1 336 ? 102.606 -2.069 25.652 1.00 18.82 336 PRO B O 1
ATOM 5673 N N . GLU B 1 337 ? 101.726 -0.017 26.017 1.00 18.24 337 GLU B N 1
ATOM 5674 C CA . GLU B 1 337 ? 102.969 0.745 25.751 1.00 21.36 337 GLU B CA 1
ATOM 5675 C C . GLU B 1 337 ? 103.981 0.511 26.881 1.00 19.80 337 GLU B C 1
ATOM 5676 O O . GLU B 1 337 ? 105.205 0.640 26.632 1.00 22.47 337 GLU B O 1
ATOM 5682 N N . ALA B 1 338 ? 103.535 0.171 28.087 1.00 17.54 338 ALA B N 1
ATOM 5683 C CA . ALA B 1 338 ? 104.410 0.004 29.267 1.00 18.04 338 ALA B CA 1
ATOM 5684 C C . ALA B 1 338 ? 104.475 -1.453 29.718 1.00 17.87 338 ALA B C 1
ATOM 5685 O O . ALA B 1 338 ? 105.486 -1.829 30.306 1.00 19.71 338 ALA B O 1
ATOM 5687 N N . ILE B 1 339 ? 103.397 -2.223 29.571 1.00 15.85 339 ILE B N 1
ATOM 5688 C CA . ILE B 1 339 ? 103.276 -3.590 30.161 1.00 16.19 339 ILE B CA 1
ATOM 5689 C C . ILE B 1 339 ? 102.929 -4.581 29.035 1.00 16.82 339 ILE B C 1
ATOM 5690 O O . ILE B 1 339 ? 101.942 -4.354 28.307 1.00 17.88 339 ILE B O 1
ATOM 5695 N N . GLU B 1 340 ? 103.699 -5.665 28.912 1.00 17.71 340 GLU B N 1
ATOM 5696 C CA . GLU B 1 340 ? 103.461 -6.708 27.882 1.00 17.94 340 GLU B CA 1
ATOM 5697 C C . GLU B 1 340 ? 102.170 -7.483 28.195 1.00 18.49 340 GLU B C 1
ATOM 5698 O O . GLU B 1 340 ? 102.015 -7.958 29.339 1.00 17.21 340 GLU B O 1
ATOM 5704 N N . ASN B 1 341 ? 101.302 -7.667 27.198 1.00 18.42 341 ASN B N 1
ATOM 5705 C CA . ASN B 1 341 ? 100.046 -8.471 27.334 1.00 18.70 341 ASN B CA 1
ATOM 5706 C C . ASN B 1 341 ? 99.328 -8.038 28.619 1.00 17.21 341 ASN B C 1
ATOM 5707 O O . ASN B 1 341 ? 98.997 -8.857 29.485 1.00 15.79 341 ASN B O 1
ATOM 5712 N N . PRO B 1 342 ? 98.964 -6.744 28.716 1.00 15.75 342 PRO B N 1
ATOM 5713 C CA . PRO B 1 342 ? 98.509 -6.151 29.975 1.00 15.55 342 PRO B CA 1
ATOM 5714 C C . PRO B 1 342 ? 97.148 -6.709 30.442 1.00 16.93 342 PRO B C 1
ATOM 5715 O O . PRO B 1 342 ? 96.885 -6.671 31.646 1.00 16.46 342 PRO B O 1
ATOM 5719 N N . ASP B 1 343 ? 96.318 -7.250 29.539 1.00 16.05 343 ASP B N 1
ATOM 5720 C CA . ASP B 1 343 ? 94.980 -7.736 29.949 1.00 18.29 343 ASP B CA 1
ATOM 5721 C C . ASP B 1 343 ? 95.021 -9.210 30.397 1.00 18.23 343 ASP B C 1
ATOM 5722 O O . ASP B 1 343 ? 93.960 -9.713 30.761 1.00 20.17 343 ASP B O 1
ATOM 5727 N N . ALA B 1 344 ? 96.187 -9.866 30.410 1.00 16.12 344 ALA B N 1
ATOM 5728 C CA . ALA B 1 344 ? 96.400 -11.231 30.938 1.00 17.06 344 ALA B CA 1
ATOM 5729 C C . ALA B 1 344 ? 96.959 -11.193 32.376 1.00 15.94 344 ALA B C 1
ATOM 5730 O O . ALA B 1 344 ? 97.909 -10.422 32.667 1.00 16.01 344 ALA B O 1
ATOM 5732 N N . PHE B 1 345 ? 96.436 -12.046 33.251 1.00 15.23 345 PHE B N 1
ATOM 5733 C CA . PHE B 1 345 ? 96.939 -12.330 34.623 1.00 14.23 345 PHE B CA 1
ATOM 5734 C C . PHE B 1 345 ? 98.014 -13.425 34.491 1.00 14.69 345 PHE B C 1
ATOM 5735 O O . PHE B 1 345 ? 97.695 -14.545 34.102 1.00 15.76 345 PHE B O 1
ATOM 5743 N N . ILE B 1 346 ? 99.266 -13.099 34.818 1.00 14.74 346 ILE B N 1
ATOM 5744 C CA . ILE B 1 346 ? 100.447 -13.974 34.564 1.00 15.30 346 ILE B CA 1
ATOM 5745 C C . ILE B 1 346 ? 101.341 -13.962 35.815 1.00 16.11 346 ILE B C 1
ATOM 5746 O O . ILE B 1 346 ? 101.844 -12.852 36.179 1.00 13.70 346 ILE B O 1
ATOM 5751 N N . ILE B 1 347 ? 101.504 -15.111 36.486 1.00 14.99 347 ILE B N 1
ATOM 5752 C CA . ILE B 1 347 ? 102.077 -15.137 37.858 1.00 16.52 347 ILE B CA 1
ATOM 5753 C C . ILE B 1 347 ? 103.606 -15.265 37.807 1.00 17.76 347 ILE B C 1
ATOM 5754 O O . ILE B 1 347 ? 104.217 -15.160 38.884 1.00 16.70 347 ILE B O 1
ATOM 5759 N N . ASP B 1 348 ? 104.193 -15.421 36.613 1.00 18.33 348 ASP B N 1
ATOM 5760 C CA . ASP B 1 348 ? 105.658 -15.575 36.429 1.00 18.98 348 ASP B CA 1
ATOM 5761 C C . ASP B 1 348 ? 106.165 -14.582 35.374 1.00 19.34 348 ASP B C 1
ATOM 5762 O O . ASP B 1 348 ? 106.960 -14.966 34.527 1.00 18.14 348 ASP B O 1
ATOM 5767 N N . ARG B 1 349 ? 105.760 -13.309 35.453 1.00 15.02 349 ARG B N 1
ATOM 5768 C CA . ARG B 1 349 ? 106.223 -12.252 34.510 1.00 17.16 349 ARG B CA 1
ATOM 5769 C C . ARG B 1 349 ? 107.730 -12.036 34.716 1.00 17.41 349 ARG B C 1
ATOM 5770 O O . ARG B 1 349 ? 108.194 -12.211 35.850 1.00 18.53 349 ARG B O 1
ATOM 5778 N N . ALA B 1 350 ? 108.433 -11.592 33.671 1.00 20.45 350 ALA B N 1
ATOM 5779 C CA . ALA B 1 350 ? 109.851 -11.157 33.722 1.00 18.99 350 ALA B CA 1
ATOM 5780 C C . ALA B 1 350 ? 109.988 -9.934 34.649 1.00 18.48 350 ALA B C 1
ATOM 5781 O O . ALA B 1 350 ? 111.031 -9.806 35.346 1.00 17.58 350 ALA B O 1
ATOM 5783 N N . LYS B 1 351 ? 108.992 -9.034 34.643 1.00 16.89 351 LYS B N 1
ATOM 5784 C CA . LYS B 1 351 ? 109.019 -7.779 35.436 1.00 16.43 351 LYS B CA 1
ATOM 5785 C C . LYS B 1 351 ? 107.752 -7.660 36.282 1.00 16.24 351 LYS B C 1
ATOM 5786 O O . LYS B 1 351 ? 106.911 -6.811 36.014 1.00 16.16 351 LYS B O 1
ATOM 5792 N N . PRO B 1 352 ? 107.589 -8.473 37.340 1.00 16.29 352 PRO B N 1
ATOM 5793 C CA . PRO B 1 352 ? 106.330 -8.507 38.095 1.00 16.85 352 PRO B CA 1
ATOM 5794 C C . PRO B 1 352 ? 106.026 -7.209 38.872 1.00 16.45 352 PRO B C 1
ATOM 5795 O O . PRO B 1 352 ? 104.854 -6.921 39.173 1.00 15.03 352 PRO B O 1
ATOM 5799 N N . ARG B 1 353 ? 107.054 -6.428 39.179 1.00 14.02 353 ARG B N 1
ATOM 5800 C CA . ARG B 1 353 ? 106.868 -5.157 39.934 1.00 15.12 353 ARG B CA 1
ATOM 5801 C C . ARG B 1 353 ? 106.679 -3.961 38.998 1.00 13.45 353 ARG B C 1
ATOM 5802 O O . ARG B 1 353 ? 106.632 -2.837 39.529 1.00 13.08 353 ARG B O 1
ATOM 5810 N N . HIS B 1 354 ? 106.540 -4.146 37.686 1.00 13.13 354 HIS B N 1
ATOM 5811 C CA . HIS B 1 354 ? 106.338 -3.044 36.702 1.00 13.68 354 HIS B CA 1
ATOM 5812 C C . HIS B 1 354 ? 104.854 -2.621 36.676 1.00 13.04 354 HIS B C 1
ATOM 5813 O O . HIS B 1 354 ? 104.163 -2.971 35.720 1.00 15.84 354 HIS B O 1
ATOM 5820 N N . HIS B 1 355 ? 104.413 -1.864 37.694 1.00 13.05 355 HIS B N 1
ATOM 5821 C CA . HIS B 1 355 ? 103.003 -1.416 37.869 1.00 11.48 355 HIS B CA 1
ATOM 5822 C C . HIS B 1 355 ? 102.971 -0.116 38.695 1.00 11.35 355 HIS B C 1
ATOM 5823 O O . HIS B 1 355 ? 103.987 0.250 39.319 1.00 10.49 355 HIS B O 1
ATOM 5830 N N . LEU B 1 356 ? 101.781 0.463 38.790 1.00 10.71 356 LEU B N 1
ATOM 5831 C CA . LEU B 1 356 ? 101.524 1.800 39.376 1.00 12.23 356 LEU B CA 1
ATOM 5832 C C . LEU B 1 356 ? 100.614 1.695 40.613 1.00 11.52 356 LEU B C 1
ATOM 5833 O O . LEU B 1 356 ? 100.234 2.758 41.136 1.00 11.12 356 LEU B O 1
ATOM 5838 N N . SER B 1 357 ? 100.329 0.496 41.157 1.00 10.99 357 SER B N 1
ATOM 5839 C CA . SER B 1 357 ? 99.350 0.373 42.279 1.00 10.61 357 SER B CA 1
ATOM 5840 C C . SER B 1 357 ? 99.850 1.032 43.579 1.00 10.20 357 SER B C 1
ATOM 5841 O O . SER B 1 357 ? 99.011 1.333 44.430 1.00 9.93 357 SER B O 1
ATOM 5844 N N . PHE B 1 358 ? 101.171 1.149 43.776 1.00 10.21 358 PHE B N 1
ATOM 5845 C CA . PHE B 1 358 ? 101.794 1.852 44.917 1.00 10.65 358 PHE B CA 1
ATOM 5846 C C . PHE B 1 358 ? 102.202 3.279 44.560 1.00 10.36 358 PHE B C 1
ATOM 5847 O O . PHE B 1 358 ? 102.878 3.933 45.437 1.00 11.15 358 PHE B O 1
ATOM 5855 N N . GLY B 1 359 ? 101.776 3.801 43.399 1.00 10.69 359 GLY B N 1
ATOM 5856 C CA . GLY B 1 359 ? 102.219 5.088 42.840 1.00 11.70 359 GLY B CA 1
ATOM 5857 C C . GLY B 1 359 ? 103.726 5.120 42.688 1.00 12.69 359 GLY B C 1
ATOM 5858 O O . GLY B 1 359 ? 104.343 4.053 42.412 1.00 12.06 359 GLY B O 1
ATOM 5859 N N . PHE B 1 360 ? 104.298 6.319 42.756 1.00 12.94 360 PHE B N 1
ATOM 5860 C CA . PHE B 1 360 ? 105.716 6.574 42.400 1.00 13.46 360 PHE B CA 1
ATOM 5861 C C . PHE B 1 360 ? 106.085 7.991 42.855 1.00 13.18 360 PHE B C 1
ATOM 5862 O O . PHE B 1 360 ? 105.223 8.869 42.911 1.00 11.93 360 PHE B O 1
ATOM 5870 N N . GLY B 1 361 ? 107.352 8.226 43.165 1.00 12.56 361 GLY B N 1
ATOM 5871 C CA . GLY B 1 361 ? 107.808 9.579 43.531 1.00 13.21 361 GLY B CA 1
ATOM 5872 C C . GLY B 1 361 ? 107.767 9.830 45.017 1.00 12.39 361 GLY B C 1
ATOM 5873 O O . GLY B 1 361 ? 107.872 8.876 45.811 1.00 13.97 361 GLY B O 1
ATOM 5874 N N . ILE B 1 362 ? 107.732 11.093 45.422 1.00 13.45 362 ILE B N 1
ATOM 5875 C CA . ILE B 1 362 ? 107.880 11.459 46.850 1.00 13.50 362 ILE B CA 1
ATOM 5876 C C . ILE B 1 362 ? 106.726 10.893 47.702 1.00 14.85 362 ILE B C 1
ATOM 5877 O O . ILE B 1 362 ? 106.945 10.818 48.900 1.00 13.69 362 ILE B O 1
ATOM 5882 N N . HIS B 1 363 ? 105.533 10.598 47.134 1.00 13.87 363 HIS B N 1
ATOM 5883 C CA . HIS B 1 363 ? 104.369 10.044 47.911 1.00 12.74 363 HIS B CA 1
ATOM 5884 C C . HIS B 1 363 ? 104.220 8.514 47.743 1.00 13.26 363 HIS B C 1
ATOM 5885 O O . HIS B 1 363 ? 103.199 7.918 48.241 1.00 11.54 363 HIS B O 1
ATOM 5892 N N . ARG B 1 364 ? 105.153 7.855 47.053 1.00 12.19 364 ARG B N 1
ATOM 5893 C CA . ARG B 1 364 ? 105.090 6.386 46.842 1.00 12.98 364 ARG B CA 1
ATOM 5894 C C . ARG B 1 364 ? 104.791 5.660 48.163 1.00 12.03 364 ARG B C 1
ATOM 5895 O O . ARG B 1 364 ? 105.314 6.027 49.255 1.00 12.42 364 ARG B O 1
ATOM 5903 N N . CYS B 1 365 ? 103.892 4.687 48.095 1.00 11.44 365 CYS B N 1
ATOM 5904 C CA . CYS B 1 365 ? 103.408 3.945 49.279 1.00 11.95 365 CYS B CA 1
ATOM 5905 C C . CYS B 1 365 ? 104.560 3.591 50.237 1.00 13.06 365 CYS B C 1
ATOM 5906 O O . CYS B 1 365 ? 105.487 2.892 49.852 1.00 15.79 365 CYS B O 1
ATOM 5909 N N . VAL B 1 366 ? 104.443 4.018 51.483 1.00 13.64 366 VAL B N 1
ATOM 5910 C CA . VAL B 1 366 ? 105.420 3.736 52.576 1.00 14.71 366 VAL B CA 1
ATOM 5911 C C . VAL B 1 366 ? 105.187 2.325 53.156 1.00 13.98 366 VAL B C 1
ATOM 5912 O O . VAL B 1 366 ? 106.133 1.765 53.822 1.00 14.14 366 VAL B O 1
ATOM 5916 N N . GLY B 1 367 ? 104.003 1.727 52.977 1.00 11.78 367 GLY B N 1
ATOM 5917 C CA . GLY B 1 367 ? 103.690 0.408 53.563 1.00 13.17 367 GLY B CA 1
ATOM 5918 C C . GLY B 1 367 ? 103.765 -0.773 52.578 1.00 13.62 367 GLY B C 1
ATOM 5919 O O . GLY B 1 367 ? 103.270 -1.867 52.920 1.00 14.61 367 GLY B O 1
ATOM 5920 N N . ASN B 1 368 ? 104.402 -0.614 51.428 1.00 14.06 368 ASN B N 1
ATOM 5921 C CA . ASN B 1 368 ? 104.306 -1.641 50.352 1.00 16.48 368 ASN B CA 1
ATOM 5922 C C . ASN B 1 368 ? 104.931 -2.983 50.801 1.00 15.84 368 ASN B C 1
ATOM 5923 O O . ASN B 1 368 ? 104.388 -4.021 50.466 1.00 15.30 368 ASN B O 1
ATOM 5928 N N . ARG B 1 369 ? 106.061 -2.976 51.503 1.00 14.75 369 ARG B N 1
ATOM 5929 C CA . ARG B 1 369 ? 106.758 -4.219 51.937 1.00 15.91 369 ARG B CA 1
ATOM 5930 C C . ARG B 1 369 ? 105.891 -4.964 52.963 1.00 13.59 369 ARG B C 1
ATOM 5931 O O . ARG B 1 369 ? 105.802 -6.197 52.915 1.00 15.66 369 ARG B O 1
ATOM 5933 N N . LEU B 1 370 ? 105.190 -4.271 53.848 1.00 12.61 370 LEU B N 1
ATOM 5934 C CA . LEU B 1 370 ? 104.285 -4.912 54.822 1.00 12.58 370 LEU B CA 1
ATOM 5935 C C . LEU B 1 370 ? 103.070 -5.527 54.097 1.00 12.91 370 LEU B C 1
ATOM 5936 O O . LEU B 1 370 ? 102.632 -6.652 54.456 1.00 13.46 370 LEU B O 1
ATOM 5941 N N . ALA B 1 371 ? 102.511 -4.837 53.104 1.00 13.28 371 ALA B N 1
ATOM 5942 C CA . ALA B 1 371 ? 101.372 -5.376 52.313 1.00 12.29 371 ALA B CA 1
ATOM 5943 C C . ALA B 1 371 ? 101.798 -6.658 51.596 1.00 13.20 371 ALA B C 1
ATOM 5944 O O . ALA B 1 371 ? 101.073 -7.676 51.654 1.00 13.74 371 ALA B O 1
ATOM 5946 N N . GLU B 1 372 ? 102.953 -6.642 50.942 1.00 13.30 372 GLU B N 1
ATOM 5947 C CA . GLU B 1 372 ? 103.391 -7.829 50.182 1.00 13.93 372 GLU B CA 1
ATOM 5948 C C . GLU B 1 372 ? 103.733 -8.949 51.177 1.00 15.19 372 GLU B C 1
ATOM 5949 O O . GLU B 1 372 ? 103.518 -10.140 50.825 1.00 12.88 372 GLU B O 1
ATOM 5955 N N . LEU B 1 373 ? 104.257 -8.619 52.371 1.00 15.43 373 LEU B N 1
ATOM 5956 C CA . LEU B 1 373 ? 104.596 -9.667 53.376 1.00 15.74 373 LEU B CA 1
ATOM 5957 C C . LEU B 1 373 ? 103.326 -10.425 53.747 1.00 15.45 373 LEU B C 1
ATOM 5958 O O . LEU B 1 373 ? 103.336 -11.694 53.724 1.00 15.39 373 LEU B O 1
ATOM 5963 N N . GLN B 1 374 ? 102.245 -9.689 54.043 1.00 13.67 374 GLN B N 1
ATOM 5964 C CA . GLN B 1 374 ? 100.964 -10.322 54.453 1.00 13.63 374 GLN B CA 1
ATOM 5965 C C . GLN B 1 374 ? 100.471 -11.243 53.324 1.00 13.53 374 GLN B C 1
ATOM 5966 O O . GLN B 1 374 ? 99.926 -12.362 53.613 1.00 13.99 374 GLN B O 1
ATOM 5972 N N . LEU B 1 375 ? 100.591 -10.776 52.072 1.00 12.39 375 LEU B N 1
ATOM 5973 C CA . LEU B 1 375 ? 100.008 -11.501 50.913 1.00 12.72 375 LEU B CA 1
ATOM 5974 C C . LEU B 1 375 ? 100.843 -12.761 50.635 1.00 12.68 375 LEU B C 1
ATOM 5975 O O . LEU B 1 375 ? 100.230 -13.816 50.342 1.00 13.16 375 LEU B O 1
ATOM 5980 N N . ARG B 1 376 ? 102.178 -12.716 50.796 1.00 12.53 376 ARG B N 1
ATOM 5981 C CA . ARG B 1 376 ? 103.009 -13.940 50.616 1.00 13.99 376 ARG B CA 1
ATOM 5982 C C . ARG B 1 376 ? 102.667 -14.967 51.693 1.00 13.37 376 ARG B C 1
ATOM 5983 O O . ARG B 1 376 ? 102.548 -16.156 51.355 1.00 14.34 376 ARG B O 1
ATOM 5991 N N . ILE B 1 377 ? 102.533 -14.528 52.941 1.00 14.53 377 ILE B N 1
ATOM 5992 C CA . ILE B 1 377 ? 102.256 -15.439 54.084 1.00 14.75 377 ILE B CA 1
ATOM 5993 C C . ILE B 1 377 ? 100.907 -16.113 53.840 1.00 15.93 377 ILE B C 1
ATOM 5994 O O . ILE B 1 377 ? 100.805 -17.327 54.062 1.00 15.85 377 ILE B O 1
ATOM 5999 N N . VAL B 1 378 ? 99.869 -15.396 53.428 1.00 14.50 378 VAL B N 1
ATOM 6000 C CA . VAL B 1 378 ? 98.540 -16.072 53.329 1.00 14.37 378 VAL B CA 1
ATOM 6001 C C . VAL B 1 378 ? 98.625 -17.124 52.205 1.00 14.26 378 VAL B C 1
ATOM 6002 O O . VAL B 1 378 ? 98.054 -18.231 52.428 1.00 16.15 378 VAL B O 1
ATOM 6006 N N . TRP B 1 379 ? 99.301 -16.856 51.069 1.00 14.97 379 TRP B N 1
ATOM 6007 C CA . TRP B 1 379 ? 99.417 -17.863 49.976 1.00 16.04 379 TRP B CA 1
ATOM 6008 C C . TRP B 1 379 ? 100.313 -19.044 50.409 1.00 18.63 379 TRP B C 1
ATOM 6009 O O . TRP B 1 379 ? 99.930 -20.222 50.129 1.00 18.66 379 TRP B O 1
ATOM 6020 N N . GLU B 1 380 ? 101.390 -18.805 51.151 1.00 16.68 380 GLU B N 1
ATOM 6021 C CA . GLU B 1 380 ? 102.245 -19.929 51.652 1.00 17.38 380 GLU B CA 1
ATOM 6022 C C . GLU B 1 380 ? 101.391 -20.847 52.539 1.00 18.61 380 GLU B C 1
ATOM 6023 O O . GLU B 1 380 ? 101.438 -22.080 52.333 1.00 21.32 380 GLU B O 1
ATOM 6029 N N . GLU B 1 381 ? 100.598 -20.272 53.452 1.00 18.34 381 GLU B N 1
ATOM 6030 C CA . GLU B 1 381 ? 99.832 -21.027 54.469 1.00 16.79 381 GLU B CA 1
ATOM 6031 C C . GLU B 1 381 ? 98.617 -21.691 53.815 1.00 17.45 381 GLU B C 1
ATOM 6032 O O . GLU B 1 381 ? 98.195 -22.762 54.279 1.00 19.09 381 GLU B O 1
ATOM 6038 N N . LEU B 1 382 ? 98.036 -21.093 52.767 1.00 16.53 382 LEU B N 1
ATOM 6039 C CA . LEU B 1 382 ? 96.900 -21.704 52.039 1.00 16.09 382 LEU B CA 1
ATOM 6040 C C . LEU B 1 382 ? 97.392 -22.981 51.345 1.00 17.03 382 LEU B C 1
ATOM 6041 O O . LEU B 1 382 ? 96.697 -24.038 51.490 1.00 18.84 382 LEU B O 1
ATOM 6046 N N . LEU B 1 383 ? 98.513 -22.900 50.635 1.00 17.69 383 LEU B N 1
ATOM 6047 C CA . LEU B 1 383 ? 99.002 -24.037 49.814 1.00 19.70 383 LEU B CA 1
ATOM 6048 C C . LEU B 1 383 ? 99.524 -25.163 50.727 1.00 22.16 383 LEU B C 1
ATOM 6049 O O . LEU B 1 383 ? 99.460 -26.364 50.297 1.00 21.36 383 LEU B O 1
ATOM 6054 N N . LYS B 1 384 ? 100.012 -24.831 51.921 1.00 23.79 384 LYS B N 1
ATOM 6055 C CA . LYS B 1 384 ? 100.428 -25.851 52.922 1.00 24.60 384 LYS B CA 1
ATOM 6056 C C . LYS B 1 384 ? 99.232 -26.735 53.277 1.00 23.83 384 LYS B C 1
ATOM 6057 O O . LYS B 1 384 ? 99.442 -27.934 53.446 1.00 25.14 384 LYS B O 1
ATOM 6063 N N . ARG B 1 385 ? 98.022 -26.183 53.372 1.00 21.99 385 ARG B N 1
ATOM 6064 C CA . ARG B 1 385 ? 96.794 -26.905 53.806 1.00 22.52 385 ARG B CA 1
ATOM 6065 C C . ARG B 1 385 ? 96.064 -27.511 52.596 1.00 21.63 385 ARG B C 1
ATOM 6066 O O . ARG B 1 385 ? 95.511 -28.587 52.745 1.00 22.78 385 ARG B O 1
ATOM 6074 N N . TRP B 1 386 ? 96.000 -26.780 51.478 1.00 18.83 386 TRP B N 1
ATOM 6075 C CA . TRP B 1 386 ? 95.175 -27.070 50.268 1.00 18.97 386 TRP B CA 1
ATOM 6076 C C . TRP B 1 386 ? 96.057 -26.921 49.033 1.00 20.74 386 TRP B C 1
ATOM 6077 O O . TRP B 1 386 ? 96.061 -25.894 48.354 1.00 23.87 386 TRP B O 1
ATOM 6088 N N . PRO B 1 387 ? 96.888 -27.946 48.720 1.00 20.86 387 PRO B N 1
ATOM 6089 C CA . PRO B 1 387 ? 97.936 -27.805 47.712 1.00 20.45 387 PRO B CA 1
ATOM 6090 C C . PRO B 1 387 ? 97.550 -28.052 46.243 1.00 21.90 387 PRO B C 1
ATOM 6091 O O . PRO B 1 387 ? 98.378 -27.802 45.386 1.00 20.85 387 PRO B O 1
ATOM 6095 N N . ASN B 1 388 ? 96.319 -28.497 45.965 1.00 24.72 388 ASN B N 1
ATOM 6096 C CA . ASN B 1 388 ? 95.921 -28.959 44.605 1.00 24.18 388 ASN B CA 1
ATOM 6097 C C . ASN B 1 388 ? 95.122 -27.871 43.897 1.00 21.74 388 ASN B C 1
ATOM 6098 O O . ASN B 1 388 ? 94.351 -27.156 44.536 1.00 22.25 388 ASN B O 1
ATOM 6103 N N . PRO B 1 389 ? 95.204 -27.803 42.546 1.00 21.27 389 PRO B N 1
ATOM 6104 C CA . PRO B 1 389 ? 94.478 -26.783 41.796 1.00 21.49 389 PRO B CA 1
ATOM 6105 C C . PRO B 1 389 ? 92.957 -26.935 41.958 1.00 20.76 389 PRO B C 1
ATOM 6106 O O . PRO B 1 389 ? 92.425 -28.045 41.910 1.00 21.66 389 PRO B O 1
ATOM 6110 N N . GLY B 1 390 ? 92.275 -25.801 42.118 1.00 20.49 390 GLY B N 1
ATOM 6111 C CA . GLY B 1 390 ? 90.810 -25.720 42.258 1.00 20.10 390 GLY B CA 1
ATOM 6112 C C . GLY B 1 390 ? 90.258 -26.042 43.639 1.00 20.06 390 GLY B C 1
ATOM 6113 O O . GLY B 1 390 ? 89.036 -26.014 43.760 1.00 20.98 390 GLY B O 1
ATOM 6114 N N . GLN B 1 391 ? 91.078 -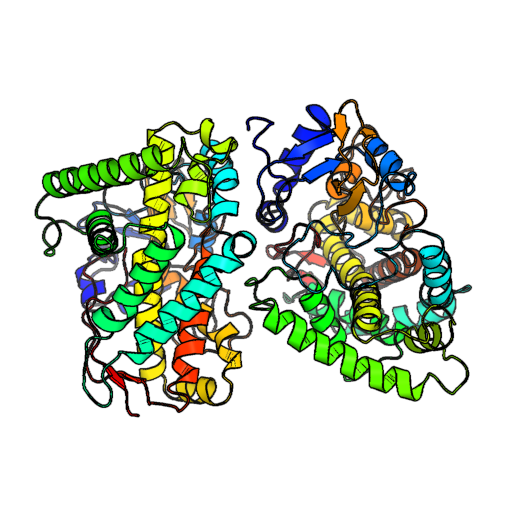26.315 44.673 1.00 19.35 391 GLN B N 1
ATOM 6115 C CA . GLN B 1 391 ? 90.532 -26.576 46.032 1.00 19.89 391 GLN B CA 1
ATOM 6116 C C . GLN B 1 391 ? 89.909 -25.297 46.619 1.00 20.08 391 GLN B C 1
ATOM 6117 O O . GLN B 1 391 ? 88.941 -25.433 47.412 1.00 21.26 391 GLN B O 1
ATOM 6123 N N . ILE B 1 392 ? 90.434 -24.104 46.271 1.00 19.07 392 ILE B N 1
ATOM 6124 C CA . ILE B 1 392 ? 89.902 -22.817 46.800 1.00 18.27 392 ILE B CA 1
ATOM 6125 C C . ILE B 1 392 ? 89.000 -22.191 45.731 1.00 16.34 392 ILE B C 1
ATOM 6126 O O . ILE B 1 392 ? 89.528 -21.567 44.797 1.00 17.99 392 ILE B O 1
ATOM 6131 N N . GLU B 1 393 ? 87.678 -22.425 45.832 1.00 15.83 393 GLU B N 1
ATOM 6132 C CA . GLU B 1 393 ? 86.713 -22.283 44.698 1.00 16.15 393 GLU B CA 1
ATOM 6133 C C . GLU B 1 393 ? 85.737 -21.123 44.961 1.00 15.82 393 GLU B C 1
ATOM 6134 O O . GLU B 1 393 ? 84.998 -21.133 45.966 1.00 14.09 393 GLU B O 1
ATOM 6140 N N . VAL B 1 394 ? 85.657 -20.186 44.015 1.00 15.41 394 VAL B N 1
ATOM 6141 C CA . VAL B 1 394 ? 84.622 -19.128 43.983 1.00 16.21 394 VAL B CA 1
ATOM 6142 C C . VAL B 1 394 ? 83.329 -19.791 43.515 1.00 16.55 394 VAL B C 1
ATOM 6143 O O . VAL B 1 394 ? 83.391 -20.470 42.460 1.00 18.95 394 VAL B O 1
ATOM 6147 N N . VAL B 1 395 ? 82.266 -19.707 44.308 1.00 16.51 395 VAL B N 1
ATOM 6148 C CA . VAL B 1 395 ? 80.977 -20.409 43.998 1.00 18.16 395 VAL B CA 1
ATOM 6149 C C . VAL B 1 395 ? 79.811 -19.441 43.819 1.00 20.58 395 VAL B C 1
ATOM 6150 O O . VAL B 1 395 ? 78.676 -19.916 43.643 1.00 21.54 395 VAL B O 1
ATOM 6154 N N . GLY B 1 396 ? 80.037 -18.125 43.861 1.00 20.22 396 GLY B N 1
ATOM 6155 C CA . GLY B 1 396 ? 78.970 -17.138 43.641 1.00 20.31 396 GLY B CA 1
ATOM 6156 C C . GLY B 1 396 ? 79.574 -15.811 43.211 1.00 19.64 396 GLY B C 1
ATOM 6157 O O . GLY B 1 396 ? 80.807 -15.701 43.267 1.00 18.73 396 GLY B O 1
ATOM 6158 N N . ALA B 1 397 ? 78.759 -14.860 42.756 1.00 20.37 397 ALA B N 1
ATOM 6159 C CA . ALA B 1 397 ? 79.255 -13.594 42.187 1.00 21.39 397 ALA B CA 1
ATOM 6160 C C . ALA B 1 397 ? 79.861 -12.762 43.312 1.00 18.17 397 ALA B C 1
ATOM 6161 O O . ALA B 1 397 ? 79.312 -12.721 44.395 1.00 18.73 397 ALA B O 1
ATOM 6163 N N . PRO B 1 398 ? 80.985 -12.047 43.092 1.00 19.88 398 PRO B N 1
ATOM 6164 C CA . PRO B 1 398 ? 81.425 -11.043 44.051 1.00 19.42 398 PRO B CA 1
ATOM 6165 C C . PRO B 1 398 ? 80.451 -9.864 44.128 1.00 17.68 398 PRO B C 1
ATOM 6166 O O . PRO B 1 398 ? 79.824 -9.565 43.110 1.00 20.00 398 PRO B O 1
ATOM 6170 N N . GLU B 1 399 ? 80.318 -9.244 45.295 1.00 18.35 399 GLU B N 1
ATOM 6171 C CA . GLU B 1 399 ? 79.647 -7.929 45.449 1.00 17.58 399 GLU B CA 1
ATOM 6172 C C . GLU B 1 399 ? 80.750 -6.872 45.473 1.00 15.76 399 GLU B C 1
ATOM 6173 O O . GLU B 1 399 ? 81.562 -6.933 46.397 1.00 15.73 399 GLU B O 1
ATOM 6175 N N . ARG B 1 400 ? 80.774 -5.943 44.513 1.00 14.49 400 ARG B N 1
ATOM 6176 C CA . ARG B 1 400 ? 81.901 -4.983 44.407 1.00 15.20 400 ARG B CA 1
ATOM 6177 C C . ARG B 1 400 ? 81.467 -3.647 45.028 1.00 13.32 400 ARG B C 1
ATOM 6178 O O . ARG B 1 400 ? 80.267 -3.360 45.074 1.00 13.34 400 ARG B O 1
ATOM 6186 N N . VAL B 1 401 ? 82.420 -2.812 45.403 1.00 12.81 401 VAL B N 1
ATOM 6187 C CA . VAL B 1 401 ? 82.175 -1.522 46.112 1.00 12.31 401 VAL B CA 1
ATOM 6188 C C . VAL B 1 401 ? 81.752 -0.462 45.084 1.00 11.31 401 VAL B C 1
ATOM 6189 O O . VAL B 1 401 ? 82.365 -0.383 44.013 1.00 12.21 401 VAL B O 1
ATOM 6193 N N . LEU B 1 402 ? 80.721 0.312 45.404 1.00 10.88 402 LEU B N 1
ATOM 6194 C CA . LEU B 1 402 ? 80.316 1.505 44.625 1.00 10.64 402 LEU B CA 1
ATOM 6195 C C . LEU B 1 402 ? 81.224 2.687 44.976 1.00 10.82 402 LEU B C 1
ATOM 6196 O O . LEU B 1 402 ? 80.943 3.427 45.914 1.00 11.12 402 LEU B O 1
ATOM 6201 N N . SER B 1 403 ? 82.311 2.860 44.223 1.00 10.19 403 SER B N 1
ATOM 6202 C CA . SER B 1 40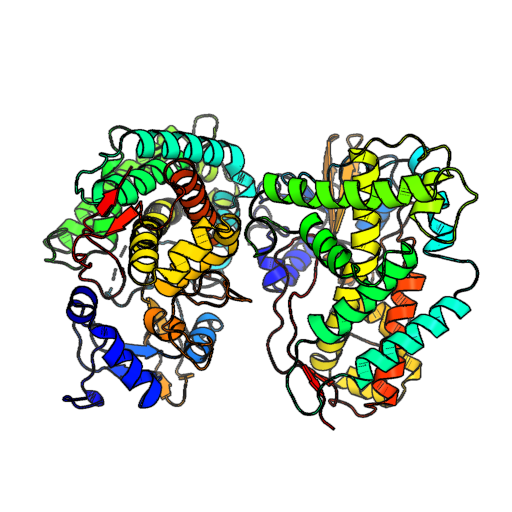3 ? 83.348 3.896 44.510 1.00 10.18 403 SER B CA 1
ATOM 6203 C C . SER B 1 403 ? 84.187 4.104 43.250 1.00 10.23 403 SER B C 1
ATOM 6204 O O . SER B 1 403 ? 84.494 3.111 42.585 1.00 9.98 403 SER B O 1
ATOM 6207 N N . PRO B 1 404 ? 84.641 5.354 42.945 1.00 10.39 404 PRO B N 1
ATOM 6208 C CA . PRO B 1 404 ? 85.686 5.568 41.931 1.00 9.84 404 PRO B CA 1
ATOM 6209 C C . PRO B 1 404 ? 87.125 5.448 42.480 1.00 9.84 404 PRO B C 1
ATOM 6210 O O . PRO B 1 404 ? 88.072 5.579 41.706 1.00 9.69 404 PRO B O 1
ATOM 6214 N N . PHE B 1 405 ? 87.245 5.316 43.801 1.00 9.05 405 PHE B N 1
ATOM 6215 C CA . PHE B 1 405 ? 88.525 5.371 44.563 1.00 8.77 405 PHE B CA 1
ATOM 6216 C C . PHE B 1 405 ? 88.876 3.983 45.090 1.00 9.12 405 PHE B C 1
ATOM 6217 O O . PHE B 1 405 ? 89.944 3.445 44.730 1.00 10.04 405 PHE B O 1
ATOM 6225 N N . VAL B 1 406 ? 88.015 3.415 45.933 1.00 9.35 406 VAL B N 1
ATOM 6226 C CA . VAL B 1 406 ? 88.196 2.013 46.400 1.00 9.66 406 VAL B CA 1
ATOM 6227 C C . VAL B 1 406 ? 87.736 1.047 45.294 1.00 9.89 406 VAL B C 1
ATOM 6228 O O . VAL B 1 406 ? 86.543 1.048 44.952 1.00 10.94 406 VAL B O 1
ATOM 6232 N N . LYS B 1 407 ? 88.662 0.247 44.792 1.00 9.83 407 LYS B N 1
ATOM 6233 C CA . LYS B 1 407 ? 88.357 -0.869 43.856 1.00 10.44 407 LYS B CA 1
ATOM 6234 C C . LYS B 1 407 ? 88.437 -2.171 44.641 1.00 10.28 407 LYS B C 1
ATOM 6235 O O . LYS B 1 407 ? 89.535 -2.679 44.941 1.00 10.69 407 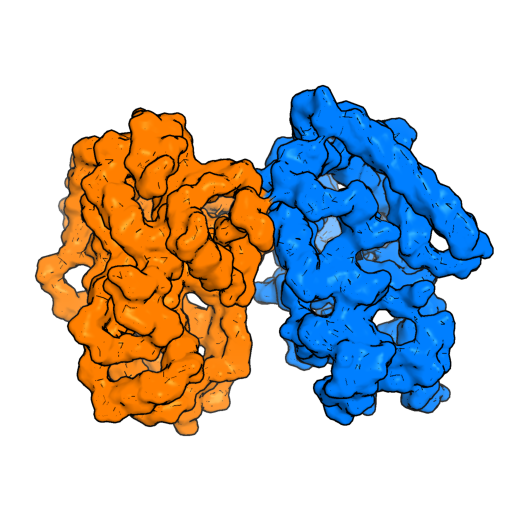LYS B O 1
ATOM 6241 N N . GLY B 1 408 ? 87.304 -2.678 45.075 1.00 12.12 408 GLY B N 1
ATOM 6242 C CA . GLY B 1 408 ? 87.268 -3.730 46.099 1.00 11.49 408 GLY B CA 1
ATOM 6243 C C . GLY B 1 408 ? 85.924 -4.440 46.210 1.00 12.10 408 GLY B C 1
ATOM 6244 O O . GLY B 1 408 ? 85.074 -4.331 45.287 1.00 11.79 408 GLY B O 1
ATOM 6245 N N . TYR B 1 409 ? 85.823 -5.295 47.228 1.00 12.03 409 TYR B N 1
ATOM 6246 C CA . TYR B 1 409 ? 84.730 -6.286 47.359 1.00 12.37 409 TYR B CA 1
ATOM 6247 C C . TYR B 1 409 ? 84.124 -6.200 48.773 1.00 13.46 409 TYR B C 1
ATOM 6248 O O . TYR B 1 409 ? 84.862 -6.269 49.813 1.00 12.54 409 TYR B O 1
ATOM 6257 N N . GLU B 1 410 ? 82.794 -6.150 48.815 1.00 14.10 410 GLU B N 1
ATOM 6258 C CA . GLU B 1 410 ? 81.987 -6.268 50.062 1.00 15.89 410 GLU B CA 1
ATOM 6259 C C . GLU B 1 410 ? 81.900 -7.739 50.467 1.00 15.60 410 GLU B C 1
ATOM 6260 O O . GLU B 1 410 ? 81.801 -7.999 51.672 1.00 18.34 410 GLU B O 1
ATOM 6266 N N . SER B 1 411 ? 81.844 -8.666 49.503 1.00 14.31 411 SER B N 1
ATOM 6267 C CA . SER B 1 411 ? 81.718 -10.103 49.802 1.00 14.98 411 SER B CA 1
ATOM 6268 C C . SER B 1 411 ? 82.197 -10.948 48.620 1.00 14.02 411 SER B C 1
ATOM 6269 O O . SER B 1 411 ? 82.201 -10.460 47.443 1.00 14.52 411 SER B O 1
ATOM 6272 N N . LEU B 1 412 ? 82.599 -12.185 48.912 1.00 13.49 412 LEU B N 1
ATOM 6273 C CA . LEU B 1 412 ? 83.002 -13.175 47.885 1.00 14.34 412 LEU B CA 1
ATOM 6274 C C . LEU B 1 412 ? 82.697 -14.573 48.389 1.00 16.23 412 LEU B C 1
ATOM 6275 O O . LEU B 1 412 ? 83.425 -15.068 49.251 1.00 15.50 412 LEU B O 1
ATOM 6280 N N . PRO B 1 413 ? 81.663 -15.260 47.836 1.00 17.04 413 PRO B N 1
ATOM 6281 C CA . PRO B 1 413 ? 81.353 -16.625 48.256 1.00 17.16 413 PRO B CA 1
ATOM 6282 C C . PRO B 1 413 ? 82.397 -17.642 47.769 1.00 16.41 413 PRO B C 1
ATOM 6283 O O . PRO B 1 413 ? 82.635 -17.760 46.575 1.00 17.04 413 PRO B O 1
ATOM 6287 N N . VAL B 1 414 ? 83.011 -18.347 48.718 1.00 15.20 414 VAL B N 1
ATOM 6288 C CA . VAL B 1 414 ? 84.079 -19.356 48.504 1.00 16.13 414 VAL B CA 1
ATOM 6289 C C . VAL B 1 414 ? 83.703 -20.663 49.220 1.00 16.51 414 VAL B C 1
ATOM 6290 O O . VAL B 1 414 ? 83.093 -20.601 50.297 1.00 17.11 414 VAL B O 1
ATOM 6294 N N . ARG B 1 415 ? 84.092 -21.784 48.622 1.00 16.05 415 ARG B N 1
ATOM 6295 C CA . ARG B 1 415 ? 84.038 -23.143 49.214 1.00 17.81 415 ARG B CA 1
ATOM 6296 C C . ARG B 1 415 ? 85.421 -23.772 49.107 1.00 17.18 415 ARG B C 1
ATOM 6297 O O . ARG B 1 415 ? 86.041 -23.730 48.013 1.00 16.06 415 ARG B O 1
ATOM 6305 N N . ILE B 1 416 ? 85.908 -24.363 50.199 1.00 17.46 416 ILE B N 1
ATOM 6306 C CA . ILE B 1 416 ? 87.168 -25.147 50.139 1.00 19.92 416 ILE B CA 1
ATOM 6307 C C . ILE B 1 416 ? 86.796 -26.627 49.964 1.00 19.52 416 ILE B C 1
ATOM 6308 O O . ILE B 1 416 ? 86.048 -27.150 50.816 1.00 19.67 416 ILE B O 1
ATOM 6313 N N . ASN B 1 417 ? 87.254 -27.217 48.860 1.00 20.24 417 ASN B N 1
ATOM 6314 C CA . ASN B 1 417 ? 86.997 -28.640 48.499 1.00 21.17 417 ASN B CA 1
ATOM 6315 C C . ASN B 1 417 ? 88.107 -29.505 49.092 1.00 21.79 417 ASN B C 1
ATOM 6316 O O . ASN B 1 417 ? 89.264 -29.396 48.608 1.00 22.19 417 ASN B O 1
ATOM 6321 N N . ALA B 1 418 ? 87.808 -30.357 50.075 1.00 23.59 418 ALA B N 1
ATOM 6322 C CA . ALA B 1 418 ? 88.833 -31.274 50.651 1.00 24.87 418 ALA B CA 1
ATOM 6323 C C . ALA B 1 418 ? 88.182 -32.526 51.251 1.00 28.50 418 ALA B C 1
ATOM 6324 O O . ALA B 1 418 ? 86.984 -32.648 51.054 1.00 32.92 418 ALA B O 1
#

Organism: Polaromonas sp. (strain JS666 / ATCC BAA-500) (NCBI:txid296591)

Radius of gyration: 27.97 Å; Cα contacts (8 Å, |Δi|>4): 1328; chains: 2; bounding box: 76×63×58 Å

B-factor: mean 18.07, std 7.59, range [1.81, 71.57]

Solvent-accessible surface area: 31903 Å² total; per-residue (Å²): 153,110,72,68,48,117,76,1,33,1,0,52,7,69,25,8,103,84,56,70,2,70,47,70,2,23,22,0,36,151,77,28,39,0,4,103,5,149,110,26,134,26,27,73,3,22,0,0,0,29,17,119,16,0,50,84,1,8,58,54,26,108,35,5,6,2,124,63,44,22,17,0,36,152,100,58,46,10,44,17,12,28,56,100,103,2,49,42,8,24,21,13,0,9,8,6,10,6,17,32,53,1,77,161,13,13,35,58,2,92,122,84,2,6,70,18,3,104,67,16,34,72,91,103,74,17,48,2,2,134,61,1,0,50,46,2,2,9,30,8,11,1,5,8,5,84,3,49,95,161,49,76,74,84,1,26,80,17,2,41,0,42,25,16,29,70,64,58,74,49,1,122,40,94,124,55,40,95,55,46,53,110,30,2,38,115,22,0,44,107,2,51,93,94,32,53,135,87,109,75,53,82,7,2,0,3,49,2,12,78,12,75,20,6,123,94,19,50,80,95,15,8,15,0,0,0,16,29,23,4,25,42,29,3,8,29,9,23,1,4,5,0,0,0,1,9,0,2,43,102,42,71,90,18,8,120,66,0,22,91,71,69,79,33,10,36,18,0,0,1,0,4,5,3,27,1,2,6,30,0,0,26,17,12,38,2,75,112,110,25,120,5,46,75,60,78,3,178,143,50,31,14,0,0,0,0,8,1,1,0,0,19,2,92,109,33,10,150,87,13,91,27,6,47,0,68,41,106,153,23,76,86,21,1,16,40,10,65,16,55,31,41,47,35,17,41,28,16,24,7,31,8,6,7,4,4,6,71,15,1,14,152,54,16,66,84,70,36,25,2,55,30,58,27,87,29,108,46,30,42,6,0,15,9,14,5,6,103,22,0,40,0,80,0,50,73,109,55,54,63,19,4,4,2,0,4,3,31,19,10,50,56,57,73,1,70,50,45,1,66,60,0,21,184,95,28,44,3,7,78,6,108,65,5,9,7,26,70,1,19,1,0,0,40,17,101,30,0,50,87,1,8,64,56,32,108,34,6,3,2,92,48,11,12,2,0,8,103,52,7,40,0,13,74,12,62,11,14,30,9,31,24,61,114,104,3,60,85,7,27,117,12,0,25,70,12,10,45,36,190,110,46,70,80,30,68,45,63,12,65,70,52,3,8,198,13,1,106,63,11,38,74,87,102,74,17,47,1,2,49,73,0,0,46,48,13,0,6,18,5,0,1,42,10,0,90,8,43,107,135,38,68,72,87,0,18,84,18,2,36,0,3,18,14,9,22,7,36,44,54,1,22,44,48,147,54,4,52,119,47,0,110,32,0,15,107,53,0,52,177,13,30,99,104,33,20,128,86,113,70,39,128,4,0,0,2,29,0,0,59,23,140,39,2,85,133,38,69,96,111,65,11,9,0,5,0,7,37,16,1,15,39,21,0,12,27,6,16,2,4,4,0,0,0,1,9,0,2,45,97,42,69,98,18,8,122,70,0,22,89,70,67,81,34,8,61,20,0,0,0,0,1,5,3,40,1,0,8,29,0,0,23,23,12,30,2,85,95,96,18,124,10,63,75,64,77,1,167,152,50,35,13,0,0,0,0,10,0,0,0,0,16,0,93,107,21,8,149,87,12,114,30,8,44,0,67,35,107,151,29,149,78,21,2,14,47,16,92,12,60,29,126,50,38,19,56,46,12,15,7,10,10,2,70,2,1,3,53,10,0,13,138,76,20,70,86,67,40,25,1,56,30,53,30,88,33,38,46,37,21,2,0,12,8,21,6,6,96,29,0,38,0,76,0,48,83

Foldseek 3Di:
DPDDLQADDLFQLVCLLVVNSQVSLVCCVVPPQFHWHQDDPLGIATEHQAQVLLVVLQACCVFWPLAPAWDSHDLDELSSHDPPVNVLVCVLCLVLQDCVQCVVLVVVLLVVLLVLVVPDDAQDKDWCLPSPLQVSLLVSLCSQAVPDPVCSVLLVLLLCLVADDAPPPNHPDVVRSVVSVVVVLVSLVVVLVVQLVDQQDGHSSSVLSPRPSNVPPDSSHSSNHVNCVSNVLRLLLSQLLVQLLVLCQVPVVQLQVCLVPVVLLVQQSLLSLLQQLQFQWIKTAGCAFDAGPRDTDHHGHIYIHGQVSNQQHCVQDPPSNHRDSDDPCSNSGQSQHDHSSRNSNVVVSSSSVSSNSVSCCVVQSHGCQWPFDDDFRFDSGSTGSGTPTTITHGHD/DPLQADDLFQLVCLQVVNSQVNLVCCLVPPQFHWHQDDQQGIATERQALVLLQVLQACCVFWALAQAFDSHDFQPQRRQAALLSHDPDLSQLLLVLLLCQQPNPDCPVVLVVLLVQLLVLVVPDDAQDKDWCLVSHLQRSLLQQLCVQAVNDNVCSVLLVLLLCLNAADAPPPNHPHSVRSVVSLLVVLVRLVVVLVVQLPDQADSHNSSSQSPRPSRVPDDSRNSSSHVNVSSNLSGVLLSQLLVQLLVLCQVPVVQLQVCLVPVVLLLLQSLLSLLQQLQFQWTKTAGCAFDAGPNDTDHHGHIYIHGQNSNQQHCVQDPPSVDRHSDDPCSNSGQSQHDHPSRNSNPVVSSSSSSSNSVSCCVPQRHGCQWDFDDDFRFGSGSTGSGTPTTITHGHD

Sequence (796 aa):
YAIPLEDIDVSNPELFRDNTMWGYFERLRREDPVHYCKDSLFGPYWSVTKFKDIMQVETHPEIFSSEGNITIMELPMFIAMDPPKHDVQRMAVSPIVAPENLAKLEGLIRERTGRALDGLPINETFDWVKLVSINLTTQMLATLFDFPWEDRAKLTRWSDVATALVGTGIIDSEEQRMEELKGCVQYMTRLWNERVNVPPGNDLISMMAHTESMRNMTPEEFLGNLILLIVGGNDTTRNSMTGGVLALNENPDEYRKLCANPALIASMVPEIVRWQTPLAHMRRTALQDTELGGKSIRKGDKVIMWYVSGNRDPEAIENPDAFIIDRAKPRHHLSFGFGIHRCVGNRLAELQLRIVWEELLKRWPNPGQIEVVGAPERVLSPFVKGYESLPVRINAIPLEDIDVSNPELFRDNTMWGYFERLRREDPVHYCKDSLFGPYWSVTKFKDIMQVETHPEIFSSEGNITIMESNAAVTLPMFIAMDPPKHDVQRMAVSPIVAPENLAKLEGLIRERTGRALDGLPINETFDWVKLVSINLTTQMLATLFDFPWEDRAKLTRWSDVATALVGTGIIDSEEQRMEELKGCVQYMTRLWNERVNVPPGNDLISMMAHTESMRNMTPEEFLGNLILLIVGGNDTTRNSMTGGVLALNENPDEYRKLCANPALIASMVPEIVRWQTPLAHMRRTALQDTELGGKSIRKGDKVIMWYVSGNRDPEAIENPDAFIIDRAKPRHHLSFGFGIHRCVGNRLAELQLRIVWEELLKRWPNPGQIEVVGAPERVLSPFVKGYESLPVRINA

InterPro domains:
  IPR001128 Cytochrome P450 [PF00067] (225-385)
  IPR002397 Cytochrome P450, B-class [PR00359] (103-114)
  IPR002397 Cytochrome P450, B-class [PR00359] (166-181)
  IPR002397 Cytochrome P450, B-class [PR00359] (289-300)
  IPR002397 Cytochrome P450, B-class [PR00359] (306-333)
  IPR002397 Cytochrome P450, B-class [PR00359] (334-349)
  IPR002397 Cytochrome P450, B-class [PR00359] (356-365)
  IPR002397 Cytochrome P450, B-class [PR00359] (365-376)
  IPR017972 Cytochrome P450, conserved site [PS00086] (358-367)
  IPR036396 Cytochrome P450 superfamily [G3DSA:1.10.630.10] (3-418)
  IPR036396 Cytochrome P450 superfamily [SSF48264] (35-416)

Nearest PDB structures (foldseek):
  7ant-assembly1_A  TM=1.003E+00  e=6.804E-67  Polaromonas sp. JS666
  7ao7-assembly4_D  TM=9.970E-01  e=3.674E-63  Polaromonas sp.
  7ao7-assembly3_C  TM=9.675E-01  e=7.145E-61  Polaromonas sp.
  3rwl-assembly1_A  TM=9.271E-01  e=4.253E-47  Sphingopyxis macrogoltabida
  6hqd-assembly3_C  TM=9.539E-01  e=6.844E-43  Pseudomonas sp. 19-rlim

CATH classification: 1.10.630.10

Secondary structure (DSSP, 8-state):
--S-GGG--TT-HHHHHTT-HHHHHHHHHHH-SEEEES-STT-SEEEE-SHHHHHHHHT-TTTEE-SS--SS-----GGG--TTHHHHHHHHHGGGG-GGG-HHHHHHHHHHHHHHHHTS-SSS-EEHIIIIIIHHHHHHHHHHTT--GGGTHHHHHHHHHHHPPTTSSS-SSHHHHHHHHHHHHHHHHHHHHHHHTS---SSHHHHHHT-GGGGGS-HHHHHHHHHHHHHHTHHHHHHHHHHHHHHHHH-HHHHHHHHH-GGGHHHHHHHHHHHH-SB--EEEEESS-EEETTEEEPTT-EEEE-HHHHTT-TTTSSSTTS--TT-SSTT-SSTT--GGGS-TTHHHHHHHHHHHHHHHHHH--STTSEEE-SPPEEPS-SSB--EEE-EEEE--/--GGG--TT-HHHHHTT--HHHHHHHHHH-SEEEE--STT-SEEEE-SHHHHHHHHT-TTTEE-TT-SSS-SS-SSTTS--GGG--TTHHHHHHHHHHHHHS-S--HHHHHHHHHHHHHHHHTS-SSS-EEHIIIIIIHHHHHHHHHHTT--GGGTHHHHHHHHHHHPPTTSSS-SSHHHHHHHHHHHHHHHHHHHHHHTTS---SSHHHHHHTSGGGTT--HHHHHHHHHHHHHHHHHHHHHHHHHHHHHHHH-HHHHHHHHH-GGGHHHHHHHHHHHH-SB--EEEEESS-EEETTEEEPTT-EEEE-HHHHTT-TTTSSSTTS--TT-SSTT-SSTT--STTS-TTHHHHHHHHHHHHHHHHHH--STTSEEE-SPPEEP--SSB--EEE-EEEE--